Protein AF-0000000079776379 (afdb_homodimer)

pLDDT: mean 81.85, std 21.68, range [20.5, 98.94]

Foldseek 3Di:
DPCPPDPQPPVCQPQNVLVVCPVVVVDPPVNRPPVNVVCVVPPDPDRPGPPPPCPPPNPVPPPCDPVNVVVVVVCVVVVPPPPDDQPVPPPPSPVVPVVVVCVVVVLPAFWWKWWAFFAADAQDPFGAFGKMWTAGSVRAIEIEFFAACSLVSQVVFPSHDLLRYAEYEFFADRRSRHVRPLVSQLVNQVVAPQDDDLVCFVPDDADPDDAAWSHEYEEAQLNLQVNQLVCVVVSRDGSTAYEYAHEYFDPVQCVQADDDPDDSDDDCVNRPDTRRYDYYYYFYADPLGKGWQRDPLPRYHDDVQSVKTKIKHFAFFNHTGIKIKIFHAWDFFDFAVVQCVVQPHDPDDQSVCLSVQHWDWDDDPNDIGIDGNVRTTDATFGTAIEMETDFHLDDCRVQVVQLVVVQVVVVVVCVVVVHPPPPPQSSFWGAAHQEYEFEAAAFCPLCRSVNQVVNGHGHLQVQLVVNLVRNYQEYEYGHYHPQAGDPVCCVVVVDDPVRHHHVVSSVVRNVVNVSRDHHYHYDGNRDMGTGDDTDHPPPIGGGPPD/DPPPPDPQVPVQQPQNVLVVCPVVVVAPPVNRPPVNVVCVVPPDPDRPRPPPPCPPPNPVPPPCDPVNVVVVVCCVVVVPPPPDDPPVPPPPSPVVPVVVVCVVVVLPAFWWKWWAFFAADAQDPFGAFGKMWTAGSVRAIEIEFFAACSLVSQVVFPSHDLLRYAEYEFFADRRSRHVRPLVSQLVNQVVAPQDDDLVCFVPDDADPDDAAWSHEYEEAQLNLQVNQLVCVVVSRDGSTAYEYAHEYFDPVQCVQADDDPDDSDDDCVNRPDTRRYDYYYYFYADPLGKGWQRAPLPRYHDDVQSVKRKIKHFAFFNHTGIKIKIFHAWDQFDFAVVQCVVQPHDPDDQSVCLSVQHWDWDDDPNDIGIDGNVRGTDATFGTAIEMETDFHLGDCRVQVVQLVVVQVVVVVVCVVVVHPCPPPQSSFWGAAHQEYEFEAAAFCPLCRSVNQVVNGHGHLQVQLVVNLVRNYQEYEYGHYHPQAGDPCCCVVVVDDPVRHHHVVSSVVRNVVNVSRDHHYHYDGNRDMGTGDDTDHPPPIGGGPPD

Nearest PDB structures (foldseek):
  2cbn-assembly1_A-2  TM=8.607E-01  e=1.184E-27  Escherichia coli
  2fk6-assembly1_A-2  TM=8.549E-01  e=5.113E-26  Bacillus subtilis
  8z0p-assembly1_A  TM=7.064E-01  e=8.789E-13  Homo sapiens
  7bz3-assembly1_C  TM=6.917E-01  e=2.271E-13  uncultured bacterium
  7xgt-assembly1_A  TM=6.366E-01  e=6.834E-11  Oryza sativa

InterPro domains:
  IPR013471 Ribonuclease Z/BN [MF_01818] (111-531)
  IPR013471 Ribonuclease Z/BN [cd07717] (113-530)
  IPR023611 Small ribosomal subunit protein mS23, conserved domain, metazoa [PF10484] (5-106)
  IPR036866 Ribonuclease Z/Hydroxyacylglutathione hydrolase-like [G3DSA:3.60.15.10] (112-516)
  IPR036866 Ribonuclease Z/Hydroxyacylglutathione hydrolase-like [SSF56281] (112-487)
  IPR059242 Small ribosomal subunit protein mS23, conserved domain [cd23701] (12-77)

Structure (mmCIF, N/CA/C/O backbone):
data_AF-0000000079776379-model_v1
#
loop_
_entity.id
_entity.type
_entity.pdbx_description
1 polymer 'Lactamase_B domain-containing protein'
#
loop_
_atom_site.group_PDB
_atom_site.id
_atom_site.type_symbol
_atom_site.label_atom_id
_atom_site.label_alt_id
_atom_site.label_comp_id
_atom_site.label_asym_id
_atom_site.label_entity_id
_atom_site.label_seq_id
_atom_site.pdbx_PDB_ins_code
_atom_site.Cartn_x
_atom_site.Cartn_y
_atom_site.Cartn_z
_atom_site.occupancy
_atom_site.B_iso_or_equiv
_atom_site.auth_seq_id
_atom_site.auth_comp_id
_atom_site.auth_asym_id
_atom_site.auth_atom_id
_atom_site.pdbx_PDB_model_num
ATOM 1 N N . MET A 1 1 ? 42.594 -6.879 63.562 1 20.5 1 MET A N 1
ATOM 2 C CA . MET A 1 1 ? 43 -8.125 62.906 1 20.5 1 MET A CA 1
ATOM 3 C C . MET A 1 1 ? 41.969 -9.219 63.156 1 20.5 1 MET A C 1
ATOM 5 O O . MET A 1 1 ? 42.062 -10.305 62.594 1 20.5 1 MET A O 1
ATOM 9 N N . SER A 1 2 ? 41.312 -9.297 64.312 1 24.55 2 SER A N 1
ATOM 10 C CA . SER A 1 2 ? 40.188 -10.211 64.438 1 24.55 2 SER A CA 1
ATOM 11 C C . SER A 1 2 ? 39.156 -9.969 63.312 1 24.55 2 SER A C 1
ATOM 13 O O . SER A 1 2 ? 38.625 -8.867 63.188 1 24.55 2 SER A O 1
ATOM 15 N N . SER A 1 3 ? 39.406 -10.688 62.031 1 23.12 3 SER A N 1
ATOM 16 C CA . SER A 1 3 ? 38.875 -10.539 60.688 1 23.12 3 SER A CA 1
ATOM 17 C C . SER A 1 3 ? 37.375 -10.703 60.656 1 23.12 3 SER A C 1
ATOM 19 O O . SER A 1 3 ? 36.844 -11.797 60.906 1 23.12 3 SER A O 1
ATOM 21 N N . TYR A 1 4 ? 36.531 -9.781 61.312 1 25.8 4 TYR A N 1
ATOM 22 C CA . TYR A 1 4 ? 35.094 -9.586 61.281 1 25.8 4 TYR A CA 1
ATOM 23 C C . TYR A 1 4 ? 34.531 -9.82 59.875 1 25.8 4 TYR A C 1
ATOM 25 O O . TYR A 1 4 ? 34.75 -9.008 58.969 1 25.8 4 TYR A O 1
ATOM 33 N N . GLY A 1 5 ? 34.656 -11.156 59.406 1 28.06 5 GLY A N 1
ATOM 34 C CA . GLY A 1 5 ? 34.219 -11.648 58.094 1 28.06 5 GLY A CA 1
ATOM 35 C C . GLY A 1 5 ? 32.812 -11.156 57.719 1 28.06 5 GLY A C 1
ATOM 36 O O . GLY A 1 5 ? 31.891 -11.234 58.531 1 28.06 5 GLY A O 1
ATOM 37 N N . SER A 1 6 ? 32.656 -10.109 56.969 1 27.72 6 SER A N 1
ATOM 38 C CA . SER A 1 6 ? 31.516 -9.273 56.656 1 27.72 6 SER A CA 1
ATOM 39 C C . SER A 1 6 ? 30.312 -10.117 56.25 1 27.72 6 SER A C 1
ATOM 41 O O . SER A 1 6 ? 30.469 -11.234 55.75 1 27.72 6 SER A O 1
ATOM 43 N N . ARG A 1 7 ? 29.125 -9.953 56.906 1 28.52 7 ARG A N 1
ATOM 44 C CA . ARG A 1 7 ? 27.781 -10.523 56.75 1 28.52 7 ARG A CA 1
ATOM 45 C C . ARG A 1 7 ? 27.469 -10.789 55.281 1 28.52 7 ARG A C 1
ATOM 47 O O . ARG A 1 7 ? 26.375 -11.258 54.938 1 28.52 7 ARG A O 1
ATOM 54 N N . VAL A 1 8 ? 28.141 -10.141 54.344 1 30.44 8 VAL A N 1
ATOM 55 C CA . VAL A 1 8 ? 27.844 -10.32 52.938 1 30.44 8 VAL A CA 1
ATOM 56 C C . VAL A 1 8 ? 27.984 -11.797 52.562 1 30.44 8 VAL A C 1
ATOM 58 O O . VAL A 1 8 ? 27.328 -12.273 51.625 1 30.44 8 VAL A O 1
ATOM 61 N N . HIS A 1 9 ? 28.922 -12.57 53.125 1 31.73 9 HIS A N 1
ATOM 62 C CA . HIS A 1 9 ? 29.234 -13.953 52.781 1 31.73 9 HIS A CA 1
ATOM 63 C C . HIS A 1 9 ? 28.062 -14.875 53.125 1 31.73 9 HIS A C 1
ATOM 65 O O . HIS A 1 9 ? 28.062 -16.047 5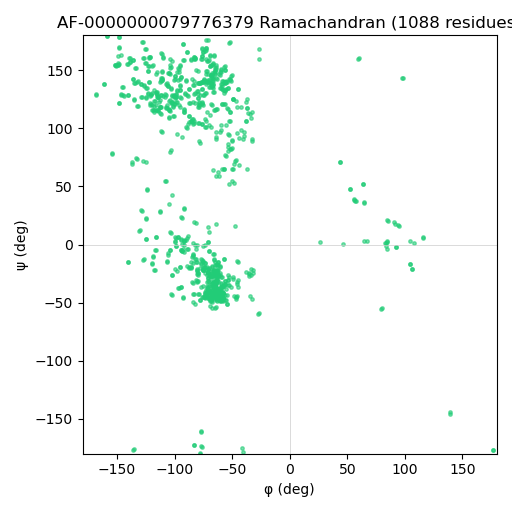2.719 1 31.73 9 HIS A O 1
ATOM 71 N N . LYS A 1 10 ? 27.344 -14.555 54.156 1 32.91 10 LYS A N 1
ATOM 72 C CA . LYS A 1 10 ? 26.422 -15.594 54.625 1 32.91 10 LYS A CA 1
ATOM 73 C C . LYS A 1 10 ? 25.266 -15.781 53.625 1 32.91 10 LYS A C 1
ATOM 75 O O . LYS A 1 10 ? 24.469 -16.719 53.781 1 32.91 10 LYS A O 1
ATOM 80 N N . VAL A 1 11 ? 24.781 -14.641 53.094 1 32.91 11 VAL A N 1
ATOM 81 C CA . VAL A 1 11 ? 23.594 -14.977 52.312 1 32.91 11 VAL A CA 1
ATOM 82 C C . VAL A 1 11 ? 23.969 -15.922 51.156 1 32.91 11 VAL A C 1
ATOM 84 O O . VAL A 1 11 ? 24.641 -15.523 50.219 1 32.91 11 VAL A O 1
ATOM 87 N N . ALA A 1 12 ? 24.469 -17.109 51.375 1 37.28 12 ALA A N 1
ATOM 88 C CA . ALA A 1 12 ? 24.703 -18.219 50.469 1 37.28 12 ALA A CA 1
ATOM 89 C C . ALA A 1 12 ? 23.625 -18.266 49.375 1 37.28 12 ALA A C 1
ATOM 91 O O . ALA A 1 12 ? 22.438 -18.062 49.688 1 37.28 12 ALA A O 1
ATOM 92 N N . SER A 1 13 ? 23.906 -17.969 48.25 1 49.25 13 SER A N 1
ATOM 93 C CA . SER A 1 13 ? 22.969 -17.922 47.125 1 49.25 13 SER A CA 1
ATOM 94 C C . SER A 1 13 ? 21.953 -19.062 47.219 1 49.25 13 SER A C 1
ATOM 96 O O . SER A 1 13 ? 22.25 -20.109 47.781 1 49.25 13 SER A O 1
ATOM 98 N N . ILE A 1 14 ? 20.75 -18.656 47.25 1 57.09 14 ILE A N 1
ATOM 99 C CA . ILE A 1 14 ? 19.609 -19.578 47.344 1 57.09 14 ILE A CA 1
ATOM 100 C C . ILE A 1 14 ? 19.906 -20.844 46.562 1 57.09 14 ILE A C 1
ATOM 102 O O . ILE A 1 14 ? 19.594 -21.953 47.031 1 57.09 14 ILE A O 1
ATOM 106 N N . TYR A 1 15 ? 20.75 -20.688 45.656 1 62.91 15 TYR A N 1
ATOM 107 C CA . TYR A 1 15 ? 21.094 -21.844 44.844 1 62.91 15 TYR A CA 1
ATOM 108 C C . TYR A 1 15 ? 22.016 -22.781 45.594 1 62.91 15 TYR A C 1
ATOM 110 O O . TYR A 1 15 ? 21.812 -24 45.594 1 62.91 15 TYR A O 1
ATOM 118 N N . ARG A 1 16 ? 23 -22.125 46.219 1 63.91 16 ARG A N 1
ATOM 119 C CA . ARG A 1 16 ? 23.969 -22.938 46.938 1 63.91 16 ARG A CA 1
ATOM 120 C C . ARG A 1 16 ? 23.312 -23.672 48.125 1 63.91 16 ARG A C 1
ATOM 122 O O . ARG A 1 16 ? 23.641 -24.812 48.406 1 63.91 16 ARG A O 1
ATOM 129 N N . ARG A 1 17 ? 22.328 -23.031 48.688 1 61.84 17 ARG A N 1
ATOM 130 C CA . ARG A 1 17 ? 21.609 -23.641 49.812 1 61.84 17 ARG A CA 1
ATOM 131 C C . ARG A 1 17 ? 20.734 -24.797 49.344 1 61.84 17 ARG A C 1
ATOM 133 O O . ARG A 1 17 ? 20.734 -25.859 49.938 1 61.84 17 ARG A O 1
ATOM 140 N N . VAL A 1 18 ? 20.141 -24.484 48.219 1 69.81 18 VAL A N 1
ATOM 141 C CA . VAL A 1 18 ? 19.25 -25.531 47.719 1 69.81 18 VAL A CA 1
ATOM 142 C C . VAL A 1 18 ? 20.078 -26.703 47.219 1 69.81 18 VAL A C 1
ATOM 144 O O . VAL A 1 18 ? 19.75 -27.875 47.469 1 69.81 18 VAL A O 1
ATOM 147 N N . ASN A 1 19 ? 21.172 -26.344 46.625 1 71.5 19 ASN A N 1
ATOM 148 C CA . ASN A 1 19 ? 22.094 -27.391 46.156 1 71.5 19 ASN A CA 1
ATOM 149 C C . ASN A 1 19 ? 22.656 -28.188 47.344 1 71.5 19 ASN A C 1
ATOM 151 O O . ASN A 1 19 ? 22.797 -29.406 47.25 1 71.5 19 ASN A O 1
ATOM 155 N N . GLY A 1 20 ? 22.984 -27.484 48.344 1 66.38 20 GLY A N 1
ATOM 156 C CA . GLY A 1 20 ? 23.438 -28.141 49.562 1 66.38 20 GLY A CA 1
ATOM 157 C C . GLY A 1 20 ? 22.406 -29.047 50.188 1 66.38 20 GLY A C 1
ATOM 158 O O . GLY A 1 20 ? 22.719 -30.172 50.625 1 66.38 20 GLY A O 1
ATOM 159 N N . LEU A 1 21 ? 21.203 -28.594 50.188 1 66.94 21 LEU A N 1
ATOM 160 C CA . LEU A 1 21 ? 20.109 -29.375 50.75 1 66.94 21 LEU A CA 1
ATOM 161 C C . LEU A 1 21 ? 19.875 -30.641 49.906 1 66.94 21 LEU A C 1
ATOM 163 O O . LEU A 1 21 ? 19.594 -31.703 50.469 1 66.94 21 LEU A O 1
ATOM 167 N N . LEU A 1 22 ? 20.047 -30.469 48.656 1 71.38 22 LEU A N 1
ATOM 168 C CA . LEU A 1 22 ? 19.875 -31.609 47.75 1 71.38 22 LEU A CA 1
ATOM 169 C C . LEU A 1 22 ? 20.984 -32.625 47.969 1 71.38 22 LEU A C 1
ATOM 171 O O . LEU A 1 22 ? 20.734 -33.844 48.031 1 71.38 22 LEU A O 1
ATOM 175 N N . LYS A 1 23 ? 22.172 -32.094 48.125 1 72.69 23 LYS A N 1
ATOM 176 C CA . LYS A 1 23 ? 23.359 -32.938 48.25 1 72.69 23 LYS A CA 1
ATOM 177 C C . LYS A 1 23 ? 23.359 -33.688 49.594 1 72.69 23 LYS A C 1
ATOM 179 O O . LYS A 1 23 ? 23.812 -34.812 49.688 1 72.69 23 LYS A O 1
ATOM 184 N N . ASN A 1 24 ? 22.844 -32.906 50.531 1 63 24 ASN A N 1
ATOM 185 C CA . ASN A 1 24 ? 22.891 -33.5 51.844 1 63 24 ASN A CA 1
ATOM 186 C C . ASN A 1 24 ? 21.625 -34.312 52.156 1 63 24 ASN A C 1
ATOM 188 O O . ASN A 1 24 ? 21.438 -34.781 53.281 1 63 24 ASN A O 1
ATOM 192 N N . GLY A 1 25 ? 20.672 -34.438 51.125 1 64.31 25 GLY A N 1
ATOM 193 C CA . GLY A 1 25 ? 19.516 -35.312 51.25 1 64.31 25 GLY A CA 1
ATOM 194 C C . GLY A 1 25 ? 18.344 -34.688 51.969 1 64.31 25 GLY A C 1
ATOM 195 O O . GLY A 1 25 ? 17.375 -35.375 52.312 1 64.31 25 GLY A O 1
ATOM 196 N N . ALA A 1 26 ? 18.469 -33.438 52.344 1 64.75 26 ALA A N 1
ATOM 197 C CA . ALA A 1 26 ? 17.422 -32.75 53.094 1 64.75 26 ALA A CA 1
ATOM 198 C C . ALA A 1 26 ? 16.312 -32.281 52.188 1 64.75 26 ALA A C 1
ATOM 200 O O . ALA A 1 26 ? 15.18 -32.031 52.625 1 64.75 26 ALA A O 1
ATOM 201 N N . LEU A 1 27 ? 16.625 -32.062 50.969 1 63.03 27 LEU A N 1
ATOM 202 C CA . LEU A 1 27 ? 15.633 -31.828 49.906 1 63.03 27 LEU A CA 1
ATOM 203 C C . LEU A 1 27 ? 15.688 -32.938 48.844 1 63.03 27 LEU A C 1
ATOM 205 O O . LEU A 1 27 ? 16.766 -33.25 48.344 1 63.03 27 LEU A O 1
ATOM 209 N N . SER A 1 28 ? 14.617 -33.594 48.688 1 66.56 28 SER A N 1
ATOM 210 C CA . SER A 1 28 ? 14.57 -34.625 47.688 1 66.56 28 SER A CA 1
ATOM 211 C C . SER A 1 28 ? 14.633 -34.062 46.281 1 66.56 28 SER A C 1
ATOM 213 O O . SER A 1 28 ? 14.172 -32.938 46.031 1 66.56 28 SER A O 1
ATOM 215 N N . SER A 1 29 ? 15.258 -34.656 45.312 1 66.81 29 SER A N 1
ATOM 216 C CA . SER A 1 29 ? 15.406 -34.281 43.938 1 66.81 29 SER A CA 1
ATOM 217 C C . SER A 1 29 ? 14.047 -34 43.281 1 66.81 29 SER A C 1
ATOM 219 O O . SER A 1 29 ? 13.938 -33.188 42.375 1 66.81 29 SER A O 1
ATOM 221 N N . LYS A 1 30 ? 13.039 -34.594 43.719 1 65 30 LYS A N 1
ATOM 222 C CA . LYS A 1 30 ? 11.688 -34.469 43.188 1 65 30 LYS A CA 1
ATOM 223 C C . LYS A 1 30 ? 11.016 -33.188 43.719 1 65 30 LYS A C 1
ATOM 225 O O . LYS A 1 30 ? 10.039 -32.719 43.125 1 65 30 LYS A O 1
ATOM 230 N N . GLU A 1 31 ? 11.5 -32.688 44.781 1 59.34 31 GLU A N 1
ATOM 231 C CA . GLU A 1 31 ? 10.977 -31.5 45.438 1 59.34 31 GLU A CA 1
ATOM 232 C C . GLU A 1 31 ? 11.812 -30.266 45.094 1 59.34 31 GLU A C 1
ATOM 234 O O . GLU A 1 31 ? 11.648 -29.203 45.719 1 59.34 31 GLU A O 1
ATOM 239 N N . LYS A 1 32 ? 12.695 -30.391 44.25 1 63.19 32 LYS A N 1
ATOM 240 C CA . LYS A 1 32 ? 13.594 -29.344 43.781 1 63.19 32 LYS A CA 1
ATOM 241 C C . LYS A 1 32 ? 12.82 -28.234 43.062 1 63.19 32 LYS A C 1
ATOM 243 O O . LYS A 1 32 ? 11.938 -28.5 42.25 1 63.19 32 LYS A O 1
ATOM 248 N N . PRO A 1 33 ? 12.914 -27.031 43.688 1 61.88 33 PRO A N 1
ATOM 249 C CA . PRO A 1 33 ? 12.164 -25.969 43 1 61.88 33 PRO A CA 1
ATOM 250 C C . PRO A 1 33 ? 12.492 -25.875 41.531 1 61.88 33 PRO A C 1
ATOM 252 O O . PRO A 1 33 ? 13.633 -26.141 41.125 1 61.88 33 PRO A O 1
ATOM 255 N N . LEU A 1 34 ? 11.523 -25.641 40.688 1 59.31 34 LEU A N 1
ATOM 256 C CA . LEU A 1 34 ? 11.68 -25.609 39.25 1 59.31 34 LEU A CA 1
ATOM 257 C C . LEU A 1 34 ? 12.789 -24.641 38.844 1 59.31 34 LEU A C 1
ATOM 259 O O . LEU A 1 34 ? 13.555 -24.906 37.906 1 59.31 34 LEU A O 1
ATOM 263 N N . TRP A 1 35 ? 12.953 -23.594 39.688 1 58.12 35 TRP A N 1
ATOM 264 C CA . TRP A 1 35 ? 13.969 -22.594 39.375 1 58.12 35 TRP A CA 1
ATOM 265 C C . TRP A 1 35 ? 15.375 -23.156 39.562 1 58.12 35 TRP A C 1
ATOM 267 O O . TRP A 1 35 ? 16.344 -22.641 39 1 58.12 35 TRP A O 1
ATOM 277 N N . PHE A 1 36 ? 15.461 -24.094 40.312 1 65.44 36 PHE A N 1
ATOM 278 C CA . PHE A 1 36 ? 16.766 -24.672 40.625 1 65.44 36 PHE A CA 1
ATOM 279 C C . PHE A 1 36 ? 17.406 -25.25 39.375 1 65.44 36 PHE A C 1
ATOM 281 O O . PHE A 1 36 ? 18.594 -25 39.094 1 65.44 36 PHE A O 1
ATOM 288 N N . ASP A 1 37 ? 16.609 -26.031 38.656 1 64.62 37 ASP A N 1
ATOM 289 C CA . ASP A 1 37 ? 17.109 -26.625 37.438 1 64.62 37 ASP A CA 1
ATOM 290 C C . ASP A 1 37 ? 17.391 -25.562 36.375 1 64.62 37 ASP A C 1
ATOM 292 O O . ASP A 1 37 ? 18.344 -25.672 35.625 1 64.62 37 ASP A O 1
ATOM 296 N N . VAL A 1 38 ? 16.672 -24.453 36.469 1 63.09 38 VAL A N 1
ATOM 297 C CA . VAL A 1 38 ? 16.906 -23.312 35.562 1 63.09 38 VAL A CA 1
ATOM 298 C C . VAL A 1 38 ? 18.188 -22.594 35.969 1 63.09 38 VAL A C 1
ATOM 300 O O . VAL A 1 38 ? 19.016 -22.266 35.125 1 63.09 38 VAL A O 1
ATOM 303 N N . TYR A 1 39 ? 18.328 -22.375 37.219 1 60.47 39 TYR A N 1
ATOM 304 C CA . TYR A 1 39 ? 19.516 -21.719 37.75 1 60.47 39 TYR A CA 1
ATOM 305 C C . TYR A 1 39 ? 20.75 -22.562 37.5 1 60.47 39 TYR A C 1
ATOM 307 O O . TYR A 1 39 ? 21.812 -22.031 37.125 1 60.47 39 TYR A O 1
ATOM 315 N N . ARG A 1 40 ? 20.578 -23.812 37.688 1 66 40 ARG A N 1
ATOM 316 C CA . ARG A 1 40 ? 21.688 -24.734 37.5 1 66 40 ARG A CA 1
ATOM 317 C C . ARG A 1 40 ? 22.078 -24.797 36.031 1 66 40 ARG A C 1
ATOM 319 O O . ARG A 1 40 ? 23.266 -24.859 35.688 1 66 40 ARG A O 1
ATOM 326 N N . ALA A 1 41 ? 21.047 -24.703 35.281 1 62.09 41 ALA A N 1
ATOM 327 C CA . ALA A 1 41 ? 21.281 -24.797 33.844 1 62.09 41 ALA A CA 1
ATOM 328 C C . ALA A 1 41 ? 21.75 -23.453 33.281 1 62.09 41 ALA A C 1
ATOM 330 O O . ALA A 1 41 ? 22.516 -23.391 32.344 1 62.09 41 ALA A O 1
ATOM 331 N N . PHE A 1 42 ? 21.266 -22.25 33.938 1 54 42 PHE A N 1
ATOM 332 C CA . PHE A 1 42 ? 21.609 -20.891 33.5 1 54 42 PHE A CA 1
ATOM 333 C C . PHE A 1 42 ? 22.016 -20.047 34.719 1 54 42 PHE A C 1
ATOM 335 O O . PHE A 1 42 ? 21.234 -19.203 35.188 1 54 42 PHE A O 1
ATOM 342 N N . PRO A 1 43 ? 23.109 -20.25 35.219 1 55.31 43 PRO A N 1
ATOM 343 C CA . PRO A 1 43 ? 23.547 -19.422 36.375 1 55.31 43 PRO A CA 1
ATOM 344 C C . PRO A 1 43 ? 23.797 -17.969 36 1 55.31 43 PRO A C 1
ATOM 346 O O . PRO A 1 43 ? 24.172 -17.672 34.844 1 55.31 43 PRO A O 1
ATOM 349 N N . PRO A 1 44 ? 23.297 -17.109 36.906 1 51.25 44 PRO A N 1
ATOM 350 C CA . PRO A 1 44 ? 23.641 -15.734 36.562 1 51.25 44 PRO A CA 1
ATOM 351 C C . PRO A 1 44 ? 25.141 -15.531 36.406 1 51.25 44 PRO A C 1
ATOM 353 O O . PRO A 1 44 ? 25.938 -16.219 37.062 1 51.25 44 PRO A O 1
ATOM 356 N N . LYS A 1 45 ? 25.594 -14.898 35.406 1 54.62 45 LYS A N 1
ATOM 357 C CA . LYS A 1 45 ? 27.016 -14.602 35.188 1 54.62 45 LYS A CA 1
ATOM 358 C C . LYS A 1 45 ? 27.672 -14.062 36.438 1 54.62 45 LYS A C 1
ATOM 360 O O . LYS A 1 45 ? 28.844 -14.375 36.719 1 54.62 45 LYS A O 1
ATOM 365 N N . VAL A 1 46 ? 27 -13.055 37.188 1 50.72 46 VAL A N 1
ATOM 366 C CA . VAL A 1 46 ? 27.469 -12.484 38.438 1 50.72 46 VAL A CA 1
ATOM 367 C C . VAL A 1 46 ? 26.531 -12.891 39.594 1 50.72 46 VAL A C 1
ATOM 369 O O . VAL A 1 46 ? 25.312 -12.891 39.438 1 50.72 46 VAL A O 1
ATOM 372 N N . GLU A 1 47 ? 27.031 -13.445 40.531 1 46.12 47 GLU A N 1
ATOM 373 C CA . GLU A 1 47 ? 26.281 -13.82 41.719 1 46.12 47 GLU A CA 1
ATOM 374 C C . GLU A 1 47 ? 25.5 -12.625 42.281 1 46.12 47 GLU A C 1
ATOM 376 O O . GLU A 1 47 ? 26.062 -11.539 42.469 1 46.12 47 GLU A O 1
ATOM 381 N N . PRO A 1 48 ? 24.156 -12.656 42.25 1 41.56 48 PRO A N 1
ATOM 382 C CA . PRO A 1 48 ? 23.422 -11.492 42.781 1 41.56 48 PRO A CA 1
ATOM 383 C C . PRO A 1 48 ? 23.891 -11.07 44.156 1 41.56 48 PRO A C 1
ATOM 385 O O . PRO A 1 48 ? 24.062 -11.922 45.031 1 41.56 48 PRO A O 1
ATOM 388 N N . THR A 1 49 ? 24.844 -10.195 44.344 1 44.81 49 THR A N 1
ATOM 389 C CA . THR A 1 49 ? 25.203 -9.617 45.625 1 44.81 49 THR A CA 1
ATOM 390 C C . THR A 1 49 ? 24.234 -8.484 46 1 44.81 49 THR A C 1
ATOM 392 O O . THR A 1 49 ? 23.672 -7.832 45.125 1 44.81 49 THR A O 1
ATOM 395 N N . PHE A 1 50 ? 23.688 -8.547 47.25 1 39.78 50 PHE A N 1
ATOM 396 C CA . PHE A 1 50 ? 22.797 -7.492 47.719 1 39.78 50 PHE A CA 1
ATOM 397 C C . PHE A 1 50 ? 23.391 -6.117 47.469 1 39.78 50 PHE A C 1
ATOM 399 O O . PHE A 1 50 ? 22.656 -5.145 47.25 1 39.78 50 PHE A O 1
ATOM 406 N N . GLY A 1 51 ? 24.688 -5.879 47.75 1 39.84 51 GLY A N 1
ATOM 407 C CA . GLY A 1 51 ? 25.359 -4.582 47.719 1 39.84 51 GLY A CA 1
ATOM 408 C C . GLY A 1 51 ? 25.547 -4.027 46.312 1 39.84 51 GLY A C 1
ATOM 409 O O . GLY A 1 51 ? 26.484 -3.27 46.062 1 39.84 51 GLY A O 1
ATOM 410 N N . ARG A 1 52 ? 24.938 -4.605 45.312 1 39.12 52 ARG A N 1
ATOM 411 C CA . ARG A 1 52 ? 25.25 -3.959 44.031 1 39.12 52 ARG A CA 1
ATOM 412 C C . ARG A 1 52 ? 24.828 -2.492 44.062 1 39.12 52 ARG A C 1
ATOM 414 O O . ARG A 1 52 ? 23.672 -2.172 44.312 1 39.12 52 ARG A O 1
ATOM 421 N N . PRO A 1 53 ? 25.75 -1.66 44.312 1 38.81 53 PRO A N 1
ATOM 422 C CA . PRO A 1 53 ? 25.344 -0.252 44.281 1 38.81 53 PRO A CA 1
ATOM 423 C C . PRO A 1 53 ? 24.484 0.103 43.062 1 38.81 53 PRO A C 1
ATOM 425 O O . PRO A 1 53 ? 24.609 -0.539 42.031 1 38.81 53 PRO A O 1
ATOM 428 N N . LEU A 1 54 ? 23.234 0.542 43.344 1 39.03 54 LEU A N 1
ATOM 429 C CA . LEU A 1 54 ? 22.484 1.119 42.25 1 39.03 54 LEU A CA 1
ATOM 430 C C . LEU A 1 54 ? 23.375 1.947 41.344 1 39.03 54 LEU A C 1
ATOM 432 O O . LEU A 1 54 ? 24.266 2.652 41.812 1 39.03 54 LEU A O 1
ATOM 436 N N . PRO A 1 55 ? 23.719 1.52 40.188 1 40.84 55 PRO A N 1
ATOM 437 C CA . PRO A 1 55 ? 24.531 2.523 39.5 1 40.84 55 PRO A CA 1
ATOM 438 C C . PRO A 1 55 ? 24.078 3.953 39.781 1 40.84 55 PRO A C 1
ATOM 440 O O . PRO A 1 55 ? 22.906 4.191 40.062 1 40.84 55 PRO A O 1
ATOM 443 N N . THR A 1 56 ? 24.891 4.734 40.469 1 41.88 56 THR A N 1
ATOM 444 C CA . THR A 1 56 ? 24.578 6.121 40.812 1 41.88 56 THR A CA 1
ATOM 445 C C . THR A 1 56 ? 23.766 6.766 39.688 1 41.88 56 THR A C 1
ATOM 447 O O . THR A 1 56 ? 23.031 7.73 39.906 1 41.88 56 THR A O 1
ATOM 450 N N . ASP A 1 57 ? 24.203 6.531 38.469 1 37.62 57 ASP A N 1
ATOM 451 C CA . ASP A 1 57 ? 23.516 7.082 37.312 1 37.62 57 ASP A CA 1
ATOM 452 C C . ASP A 1 57 ? 22.328 6.211 36.906 1 37.62 57 ASP A C 1
ATOM 454 O O . ASP A 1 57 ? 21.984 6.121 35.719 1 37.62 57 ASP A O 1
ATOM 458 N N . LEU A 1 58 ? 21.891 5.426 37.781 1 38.31 58 LEU A N 1
ATOM 459 C CA . LEU A 1 58 ? 20.734 4.605 37.469 1 38.31 58 LEU A CA 1
ATOM 460 C C . LEU A 1 58 ? 19.562 5.473 37.031 1 38.31 58 LEU A C 1
ATOM 462 O O . LEU A 1 58 ? 19.031 6.262 37.812 1 38.31 58 LEU A O 1
ATOM 466 N N . GLN A 1 59 ? 19.594 5.941 35.844 1 35.91 59 GLN A N 1
ATOM 467 C CA . GLN A 1 59 ? 18.375 6.551 35.312 1 35.91 59 GLN A CA 1
ATOM 468 C C . GLN A 1 59 ? 17.172 5.625 35.5 1 35.91 59 GLN A C 1
ATOM 470 O O . GLN A 1 59 ? 17.094 4.574 34.875 1 35.91 59 GLN A O 1
ATOM 475 N N . VAL A 1 60 ? 16.844 5.398 36.719 1 37.44 60 VAL A N 1
ATOM 476 C CA . VAL A 1 60 ? 15.617 4.641 37 1 37.44 60 VAL A CA 1
ATOM 477 C C . VAL A 1 60 ? 14.5 5.113 36.062 1 37.44 60 VAL A C 1
ATOM 479 O O . VAL A 1 60 ? 14.18 6.301 36.031 1 37.44 60 VAL A O 1
ATOM 482 N N . ARG A 1 61 ? 14.367 4.355 35.094 1 34.59 61 ARG A N 1
ATOM 483 C CA . ARG A 1 61 ? 13.242 4.719 34.219 1 34.59 61 ARG A CA 1
ATOM 484 C C . ARG A 1 61 ? 11.961 4.867 35.031 1 34.59 61 ARG A C 1
ATOM 486 O O . ARG A 1 61 ? 11.703 4.094 35.938 1 34.59 61 ARG A O 1
ATOM 493 N N . GLU A 1 62 ? 11.547 6.043 35.219 1 38.09 62 GLU A N 1
ATOM 494 C CA . GLU A 1 62 ? 10.234 6.289 35.781 1 38.09 62 GLU A CA 1
ATOM 495 C C . GLU A 1 62 ? 9.227 5.215 35.375 1 38.09 62 GLU A C 1
ATOM 497 O O . GLU A 1 62 ? 9.086 4.922 34.188 1 38.09 62 GLU A O 1
ATOM 502 N N . ILE A 1 63 ? 9.195 4.227 36.188 1 38.25 63 ILE A N 1
ATOM 503 C CA . ILE A 1 63 ? 8.266 3.137 35.938 1 38.25 63 ILE A CA 1
ATOM 504 C C . ILE A 1 63 ? 6.844 3.676 35.844 1 38.25 63 ILE A C 1
ATOM 506 O O . ILE A 1 63 ? 5.918 2.953 35.469 1 38.25 63 ILE A O 1
ATOM 510 N N . LEU A 1 64 ? 6.66 4.73 36.594 1 36.84 64 LEU A N 1
ATOM 511 C CA . LEU A 1 64 ? 5.332 5.312 36.469 1 36.84 64 LEU A CA 1
ATOM 512 C C . LEU A 1 64 ? 5.164 5.938 35.062 1 36.84 64 LEU A C 1
ATOM 514 O O . LEU A 1 64 ? 5.973 6.773 34.656 1 36.84 64 LEU A O 1
ATOM 518 N N . TYR A 1 65 ? 4.523 5.277 34.25 1 38.34 65 TYR A N 1
ATOM 519 C CA . TYR A 1 65 ? 4.207 5.879 32.969 1 38.34 65 TYR A CA 1
ATOM 520 C C . TYR A 1 65 ? 3.609 7.27 33.156 1 38.34 65 TYR A C 1
ATOM 522 O O . TYR A 1 65 ? 2.92 7.535 34.125 1 38.34 65 TYR A O 1
ATOM 530 N N . PRO A 1 66 ? 4.156 8.195 32.562 1 41.12 66 PRO A N 1
ATOM 531 C CA . PRO A 1 66 ? 3.572 9.531 32.656 1 41.12 66 PRO A CA 1
ATOM 532 C C . PRO A 1 66 ? 2.047 9.508 32.719 1 41.12 66 PRO A C 1
ATOM 534 O O . PRO A 1 66 ? 1.443 10.336 33.406 1 41.12 66 PRO A O 1
ATOM 537 N N . GLU A 1 67 ? 1.532 8.477 32.188 1 41.44 67 GLU A N 1
ATOM 538 C CA . GLU A 1 67 ? 0.081 8.328 32.25 1 41.44 67 GLU A CA 1
ATOM 539 C C . GLU A 1 67 ? -0.389 8.016 33.656 1 41.44 67 GLU A C 1
ATOM 541 O O . GLU A 1 67 ? -1.436 8.508 34.094 1 41.44 67 GLU A O 1
ATOM 546 N N . ASP A 1 68 ? 0.429 7.332 34.375 1 45.44 68 ASP A N 1
ATOM 547 C CA . ASP A 1 68 ? 0.053 6.977 35.75 1 45.44 68 ASP A CA 1
ATOM 548 C C . ASP A 1 68 ? 0.206 8.172 36.688 1 45.44 68 ASP A C 1
ATOM 550 O O . ASP A 1 68 ? -0.637 8.391 37.562 1 45.44 68 ASP A O 1
ATOM 554 N N . VAL A 1 69 ? 1.155 8.93 36.469 1 47.62 69 VAL A N 1
ATOM 555 C CA . VAL A 1 69 ? 1.367 10.141 37.25 1 47.62 69 VAL A CA 1
ATOM 556 C C . VAL A 1 69 ? 0.242 11.141 36.969 1 47.62 69 VAL A C 1
ATOM 558 O O . VAL A 1 69 ? -0.298 11.742 37.906 1 47.62 69 VAL A O 1
ATOM 561 N N . GLY A 1 70 ? -0.113 11.352 35.719 1 44.12 70 GLY A N 1
ATOM 562 C CA . GLY A 1 70 ? -1.265 12.164 35.375 1 44.12 70 GLY A CA 1
ATOM 563 C C . GLY A 1 70 ? -2.566 11.648 35.938 1 44.12 70 GLY A C 1
ATOM 564 O O . GLY A 1 70 ? -3.389 12.43 36.438 1 44.12 70 GLY A O 1
ATOM 565 N N . ARG A 1 71 ? -2.57 10.352 36.125 1 45.81 71 ARG A N 1
ATOM 566 C CA . ARG A 1 71 ? -3.748 9.742 36.75 1 45.81 71 ARG A CA 1
ATOM 567 C C . ARG A 1 71 ? -3.828 10.078 38.219 1 45.81 71 ARG A C 1
ATOM 569 O O . ARG A 1 71 ? -4.898 10.414 38.75 1 45.81 71 ARG A O 1
ATOM 576 N N . VAL A 1 72 ? -2.773 10.031 38.844 1 47.53 72 VAL A N 1
ATOM 577 C CA . VAL A 1 72 ? -2.742 10.305 40.281 1 47.53 72 VAL A CA 1
ATOM 578 C C . VAL A 1 72 ? -3.066 11.773 40.531 1 47.53 72 VAL A C 1
ATOM 580 O O . VAL A 1 72 ? -3.838 12.102 41.438 1 47.53 72 VAL A O 1
ATOM 583 N N . GLU A 1 73 ? -2.5 12.602 39.781 1 48.44 73 GLU A N 1
ATOM 584 C CA . GLU A 1 73 ? -2.748 14.031 39.969 1 48.44 73 GLU A CA 1
ATOM 585 C C . GLU A 1 73 ? -4.199 14.383 39.656 1 48.44 73 GLU A C 1
ATOM 587 O O . GLU A 1 73 ? -4.812 15.188 40.344 1 48.44 73 GLU A O 1
ATOM 592 N N . PHE A 1 74 ? -4.719 13.797 38.594 1 38.25 74 PHE A N 1
ATOM 593 C CA . PHE A 1 74 ? -6.133 13.938 38.25 1 38.25 74 PHE A CA 1
ATOM 594 C C . PHE A 1 74 ? -7.012 13.461 39.406 1 38.25 74 PHE A C 1
ATOM 596 O O . PHE A 1 74 ? -7.941 14.164 39.812 1 38.25 74 PHE A O 1
ATOM 603 N N . LEU A 1 75 ? -6.664 12.383 39.906 1 47.06 75 LEU A N 1
ATOM 604 C CA . LEU A 1 75 ? -7.426 11.891 41.031 1 47.06 75 LEU A CA 1
ATOM 605 C C . LEU A 1 75 ? -7.348 12.859 42.219 1 47.06 75 LEU A C 1
ATOM 607 O O . LEU A 1 75 ? -8.344 13.086 42.906 1 47.06 75 LEU A O 1
ATOM 611 N N . ARG A 1 76 ? -6.273 13.328 42.344 1 47.19 76 ARG A N 1
ATOM 612 C CA . ARG A 1 76 ? -6.117 14.289 43.438 1 47.19 76 ARG A CA 1
ATOM 613 C C . ARG A 1 76 ? -6.98 15.523 43.188 1 47.19 76 ARG A C 1
ATOM 615 O O . ARG A 1 76 ? -7.586 16.047 44.125 1 47.19 76 ARG A O 1
ATOM 622 N N . ARG A 1 77 ? -6.91 16.062 41.906 1 43.91 77 ARG A N 1
ATOM 623 C CA . ARG A 1 77 ? -7.641 17.281 41.625 1 43.91 77 ARG A CA 1
ATOM 624 C C . ARG A 1 77 ? -9.141 17.031 41.531 1 43.91 77 ARG A C 1
ATOM 626 O O . ARG A 1 77 ? -9.953 17.875 41.906 1 43.91 77 ARG A O 1
ATOM 633 N N . PHE A 1 78 ? -9.578 16.078 40.906 1 41.16 78 PHE A N 1
ATOM 634 C CA . PHE A 1 78 ? -11.008 15.797 40.75 1 41.16 78 PHE A CA 1
ATOM 635 C C . PHE A 1 78 ? -11.43 14.664 41.688 1 41.16 78 PHE A C 1
ATOM 637 O O . PHE A 1 78 ? -11.758 13.57 41.219 1 41.16 78 PHE A O 1
ATOM 644 N N . GLU A 1 79 ? -11.031 14.641 42.781 1 41 79 GLU A N 1
ATOM 645 C CA . GLU A 1 79 ? -11.266 13.703 43.875 1 41 79 GLU A CA 1
ATOM 646 C C . GLU A 1 79 ? -12.75 13.375 44.031 1 41 79 GLU A C 1
ATOM 648 O O . GLU A 1 79 ? -13.102 12.266 44.438 1 41 79 GLU A O 1
ATOM 653 N N . ASN A 1 80 ? -13.578 14.484 43.969 1 34.72 80 ASN A N 1
ATOM 654 C CA . ASN A 1 80 ? -14.906 14.195 44.469 1 34.72 80 ASN A CA 1
ATOM 655 C C . ASN A 1 80 ? -15.664 13.211 43.594 1 34.72 80 ASN A C 1
ATOM 657 O O . ASN A 1 80 ? -16.859 13 43.781 1 34.72 80 ASN A O 1
ATOM 661 N N . ALA A 1 81 ? -15.422 13.219 42.281 1 33.34 81 ALA A N 1
ATOM 662 C CA . ALA A 1 81 ? -16.375 12.367 41.562 1 33.34 81 ALA A CA 1
ATOM 663 C C . ALA A 1 81 ? -16.234 10.906 41.969 1 33.34 81 ALA A C 1
ATOM 665 O O . ALA A 1 81 ? -15.125 10.359 41.938 1 33.34 81 ALA A O 1
ATOM 666 N N . SER A 1 82 ? -16.969 10.422 42.938 1 32.84 82 SER A N 1
ATOM 667 C CA . SER A 1 82 ? -17.219 9.086 43.469 1 32.84 82 SER A CA 1
ATOM 668 C C . SER A 1 82 ? -17.141 8.031 42.375 1 32.84 82 SER A C 1
ATOM 670 O O . SER A 1 82 ? -17.5 6.871 42.594 1 32.84 82 SER A O 1
ATOM 672 N N . GLU A 1 83 ? -17.328 8.5 41.094 1 34.5 83 GLU A N 1
ATOM 673 C CA . GLU A 1 83 ? -17.469 7.453 40.094 1 34.5 83 GLU A CA 1
ATOM 674 C C . GLU A 1 83 ? -16.281 6.5 40.125 1 34.5 83 GLU A C 1
ATOM 676 O O . GLU A 1 83 ? -15.133 6.941 40.094 1 34.5 83 GLU A O 1
ATOM 681 N N . ASP A 1 84 ? -16.547 5.348 40.719 1 33.31 84 ASP A N 1
ATOM 682 C CA . ASP A 1 84 ? -15.773 4.152 41.062 1 33.31 84 ASP A CA 1
ATOM 683 C C . ASP A 1 84 ? -14.766 3.83 39.969 1 33.31 84 ASP A C 1
ATOM 685 O O . ASP A 1 84 ? -15.016 4.082 38.781 1 33.31 84 ASP A O 1
ATOM 689 N N . LEU A 1 85 ? -13.461 3.857 40.25 1 35.19 85 LEU A N 1
ATOM 690 C CA . LEU A 1 85 ? -12.328 3.213 39.594 1 35.19 85 LEU A CA 1
ATOM 691 C C . LEU A 1 85 ? -12.773 1.944 38.875 1 35.19 85 LEU A C 1
ATOM 693 O O . LEU A 1 85 ? -13.844 1.4 39.156 1 35.19 85 LEU A O 1
ATOM 697 N N . HIS A 1 86 ? -12.039 1.462 37.938 1 34.56 86 HIS A N 1
ATOM 698 C CA . HIS A 1 86 ? -12.258 0.171 37.281 1 34.56 86 HIS A CA 1
ATOM 699 C C . HIS A 1 86 ? -12.672 -0.89 38.312 1 34.56 86 HIS A C 1
ATOM 701 O O . HIS A 1 86 ? -12.039 -1.024 39.375 1 34.56 86 HIS A O 1
ATOM 707 N N . ASN A 1 87 ? -14.039 -1.031 38.531 1 33.25 87 ASN A N 1
ATOM 708 C CA . ASN A 1 87 ? -14.406 -2.273 39.188 1 33.25 87 ASN A CA 1
ATOM 709 C C . ASN A 1 87 ? -13.781 -3.486 38.5 1 33.25 87 ASN A C 1
ATOM 711 O O . ASN A 1 87 ? -14.242 -3.922 37.438 1 33.25 87 ASN A O 1
ATOM 715 N N . LEU A 1 88 ? -12.586 -3.773 38.812 1 33.06 88 LEU A N 1
ATOM 716 C CA . LEU A 1 88 ? -11.797 -4.891 38.312 1 33.06 88 LEU A CA 1
ATOM 717 C C . LEU A 1 88 ? -12.617 -6.176 38.312 1 33.06 88 LEU A C 1
ATOM 719 O O . LEU A 1 88 ? -12.203 -7.188 37.75 1 33.06 88 LEU A O 1
ATOM 723 N N . PHE A 1 89 ? -13.812 -6.18 39.062 1 32.31 89 PHE A N 1
ATOM 724 C CA . PHE A 1 89 ? -14.664 -7.355 39.188 1 32.31 89 PHE A CA 1
ATOM 725 C C . PHE A 1 89 ? -15.836 -7.277 38.188 1 32.31 89 PHE A C 1
ATOM 727 O O . PHE A 1 89 ? -16.656 -8.188 38.125 1 32.31 89 PHE A O 1
ATOM 734 N N . SER A 1 90 ? -16.219 -6.121 37.719 1 32.69 90 SER A N 1
ATOM 735 C CA . SER A 1 90 ? -17.234 -6.148 36.688 1 32.69 90 SER A CA 1
ATOM 736 C C . SER A 1 90 ? -16.641 -6.504 35.312 1 32.69 90 SER A C 1
ATOM 738 O O . SER A 1 90 ? -15.719 -5.84 34.844 1 32.69 90 SER A O 1
ATOM 740 N N . PRO A 1 91 ? -16.922 -7.848 34.906 1 34.72 91 PRO A N 1
ATOM 741 C CA . PRO A 1 91 ? -16.422 -8.297 33.594 1 34.72 91 PRO A CA 1
ATOM 742 C C . PRO A 1 91 ? -16.672 -7.277 32.469 1 34.72 91 PRO A C 1
ATOM 744 O O . PRO A 1 91 ? -16.047 -7.34 31.422 1 34.72 91 PRO A O 1
ATOM 747 N N . HIS A 1 92 ? -17.844 -6.609 32.656 1 33.56 92 HIS A N 1
ATOM 748 C CA . HIS A 1 92 ? -18.25 -5.711 31.562 1 33.56 92 HIS A CA 1
ATOM 749 C C . HIS A 1 92 ? -17.594 -4.344 31.719 1 33.56 92 HIS A C 1
ATOM 751 O O . HIS A 1 92 ? -17.969 -3.395 31.016 1 33.56 92 HIS A O 1
ATOM 757 N N . ASP A 1 93 ? -17 -4.078 32.781 1 32.88 93 ASP A N 1
ATOM 758 C CA . ASP A 1 93 ? -16.375 -2.762 32.906 1 32.88 93 ASP A CA 1
ATOM 759 C C . ASP A 1 93 ? -15.242 -2.613 31.875 1 32.88 93 ASP A C 1
ATOM 761 O O . ASP A 1 93 ? -14.172 -3.207 32.031 1 32.88 93 ASP A O 1
ATOM 765 N N . ASN A 1 94 ? -15.586 -2.734 30.609 1 30.16 94 ASN A N 1
ATOM 766 C CA . ASN A 1 94 ? -14.719 -2.529 29.453 1 30.16 94 ASN A CA 1
ATOM 767 C C . ASN A 1 94 ? -14.039 -1.162 29.5 1 30.16 94 ASN A C 1
ATOM 769 O O . ASN A 1 94 ? -14.672 -0.143 29.203 1 30.16 94 ASN A O 1
ATOM 773 N N . GLY A 1 95 ? -12.961 -1.155 30.312 1 35.81 95 GLY A N 1
ATOM 774 C CA . GLY A 1 95 ? -11.938 -0.124 30.312 1 35.81 95 GLY A CA 1
ATOM 775 C C . GLY A 1 95 ? -12.453 1.224 29.828 1 35.81 95 GLY A C 1
ATOM 776 O O . GLY A 1 95 ? -11.664 2.141 29.594 1 35.81 95 GLY A O 1
ATOM 777 N N . THR A 1 96 ? -13.75 1.283 29.531 1 36.81 96 THR A N 1
ATOM 778 C CA . THR A 1 96 ? -14.164 2.377 28.656 1 36.81 96 THR A CA 1
ATOM 779 C C . THR A 1 96 ? -14.133 3.705 29.406 1 36.81 96 THR A C 1
ATOM 781 O O . THR A 1 96 ? -13.938 4.762 28.797 1 36.81 96 THR A O 1
ATOM 784 N N . CYS A 1 97 ? -14.555 3.688 30.688 1 33.44 97 CYS A N 1
ATOM 785 C CA . CYS A 1 97 ? -14.773 5.031 31.203 1 33.44 97 CYS A CA 1
ATOM 786 C C . CYS A 1 97 ? -13.453 5.777 31.359 1 33.44 97 CYS A C 1
ATOM 788 O O . CYS A 1 97 ? -13.367 6.965 31.031 1 33.44 97 CYS A O 1
ATOM 790 N N . LEU A 1 98 ? -12.484 5.145 31.969 1 34.97 98 LEU A N 1
ATOM 791 C CA . LEU A 1 98 ? -11.195 5.82 32.062 1 34.97 98 LEU A CA 1
ATOM 792 C C . LEU A 1 98 ? -10.594 6.066 30.688 1 34.97 98 LEU A C 1
ATOM 794 O O . LEU A 1 98 ? -10.047 7.141 30.422 1 34.97 98 LEU A O 1
ATOM 798 N N . SER A 1 99 ? -10.688 5.066 29.828 1 36.47 99 SER A N 1
ATOM 799 C CA . SER A 1 99 ? -10.281 5.348 28.453 1 36.47 99 SER A CA 1
ATOM 800 C C . SER A 1 99 ? -11.117 6.461 27.844 1 36.47 99 SER A C 1
ATOM 802 O O . SER A 1 99 ? -10.594 7.328 27.141 1 36.47 99 SER A O 1
ATOM 804 N N . LYS A 1 100 ? -12.383 6.52 28.156 1 38.41 100 LYS A N 1
ATOM 805 C CA . LYS A 1 100 ? -13.242 7.617 27.719 1 38.41 100 LYS A CA 1
ATOM 806 C C . LYS A 1 100 ? -12.859 8.922 28.406 1 38.41 100 LYS A C 1
ATOM 808 O O . LYS A 1 100 ? -12.852 9.984 27.797 1 38.41 100 LYS A O 1
ATOM 813 N N . PHE A 1 101 ? -12.664 8.836 29.625 1 36.81 101 PHE A N 1
ATOM 814 C CA . PHE A 1 101 ? -12.305 10.039 30.375 1 36.81 101 PHE A CA 1
ATOM 815 C C . PHE A 1 101 ? -10.922 10.523 29.969 1 36.81 101 PHE A C 1
ATOM 817 O O . PHE A 1 101 ? -10.711 11.727 29.781 1 36.81 101 PHE A O 1
ATOM 824 N N . ILE A 1 102 ? -9.914 9.68 29.938 1 37.47 102 ILE A N 1
ATOM 825 C CA . ILE A 1 102 ? -8.633 10.07 29.359 1 37.47 102 ILE A CA 1
ATOM 826 C C . ILE A 1 102 ? -8.844 10.578 27.938 1 37.47 102 ILE A C 1
ATOM 828 O O . ILE A 1 102 ? -8.266 11.594 27.531 1 37.47 102 ILE A O 1
ATOM 832 N N . ALA A 1 103 ? -9.656 9.875 27.219 1 37.34 103 ALA A N 1
ATOM 833 C CA . ALA A 1 103 ? -10.031 10.422 25.906 1 37.34 103 ALA A CA 1
ATOM 834 C C . ALA A 1 103 ? -10.734 11.766 26.062 1 37.34 103 ALA A C 1
ATOM 836 O O . ALA A 1 103 ? -10.477 12.695 25.281 1 37.34 103 ALA A O 1
ATOM 837 N N . LYS A 1 104 ? -11.664 11.875 26.938 1 38.53 104 LYS A N 1
ATOM 838 C CA . LYS A 1 104 ? -12.32 13.156 27.172 1 38.53 104 LYS A CA 1
ATOM 839 C C . LYS A 1 104 ? -11.328 14.18 27.734 1 38.53 104 LYS A C 1
ATOM 841 O O . LYS A 1 104 ? -11.391 15.359 27.391 1 38.53 104 LYS A O 1
ATOM 846 N N . GLY A 1 105 ? -10.68 13.867 28.797 1 36.97 105 GLY A N 1
ATOM 847 C CA . GLY A 1 105 ? -9.68 14.797 29.297 1 36.97 105 GLY A CA 1
ATOM 848 C C . GLY A 1 105 ? -8.625 15.141 28.25 1 36.97 105 GLY A C 1
ATOM 849 O O . GLY A 1 105 ? -8.141 16.266 28.203 1 36.97 105 GLY A O 1
ATOM 850 N N . ARG A 1 106 ? -8.094 14.117 27.594 1 37.62 106 ARG A N 1
ATOM 851 C CA . ARG A 1 106 ? -7.301 14.359 26.391 1 37.62 106 ARG A CA 1
ATOM 852 C C . ARG A 1 106 ? -8.109 15.109 25.344 1 37.62 106 ARG A C 1
ATOM 854 O O . ARG A 1 106 ? -7.555 15.625 24.375 1 37.62 106 ARG A O 1
ATOM 861 N N . SER A 1 107 ? -9.32 14.695 25.219 1 37.59 107 SER A N 1
ATOM 862 C CA . SER A 1 107 ? -10.195 15.523 24.391 1 37.59 107 SER A CA 1
ATOM 863 C C . SER A 1 107 ? -10.109 17 24.797 1 37.59 107 SER A C 1
ATOM 865 O O . SER A 1 107 ? -10.836 17.828 24.266 1 37.59 107 SER A O 1
ATOM 867 N N . MET A 1 108 ? -9.836 17.156 26 1 38.88 108 MET A N 1
ATOM 868 C CA . MET A 1 108 ? -9.781 18.625 26.094 1 38.88 108 MET A CA 1
ATOM 869 C C . MET A 1 108 ? -9.086 19.219 24.875 1 38.88 108 MET A C 1
ATOM 871 O O . MET A 1 108 ? -8.438 18.5 24.109 1 38.88 108 MET A O 1
ATOM 875 N N . GLY A 1 109 ? -8.953 20.641 24.906 1 48.72 109 GLY A N 1
ATOM 876 C CA . GLY A 1 109 ? -8.984 21.75 23.953 1 48.72 109 GLY A CA 1
ATOM 877 C C . GLY A 1 109 ? -7.832 21.703 22.969 1 48.72 109 GLY A C 1
ATOM 878 O O . GLY A 1 109 ? -7.703 22.594 22.125 1 48.72 109 GLY A O 1
ATOM 879 N N . ALA A 1 110 ? -6.762 20.703 23.203 1 64.75 110 ALA A N 1
ATOM 880 C CA . ALA A 1 110 ? -5.664 21.125 22.328 1 64.75 110 ALA A CA 1
ATOM 881 C C . ALA A 1 110 ? -5.516 20.172 21.141 1 64.75 110 ALA A C 1
ATOM 883 O O . ALA A 1 110 ? -5.848 18.984 21.234 1 64.75 110 ALA A O 1
ATOM 884 N N . ASP A 1 111 ? -5.477 20.609 20.016 1 81.5 111 ASP A N 1
ATOM 885 C CA . ASP A 1 111 ? -5.109 19.875 18.812 1 81.5 111 ASP A CA 1
ATOM 886 C C . ASP A 1 111 ? -3.863 19.031 19.047 1 81.5 111 ASP A C 1
ATOM 888 O O . ASP A 1 111 ? -2.953 19.438 19.766 1 81.5 111 ASP A O 1
ATOM 892 N N . GLU A 1 112 ? -3.951 17.703 18.578 1 94 112 GLU A N 1
ATOM 893 C CA . GLU A 1 112 ? -2.865 16.75 18.75 1 94 112 GLU A CA 1
ATOM 894 C C . GLU A 1 112 ? -2.41 16.188 17.391 1 94 112 GLU A C 1
ATOM 896 O O . GLU A 1 112 ? -3.201 16.109 16.453 1 94 112 GLU A O 1
ATOM 901 N N . LEU A 1 113 ? -1.144 15.891 17.406 1 97.81 113 LEU A N 1
ATOM 902 C CA . LEU A 1 113 ? -0.576 15.18 16.266 1 97.81 113 LEU A CA 1
ATOM 903 C C . LEU A 1 113 ? -0.457 13.688 16.562 1 97.81 113 LEU A C 1
ATOM 905 O O . LEU A 1 113 ? 0.07 13.297 17.609 1 97.81 113 LEU A O 1
ATOM 909 N N . ILE A 1 114 ? -0.995 12.914 15.688 1 98.5 114 ILE A N 1
ATOM 910 C CA . ILE A 1 114 ? -0.889 11.461 15.766 1 98.5 114 ILE A CA 1
ATOM 911 C C . ILE A 1 114 ? -0.07 10.945 14.586 1 98.5 114 ILE A C 1
ATOM 913 O O . ILE A 1 114 ? -0.398 11.211 13.43 1 98.5 114 ILE A O 1
ATOM 917 N N . PHE A 1 115 ? 0.931 10.18 14.883 1 98.75 115 PHE A N 1
ATOM 918 C CA . PHE A 1 115 ? 1.792 9.68 13.812 1 98.75 115 PHE A CA 1
ATOM 919 C C . PHE A 1 115 ? 1.469 8.227 13.492 1 98.75 115 PHE A C 1
ATOM 921 O O . PHE A 1 115 ? 1.54 7.359 14.367 1 98.75 115 PHE A O 1
ATOM 928 N N . LEU A 1 116 ? 1.134 7.984 12.234 1 98.62 116 LEU A N 1
ATOM 929 C CA . LEU A 1 116 ? 0.772 6.645 11.781 1 98.62 116 LEU A CA 1
ATOM 930 C C . LEU A 1 116 ? 1.981 5.926 11.188 1 98.62 116 LEU A C 1
ATOM 932 O O . LEU A 1 116 ? 2.102 4.703 11.305 1 98.62 116 LEU A O 1
ATOM 936 N N . GLY A 1 117 ? 2.785 6.613 10.539 1 98.69 117 GLY A N 1
ATOM 937 C CA . GLY A 1 117 ? 4.039 6.148 9.961 1 98.69 117 GLY A CA 1
ATOM 938 C C . GLY A 1 117 ? 5.133 7.199 9.992 1 98.69 117 GLY A C 1
ATOM 939 O O . GLY A 1 117 ? 4.902 8.352 9.633 1 98.69 117 GLY A O 1
ATOM 940 N N . THR A 1 118 ? 6.328 6.797 10.383 1 98.5 118 THR A N 1
ATOM 941 C CA . THR A 1 118 ? 7.391 7.766 10.625 1 98.5 118 THR A CA 1
ATOM 942 C C . THR A 1 118 ? 8.672 7.359 9.906 1 98.5 118 THR A C 1
ATOM 944 O O . THR A 1 118 ? 9.75 7.875 10.211 1 98.5 118 THR A O 1
ATOM 947 N N . GLY A 1 119 ? 8.539 6.367 8.992 1 97.75 119 GLY A N 1
ATOM 948 C CA . GLY A 1 119 ? 9.695 5.879 8.266 1 97.75 119 GLY A CA 1
ATOM 949 C C . GLY A 1 119 ? 9.875 6.535 6.91 1 97.75 119 GLY A C 1
ATOM 950 O O . GLY A 1 119 ? 8.891 6.934 6.277 1 97.75 119 GLY A O 1
ATOM 951 N N . ALA A 1 120 ? 11.133 6.543 6.496 1 96.88 120 ALA A N 1
ATOM 952 C CA . ALA A 1 120 ? 11.469 7.098 5.188 1 96.88 120 ALA A CA 1
ATOM 953 C C . ALA A 1 120 ? 11.562 5.996 4.133 1 96.88 120 ALA A C 1
ATOM 955 O O . ALA A 1 120 ? 11.789 4.828 4.465 1 96.88 120 ALA A O 1
ATOM 956 N N . ALA A 1 121 ? 11.289 6.289 2.879 1 93.5 121 ALA A N 1
ATOM 957 C CA . ALA A 1 121 ? 11.586 5.527 1.667 1 93.5 121 ALA A CA 1
ATOM 958 C C . ALA A 1 121 ? 10.57 4.406 1.46 1 93.5 121 ALA A C 1
ATOM 960 O O . ALA A 1 121 ? 10 4.27 0.376 1 93.5 121 ALA A O 1
ATOM 961 N N . TYR A 1 122 ? 10.391 3.562 2.414 1 93.62 122 TYR A N 1
ATOM 962 C CA . TYR A 1 122 ? 9.5 2.416 2.311 1 93.62 122 TYR A CA 1
ATOM 963 C C . TYR A 1 122 ? 8.953 2.021 3.682 1 93.62 122 TYR A C 1
ATOM 965 O O . TYR A 1 122 ? 9.562 2.34 4.707 1 93.62 122 TYR A O 1
ATOM 973 N N . PRO A 1 123 ? 7.77 1.376 3.686 1 96.69 123 PRO A N 1
ATOM 974 C CA . PRO A 1 123 ? 7.293 0.832 4.957 1 96.69 123 PRO A CA 1
ATOM 975 C C . PRO A 1 123 ? 8.039 -0.432 5.375 1 96.69 123 PRO A C 1
ATOM 977 O O . PRO A 1 123 ? 8.398 -1.251 4.527 1 96.69 123 PRO A O 1
ATOM 980 N N . SER A 1 124 ? 8.305 -0.578 6.645 1 93.81 124 SER A N 1
ATOM 981 C CA . SER A 1 124 ? 8.953 -1.754 7.219 1 93.81 124 SER A CA 1
ATOM 982 C C . SER A 1 124 ? 8.109 -2.357 8.336 1 93.81 124 SER A C 1
ATOM 984 O O . SER A 1 124 ? 7.105 -1.775 8.75 1 93.81 124 SER A O 1
ATOM 986 N N . PRO A 1 125 ? 8.453 -3.531 8.773 1 90.81 125 PRO A N 1
ATOM 987 C CA . PRO A 1 125 ? 7.719 -4.129 9.891 1 90.81 125 PRO A CA 1
ATOM 988 C C . PRO A 1 125 ? 7.797 -3.291 11.164 1 90.81 125 PRO A C 1
ATOM 990 O O . PRO A 1 125 ? 6.938 -3.41 12.039 1 90.81 125 PRO A O 1
ATOM 993 N N . HIS A 1 126 ? 8.781 -2.385 11.242 1 89.94 126 HIS A N 1
ATOM 994 C CA . HIS A 1 126 ? 8.992 -1.646 12.477 1 89.94 126 HIS A CA 1
ATOM 995 C C . HIS A 1 126 ? 8.43 -0.233 12.383 1 89.94 126 HIS A C 1
ATOM 997 O O . HIS A 1 126 ? 8.117 0.388 13.406 1 89.94 126 HIS A O 1
ATOM 1003 N N . ARG A 1 127 ? 8.375 0.222 11.227 1 95.31 127 ARG A N 1
ATOM 1004 C CA . ARG A 1 127 ? 7.945 1.603 11.031 1 95.31 127 ARG A CA 1
ATOM 1005 C C . ARG A 1 127 ? 7.172 1.754 9.727 1 95.31 127 ARG A C 1
ATOM 1007 O O . ARG A 1 127 ? 7.633 1.317 8.672 1 95.31 127 ARG A O 1
ATOM 1014 N N . GLY A 1 128 ? 6.023 2.365 9.812 1 97.56 128 GLY A N 1
ATOM 1015 C CA . GLY A 1 128 ? 5.23 2.615 8.617 1 97.56 128 GLY A CA 1
ATOM 1016 C C . GLY A 1 128 ? 5.773 3.748 7.77 1 97.56 128 GLY A C 1
ATOM 1017 O O . GLY A 1 128 ? 6.648 4.496 8.211 1 97.56 128 GLY A O 1
ATOM 1018 N N . ALA A 1 129 ? 5.285 3.846 6.523 1 98.19 129 ALA A N 1
ATOM 1019 C CA . ALA A 1 129 ? 5.617 4.969 5.652 1 98.19 129 ALA A CA 1
ATOM 1020 C C . ALA A 1 129 ? 4.918 6.246 6.105 1 98.19 129 ALA A C 1
ATOM 1022 O O . ALA A 1 129 ? 3.986 6.195 6.914 1 98.19 129 ALA A O 1
ATOM 1023 N N . SER A 1 130 ? 5.309 7.316 5.555 1 98.62 130 SER A N 1
ATOM 1024 C CA . SER A 1 130 ? 4.949 8.648 6.039 1 98.62 130 SER A CA 1
ATOM 1025 C C . SER A 1 130 ? 3.436 8.836 6.055 1 98.62 130 SER A C 1
ATOM 1027 O O . SER A 1 130 ? 2.777 8.711 5.02 1 98.62 130 SER A O 1
ATOM 1029 N N . ALA A 1 131 ? 2.887 9.117 7.199 1 98.88 131 ALA A N 1
ATOM 1030 C CA . ALA A 1 131 ? 1.487 9.469 7.43 1 98.88 131 ALA A CA 1
ATOM 1031 C C . ALA A 1 131 ? 1.281 10.008 8.844 1 98.88 131 ALA A C 1
ATOM 1033 O O . ALA A 1 131 ? 1.724 9.398 9.812 1 98.88 131 ALA A O 1
ATOM 1034 N N . SER A 1 132 ? 0.654 11.148 8.977 1 98.75 132 SER A N 1
ATOM 1035 C CA . SER A 1 132 ? 0.336 11.734 10.281 1 98.75 132 SER A CA 1
ATOM 1036 C C . SER A 1 132 ? -1.046 12.375 10.273 1 98.75 132 SER A C 1
ATOM 1038 O O . SER A 1 132 ? -1.555 12.758 9.219 1 98.75 132 SER A O 1
ATOM 1040 N N . VAL A 1 133 ? -1.646 12.469 11.445 1 98.69 133 VAL A N 1
ATOM 1041 C CA . VAL A 1 133 ? -2.996 13 11.57 1 98.69 133 VAL A CA 1
ATOM 1042 C C . VAL A 1 133 ? -3 14.164 12.562 1 98.69 133 VAL A C 1
ATOM 1044 O O . VAL A 1 133 ? -2.422 14.062 13.648 1 98.69 133 VAL A O 1
ATOM 1047 N N . LEU A 1 134 ? -3.51 15.258 12.117 1 98.31 134 LEU A N 1
ATOM 1048 C CA . LEU A 1 134 ? -3.893 16.312 13.047 1 98.31 134 LEU A CA 1
ATOM 1049 C C . LEU A 1 134 ? -5.316 16.109 13.547 1 98.31 134 LEU A C 1
ATOM 1051 O O . LEU A 1 134 ? -6.27 16.188 12.773 1 98.31 134 LEU A O 1
ATOM 1055 N N . ARG A 1 135 ? -5.457 15.797 14.734 1 96.75 135 ARG A N 1
ATOM 1056 C CA . ARG A 1 135 ? -6.773 15.625 15.344 1 96.75 135 ARG A CA 1
ATOM 1057 C C . ARG A 1 135 ? -7.207 16.891 16.062 1 96.75 135 ARG A C 1
ATOM 1059 O O . ARG A 1 135 ? -6.539 17.344 17 1 96.75 135 ARG A O 1
ATOM 1066 N N . HIS A 1 136 ? -8.281 17.422 15.633 1 94.31 136 HIS A N 1
ATOM 1067 C CA . HIS A 1 136 ? -8.836 18.625 16.234 1 94.31 136 HIS A CA 1
ATOM 1068 C C . HIS A 1 136 ? -9.672 18.297 17.469 1 94.31 136 HIS A C 1
ATOM 1070 O O . HIS A 1 136 ? -10.156 17.172 17.609 1 94.31 136 HIS A O 1
ATOM 1076 N N . SER A 1 137 ? -9.859 19.266 18.281 1 86.25 137 SER A N 1
ATOM 1077 C CA . SER A 1 137 ? -10.641 19.094 19.5 1 86.25 137 SER A CA 1
ATOM 1078 C C . SER A 1 137 ? -12.086 18.719 19.172 1 86.25 137 SER A C 1
ATOM 1080 O O . SER A 1 137 ? -12.742 18.031 19.969 1 86.25 137 SER A O 1
ATOM 1082 N N . SER A 1 138 ? -12.562 19.094 18 1 85.5 138 SER A N 1
ATOM 1083 C CA . SER A 1 138 ? -13.93 18.797 17.578 1 85.5 138 SER A CA 1
ATOM 1084 C C . SER A 1 138 ? -14.078 17.344 17.172 1 85.5 138 SER A C 1
ATOM 1086 O O . SER A 1 138 ? -15.195 16.844 17.016 1 85.5 138 SER A O 1
ATOM 1088 N N . GLY A 1 139 ? -12.961 16.703 16.984 1 89.75 139 GLY A N 1
ATOM 1089 C CA . GLY A 1 139 ? -12.992 15.328 16.531 1 89.75 139 GLY A CA 1
ATOM 1090 C C . GLY A 1 139 ? -12.633 15.18 15.062 1 89.75 139 GLY A C 1
ATOM 1091 O O . GLY A 1 139 ? -12.289 14.086 14.609 1 89.75 139 GLY A O 1
ATOM 1092 N N . VAL A 1 140 ? -12.695 16.312 14.391 1 94.81 140 VAL A N 1
ATOM 1093 C CA . VAL A 1 140 ? -12.305 16.312 12.984 1 94.81 140 VAL A CA 1
ATOM 1094 C C . VAL A 1 140 ? -10.82 15.969 12.859 1 94.81 140 VAL A C 1
ATOM 1096 O O . VAL A 1 140 ? -10.016 16.359 13.703 1 94.81 140 VAL A O 1
ATOM 1099 N N . GLN A 1 141 ? -10.531 15.219 11.789 1 97.19 141 GLN A N 1
ATOM 1100 C CA . GLN A 1 141 ? -9.148 14.797 11.602 1 97.19 141 GLN A CA 1
ATOM 1101 C C . GLN A 1 141 ? -8.664 15.109 10.188 1 97.19 141 GLN A C 1
ATOM 1103 O O . GLN A 1 141 ? -9.422 14.977 9.227 1 97.19 141 GLN A O 1
ATOM 1108 N N . TRP A 1 142 ? -7.438 15.594 10.117 1 98.56 142 TRP A N 1
ATOM 1109 C CA . TRP A 1 142 ? -6.766 15.844 8.844 1 98.56 142 TRP A CA 1
ATOM 1110 C C . TRP A 1 142 ? -5.543 14.945 8.688 1 98.56 142 TRP A C 1
ATOM 1112 O O . TRP A 1 142 ? -4.73 14.828 9.609 1 98.56 142 TRP A O 1
ATOM 1122 N N . LEU A 1 143 ? -5.465 14.305 7.527 1 98.81 143 LEU A N 1
ATOM 1123 C CA . LEU A 1 143 ? -4.355 13.398 7.25 1 98.81 143 LEU A CA 1
ATOM 1124 C C . LEU A 1 143 ? -3.273 14.094 6.434 1 98.81 143 LEU A C 1
ATOM 1126 O O . LEU A 1 143 ? -3.578 14.812 5.477 1 98.81 143 LEU A O 1
ATOM 1130 N N . PHE A 1 144 ? -2.031 13.961 6.828 1 98.94 144 PHE A N 1
ATOM 1131 C CA . PHE A 1 144 ? -0.882 14.477 6.098 1 98.94 144 PHE A CA 1
ATOM 1132 C C . PHE A 1 144 ? -0.022 13.344 5.559 1 98.94 144 PHE A C 1
ATOM 1134 O O . PHE A 1 144 ? 0.54 12.562 6.332 1 98.94 144 PHE A O 1
ATOM 1141 N N . ASP A 1 145 ? 0.113 13.266 4.203 1 98.94 145 ASP A N 1
ATOM 1142 C CA . ASP A 1 145 ? 0.756 12.188 3.457 1 98.94 145 ASP A CA 1
ATOM 1143 C C . ASP A 1 145 ? 0.065 10.852 3.719 1 98.94 145 ASP A C 1
ATOM 1145 O O . ASP A 1 145 ? -0.702 10.719 4.676 1 98.94 145 ASP A O 1
ATOM 1149 N N . CYS A 1 146 ? 0.298 9.961 2.828 1 98.88 146 CYS A N 1
ATOM 1150 C CA . CYS A 1 146 ? -0.359 8.664 2.855 1 98.88 146 CYS A CA 1
ATOM 1151 C C . CYS A 1 146 ? 0.485 7.605 2.148 1 98.88 146 CYS A C 1
ATOM 1153 O O . CYS A 1 146 ? 0.169 7.203 1.028 1 98.88 146 CYS A O 1
ATOM 1155 N N . GLY A 1 147 ? 1.475 7.148 2.834 1 98.62 147 GLY A N 1
ATOM 1156 C CA . GLY A 1 147 ? 2.312 6.102 2.27 1 98.62 147 GLY A CA 1
ATOM 1157 C C . GLY A 1 147 ? 1.66 4.73 2.299 1 98.62 147 GLY A C 1
ATOM 1158 O O . GLY A 1 147 ? 0.591 4.559 2.889 1 98.62 147 GLY A O 1
ATOM 1159 N N . GLU A 1 148 ? 2.25 3.826 1.624 1 98.38 148 GLU A N 1
ATOM 1160 C CA . GLU A 1 148 ? 1.735 2.459 1.597 1 98.38 148 GLU A CA 1
ATOM 1161 C C . GLU A 1 148 ? 1.561 1.907 3.008 1 98.38 148 GLU A C 1
ATOM 1163 O O . GLU A 1 148 ? 2.438 2.074 3.859 1 98.38 148 GLU A O 1
ATOM 1168 N N . GLY A 1 149 ? 0.424 1.262 3.283 1 97.75 149 GLY A N 1
ATOM 1169 C CA . GLY A 1 149 ? 0.161 0.651 4.578 1 97.75 149 GLY A CA 1
ATOM 1170 C C . GLY A 1 149 ? -0.567 1.574 5.535 1 97.75 149 GLY A C 1
ATOM 1171 O O . GLY A 1 149 ? -0.934 1.168 6.641 1 97.75 149 GLY A O 1
ATOM 1172 N N . THR A 1 150 ? -0.833 2.805 5.137 1 98.5 150 THR A N 1
ATOM 1173 C CA . THR A 1 150 ? -1.475 3.777 6.012 1 98.5 150 THR A CA 1
ATOM 1174 C C . THR A 1 150 ? -2.836 3.271 6.477 1 98.5 150 THR A C 1
ATOM 1176 O O . THR A 1 150 ? -3.199 3.43 7.645 1 98.5 150 THR A O 1
ATOM 1179 N N . GLN A 1 151 ? -3.613 2.623 5.574 1 97.44 151 GLN A N 1
ATOM 1180 C CA . GLN A 1 151 ? -4.934 2.16 5.98 1 97.44 151 GLN A CA 1
ATOM 1181 C C . GLN A 1 151 ? -4.836 1.1 7.07 1 97.44 151 GLN A C 1
ATOM 1183 O O . GLN A 1 151 ? -5.719 0.996 7.926 1 97.44 151 GLN A O 1
ATOM 1188 N N . ILE A 1 152 ? -3.785 0.304 7.051 1 97.19 152 ILE A N 1
ATOM 1189 C CA . ILE A 1 152 ? -3.561 -0.686 8.102 1 97.19 152 ILE A CA 1
ATOM 1190 C C . ILE A 1 152 ? -3.258 0.021 9.422 1 97.19 152 ILE A C 1
ATOM 1192 O O . ILE A 1 152 ? -3.803 -0.341 10.461 1 97.19 152 ILE A O 1
ATOM 1196 N N . GLN A 1 153 ? -2.396 1.058 9.359 1 97.81 153 GLN A N 1
ATOM 1197 C CA . GLN A 1 153 ? -2.023 1.82 10.547 1 97.81 153 GLN A CA 1
ATOM 1198 C C . GLN A 1 153 ? -3.24 2.5 11.164 1 97.81 153 GLN A C 1
ATOM 1200 O O . GLN A 1 153 ? -3.367 2.561 12.391 1 97.81 153 GLN A O 1
ATOM 1205 N N . VAL A 1 154 ? -4.117 3 10.336 1 97.25 154 VAL A N 1
ATOM 1206 C CA . VAL A 1 154 ? -5.34 3.645 10.812 1 97.25 154 VAL A CA 1
ATOM 1207 C C . VAL A 1 154 ? -6.188 2.639 11.586 1 97.25 154 VAL A C 1
ATOM 1209 O O . VAL A 1 154 ? -6.758 2.969 12.625 1 97.25 154 VAL A O 1
ATOM 1212 N N . GLN A 1 155 ? -6.266 1.428 11.133 1 93.69 155 GLN A N 1
ATOM 1213 C CA . GLN A 1 155 ? -7.047 0.385 11.781 1 93.69 155 GLN A CA 1
ATOM 1214 C C . GLN A 1 155 ? -6.438 -0.001 13.133 1 93.69 155 GLN A C 1
ATOM 1216 O O . GLN A 1 155 ? -7.152 -0.396 14.055 1 93.69 155 GLN A O 1
ATOM 1221 N N . ARG A 1 156 ? -5.16 0.176 13.25 1 93.88 156 ARG A N 1
ATOM 1222 C CA . ARG A 1 156 ? -4.441 -0.214 14.461 1 93.88 156 ARG A CA 1
ATOM 1223 C C . ARG A 1 156 ? -4.488 0.895 15.508 1 93.88 156 ARG A C 1
ATOM 1225 O O . ARG A 1 156 ? -4.23 0.652 16.688 1 93.88 156 ARG A O 1
ATOM 1232 N N . CYS A 1 157 ? -4.77 2.08 15.047 1 95.5 157 CYS A N 1
ATOM 1233 C CA . CYS A 1 157 ? -4.656 3.242 15.914 1 95.5 157 CYS A CA 1
ATOM 1234 C C . CYS A 1 157 ? -6.027 3.674 16.438 1 95.5 157 CYS A C 1
ATOM 1236 O O . CYS A 1 157 ? -6.793 4.309 15.703 1 95.5 157 CYS A O 1
ATOM 1238 N N . ALA A 1 158 ? -6.277 3.504 17.672 1 90.69 158 ALA A N 1
ATOM 1239 C CA . ALA A 1 158 ? -7.578 3.811 18.266 1 90.69 158 ALA A CA 1
ATOM 1240 C C . ALA A 1 158 ? -7.859 5.309 18.219 1 90.69 158 ALA A C 1
ATOM 1242 O O . ALA A 1 158 ? -9.016 5.73 18.203 1 90.69 158 ALA A O 1
ATOM 1243 N N . ALA A 1 159 ? -6.828 6.062 18.141 1 93.81 159 ALA A N 1
ATOM 1244 C CA . ALA A 1 159 ? -6.98 7.516 18.203 1 93.81 159 ALA A CA 1
ATOM 1245 C C . ALA A 1 159 ? -7.383 8.086 16.844 1 93.81 159 ALA A C 1
ATOM 1247 O O . ALA A 1 159 ? -7.805 9.234 16.734 1 93.81 159 ALA A O 1
ATOM 1248 N N . VAL A 1 160 ? -7.285 7.293 15.82 1 96.5 160 VAL A N 1
ATOM 1249 C CA . VAL A 1 160 ? -7.605 7.762 14.477 1 96.5 160 VAL A CA 1
ATOM 1250 C C . VAL A 1 160 ? -8.812 7.004 13.938 1 96.5 160 VAL A C 1
ATOM 1252 O O . VAL A 1 160 ? -8.859 5.773 14 1 96.5 160 VAL A O 1
ATOM 1255 N N . ARG A 1 161 ? -9.766 7.73 13.453 1 93.62 161 ARG A N 1
ATOM 1256 C CA . ARG A 1 161 ? -10.953 7.164 12.82 1 93.62 161 ARG A CA 1
ATOM 1257 C C . ARG A 1 161 ? -11.055 7.59 11.359 1 93.62 161 ARG A C 1
ATOM 1259 O O . ARG A 1 161 ? -11.164 8.781 11.062 1 93.62 161 ARG A O 1
ATOM 1266 N N . ALA A 1 162 ? -11.125 6.645 10.516 1 93.38 162 ALA A N 1
ATOM 1267 C CA . ALA A 1 162 ? -11.125 6.906 9.078 1 93.38 162 ALA A CA 1
ATOM 1268 C C . ALA A 1 162 ? -12.297 7.812 8.688 1 93.38 162 ALA A C 1
ATOM 1270 O O . ALA A 1 162 ? -12.148 8.688 7.832 1 93.38 162 ALA A O 1
ATOM 1271 N N . GLN A 1 163 ? -13.43 7.684 9.297 1 90.19 163 GLN A N 1
ATOM 1272 C CA . GLN A 1 163 ? -14.641 8.406 8.938 1 90.19 163 GLN A CA 1
ATOM 1273 C C . GLN A 1 163 ? -14.562 9.867 9.359 1 90.19 163 GLN A C 1
ATOM 1275 O O . GLN A 1 163 ? -15.344 10.695 8.898 1 90.19 163 GLN A O 1
ATOM 1280 N N . LYS A 1 164 ? -13.625 10.164 10.234 1 94 164 LYS A N 1
ATOM 1281 C CA . LYS A 1 164 ? -13.484 11.531 10.734 1 94 164 LYS A CA 1
ATOM 1282 C C . LYS A 1 164 ? -12.469 12.32 9.922 1 94 164 LYS A C 1
ATOM 1284 O O . LYS A 1 164 ? -12.312 13.523 10.117 1 94 164 LYS A O 1
ATOM 1289 N N . ILE A 1 165 ? -11.812 11.648 9.008 1 96.56 165 ILE A N 1
ATOM 1290 C CA . ILE A 1 165 ? -10.867 12.344 8.141 1 96.56 165 ILE A CA 1
ATOM 1291 C C . ILE A 1 165 ? -11.633 13.125 7.07 1 96.56 165 ILE A C 1
ATOM 1293 O O . ILE A 1 165 ? -12.352 12.531 6.266 1 96.56 165 ILE A O 1
ATOM 1297 N N . THR A 1 166 ? -11.406 14.438 7.035 1 96.62 166 THR A N 1
ATOM 1298 C CA . THR A 1 166 ? -12.172 15.266 6.113 1 96.62 166 THR A CA 1
ATOM 1299 C C . THR A 1 166 ? -11.25 15.922 5.09 1 96.62 166 THR A C 1
ATOM 1301 O O . THR A 1 166 ? -11.703 16.391 4.039 1 96.62 166 THR A O 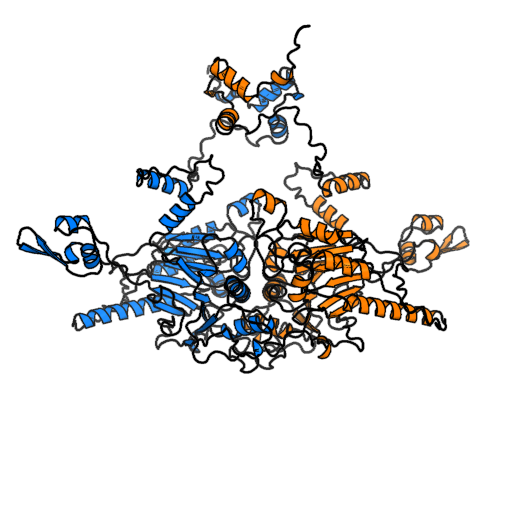1
ATOM 1304 N N . ARG A 1 167 ? -9.984 16.016 5.465 1 98.12 167 ARG A N 1
ATOM 1305 C CA . ARG A 1 167 ? -9 16.578 4.547 1 98.12 167 ARG A CA 1
ATOM 1306 C C . ARG A 1 167 ? -7.723 15.75 4.535 1 98.12 167 ARG A C 1
ATOM 1308 O O . ARG A 1 167 ? -7.309 15.227 5.57 1 98.12 167 ARG A O 1
ATOM 1315 N N . ILE A 1 168 ? -7.137 15.609 3.371 1 98.81 168 ILE A N 1
ATOM 1316 C CA . ILE A 1 168 ? -5.836 14.977 3.191 1 98.81 168 ILE A CA 1
ATOM 1317 C C . ILE A 1 168 ? -4.879 15.945 2.5 1 98.81 168 ILE A C 1
ATOM 1319 O O . ILE A 1 168 ? -5.238 16.578 1.502 1 98.81 168 ILE A O 1
ATOM 1323 N N . PHE A 1 169 ? -3.723 16.109 3.07 1 98.94 169 PHE A N 1
ATOM 1324 C CA . PHE A 1 169 ? -2.678 16.953 2.508 1 98.94 169 PHE A CA 1
ATOM 1325 C C . PHE A 1 169 ? -1.463 16.125 2.111 1 98.94 169 PHE A C 1
ATOM 1327 O O . PHE A 1 169 ? -0.799 15.539 2.969 1 98.94 169 PHE A O 1
ATOM 1334 N N . ILE A 1 170 ? -1.155 16.078 0.815 1 98.94 170 ILE A N 1
ATOM 1335 C CA . ILE A 1 170 ? -0.006 15.344 0.304 1 98.94 170 ILE A CA 1
ATOM 1336 C C . ILE A 1 170 ? 1.16 16.297 0.068 1 98.94 170 ILE A C 1
ATOM 1338 O O . ILE A 1 170 ? 1.006 17.328 -0.606 1 98.94 170 ILE A O 1
ATOM 1342 N N . SER A 1 171 ? 2.314 15.961 0.602 1 98.94 171 SER A N 1
ATOM 1343 C CA . SER A 1 171 ? 3.471 16.844 0.475 1 98.94 171 SER A CA 1
ATOM 1344 C C . SER A 1 171 ? 4.098 16.734 -0.911 1 98.94 171 SER A C 1
ATOM 1346 O O . SER A 1 171 ? 4.43 17.75 -1.531 1 98.94 171 SER A O 1
ATOM 1348 N N . HIS A 1 172 ? 4.316 15.508 -1.359 1 98.81 172 HIS A N 1
ATOM 1349 C CA . HIS A 1 172 ? 4.863 15.258 -2.688 1 98.81 172 HIS A CA 1
ATOM 1350 C C . HIS A 1 172 ? 4.535 13.844 -3.156 1 98.81 172 HIS A C 1
ATOM 1352 O O . HIS A 1 172 ? 3.91 13.07 -2.426 1 98.81 172 HIS A O 1
ATOM 1358 N N . LEU A 1 173 ? 4.961 13.477 -4.371 1 98.5 173 LEU A N 1
ATOM 1359 C CA . LEU A 1 173 ? 4.367 12.305 -5.004 1 98.5 173 LEU A CA 1
ATOM 1360 C C . LEU A 1 173 ? 5.309 11.109 -4.922 1 98.5 173 LEU A C 1
ATOM 1362 O O . LEU A 1 173 ? 5.047 10.062 -5.527 1 98.5 173 LEU A O 1
ATOM 1366 N N . HIS A 1 174 ? 6.418 11.203 -4.137 1 97.94 174 HIS A N 1
ATOM 1367 C CA . HIS A 1 174 ? 7.172 9.977 -3.898 1 97.94 174 HIS A CA 1
ATOM 1368 C C . HIS A 1 174 ? 6.285 8.891 -3.299 1 97.94 174 HIS A C 1
ATOM 1370 O O . HIS A 1 174 ? 5.352 9.188 -2.553 1 97.94 174 HIS A O 1
ATOM 1376 N N . GLY A 1 175 ? 6.629 7.723 -3.605 1 97.56 175 GLY A N 1
ATOM 1377 C CA . GLY A 1 175 ? 5.809 6.578 -3.246 1 97.56 175 GLY A CA 1
ATOM 1378 C C . GLY A 1 175 ? 5.566 6.457 -1.754 1 97.56 175 GLY A C 1
ATOM 1379 O O . GLY A 1 175 ? 4.461 6.129 -1.322 1 97.56 175 GLY A O 1
ATOM 1380 N N . ASP A 1 176 ? 6.578 6.688 -0.942 1 97.69 176 ASP A N 1
ATOM 1381 C CA . ASP A 1 176 ? 6.457 6.52 0.503 1 97.69 176 ASP A CA 1
ATOM 1382 C C . ASP A 1 176 ? 5.59 7.621 1.111 1 97.69 176 ASP A C 1
ATOM 1384 O O . ASP A 1 176 ? 5.336 7.621 2.316 1 97.69 176 ASP A O 1
ATOM 1388 N N . HIS A 1 177 ? 5.051 8.508 0.304 1 98.75 177 HIS A N 1
ATOM 1389 C CA . HIS A 1 177 ? 4.152 9.555 0.776 1 98.75 177 HIS A CA 1
ATOM 1390 C C . HIS A 1 177 ? 2.777 9.438 0.131 1 98.75 177 HIS A C 1
ATOM 1392 O O . HIS A 1 177 ? 1.825 10.094 0.561 1 98.75 177 HIS A O 1
ATOM 1398 N N . VAL A 1 178 ? 2.635 8.523 -0.953 1 98.69 178 VAL A N 1
ATOM 1399 C CA . VAL A 1 178 ? 1.374 8.656 -1.675 1 98.69 178 VAL A CA 1
ATOM 1400 C C . VAL A 1 178 ? 0.843 7.27 -2.041 1 98.69 178 VAL A C 1
ATOM 1402 O O . VAL A 1 178 ? -0.343 7.109 -2.34 1 98.69 178 VAL A O 1
ATOM 1405 N N . PHE A 1 179 ? 1.592 6.199 -1.988 1 98.56 179 PHE A N 1
ATOM 1406 C CA . PHE A 1 179 ? 1.208 4.898 -2.525 1 98.56 179 PHE A CA 1
ATOM 1407 C C . PHE A 1 179 ? 0.049 4.309 -1.732 1 98.56 179 PHE A C 1
ATOM 1409 O O . PHE A 1 179 ? -0.625 3.389 -2.201 1 98.56 179 PHE A O 1
ATOM 1416 N N . GLY A 1 180 ? -0.19 4.762 -0.564 1 98.56 180 GLY A N 1
ATOM 1417 C CA . GLY A 1 180 ? -1.283 4.23 0.234 1 98.56 180 GLY A CA 1
ATOM 1418 C C . GLY A 1 180 ? -2.598 4.949 -0.003 1 98.56 180 GLY A C 1
ATOM 1419 O O . GLY A 1 180 ? -3.641 4.527 0.501 1 98.56 180 GLY A O 1
ATOM 1420 N N . LEU A 1 181 ? -2.604 5.98 -0.801 1 98.62 181 LEU A N 1
ATOM 1421 C CA . LEU A 1 181 ? -3.74 6.887 -0.917 1 98.62 181 LEU A CA 1
ATOM 1422 C C . LEU A 1 181 ? -4.934 6.188 -1.562 1 98.62 181 LEU A C 1
ATOM 1424 O O . LEU A 1 181 ? -6.062 6.301 -1.077 1 98.62 181 LEU A O 1
ATOM 1428 N N . PRO A 1 182 ? -4.809 5.41 -2.705 1 97.5 182 PRO A N 1
ATOM 1429 C CA . PRO A 1 182 ? -5.969 4.723 -3.273 1 97.5 182 PRO A CA 1
ATOM 1430 C C . PRO A 1 182 ? -6.625 3.756 -2.289 1 97.5 182 PRO A C 1
ATOM 1432 O O . PRO A 1 182 ? -7.852 3.732 -2.164 1 97.5 182 PRO A O 1
ATOM 1435 N N . GLY A 1 183 ? -5.75 2.977 -1.565 1 96.75 183 GLY A N 1
ATOM 1436 C CA . GLY A 1 183 ? -6.281 2.066 -0.563 1 96.75 183 GLY A CA 1
ATOM 1437 C C . GLY A 1 183 ? -6.977 2.781 0.582 1 96.75 183 GLY A C 1
ATOM 1438 O O . GLY A 1 183 ? -8.016 2.324 1.069 1 96.75 183 GLY A O 1
ATOM 1439 N N . MET A 1 184 ? -6.41 3.873 0.991 1 96.75 184 MET A N 1
ATOM 1440 C CA . MET A 1 184 ? -6.988 4.664 2.072 1 96.75 184 MET A CA 1
ATOM 1441 C C . MET A 1 184 ? -8.359 5.207 1.675 1 96.75 184 MET A C 1
ATOM 1443 O O . MET A 1 184 ? -9.289 5.215 2.486 1 96.75 184 MET A O 1
ATOM 1447 N N . LEU A 1 185 ? -8.508 5.699 0.435 1 95.44 185 LEU A N 1
ATOM 1448 C CA . LEU A 1 185 ? -9.789 6.207 -0.058 1 95.44 185 LEU A CA 1
ATOM 1449 C C . LEU A 1 185 ? -10.852 5.113 -0.038 1 95.44 185 LEU A C 1
ATOM 1451 O O . LEU A 1 185 ? -12 5.371 0.311 1 95.44 185 LEU A O 1
ATOM 1455 N N . ALA A 1 186 ? -10.414 3.92 -0.44 1 90.94 186 ALA A N 1
ATOM 1456 C CA . ALA A 1 186 ? -11.336 2.791 -0.408 1 90.94 186 ALA A CA 1
ATOM 1457 C C . ALA A 1 186 ? -11.797 2.496 1.017 1 90.94 186 ALA A C 1
ATOM 1459 O O . ALA A 1 186 ? -12.969 2.182 1.246 1 90.94 186 ALA A O 1
ATOM 1460 N N . THR A 1 187 ? -10.898 2.609 1.941 1 89.19 187 THR A N 1
ATOM 1461 C CA . THR A 1 187 ? -11.211 2.354 3.344 1 89.19 187 THR A CA 1
ATOM 1462 C C . THR A 1 187 ? -12.156 3.422 3.893 1 89.19 187 THR A C 1
ATOM 1464 O O . THR A 1 187 ? -13.141 3.104 4.555 1 89.19 187 THR A O 1
ATOM 1467 N N . ILE A 1 188 ? -11.867 4.68 3.643 1 90.25 188 ILE A N 1
ATOM 1468 C CA . ILE A 1 188 ? -12.727 5.77 4.09 1 90.25 188 ILE A CA 1
ATOM 1469 C C . ILE A 1 188 ? -14.125 5.598 3.5 1 90.25 188 ILE A C 1
ATOM 1471 O O . ILE A 1 188 ? -15.125 5.82 4.184 1 90.25 188 ILE A O 1
ATOM 1475 N N . SER A 1 189 ? -14.227 5.105 2.258 1 84 189 SER A N 1
ATOM 1476 C CA . SER A 1 189 ? -15.477 4.918 1.524 1 84 189 SER A CA 1
ATOM 1477 C C . SER A 1 189 ? -16.297 3.781 2.115 1 84 189 SER A C 1
ATOM 1479 O O . SER A 1 189 ? -17.531 3.873 2.197 1 84 189 SER A O 1
ATOM 1481 N N . GLY A 1 190 ? -15.68 2.65 2.395 1 74.5 190 GLY A N 1
ATOM 1482 C CA . GLY A 1 190 ? -16.375 1.476 2.891 1 74.5 190 GLY A CA 1
ATOM 1483 C C . GLY A 1 190 ? -17.156 1.736 4.168 1 74.5 190 GLY A C 1
ATOM 1484 O O . GLY A 1 190 ? -18.078 0.994 4.504 1 74.5 190 GLY A O 1
ATOM 1485 N N . MET A 1 191 ? -16.906 2.723 4.668 1 63.25 191 MET A N 1
ATOM 1486 C CA . MET A 1 191 ? -17.531 3.027 5.949 1 63.25 191 MET A CA 1
ATOM 1487 C C . MET A 1 191 ? -18.734 3.959 5.762 1 63.25 191 MET A C 1
ATOM 1489 O O . MET A 1 191 ? -19.438 4.277 6.723 1 63.25 191 MET A O 1
ATOM 1493 N N . ARG A 1 192 ? -18.906 4.199 4.438 1 62.69 192 ARG A N 1
ATOM 1494 C CA . ARG A 1 192 ? -20 5.121 4.16 1 62.69 192 ARG A CA 1
ATOM 1495 C C . ARG A 1 192 ? -21.109 4.434 3.367 1 62.69 192 ARG A C 1
ATOM 1497 O O . ARG A 1 192 ? -20.875 3.391 2.746 1 62.69 192 ARG A O 1
ATOM 1504 N N . GLU A 1 193 ? -22.312 4.711 3.496 1 52.97 193 GLU A N 1
ATOM 1505 C CA . GLU A 1 193 ? -23.5 4.039 2.982 1 52.97 193 GLU A CA 1
ATOM 1506 C C . GLU A 1 193 ? -23.766 4.414 1.526 1 52.97 193 GLU A C 1
ATOM 1508 O O . GLU A 1 193 ? -24.578 3.773 0.849 1 52.97 193 GLU A O 1
ATOM 1513 N N . HIS A 1 194 ? -23.094 5.191 0.837 1 52.84 194 HIS A N 1
ATOM 1514 C CA . HIS A 1 194 ? -23.547 5.602 -0.484 1 52.84 194 HIS A CA 1
ATOM 1515 C C . HIS A 1 194 ? -23.5 4.438 -1.471 1 52.84 194 HIS A C 1
ATOM 1517 O O . HIS A 1 194 ? -22.484 3.736 -1.558 1 52.84 194 HIS A O 1
ATOM 1523 N N . VAL A 1 195 ? -24.703 3.92 -1.934 1 61.84 195 VAL A N 1
ATOM 1524 C CA . VAL A 1 195 ? -24.75 2.711 -2.75 1 61.84 195 VAL A CA 1
ATOM 1525 C C . VAL A 1 195 ? -24.75 3.086 -4.23 1 61.84 195 VAL A C 1
ATOM 1527 O O . VAL A 1 195 ? -25.641 3.811 -4.691 1 61.84 195 VAL A O 1
ATOM 1530 N N . THR A 1 196 ? -23.625 3.166 -4.902 1 66.25 196 THR A N 1
ATOM 1531 C CA . THR A 1 196 ? -23.578 3.275 -6.355 1 66.25 196 THR A CA 1
ATOM 1532 C C . THR A 1 196 ? -23.344 1.909 -6.992 1 66.25 196 THR A C 1
ATOM 1534 O O . THR A 1 196 ? -22.609 1.08 -6.445 1 66.25 196 THR A O 1
ATOM 1537 N N . ASP A 1 197 ? -24.062 1.786 -8.102 1 72.88 197 ASP A N 1
ATOM 1538 C CA . ASP A 1 197 ? -23.875 0.574 -8.891 1 72.88 197 ASP A CA 1
ATOM 1539 C C . ASP A 1 197 ? -22.609 0.646 -9.734 1 72.88 197 ASP A C 1
ATOM 1541 O O . ASP A 1 197 ? -22.484 1.519 -10.602 1 72.88 197 ASP A O 1
ATOM 1545 N N . PRO A 1 198 ? -21.672 -0.244 -9.555 1 74.19 198 PRO A N 1
ATOM 1546 C CA . PRO A 1 198 ? -20.422 -0.201 -10.312 1 74.19 198 PRO A CA 1
ATOM 1547 C C . PRO A 1 198 ? -20.625 -0.37 -11.812 1 74.19 198 PRO A C 1
ATOM 1549 O O . PRO A 1 198 ? -19.75 -0.02 -12.609 1 74.19 198 PRO A O 1
ATOM 1552 N N . ARG A 1 199 ? -21.75 -0.813 -12.266 1 76.56 199 ARG A N 1
ATOM 1553 C CA . ARG A 1 199 ? -22.031 -1.091 -13.672 1 76.56 199 ARG A CA 1
ATOM 1554 C C . ARG A 1 199 ? -22.281 0.199 -14.445 1 76.56 199 ARG A C 1
ATOM 1556 O O . ARG A 1 199 ? -22.172 0.225 -15.672 1 76.56 199 ARG A O 1
ATOM 1563 N N . VAL A 1 200 ? -22.516 1.178 -13.734 1 72.25 200 VAL A N 1
ATOM 1564 C CA . VAL A 1 200 ? -22.984 2.346 -14.469 1 72.25 200 VAL A CA 1
ATOM 1565 C C . VAL A 1 200 ? -22.094 3.545 -14.156 1 72.25 200 VAL A C 1
ATOM 1567 O O . VAL A 1 200 ? -22.312 4.641 -14.688 1 72.25 200 VAL A O 1
ATOM 1570 N N . VAL A 1 201 ? -21.078 3.354 -13.43 1 75.75 201 VAL A N 1
ATOM 1571 C CA . VAL A 1 201 ? -20.219 4.441 -12.992 1 75.75 201 VAL A CA 1
ATOM 1572 C C . VAL A 1 201 ? -19.625 5.152 -14.211 1 75.75 201 VAL A C 1
ATOM 1574 O O . VAL A 1 201 ? -19.484 6.375 -14.211 1 75.75 201 VAL A O 1
ATOM 1577 N N . HIS A 1 202 ? -19.375 4.402 -15.242 1 72.38 202 HIS A N 1
ATOM 1578 C CA . HIS A 1 202 ? -18.719 4.953 -16.422 1 72.38 202 HIS A CA 1
ATOM 1579 C C . HIS A 1 202 ? -19.688 5.789 -17.25 1 72.38 202 HIS A C 1
ATOM 1581 O O . HIS A 1 202 ? -19.25 6.547 -18.125 1 72.38 202 HIS A O 1
ATOM 1587 N N . THR A 1 203 ? -20.953 5.656 -16.953 1 74.75 203 THR A N 1
ATOM 1588 C CA . THR A 1 203 ? -21.953 6.34 -17.766 1 74.75 203 THR A CA 1
ATOM 1589 C C . THR A 1 203 ? -22.547 7.535 -17.031 1 74.75 203 THR A C 1
ATOM 1591 O O . THR A 1 203 ? -23.203 8.375 -17.641 1 74.75 203 THR A O 1
ATOM 1594 N N . ILE A 1 204 ? -22.281 7.512 -15.797 1 76.38 204 ILE A N 1
ATOM 1595 C CA . ILE A 1 204 ? -22.906 8.555 -14.992 1 76.38 204 ILE A CA 1
ATOM 1596 C C . ILE A 1 204 ? -22.125 9.867 -15.156 1 76.38 204 ILE A C 1
ATOM 1598 O O . ILE A 1 204 ? -20.906 9.891 -15 1 76.38 204 ILE A O 1
ATOM 1602 N N . GLU A 1 205 ? -22.859 10.812 -15.594 1 76 205 GLU A N 1
ATOM 1603 C CA . GLU A 1 205 ? -22.25 12.141 -15.688 1 76 205 GLU A CA 1
ATOM 1604 C C . GLU A 1 205 ? -22.172 12.805 -14.312 1 76 205 GLU A C 1
ATOM 1606 O O . GLU A 1 205 ? -23.094 12.688 -13.508 1 76 205 GLU A O 1
ATOM 1611 N N . PRO A 1 206 ? -21.047 13.445 -14.078 1 73.06 206 PRO A N 1
ATOM 1612 C CA . PRO A 1 206 ? -20.938 14.164 -12.805 1 73.06 206 PRO A CA 1
ATOM 1613 C C . PRO A 1 206 ? -22.031 15.219 -12.633 1 73.06 206 PRO A C 1
ATOM 1615 O O . PRO A 1 206 ? -22.438 15.859 -13.609 1 73.06 206 PRO A O 1
ATOM 1618 N N . ASP A 1 207 ? -22.531 15.32 -11.438 1 71.31 207 ASP A N 1
ATOM 1619 C CA . ASP A 1 207 ? -23.562 16.297 -11.094 1 71.31 207 ASP A CA 1
ATOM 1620 C C . ASP A 1 207 ? -23.109 17.719 -11.414 1 71.31 207 ASP A C 1
ATOM 1622 O O . ASP A 1 207 ? -21.969 18.078 -11.133 1 71.31 207 ASP A O 1
ATOM 1626 N N . LYS A 1 208 ? -24.031 18.438 -12.102 1 73 208 LYS A N 1
ATOM 1627 C CA . LYS A 1 208 ? -23.734 19.812 -12.484 1 73 208 LYS A CA 1
ATOM 1628 C C . LYS A 1 208 ? -23.656 20.719 -11.258 1 73 208 LYS A C 1
ATOM 1630 O O . LYS A 1 208 ? -22.938 21.719 -11.266 1 73 208 LYS A O 1
ATOM 1635 N N . ASN A 1 209 ? -24.438 20.453 -10.242 1 70.62 209 ASN A N 1
ATOM 1636 C CA . ASN A 1 209 ? -24.422 21.234 -9.008 1 70.62 209 ASN A CA 1
ATOM 1637 C C . ASN A 1 209 ? -24.25 20.344 -7.789 1 70.62 209 ASN A C 1
ATOM 1639 O O . ASN A 1 209 ? -25.188 20.141 -7.012 1 70.62 209 ASN A O 1
ATOM 1643 N N . PRO A 1 210 ? -23 19.906 -7.777 1 79.75 210 PRO A N 1
ATOM 1644 C CA . PRO A 1 210 ? -22.812 18.922 -6.695 1 79.75 210 PRO A CA 1
ATOM 1645 C C . PRO A 1 210 ? -22.609 19.594 -5.336 1 79.75 210 PRO A C 1
ATOM 1647 O O . PRO A 1 210 ? -22.141 20.734 -5.262 1 79.75 210 PRO A O 1
ATOM 1650 N N . GLY A 1 211 ? -23.219 19.25 -4.316 1 85.81 211 GLY A N 1
ATOM 1651 C CA . GLY A 1 211 ? -22.938 19.703 -2.969 1 85.81 211 GLY A CA 1
ATOM 1652 C C . GLY A 1 211 ? -21.484 19.531 -2.58 1 85.81 211 GLY A C 1
ATOM 1653 O O . GLY A 1 211 ? -20.656 19.141 -3.408 1 85.81 211 GLY A O 1
ATOM 1654 N N . PRO A 1 212 ? -21.109 20 -1.444 1 92.5 212 PRO A N 1
ATOM 1655 C CA . PRO A 1 212 ? -19.734 19.875 -0.963 1 92.5 212 PRO A CA 1
ATOM 1656 C C . PRO A 1 212 ? -19.266 18.422 -0.916 1 92.5 212 PRO A C 1
ATOM 1658 O O . PRO A 1 212 ? -20.047 17.516 -0.59 1 92.5 212 PRO A O 1
ATOM 1661 N N . PRO A 1 213 ? -18.031 18.234 -1.308 1 94.56 213 PRO A N 1
ATOM 1662 C CA . PRO A 1 213 ? -17.5 16.875 -1.198 1 94.56 213 PRO A CA 1
ATOM 1663 C C . PRO A 1 213 ? -17.375 16.406 0.249 1 94.56 213 PRO A C 1
ATOM 1665 O O . PRO A 1 213 ? -17.375 17.234 1.17 1 94.56 213 PRO A O 1
ATOM 1668 N N . ASP A 1 214 ? -17.266 15.102 0.394 1 93.38 214 ASP A N 1
ATOM 1669 C CA . ASP A 1 214 ? -17.047 14.508 1.709 1 93.38 214 ASP A CA 1
ATOM 1670 C C . ASP A 1 214 ? -15.586 14.617 2.127 1 93.38 214 ASP A C 1
ATOM 1672 O O . ASP A 1 214 ? -15.273 14.562 3.318 1 93.38 214 ASP A O 1
ATOM 1676 N N . LEU A 1 215 ? -14.734 14.719 1.149 1 96.06 215 LEU A N 1
ATOM 1677 C CA . LEU A 1 215 ? -13.297 14.688 1.393 1 96.06 215 LEU A CA 1
ATOM 1678 C C . LEU A 1 215 ? -12.562 15.625 0.434 1 96.06 215 LEU A C 1
ATOM 1680 O O . LEU A 1 215 ? -12.789 15.578 -0.778 1 96.06 215 LEU A O 1
ATOM 1684 N N . ASP A 1 216 ? -11.711 16.516 1.001 1 98 216 ASP A N 1
ATOM 1685 C CA . ASP A 1 216 ? -10.805 17.328 0.187 1 98 216 ASP A CA 1
ATOM 1686 C C . ASP A 1 216 ? -9.383 16.781 0.239 1 98 216 ASP A C 1
ATOM 1688 O O . ASP A 1 216 ? -8.883 16.438 1.312 1 98 216 ASP A O 1
ATOM 1692 N N . ILE A 1 217 ? -8.773 16.688 -0.9 1 98.69 217 ILE A N 1
ATOM 1693 C CA . ILE A 1 217 ? -7.387 16.25 -0.998 1 98.69 217 ILE A CA 1
ATOM 1694 C C . ILE A 1 217 ? -6.543 17.344 -1.649 1 98.69 217 ILE A C 1
ATOM 1696 O O . ILE A 1 217 ? -6.848 17.797 -2.754 1 98.69 217 ILE A O 1
ATOM 1700 N N . TYR A 1 218 ? -5.543 17.812 -0.961 1 98.88 218 TYR A N 1
ATOM 1701 C CA . TYR A 1 218 ? -4.637 18.844 -1.455 1 98.88 218 TYR A CA 1
ATOM 1702 C C . TYR A 1 218 ? -3.248 18.266 -1.719 1 98.88 218 TYR A C 1
ATOM 1704 O O . TYR A 1 218 ? -2.76 17.422 -0.955 1 98.88 218 TYR A O 1
ATOM 1712 N N . GLY A 1 219 ? -2.562 18.688 -2.729 1 98.75 219 GLY A N 1
ATOM 1713 C CA . GLY A 1 219 ? -1.201 18.25 -2.998 1 98.75 219 GLY A CA 1
ATOM 1714 C C . GLY A 1 219 ? -0.638 18.812 -4.289 1 98.75 219 GLY A C 1
ATOM 1715 O O . GLY A 1 219 ? -1.265 19.672 -4.922 1 98.75 219 GLY A O 1
ATOM 1716 N N . PRO A 1 220 ? 0.565 18.438 -4.672 1 98.44 220 PRO A N 1
ATOM 1717 C CA . PRO A 1 220 ? 1.2 18.969 -5.879 1 98.44 220 PRO A CA 1
ATOM 1718 C C . PRO A 1 220 ? 0.528 18.484 -7.164 1 98.44 220 PRO A C 1
ATOM 1720 O O . PRO A 1 220 ? -0.171 17.469 -7.156 1 98.44 220 PRO A O 1
ATOM 1723 N N . ALA A 1 221 ? 0.826 19.219 -8.219 1 97.69 221 ALA A N 1
ATOM 1724 C CA . ALA A 1 221 ? 0.339 18.828 -9.539 1 97.69 221 ALA A CA 1
ATOM 1725 C C . ALA A 1 221 ? 0.787 17.406 -9.891 1 97.69 221 ALA A C 1
ATOM 1727 O O . ALA A 1 221 ? 1.924 17.031 -9.609 1 97.69 221 ALA A O 1
ATOM 1728 N N . GLY A 1 222 ? -0.11 16.672 -10.484 1 97.31 222 GLY A N 1
ATOM 1729 C CA . GLY A 1 222 ? 0.112 15.258 -10.781 1 97.31 222 GLY A CA 1
ATOM 1730 C C . GLY A 1 222 ? -0.671 14.328 -9.875 1 97.31 222 GLY A C 1
ATOM 1731 O O . GLY A 1 222 ? -0.891 13.164 -10.219 1 97.31 222 GLY A O 1
ATOM 1732 N N . LEU A 1 223 ? -1.062 14.844 -8.734 1 98.44 223 LEU A N 1
ATOM 1733 C CA . LEU A 1 223 ? -1.803 14.055 -7.754 1 98.44 223 LEU A CA 1
ATOM 1734 C C . LEU A 1 223 ? -3.145 13.609 -8.32 1 98.44 223 LEU A C 1
ATOM 1736 O O . LEU A 1 223 ? -3.568 12.469 -8.102 1 98.44 223 LEU A O 1
ATOM 1740 N N . ARG A 1 224 ? -3.854 14.469 -8.992 1 97.69 224 ARG A N 1
ATOM 1741 C CA . ARG A 1 224 ? -5.16 14.156 -9.57 1 97.69 224 ARG A CA 1
ATOM 1742 C C . ARG A 1 224 ? -5.066 13 -10.547 1 97.69 224 ARG A C 1
ATOM 1744 O O . ARG A 1 224 ? -5.879 12.07 -10.508 1 97.69 224 ARG A O 1
ATOM 1751 N N . ARG A 1 225 ? -4.094 13.07 -11.445 1 96.62 225 ARG A N 1
ATOM 1752 C CA . ARG A 1 225 ? -3.9 12.016 -12.43 1 96.62 225 ARG A CA 1
ATOM 1753 C C . ARG A 1 225 ? -3.549 10.695 -11.75 1 96.62 225 ARG A C 1
ATOM 1755 O O . ARG A 1 225 ? -4.066 9.641 -12.125 1 96.62 225 ARG A O 1
ATOM 1762 N N . PHE A 1 226 ? -2.654 10.773 -10.797 1 97.06 226 PHE A N 1
ATOM 1763 C CA . PHE A 1 226 ? -2.268 9.578 -10.047 1 97.06 226 PHE A CA 1
ATOM 1764 C C . PHE A 1 226 ? -3.49 8.898 -9.445 1 97.06 226 PHE A C 1
ATOM 1766 O O . PHE A 1 226 ? -3.678 7.691 -9.609 1 97.06 226 PHE A O 1
ATOM 1773 N N . LEU A 1 227 ? -4.254 9.641 -8.789 1 96.94 227 LEU A N 1
ATOM 1774 C CA . LEU A 1 227 ? -5.402 9.086 -8.07 1 96.94 227 LEU A CA 1
ATOM 1775 C C . LEU A 1 227 ? -6.465 8.594 -9.047 1 96.94 227 LEU A C 1
ATOM 1777 O O . LEU A 1 227 ? -7 7.496 -8.891 1 96.94 227 LEU A O 1
ATOM 1781 N N . ARG A 1 228 ? -6.812 9.359 -10.078 1 95.06 228 ARG A N 1
ATOM 1782 C CA . ARG A 1 228 ? -7.82 8.984 -11.062 1 95.06 228 ARG A CA 1
ATOM 1783 C C . ARG A 1 228 ? -7.438 7.695 -11.773 1 95.06 228 ARG A C 1
ATOM 1785 O O . ARG A 1 228 ? -8.273 6.812 -11.969 1 95.06 228 ARG A O 1
ATOM 1792 N N . SER A 1 229 ? -6.191 7.641 -12.195 1 94.75 229 SER A N 1
ATOM 1793 C CA . SER A 1 229 ? -5.734 6.445 -12.906 1 94.75 229 SER A CA 1
ATOM 1794 C C . SER A 1 229 ? -5.812 5.215 -12.008 1 94.75 229 SER A C 1
ATOM 1796 O O . SER A 1 229 ? -6.266 4.152 -12.445 1 94.75 229 SER A O 1
ATOM 1798 N N . SER A 1 230 ? -5.391 5.359 -10.766 1 96.19 230 SER A N 1
ATOM 1799 C CA . SER A 1 230 ? -5.402 4.23 -9.836 1 96.19 230 SER A CA 1
ATOM 1800 C C . SER A 1 230 ? -6.824 3.746 -9.578 1 96.19 230 SER A C 1
ATOM 1802 O O . SER A 1 230 ? -7.098 2.545 -9.633 1 96.19 230 SER A O 1
ATOM 1804 N N . ILE A 1 231 ? -7.73 4.664 -9.359 1 94.94 231 ILE A N 1
ATOM 1805 C CA . ILE A 1 231 ? -9.102 4.34 -8.969 1 94.94 231 ILE A CA 1
ATOM 1806 C C . ILE A 1 231 ? -9.859 3.787 -10.18 1 94.94 231 ILE A C 1
ATOM 1808 O O . ILE A 1 231 ? -10.594 2.807 -10.062 1 94.94 231 ILE A O 1
ATOM 1812 N N . SER A 1 232 ? -9.68 4.34 -11.328 1 94.44 232 SER A N 1
ATOM 1813 C CA . SER A 1 232 ? -10.438 3.941 -12.516 1 94.44 232 SER A CA 1
ATOM 1814 C C . SER A 1 232 ? -9.961 2.59 -13.039 1 94.44 232 SER A C 1
ATOM 1816 O O . SER A 1 232 ? -10.781 1.735 -13.391 1 94.44 232 SER A O 1
ATOM 1818 N N . LEU A 1 233 ? -8.672 2.369 -13.086 1 95.62 233 LEU A N 1
ATOM 1819 C CA . LEU A 1 233 ? -8.133 1.131 -13.641 1 95.62 233 LEU A CA 1
ATOM 1820 C C . LEU A 1 233 ? -8.422 -0.049 -12.719 1 95.62 233 LEU A C 1
ATOM 1822 O O . LEU A 1 233 ? -8.523 -1.189 -13.18 1 95.62 233 LEU A O 1
ATOM 1826 N N . SER A 1 234 ? -8.617 0.226 -11.422 1 95.56 234 SER A N 1
ATOM 1827 C CA . SER A 1 234 ? -8.852 -0.836 -10.453 1 95.56 234 SER A CA 1
ATOM 1828 C C . SER A 1 234 ? -10.344 -0.991 -10.148 1 95.56 234 SER A C 1
ATOM 1830 O O . SER A 1 234 ? -10.734 -1.831 -9.336 1 95.56 234 SER A O 1
ATOM 1832 N N . TRP A 1 235 ? -11.203 -0.177 -10.75 1 93.38 235 TRP A N 1
ATOM 1833 C CA . TRP A 1 235 ? -12.641 -0.191 -10.492 1 93.38 235 TRP A CA 1
ATOM 1834 C C . TRP A 1 235 ? -12.938 0.001 -9.008 1 93.38 235 TRP A C 1
ATOM 1836 O O . TRP A 1 235 ? -13.781 -0.7 -8.445 1 93.38 235 TRP A O 1
ATOM 1846 N N . SER A 1 236 ? -12.156 0.88 -8.375 1 91.94 236 SER A N 1
ATOM 1847 C CA . SER A 1 236 ? -12.391 1.129 -6.957 1 91.94 236 SER A CA 1
ATOM 1848 C C . SER A 1 236 ? -13.617 2.01 -6.75 1 91.94 236 SER A C 1
ATOM 1850 O O . SER A 1 236 ? -13.562 3.219 -6.98 1 91.94 236 SER A O 1
ATOM 1852 N N . LEU A 1 237 ? -14.664 1.407 -6.359 1 86.75 237 LEU A N 1
ATOM 1853 C CA . LEU A 1 237 ? -15.906 2.131 -6.117 1 86.75 237 LEU A CA 1
ATOM 1854 C C . LEU A 1 237 ? -15.844 2.9 -4.805 1 86.75 237 LEU A C 1
ATOM 1856 O O . LEU A 1 237 ? -15.609 2.312 -3.744 1 86.75 237 LEU A O 1
ATOM 1860 N N . CYS A 1 238 ? -16.016 4.172 -4.91 1 86.56 238 CYS A N 1
ATOM 1861 C CA . CYS A 1 238 ? -16 5.016 -3.719 1 86.56 238 CYS A CA 1
ATOM 1862 C C . CYS A 1 238 ? -17.422 5.395 -3.32 1 86.56 238 CYS A C 1
ATOM 1864 O O . CYS A 1 238 ? -18.203 5.883 -4.148 1 86.56 238 CYS A O 1
ATOM 1866 N N . HIS A 1 239 ? -17.719 5.172 -2.1 1 86.5 239 HIS A N 1
ATOM 1867 C CA . HIS A 1 239 ? -19.031 5.539 -1.562 1 86.5 239 HIS A CA 1
ATOM 1868 C C . HIS A 1 239 ? -18.984 6.918 -0.912 1 86.5 239 HIS A C 1
ATOM 1870 O O . HIS A 1 239 ? -19.703 7.176 0.054 1 86.5 239 HIS A O 1
ATOM 1876 N N . LEU A 1 240 ? -18.078 7.695 -1.295 1 88.81 240 LEU A N 1
ATOM 1877 C CA . LEU A 1 240 ? -17.938 9.086 -0.892 1 88.81 240 LEU A CA 1
ATOM 1878 C C . LEU A 1 240 ? -17.547 9.961 -2.078 1 88.81 240 LEU A C 1
ATOM 1880 O O . LEU A 1 240 ? -17.078 9.453 -3.096 1 88.81 240 LEU A O 1
ATOM 1884 N N . THR A 1 241 ? -17.797 11.211 -1.896 1 91.56 241 THR A N 1
ATOM 1885 C CA . THR A 1 241 ? -17.328 12.164 -2.904 1 91.56 241 THR A CA 1
ATOM 1886 C C . THR A 1 241 ? -16.047 12.852 -2.453 1 91.56 241 THR A C 1
ATOM 1888 O O . THR A 1 241 ? -15.859 13.109 -1.263 1 91.56 241 THR A O 1
ATOM 1891 N N . TYR A 1 242 ? -15.18 13.055 -3.381 1 94.88 242 TYR A N 1
ATOM 1892 C CA . TYR A 1 242 ? -13.938 13.742 -3.033 1 94.88 242 TYR A CA 1
ATOM 1893 C C . TYR A 1 242 ? -13.555 14.75 -4.109 1 94.88 242 TYR A C 1
ATOM 1895 O O . TYR A 1 242 ? -14.047 14.68 -5.238 1 94.88 242 TYR A O 1
ATOM 1903 N N . ALA A 1 243 ? -12.773 15.734 -3.736 1 97 243 ALA A N 1
ATOM 1904 C CA . ALA A 1 243 ? -12.172 16.688 -4.66 1 97 243 ALA A CA 1
ATOM 1905 C C . ALA A 1 243 ? -10.664 16.766 -4.477 1 97 243 ALA A C 1
ATOM 1907 O O . ALA A 1 243 ? -10.164 16.734 -3.35 1 97 243 ALA A O 1
ATOM 1908 N N . VAL A 1 244 ? -9.938 16.781 -5.59 1 98.06 244 VAL A N 1
ATOM 1909 C CA . VAL A 1 244 ? -8.484 16.922 -5.543 1 98.06 244 VAL A CA 1
ATOM 1910 C C . VAL A 1 244 ? -8.086 18.344 -5.949 1 98.06 244 VAL A C 1
ATOM 1912 O O . VAL A 1 244 ? -8.344 18.75 -7.082 1 98.06 244 VAL A O 1
ATOM 1915 N N . HIS A 1 245 ? -7.512 19.078 -5.02 1 98.69 245 HIS A N 1
ATOM 1916 C CA . HIS A 1 245 ? -6.988 20.422 -5.25 1 98.69 245 HIS A CA 1
ATOM 1917 C C . HIS A 1 245 ? -5.477 20.406 -5.441 1 98.69 245 HIS A C 1
ATOM 1919 O O . HIS A 1 245 ? -4.738 20.016 -4.531 1 98.69 245 HIS A O 1
ATOM 1925 N N . GLU A 1 246 ? -4.992 20.875 -6.586 1 98.62 246 GLU A N 1
ATOM 1926 C CA . GLU A 1 246 ? -3.574 20.75 -6.906 1 98.62 246 GLU A CA 1
ATOM 1927 C C . GLU A 1 246 ? -2.859 22.094 -6.766 1 98.62 246 GLU A C 1
ATOM 1929 O O . GLU A 1 246 ? -3.41 23.125 -7.125 1 98.62 246 GLU A O 1
ATOM 1934 N N . LEU A 1 247 ? -1.716 22.062 -6.176 1 98.81 247 LEU A N 1
ATOM 1935 C CA . LEU A 1 247 ? -0.798 23.188 -6.133 1 98.81 247 LEU A CA 1
ATOM 1936 C C . LEU A 1 247 ? 0.103 23.203 -7.363 1 98.81 247 LEU A C 1
ATOM 1938 O O . LEU A 1 247 ? 0.842 22.25 -7.609 1 98.81 247 LEU A O 1
ATOM 1942 N N . HIS A 1 248 ? 0.066 24.281 -8.125 1 98.44 248 HIS A N 1
ATOM 1943 C CA . HIS A 1 248 ? 0.836 24.438 -9.352 1 98.44 248 HIS A CA 1
ATOM 1944 C C . HIS A 1 248 ? 1.917 25.5 -9.195 1 98.44 248 HIS A C 1
ATOM 1946 O O . HIS A 1 248 ? 1.656 26.688 -9.391 1 98.44 248 HIS A O 1
ATOM 1952 N N . PRO A 1 249 ? 3.127 25.062 -8.922 1 97.94 249 PRO A N 1
ATOM 1953 C CA . PRO A 1 249 ? 4.195 26.047 -8.766 1 97.94 249 PRO A CA 1
ATOM 1954 C C . PRO A 1 249 ? 4.562 26.719 -10.086 1 97.94 249 PRO A C 1
ATOM 1956 O O . PRO A 1 249 ? 4.32 26.172 -11.164 1 97.94 249 PRO A O 1
ATOM 1959 N N . ARG A 1 250 ? 5.074 27.922 -9.961 1 97.06 250 ARG A N 1
ATOM 1960 C CA . ARG A 1 250 ? 5.676 28.547 -11.133 1 97.06 250 ARG A CA 1
ATOM 1961 C C . ARG A 1 250 ? 6.93 27.812 -11.57 1 97.06 250 ARG A C 1
ATOM 1963 O O . ARG A 1 250 ? 7.598 27.172 -10.758 1 97.06 250 ARG A O 1
ATOM 1970 N N . PRO A 1 251 ? 7.238 27.953 -12.828 1 95.06 251 PRO A N 1
ATOM 1971 C CA . PRO A 1 251 ? 8.414 27.234 -13.328 1 95.06 251 PRO A CA 1
ATOM 1972 C C . PRO A 1 251 ? 9.688 27.578 -12.555 1 95.06 251 PRO A C 1
ATOM 1974 O O . PRO A 1 251 ? 10.523 26.703 -12.328 1 95.06 251 PRO A O 1
ATOM 1977 N N . ASP A 1 252 ? 9.867 28.75 -12.109 1 95.62 252 ASP A N 1
ATOM 1978 C CA . ASP A 1 252 ? 11.078 29.172 -11.406 1 95.62 252 ASP A CA 1
ATOM 1979 C C . ASP A 1 252 ? 11.156 28.547 -10.023 1 95.62 252 ASP A C 1
ATOM 1981 O O . ASP A 1 252 ? 12.242 28.422 -9.453 1 95.62 252 ASP A O 1
ATOM 1985 N N . MET A 1 253 ? 10.039 28.109 -9.461 1 96.12 253 MET A N 1
ATOM 1986 C CA . MET A 1 253 ? 9.961 27.562 -8.109 1 96.12 253 MET A CA 1
ATOM 1987 C C . MET A 1 253 ? 10.406 26.094 -8.102 1 96.12 253 MET A C 1
ATOM 1989 O O . MET A 1 253 ? 10.648 25.531 -7.035 1 96.12 253 MET A O 1
ATOM 1993 N N . ILE A 1 254 ? 10.469 25.484 -9.289 1 95.12 254 ILE A N 1
ATOM 1994 C CA . ILE A 1 254 ? 10.828 24.078 -9.344 1 95.12 254 ILE A CA 1
ATOM 1995 C C . ILE A 1 254 ? 12.031 23.891 -10.266 1 95.12 254 ILE A C 1
ATOM 1997 O O . ILE A 1 254 ? 12.203 22.828 -10.867 1 95.12 254 ILE A O 1
ATOM 2001 N N . ASP A 1 255 ? 12.781 24.891 -10.469 1 92.12 255 ASP A N 1
ATOM 2002 C CA . ASP A 1 255 ? 13.953 24.844 -11.344 1 92.12 255 ASP A CA 1
ATOM 2003 C C . ASP A 1 255 ? 14.992 23.859 -10.828 1 92.12 255 ASP A C 1
ATOM 2005 O O . ASP A 1 255 ? 15.75 23.281 -11.617 1 92.12 255 ASP A O 1
ATOM 2009 N N . ASN A 1 256 ? 15.008 23.641 -9.523 1 90.44 256 ASN A N 1
ATOM 2010 C CA . ASN A 1 256 ? 15.992 22.766 -8.914 1 90.44 256 ASN A CA 1
ATOM 2011 C C . ASN A 1 256 ? 15.469 21.328 -8.812 1 90.44 256 ASN A C 1
ATOM 2013 O O . ASN A 1 256 ? 16.172 20.438 -8.328 1 90.44 256 ASN A O 1
ATOM 2017 N N . CYS A 1 257 ? 14.312 21.062 -9.305 1 94.12 257 CYS A N 1
ATOM 2018 C CA . CYS A 1 257 ? 13.727 19.719 -9.258 1 94.12 257 CYS A CA 1
ATOM 2019 C C . CYS A 1 257 ? 14.062 18.938 -10.516 1 94.12 257 CYS A C 1
ATOM 2021 O O . CYS A 1 257 ? 14.438 19.516 -11.539 1 94.12 257 CYS A O 1
ATOM 2023 N N . TYR A 1 258 ? 13.969 17.641 -10.383 1 92.31 258 TYR A N 1
ATOM 2024 C CA . TYR A 1 258 ? 14.023 16.797 -11.562 1 92.31 258 TYR A CA 1
ATOM 2025 C C . TYR A 1 258 ? 12.898 17.141 -12.539 1 92.31 258 TYR A C 1
ATOM 2027 O O . TYR A 1 258 ? 11.82 17.578 -12.117 1 92.31 258 TYR A O 1
ATOM 2035 N N . ARG A 1 259 ? 13.219 16.953 -13.734 1 90.88 259 ARG A N 1
ATOM 2036 C CA . ARG A 1 259 ? 12.148 17.062 -14.719 1 90.88 259 ARG A CA 1
ATOM 2037 C C . ARG A 1 259 ? 11.109 15.969 -14.531 1 90.88 259 ARG A C 1
ATOM 2039 O O . ARG A 1 259 ? 11.438 14.859 -14.109 1 90.88 259 ARG A O 1
ATOM 2046 N N . TYR A 1 260 ? 9.922 16.375 -14.844 1 90.62 260 TYR A N 1
ATOM 2047 C CA . TYR A 1 260 ? 8.852 15.375 -14.812 1 90.62 260 TYR A CA 1
ATOM 2048 C C . TYR A 1 260 ? 9.148 14.227 -15.766 1 90.62 260 TYR A C 1
ATOM 2050 O O . TYR A 1 260 ? 9.555 14.453 -16.906 1 90.62 260 TYR A O 1
ATOM 2058 N N . TRP A 1 261 ? 8.977 13.008 -15.305 1 89.56 261 TRP A N 1
ATOM 2059 C CA . TRP A 1 261 ? 9.227 11.836 -16.141 1 89.56 261 TRP A CA 1
ATOM 2060 C C . TRP A 1 261 ? 8.109 11.641 -17.156 1 89.56 261 TRP A C 1
ATOM 2062 O O . TRP A 1 261 ? 8.281 10.938 -18.156 1 89.56 261 TRP A O 1
ATOM 2072 N N . THR A 1 262 ? 6.988 12.227 -16.797 1 89.94 262 THR A N 1
ATOM 2073 C CA . THR A 1 262 ? 5.824 12.164 -17.672 1 89.94 262 THR A CA 1
ATOM 2074 C C . THR A 1 262 ? 4.969 13.422 -17.531 1 89.94 262 THR A C 1
ATOM 2076 O O . THR A 1 262 ? 5.203 14.234 -16.641 1 89.94 262 THR A O 1
ATOM 2079 N N . GLU A 1 263 ? 4.031 13.484 -18.469 1 91.06 263 GLU A N 1
ATOM 2080 C CA . GLU A 1 263 ? 3.102 14.609 -18.375 1 91.06 263 GLU A CA 1
ATOM 2081 C C . GLU A 1 263 ? 2.154 14.438 -17.188 1 91.06 263 GLU A C 1
ATOM 2083 O O . GLU A 1 263 ? 1.691 13.328 -16.906 1 91.06 263 GLU A O 1
ATOM 2088 N N . ILE A 1 264 ? 1.914 15.555 -16.516 1 91.94 264 ILE A N 1
ATOM 2089 C CA . ILE A 1 264 ? 1.119 15.484 -15.297 1 91.94 264 ILE A CA 1
ATOM 2090 C C . ILE A 1 264 ? -0.294 15.992 -15.57 1 91.94 264 ILE A C 1
ATOM 2092 O O . ILE A 1 264 ? -1.18 15.867 -14.719 1 91.94 264 ILE A O 1
ATOM 2096 N N . ASP A 1 265 ? -0.551 16.469 -16.703 1 90.81 265 ASP A N 1
ATOM 2097 C CA . ASP A 1 265 ? -1.878 16.969 -17.062 1 90.81 265 ASP A CA 1
ATOM 2098 C C . ASP A 1 265 ? -2.836 15.812 -17.344 1 90.81 265 ASP A C 1
ATOM 2100 O O . ASP A 1 265 ? -2.402 14.68 -17.562 1 90.81 265 ASP A O 1
ATOM 2104 N N . LEU A 1 266 ? -4.094 16.047 -17.328 1 90.94 266 LEU A N 1
ATOM 2105 C CA . LEU A 1 266 ? -5.125 15.039 -17.5 1 90.94 266 LEU A CA 1
ATOM 2106 C C . LEU A 1 266 ? -5.453 14.836 -18.969 1 90.94 266 LEU A C 1
ATOM 2108 O O . LEU A 1 266 ? -5.551 15.812 -19.719 1 90.94 266 LEU A O 1
ATOM 2112 N N . ASP A 1 267 ? -5.531 13.602 -19.328 1 88.31 267 ASP A N 1
ATOM 2113 C CA . ASP A 1 267 ? -6.082 13.258 -20.625 1 88.31 267 ASP A CA 1
ATOM 2114 C C . ASP A 1 267 ? -7.609 13.219 -20.578 1 88.31 267 ASP A C 1
ATOM 2116 O O . ASP A 1 267 ? -8.195 12.523 -19.75 1 88.31 267 ASP A O 1
ATOM 2120 N N . PRO A 1 268 ? -8.281 13.898 -21.531 1 84.19 268 PRO A N 1
ATOM 2121 C CA . PRO A 1 268 ? -9.742 14.008 -21.453 1 84.19 268 PRO A CA 1
ATOM 2122 C C . PRO A 1 268 ? -10.438 12.656 -21.625 1 84.19 268 PRO A C 1
ATOM 2124 O O . PRO A 1 268 ? -11.586 12.5 -21.203 1 84.19 268 PRO A O 1
ATOM 2127 N N . VAL A 1 269 ? -9.781 11.766 -22.203 1 82 269 VAL A N 1
ATOM 2128 C CA . VAL A 1 269 ? -10.414 10.477 -22.484 1 82 269 VAL A CA 1
ATOM 2129 C C . VAL A 1 269 ? -9.938 9.445 -21.469 1 82 269 VAL A C 1
ATOM 2131 O O . VAL A 1 269 ? -10.75 8.75 -20.844 1 82 269 VAL A O 1
ATOM 2134 N N . ARG A 1 270 ? -8.688 9.422 -21.188 1 87.5 270 ARG A N 1
ATOM 2135 C CA . ARG A 1 270 ? -8.078 8.398 -20.344 1 87.5 270 ARG A CA 1
ATOM 2136 C C . ARG A 1 270 ? -8.141 8.789 -18.875 1 87.5 270 ARG A C 1
ATOM 2138 O O . ARG A 1 270 ? -8.016 7.938 -17.984 1 87.5 270 ARG A O 1
ATOM 2145 N N . ASP A 1 271 ? -8.336 10.047 -18.641 1 88.81 271 ASP A N 1
ATOM 2146 C CA . ASP A 1 271 ? -8.398 10.539 -17.281 1 88.81 271 ASP A CA 1
ATOM 2147 C C . ASP A 1 271 ? -9.703 11.281 -17.016 1 88.81 271 ASP A C 1
ATOM 2149 O O . ASP A 1 271 ? -9.695 12.383 -16.453 1 88.81 271 ASP A O 1
ATOM 2153 N N . ARG A 1 272 ? -10.703 10.664 -17.422 1 88.19 272 ARG A N 1
ATOM 2154 C CA . ARG A 1 272 ? -12.008 11.289 -17.219 1 88.19 272 ARG A CA 1
ATOM 2155 C C . ARG A 1 272 ? -12.375 11.344 -15.742 1 88.19 272 ARG A C 1
ATOM 2157 O O . ARG A 1 272 ? -12.07 10.422 -14.992 1 88.19 272 ARG A O 1
ATOM 2164 N N . ARG A 1 273 ? -13.055 12.383 -15.43 1 90.25 273 ARG A N 1
ATOM 2165 C CA . ARG A 1 273 ? -13.5 12.531 -14.047 1 90.25 273 ARG A CA 1
ATOM 2166 C C . ARG A 1 273 ? -14.531 11.477 -13.688 1 90.25 273 ARG A C 1
ATOM 2168 O O . ARG A 1 273 ? -15.469 11.219 -14.445 1 90.25 273 ARG A O 1
ATOM 2175 N N . LEU A 1 274 ? -14.391 10.914 -12.602 1 87 274 LEU A N 1
ATOM 2176 C CA . LEU A 1 274 ? -15.305 9.875 -12.125 1 87 274 LEU A CA 1
ATOM 2177 C C . LEU A 1 274 ? -16.531 10.5 -11.477 1 87 274 LEU A C 1
ATOM 2179 O O . LEU A 1 274 ? -16.484 11.641 -11.023 1 87 274 LEU A O 1
ATOM 2183 N N . PHE A 1 275 ? -17.547 9.742 -11.352 1 84.31 275 PHE A N 1
ATOM 2184 C CA . PHE A 1 275 ? -18.844 10.242 -10.883 1 84.31 275 PHE A CA 1
ATOM 2185 C C . PHE A 1 275 ? -18.734 10.719 -9.438 1 84.31 275 PHE A C 1
ATOM 2187 O O . PHE A 1 275 ? -19.438 11.656 -9.039 1 84.31 275 PHE A O 1
ATOM 2194 N N . PHE A 1 276 ? -17.906 10.109 -8.695 1 88.12 276 PHE A N 1
ATOM 2195 C CA . PHE A 1 276 ? -17.797 10.469 -7.289 1 88.12 276 PHE A CA 1
ATOM 2196 C C . PHE A 1 276 ? -16.688 11.484 -7.062 1 88.12 276 PHE A C 1
ATOM 2198 O O . PHE A 1 276 ? -16.406 11.859 -5.926 1 88.12 276 PHE A O 1
ATOM 2205 N N . GLU A 1 277 ? -16.062 11.969 -8.07 1 91.25 277 GLU A N 1
ATOM 2206 C CA . GLU A 1 277 ? -15.039 13.008 -7.992 1 91.25 277 GLU A CA 1
ATOM 2207 C C . GLU A 1 277 ? -15.625 14.383 -8.312 1 91.25 277 GLU A C 1
ATOM 2209 O O . GLU A 1 277 ? -16.203 14.578 -9.391 1 91.25 277 GLU A O 1
ATOM 2214 N N . ARG A 1 278 ? -15.477 15.273 -7.398 1 93.5 278 ARG A N 1
ATOM 2215 C CA . ARG A 1 278 ? -15.859 16.672 -7.641 1 93.5 278 ARG A CA 1
ATOM 2216 C C . ARG A 1 278 ? -14.727 17.438 -8.305 1 93.5 278 ARG A C 1
ATOM 2218 O O . ARG A 1 278 ? -13.57 17.016 -8.258 1 93.5 278 ARG A O 1
ATOM 2225 N N . GLU A 1 279 ? -15.172 18.5 -8.914 1 92.94 279 GLU A N 1
ATOM 2226 C CA . GLU A 1 279 ? -14.164 19.344 -9.555 1 92.94 279 GLU A CA 1
ATOM 2227 C C . GLU A 1 279 ? -13.273 20.016 -8.516 1 92.94 279 GLU A C 1
ATOM 2229 O O . GLU A 1 279 ? -13.766 20.672 -7.594 1 92.94 279 GLU A O 1
ATOM 2234 N N . GLY A 1 280 ? -11.992 19.734 -8.602 1 94.75 280 GLY A N 1
ATOM 2235 C CA . GLY A 1 280 ? -11.031 20.391 -7.727 1 94.75 280 GLY A CA 1
ATOM 2236 C C . GLY A 1 280 ? -10.43 21.641 -8.328 1 94.75 280 GLY A C 1
ATOM 2237 O O . GLY A 1 280 ? -10.625 21.938 -9.508 1 94.75 280 GLY A O 1
ATOM 2238 N N . ARG A 1 281 ? -9.672 22.375 -7.547 1 97.06 281 ARG A N 1
ATOM 2239 C CA . ARG A 1 281 ? -9.055 23.625 -7.977 1 97.06 281 ARG A CA 1
ATOM 2240 C C . ARG A 1 281 ? -7.594 23.406 -8.359 1 97.06 281 ARG A C 1
ATOM 2242 O O . ARG A 1 281 ? -6.934 22.516 -7.82 1 97.06 281 ARG A O 1
ATOM 2249 N N . ASP A 1 282 ? -7.184 24.172 -9.367 1 97.94 282 ASP A N 1
ATOM 2250 C CA . ASP A 1 282 ? -5.766 24.422 -9.578 1 97.94 282 ASP A CA 1
ATOM 2251 C C . ASP A 1 282 ? -5.316 25.688 -8.859 1 97.94 282 ASP A C 1
ATOM 2253 O O . ASP A 1 282 ? -5.746 26.797 -9.203 1 97.94 282 ASP A O 1
ATOM 2257 N N . ILE A 1 283 ? -4.492 25.531 -7.895 1 98.62 283 ILE A N 1
ATOM 2258 C CA . ILE A 1 283 ? -4.094 26.641 -7.039 1 98.62 283 ILE A CA 1
ATOM 2259 C C . ILE A 1 283 ? -2.725 27.156 -7.469 1 98.62 283 ILE A C 1
ATOM 2261 O O . ILE A 1 283 ? -1.77 26.391 -7.582 1 98.62 283 ILE A O 1
ATOM 2265 N N . TYR A 1 284 ? -2.611 28.438 -7.695 1 98.62 284 TYR A N 1
ATOM 2266 C CA . TYR A 1 284 ? -1.374 29.078 -8.133 1 98.62 284 TYR A CA 1
ATOM 2267 C C . TYR A 1 284 ? -0.8 29.969 -7.035 1 98.62 284 TYR A C 1
ATOM 2269 O O . TYR A 1 284 ? -1.542 30.484 -6.199 1 98.62 284 TYR A O 1
ATOM 2277 N N . PRO A 1 285 ? 0.509 30.094 -6.996 1 98.62 285 PRO A N 1
ATOM 2278 C CA . PRO A 1 285 ? 1.123 30.922 -5.953 1 98.62 285 PRO A CA 1
ATOM 2279 C C . PRO A 1 285 ? 0.887 32.406 -6.168 1 98.62 285 PRO A C 1
ATOM 2281 O O . PRO A 1 285 ? 0.571 32.844 -7.281 1 98.62 285 PRO A O 1
ATOM 2284 N N . ASP A 1 286 ? 0.987 33.188 -5.113 1 98.12 286 ASP A N 1
ATOM 2285 C CA . ASP A 1 286 ? 0.904 34.625 -5.219 1 98.12 286 ASP A CA 1
ATOM 2286 C C . ASP A 1 286 ? 2.207 35.219 -5.758 1 98.12 286 ASP A C 1
ATOM 2288 O O . ASP A 1 286 ? 3.076 34.5 -6.234 1 98.12 286 ASP A O 1
ATOM 2292 N N . GLU A 1 287 ? 2.303 36.531 -5.77 1 96.88 287 GLU A N 1
ATOM 2293 C CA . GLU A 1 287 ? 3.453 37.188 -6.355 1 96.88 287 GLU A CA 1
ATOM 2294 C C . GLU A 1 287 ? 4.738 36.844 -5.613 1 96.88 287 GLU A C 1
ATOM 2296 O O . GLU A 1 287 ? 5.828 36.906 -6.188 1 96.88 287 GLU A O 1
ATOM 2301 N N . HIS A 1 288 ? 4.629 36.406 -4.348 1 97.38 288 HIS A N 1
ATOM 2302 C CA . HIS A 1 288 ? 5.801 36.094 -3.535 1 97.38 288 HIS A CA 1
ATOM 2303 C C . HIS A 1 288 ? 6.145 34.594 -3.619 1 97.38 288 HIS A C 1
ATOM 2305 O O . HIS A 1 288 ? 7.137 34.156 -3.035 1 97.38 288 HIS A O 1
ATOM 2311 N N . GLY A 1 289 ? 5.332 33.781 -4.305 1 97.81 289 GLY A N 1
ATOM 2312 C CA . GLY A 1 289 ? 5.637 32.375 -4.516 1 97.81 289 GLY A CA 1
ATOM 2313 C C . GLY A 1 289 ? 5.004 31.469 -3.48 1 97.81 289 GLY A C 1
ATOM 2314 O O . GLY A 1 289 ? 5.449 30.344 -3.287 1 97.81 289 GLY A O 1
ATOM 2315 N N . PHE A 1 290 ? 4.043 31.969 -2.781 1 98.75 290 PHE A N 1
ATOM 2316 C CA . PHE A 1 290 ? 3.379 31.188 -1.753 1 98.75 290 PHE A CA 1
ATOM 2317 C C . PHE A 1 290 ? 1.945 30.859 -2.158 1 98.75 290 PHE A C 1
ATOM 2319 O O . PHE A 1 290 ? 1.292 31.656 -2.834 1 98.75 290 PHE A O 1
ATOM 2326 N N . PHE A 1 291 ? 1.452 29.625 -1.828 1 98.88 291 PHE A N 1
ATOM 2327 C CA . PHE A 1 291 ? 0.044 29.281 -1.981 1 98.88 291 PHE A CA 1
ATOM 2328 C C . PHE A 1 291 ? -0.756 29.719 -0.759 1 98.88 291 PHE A C 1
ATOM 2330 O O . PHE A 1 291 ? -0.643 29.125 0.311 1 98.88 291 PHE A O 1
ATOM 2337 N N . ARG A 1 292 ? -1.581 30.781 -0.937 1 98.44 292 ARG A N 1
ATOM 2338 C CA . ARG A 1 292 ? -2.203 31.453 0.199 1 98.44 292 ARG A CA 1
ATOM 2339 C C . ARG A 1 292 ? -3.605 30.906 0.457 1 98.44 292 ARG A C 1
ATOM 2341 O O . ARG A 1 292 ? -4.383 30.719 -0.479 1 98.44 292 ARG A O 1
ATOM 2348 N N . ASP A 1 293 ? -3.924 30.594 1.736 1 98 293 ASP A N 1
ATOM 2349 C CA . ASP A 1 293 ? -5.262 30.203 2.152 1 98 293 ASP A CA 1
ATOM 2350 C C . ASP A 1 293 ? -5.871 29.203 1.159 1 98 293 ASP A C 1
ATOM 2352 O O . ASP A 1 293 ? -6.926 29.484 0.575 1 98 293 ASP A O 1
ATOM 2356 N N . ILE A 1 294 ? -5.383 28.016 1.131 1 98.25 294 ILE A N 1
ATOM 2357 C CA . ILE A 1 294 ? -5.629 27.094 0.02 1 98.25 294 ILE A CA 1
ATOM 2358 C C . ILE A 1 294 ? -6.953 26.375 0.234 1 98.25 294 ILE A C 1
ATOM 2360 O O . ILE A 1 294 ? -7.492 25.766 -0.695 1 98.25 294 ILE A O 1
ATOM 2364 N N . VAL A 1 295 ? -7.496 26.391 1.354 1 96.19 295 VAL A N 1
ATOM 2365 C CA . VAL A 1 295 ? -8.711 25.641 1.651 1 96.19 295 VAL A CA 1
ATOM 2366 C C . VAL A 1 295 ? -9.875 26.203 0.845 1 96.19 295 VAL A C 1
ATOM 2368 O O . VAL A 1 295 ? -10.094 27.406 0.812 1 96.19 295 VAL A O 1
ATOM 2371 N N . ASP A 1 296 ? -10.609 25.375 0.192 1 92.94 296 ASP A N 1
ATOM 2372 C CA . ASP A 1 296 ? -11.797 25.781 -0.556 1 92.94 296 ASP A CA 1
ATOM 2373 C C . ASP A 1 296 ? -12.984 26 0.377 1 92.94 296 ASP A C 1
ATOM 2375 O O . ASP A 1 296 ? -13.859 25.141 0.495 1 92.94 296 ASP A O 1
ATOM 2379 N N . LYS A 1 297 ? -13.109 27.172 0.864 1 90.88 297 LYS A N 1
ATOM 2380 C CA . LYS A 1 297 ? -14.125 27.469 1.862 1 90.88 297 LYS A CA 1
ATOM 2381 C C . LYS A 1 297 ? -15.508 27.562 1.226 1 90.88 297 LYS A C 1
ATOM 2383 O O . LYS A 1 297 ? -16.516 27.328 1.894 1 90.88 297 LYS A O 1
ATOM 2388 N N . GLU A 1 298 ? -15.562 27.812 -0.025 1 89.62 298 GLU A N 1
ATOM 2389 C CA . GLU A 1 298 ? -16.828 28 -0.717 1 89.62 298 GLU A CA 1
ATOM 2390 C C . GLU A 1 298 ? -17.438 26.672 -1.128 1 89.62 298 GLU A C 1
ATOM 2392 O O . GLU A 1 298 ? -18.609 26.391 -0.842 1 89.62 298 GLU A O 1
ATOM 2397 N N . ASN A 1 299 ? -16.609 25.828 -1.78 1 90.94 299 ASN A N 1
ATOM 2398 C CA . ASN A 1 299 ? -17.156 24.609 -2.395 1 90.94 299 ASN A CA 1
ATOM 2399 C C . ASN A 1 299 ? -16.578 23.359 -1.752 1 90.94 299 ASN A C 1
ATOM 2401 O O . ASN A 1 299 ? -17 22.234 -2.061 1 90.94 299 ASN A O 1
ATOM 2405 N N . GLY A 1 300 ? -15.625 23.516 -0.827 1 93 300 GLY A N 1
ATOM 2406 C CA . GLY A 1 300 ? -14.969 22.375 -0.224 1 93 300 GLY A CA 1
ATOM 2407 C C . GLY A 1 300 ? -15.75 21.766 0.922 1 93 300 GLY A C 1
ATOM 2408 O O . GLY A 1 300 ? -16.938 22.031 1.074 1 93 300 GLY A O 1
ATOM 2409 N N . VAL A 1 301 ? -15.078 20.844 1.549 1 93.81 301 VAL A N 1
ATOM 2410 C CA . VAL A 1 301 ? -15.672 20.125 2.662 1 93.81 301 VAL A CA 1
ATOM 2411 C C . VAL A 1 301 ? -16.156 21.094 3.725 1 93.81 301 VAL A C 1
ATOM 2413 O O . VAL A 1 301 ? -15.5 22.109 3.992 1 93.81 301 VAL A O 1
ATOM 2416 N N . LYS A 1 302 ? -17.281 20.781 4.262 1 90.5 302 LYS A N 1
ATOM 2417 C CA . LYS A 1 302 ? -17.812 21.578 5.355 1 90.5 302 LYS A CA 1
ATOM 2418 C C . LYS A 1 302 ? -17.625 20.875 6.699 1 90.5 302 LYS A C 1
ATOM 2420 O O . LYS A 1 302 ? -18.547 20.266 7.23 1 90.5 302 LYS A O 1
ATOM 2425 N N . ASP A 1 303 ? -16.406 21.125 6.973 1 86.31 303 ASP A N 1
ATOM 2426 C CA . ASP A 1 303 ? -16.141 20.594 8.305 1 86.31 303 ASP A CA 1
ATOM 2427 C C . ASP A 1 303 ? -16.094 21.719 9.344 1 86.31 303 ASP A C 1
ATOM 2429 O O . ASP A 1 303 ? -16.344 22.875 9.016 1 86.31 303 ASP A O 1
ATOM 2433 N N . ASP A 1 304 ? -16.312 21.703 10.57 1 85.69 304 ASP A N 1
ATOM 2434 C CA . ASP A 1 304 ? -16.391 22.734 11.602 1 85.69 304 ASP A CA 1
ATOM 2435 C C . ASP A 1 304 ? -15.055 23.438 11.781 1 85.69 304 ASP A C 1
ATOM 2437 O O . ASP A 1 304 ? -14.859 24.172 12.75 1 85.69 304 ASP A O 1
ATOM 2441 N N . ARG A 1 305 ? -14.078 23.281 10.68 1 89.44 305 ARG A N 1
ATOM 2442 C CA . ARG A 1 305 ? -12.758 23.891 10.859 1 89.44 305 ARG A CA 1
ATOM 2443 C C . ARG A 1 305 ? -12.375 24.75 9.664 1 89.44 305 ARG A C 1
ATOM 2445 O O . ARG A 1 305 ? -11.195 24.922 9.375 1 89.44 305 ARG A O 1
ATOM 2452 N N . ASN A 1 306 ? -13.305 25.281 9.031 1 90.69 306 ASN A N 1
ATOM 2453 C CA . ASN A 1 306 ? -13.086 26.188 7.906 1 90.69 306 ASN A CA 1
ATOM 2454 C C . ASN A 1 306 ? -12.508 27.516 8.367 1 90.69 306 ASN A C 1
ATOM 2456 O O . ASN A 1 306 ? -12.094 28.328 7.543 1 90.69 306 ASN A O 1
ATOM 2460 N N . ASP A 1 307 ? -12.391 27.703 9.617 1 91.12 307 ASP A N 1
ATOM 2461 C CA . ASP A 1 307 ? -11.844 28.938 10.164 1 91.12 307 ASP A CA 1
ATOM 2462 C C . ASP A 1 307 ? -10.312 28.891 10.195 1 91.12 307 ASP A C 1
ATOM 2464 O O . ASP A 1 307 ? -9.664 29.922 10.383 1 91.12 307 ASP A O 1
ATOM 2468 N N . PHE A 1 308 ? -9.75 27.719 9.914 1 95.12 308 PHE A N 1
ATOM 2469 C CA . PHE A 1 308 ? -8.305 27.641 9.75 1 95.12 308 PHE A CA 1
ATOM 2470 C C . PHE A 1 308 ? -7.859 28.328 8.469 1 95.12 308 PHE A C 1
ATOM 2472 O O . PHE A 1 308 ? -8.57 28.281 7.457 1 95.12 308 PHE A O 1
ATOM 2479 N N . VAL A 1 309 ? -6.758 28.984 8.57 1 97.56 309 VAL A N 1
ATOM 2480 C CA . VAL A 1 309 ? -6.082 29.453 7.367 1 97.56 309 VAL A CA 1
ATOM 2481 C C . VAL A 1 309 ? -4.867 28.578 7.086 1 97.56 309 VAL A C 1
ATOM 2483 O O . VAL A 1 309 ? -4.008 28.391 7.949 1 97.56 309 VAL A O 1
ATOM 2486 N N . ILE A 1 310 ? -4.844 28.016 5.902 1 98.69 310 ILE A N 1
ATOM 2487 C CA . ILE A 1 310 ? -3.748 27.125 5.555 1 98.69 310 ILE A CA 1
ATOM 2488 C C . ILE A 1 310 ? -2.998 27.656 4.34 1 98.69 310 ILE A C 1
ATOM 2490 O O . ILE A 1 310 ? -3.598 27.906 3.289 1 98.69 310 ILE A O 1
ATOM 2494 N N . HIS A 1 311 ? -1.729 27.922 4.496 1 98.88 311 HIS A N 1
ATOM 2495 C CA . HIS A 1 311 ? -0.832 28.266 3.396 1 98.88 311 HIS A CA 1
ATOM 2496 C C . HIS A 1 311 ? 0.062 27.078 3.035 1 98.88 311 HIS A C 1
ATOM 2498 O O . HIS A 1 311 ? 0.277 26.188 3.857 1 98.88 311 HIS A O 1
ATOM 2504 N N . ALA A 1 312 ? 0.477 27.016 1.79 1 98.94 312 ALA A N 1
ATOM 2505 C CA . ALA A 1 312 ? 1.496 26.078 1.353 1 98.94 312 ALA A CA 1
ATOM 2506 C C . ALA A 1 312 ? 2.684 26.797 0.72 1 98.94 312 ALA A C 1
ATOM 2508 O O . ALA A 1 312 ? 2.555 27.922 0.262 1 98.94 312 ALA A O 1
ATOM 2509 N N . PHE A 1 313 ? 3.82 26.203 0.768 1 98.81 313 PHE A N 1
ATOM 2510 C CA . PHE A 1 313 ? 5.07 26.766 0.255 1 98.81 313 PHE A CA 1
ATOM 2511 C C . PHE A 1 313 ? 5.988 25.641 -0.24 1 98.81 313 PHE A C 1
ATOM 2513 O O . PHE A 1 313 ? 5.887 24.5 0.209 1 98.81 313 PHE A O 1
ATOM 2520 N N . MET A 1 314 ? 6.848 26 -1.15 1 98.5 314 MET A N 1
ATOM 2521 C CA . MET A 1 314 ? 7.758 25 -1.714 1 98.5 314 MET A CA 1
ATOM 2522 C C . MET A 1 314 ? 8.875 24.672 -0.732 1 98.5 314 MET A C 1
ATOM 2524 O O . MET A 1 314 ? 9.375 25.562 -0.03 1 98.5 314 MET A O 1
ATOM 2528 N N . LEU A 1 315 ? 9.195 23.422 -0.676 1 98.5 315 LEU A N 1
ATOM 2529 C CA . LEU A 1 315 ? 10.398 22.938 -0.01 1 98.5 315 LEU A CA 1
ATOM 2530 C C . LEU A 1 315 ? 11.477 22.594 -1.028 1 98.5 315 LEU A C 1
ATOM 2532 O O . LEU A 1 315 ? 11.188 22.422 -2.215 1 98.5 315 LEU A O 1
ATOM 2536 N N . ASN A 1 316 ? 12.719 22.594 -0.532 1 98.19 316 ASN A N 1
ATOM 2537 C CA . ASN A 1 316 ? 13.789 22.156 -1.418 1 98.19 316 ASN A CA 1
ATOM 2538 C C . ASN A 1 316 ? 13.984 20.641 -1.373 1 98.19 316 ASN A C 1
ATOM 2540 O O . ASN A 1 316 ? 14.57 20.109 -0.425 1 98.19 316 ASN A O 1
ATOM 2544 N N . HIS A 1 317 ? 13.594 19.969 -2.305 1 97.94 317 HIS A N 1
ATOM 2545 C CA . HIS A 1 317 ? 13.609 18.516 -2.516 1 97.94 317 HIS A CA 1
ATOM 2546 C C . HIS A 1 317 ? 13.742 18.188 -3.996 1 97.94 317 HIS A C 1
ATOM 2548 O O . HIS A 1 317 ? 13.516 19.031 -4.855 1 97.94 317 HIS A O 1
ATOM 2554 N N . PRO A 1 318 ? 14.227 17.062 -4.387 1 96.12 318 PRO A N 1
ATOM 2555 C CA . PRO A 1 318 ? 14.531 16.75 -5.785 1 96.12 318 PRO A CA 1
ATOM 2556 C C . PRO A 1 318 ? 13.289 16.75 -6.672 1 96.12 318 PRO A C 1
ATOM 2558 O O . PRO A 1 318 ? 13.398 16.828 -7.898 1 96.12 318 PRO A O 1
ATOM 2561 N N . VAL A 1 319 ? 12.156 16.562 -6.102 1 97 319 VAL A N 1
ATOM 2562 C CA . VAL A 1 319 ? 10.883 16.688 -6.809 1 97 319 VAL A CA 1
ATOM 2563 C C . VAL A 1 319 ? 10.016 17.75 -6.141 1 97 319 VAL A C 1
ATOM 2565 O O . VAL A 1 319 ? 10.281 18.156 -5.012 1 97 319 VAL A O 1
ATOM 2568 N N . PRO A 1 320 ? 8.984 18.281 -6.875 1 97.81 320 PRO A N 1
ATOM 2569 C CA . PRO A 1 320 ? 8.133 19.281 -6.234 1 97.81 320 PRO A CA 1
ATOM 2570 C C . PRO A 1 320 ? 7.543 18.812 -4.914 1 97.81 320 PRO A C 1
ATOM 2572 O O . PRO A 1 320 ? 6.844 17.797 -4.879 1 97.81 320 PRO A O 1
ATOM 2575 N N . CYS A 1 321 ? 7.887 19.453 -3.875 1 98.62 321 CYS A N 1
ATOM 2576 C CA . CYS A 1 321 ? 7.508 19.125 -2.506 1 98.62 321 CYS A CA 1
ATOM 2577 C C . CYS A 1 321 ? 7.062 20.375 -1.745 1 98.62 321 CYS A C 1
ATOM 2579 O O . CYS A 1 321 ? 7.648 21.438 -1.897 1 98.62 321 CYS A O 1
ATOM 2581 N N . VAL A 1 322 ? 6.027 20.203 -0.974 1 98.81 322 VAL A N 1
ATOM 2582 C CA . VAL A 1 322 ? 5.504 21.375 -0.282 1 98.81 322 VAL A CA 1
ATOM 2583 C C . VAL A 1 322 ? 5.43 21.094 1.219 1 98.81 322 VAL A C 1
ATOM 2585 O O . VAL A 1 322 ? 5.453 19.938 1.646 1 98.81 322 VAL A O 1
ATOM 2588 N N . GLY A 1 323 ? 5.449 22.188 1.985 1 98.88 323 GLY A N 1
ATOM 2589 C CA . GLY A 1 323 ? 5.02 22.219 3.373 1 98.88 323 GLY A CA 1
ATOM 2590 C C . GLY A 1 323 ? 3.729 22.984 3.582 1 98.88 323 GLY A C 1
ATOM 2591 O O . GLY A 1 323 ? 3.311 23.75 2.711 1 98.88 323 GLY A O 1
ATOM 2592 N N . TYR A 1 324 ? 3.105 22.734 4.684 1 98.94 324 TYR A N 1
ATOM 2593 C CA . TYR A 1 324 ? 1.849 23.391 5.02 1 98.94 324 TYR A CA 1
ATOM 2594 C C . TYR A 1 324 ? 1.973 24.172 6.324 1 98.94 324 TYR A C 1
ATOM 2596 O O . TYR A 1 324 ? 2.49 23.656 7.316 1 98.94 324 TYR A O 1
ATOM 2604 N N . LEU A 1 325 ? 1.568 25.391 6.285 1 98.88 325 LEU A N 1
ATOM 2605 C CA . LEU A 1 325 ? 1.454 26.219 7.473 1 98.88 325 LEU A CA 1
ATOM 2606 C C . LEU A 1 325 ? -0.005 26.391 7.883 1 98.88 325 LEU A C 1
ATOM 2608 O O . LEU A 1 325 ? -0.803 26.969 7.137 1 98.88 325 LEU A O 1
ATOM 2612 N N . LEU A 1 326 ? -0.323 25.891 9.016 1 98.5 326 LEU A N 1
ATOM 2613 C CA . LEU A 1 326 ? -1.679 25.938 9.555 1 98.5 326 LEU A CA 1
ATOM 2614 C C . LEU A 1 326 ? -1.807 27.047 10.602 1 98.5 326 LEU A C 1
ATOM 2616 O O . LEU A 1 326 ? -1.112 27.016 11.625 1 98.5 326 LEU A O 1
ATOM 2620 N N . LEU A 1 327 ? -2.66 27.969 10.32 1 97.31 327 LEU A N 1
ATOM 2621 C CA . LEU A 1 327 ? -2.932 29.047 11.273 1 97.31 327 LEU A CA 1
ATOM 2622 C C . LEU A 1 327 ? -4.277 28.828 11.953 1 97.31 327 LEU A C 1
ATOM 2624 O O . LEU A 1 327 ? -5.328 29 11.336 1 97.31 327 LEU A O 1
ATOM 2628 N N . GLU A 1 328 ? -4.199 28.5 13.18 1 95.25 328 GLU A N 1
ATOM 2629 C CA . GLU A 1 328 ? -5.395 28.328 14 1 95.25 328 GLU A CA 1
ATOM 2630 C C . GLU A 1 328 ? -6.035 29.688 14.32 1 95.25 328 GLU A C 1
ATOM 2632 O O . GLU A 1 328 ? -5.336 30.672 14.562 1 95.25 328 GLU A O 1
ATOM 2637 N N . PRO A 1 329 ? -7.352 29.75 14.305 1 92.31 329 PRO A N 1
ATOM 2638 C CA . PRO A 1 329 ? -7.977 30.984 14.758 1 92.31 329 PRO A CA 1
ATOM 2639 C C . PRO A 1 329 ? -7.734 31.266 16.234 1 92.31 329 PRO A C 1
ATOM 2641 O O . PRO A 1 329 ? -7.605 30.328 17.031 1 92.31 329 PRO A O 1
ATOM 2644 N N . PRO A 1 330 ? -7.699 32.562 16.578 1 90.38 330 PRO A N 1
ATOM 2645 C CA . PRO A 1 330 ? -7.543 32.875 18 1 90.38 330 PRO A CA 1
ATOM 2646 C C . PRO A 1 330 ? -8.68 32.281 18.859 1 90.38 330 PRO A C 1
ATOM 2648 O O . PRO A 1 330 ? -9.844 32.375 18.453 1 90.38 330 PRO A O 1
ATOM 2651 N N . PRO A 1 331 ? -8.266 31.734 19.953 1 87.19 331 PRO A N 1
ATOM 2652 C CA . PRO A 1 331 ? -9.32 31.281 20.859 1 87.19 331 PRO A CA 1
ATOM 2653 C C . PRO A 1 331 ? -10.039 32.438 21.562 1 87.19 331 PRO A C 1
ATOM 2655 O O . PRO A 1 331 ? -9.508 33.531 21.656 1 87.19 331 PRO A O 1
ATOM 2658 N N . LEU A 1 332 ? -11.234 32.094 22.031 1 83.88 332 LEU A N 1
ATOM 2659 C CA . LEU A 1 332 ? -11.93 33.094 22.844 1 83.88 332 LEU A CA 1
ATOM 2660 C C . LEU A 1 332 ? -11.195 33.312 24.172 1 83.88 332 LEU A C 1
ATOM 2662 O O . LEU A 1 332 ? -10.656 32.375 24.75 1 83.88 332 LEU A O 1
ATOM 2666 N N . PRO A 1 333 ? -11.211 34.5 24.547 1 86.12 333 PRO A N 1
ATOM 2667 C CA . PRO A 1 333 ? -10.578 34.75 25.844 1 86.12 333 PRO A CA 1
ATOM 2668 C C . PRO A 1 333 ? -11.25 33.969 26.984 1 86.12 333 PRO A C 1
ATOM 2670 O O . PRO A 1 333 ? -12.453 33.719 26.938 1 86.12 333 PRO A O 1
ATOM 2673 N N . THR A 1 334 ? -10.406 33.688 27.922 1 86 334 THR A N 1
ATOM 2674 C CA . THR A 1 334 ? -10.922 32.938 29.078 1 86 334 THR A CA 1
ATOM 2675 C C . THR A 1 334 ? -11.734 33.875 29.984 1 86 334 THR A C 1
ATOM 2677 O O . THR A 1 334 ? -11.297 34.969 30.312 1 86 334 THR A O 1
ATOM 2680 N N . LEU A 1 335 ? -12.906 33.375 30.391 1 89.12 335 LEU A N 1
ATOM 2681 C CA . LEU A 1 335 ? -13.75 34.094 31.328 1 89.12 335 LEU A CA 1
ATOM 2682 C C . LEU A 1 335 ? -13.398 33.75 32.781 1 89.12 335 LEU A C 1
ATOM 2684 O O . LEU A 1 335 ? -13.25 32.594 33.094 1 89.12 335 LEU A O 1
ATOM 2688 N N . HIS A 1 336 ? -13.172 34.719 33.531 1 90.31 336 HIS A N 1
ATOM 2689 C CA . HIS A 1 336 ? -13.031 34.531 34.969 1 90.31 336 HIS A CA 1
ATOM 2690 C C . HIS A 1 336 ? -14.375 34.656 35.656 1 90.31 336 HIS A C 1
ATOM 2692 O O . HIS A 1 336 ? -14.773 35.75 36.062 1 90.31 336 HIS A O 1
ATOM 2698 N N . PRO A 1 337 ? -14.883 33.594 35.938 1 88.88 337 PRO A N 1
ATOM 2699 C CA . PRO A 1 337 ? -16.234 33.625 36.5 1 88.88 337 PRO A CA 1
ATOM 2700 C C . PRO A 1 337 ? -16.281 34.312 37.875 1 88.88 337 PRO A C 1
ATOM 2702 O O . PRO A 1 337 ? -17.25 35 38.188 1 88.88 337 PRO A O 1
ATOM 2705 N N . ASP A 1 338 ? -15.242 34.156 38.656 1 90.81 338 ASP A N 1
ATOM 2706 C CA . ASP A 1 338 ? -15.195 34.781 39.969 1 90.81 338 ASP A CA 1
ATOM 2707 C C . ASP A 1 338 ? -15.273 36.281 39.906 1 90.81 338 ASP A C 1
ATOM 2709 O O . ASP A 1 338 ? -15.961 36.938 40.688 1 90.81 338 ASP A O 1
ATOM 2713 N N . LYS A 1 339 ? -14.57 36.75 38.906 1 92.5 339 LYS A N 1
ATOM 2714 C CA . LYS A 1 339 ? -14.602 38.219 38.688 1 92.5 339 LYS A CA 1
ATOM 2715 C C . LYS A 1 339 ? -15.984 38.688 38.25 1 92.5 339 LYS A C 1
ATOM 2717 O O . LYS A 1 339 ? -16.469 39.719 38.688 1 92.5 339 LYS A O 1
ATOM 2722 N N . ALA A 1 340 ? -16.609 37.938 37.531 1 93.12 340 ALA A N 1
ATOM 2723 C CA . ALA A 1 340 ? -17.938 38.281 37.031 1 93.12 340 ALA A CA 1
ATOM 2724 C C . ALA A 1 340 ? -18.969 38.25 38.156 1 93.12 340 ALA A C 1
ATOM 2726 O O . ALA A 1 340 ? -19.797 39.125 38.25 1 93.12 340 ALA A O 1
ATOM 2727 N N . ILE A 1 341 ? -18.812 37.219 38.906 1 91.31 341 ILE A N 1
ATOM 2728 C CA . ILE A 1 341 ? -19.719 37.062 40.031 1 91.31 341 ILE A CA 1
ATOM 2729 C C . ILE A 1 341 ? -19.516 38.219 41.031 1 91.31 341 ILE A C 1
ATOM 2731 O O . ILE A 1 341 ? -20.484 38.75 41.594 1 91.31 341 ILE A O 1
ATOM 2735 N N . ALA A 1 342 ? -18.312 38.5 41.219 1 92.31 342 ALA A N 1
ATOM 2736 C CA . ALA A 1 342 ? -17.984 39.594 42.156 1 92.31 342 ALA A CA 1
ATOM 2737 C C . ALA A 1 342 ? -18.578 40.906 41.688 1 92.31 342 ALA A C 1
ATOM 2739 O O . ALA A 1 342 ? -18.922 41.781 42.5 1 92.31 342 ALA A O 1
ATOM 2740 N N . LEU A 1 343 ? -18.797 40.969 40.375 1 92.94 343 LEU A N 1
ATOM 2741 C CA . LEU A 1 343 ? -19.344 42.188 39.812 1 92.94 343 LEU A CA 1
ATOM 2742 C C . LEU A 1 343 ? -20.859 42.125 39.75 1 92.94 343 LEU A C 1
ATOM 2744 O O . LEU A 1 343 ? -21.516 43.062 39.312 1 92.94 343 LEU A O 1
ATOM 2748 N N . GLY A 1 344 ? -21.344 40.906 40.094 1 89.69 344 GLY A N 1
ATOM 2749 C CA . GLY A 1 344 ? -22.797 40.781 40.219 1 89.69 344 GLY A CA 1
ATOM 2750 C C . GLY A 1 344 ? -23.422 40 39.094 1 89.69 344 GLY A C 1
ATOM 2751 O O . GLY A 1 344 ? -24.656 39.906 39 1 89.69 344 GLY A O 1
ATOM 2752 N N . VAL A 1 345 ? -22.594 39.562 38.25 1 92.69 345 VAL A N 1
ATOM 2753 C CA . VAL A 1 345 ? -23.125 38.812 37.125 1 92.69 345 VAL A CA 1
ATOM 2754 C C . VAL A 1 345 ? -23.547 37.406 37.594 1 92.69 345 VAL A C 1
ATOM 2756 O O . VAL A 1 345 ? -22.734 36.688 38.188 1 92.69 345 VAL A O 1
ATOM 2759 N N . LYS A 1 346 ? -24.75 36.938 37.312 1 87.38 346 LYS A N 1
ATOM 2760 C CA . LYS A 1 346 ? -25.219 35.594 37.656 1 87.38 346 LYS A CA 1
ATOM 2761 C C . LYS A 1 346 ? -24.797 34.594 36.594 1 87.38 346 LYS A C 1
ATOM 2763 O O . LYS A 1 346 ? -24.781 34.906 35.406 1 87.38 346 LYS A O 1
ATOM 2768 N N . PRO A 1 347 ? -24.469 33.438 37.156 1 87.5 347 PRO A N 1
ATOM 2769 C CA . PRO A 1 347 ? -24.172 32.375 36.188 1 87.5 347 PRO A CA 1
ATOM 2770 C C . PRO A 1 347 ? -25.312 32.125 35.219 1 87.5 347 PRO A C 1
ATOM 2772 O O . PRO A 1 347 ? -26.484 32.188 35.594 1 87.5 347 PRO A O 1
ATOM 2775 N N . GLY A 1 348 ? -25.078 31.906 33.906 1 85.5 348 GLY A N 1
ATOM 2776 C CA . GLY A 1 348 ? -26.094 31.703 32.875 1 85.5 348 GLY A CA 1
ATOM 2777 C C . GLY A 1 348 ? -25.781 32.406 31.578 1 85.5 348 GLY A C 1
ATOM 2778 O O . GLY A 1 348 ? -24.625 32.531 31.172 1 85.5 348 GLY A O 1
ATOM 2779 N N . PRO A 1 349 ? -26.781 32.875 30.953 1 89 349 PRO A N 1
ATOM 2780 C CA . PRO A 1 349 ? -26.656 33.469 29.609 1 89 349 PRO A CA 1
ATOM 2781 C C . PRO A 1 349 ? -25.828 34.75 29.609 1 89 349 PRO A C 1
ATOM 2783 O O . PRO A 1 349 ? -25.156 35.062 28.625 1 89 349 PRO A O 1
ATOM 2786 N N . LEU A 1 350 ? -25.906 35.469 30.688 1 89.62 350 LEU A N 1
ATOM 2787 C CA . LEU A 1 350 ? -25.172 36.75 30.766 1 89.62 350 LEU A CA 1
ATOM 2788 C C . LEU A 1 350 ? -23.672 36.469 30.734 1 89.62 350 LEU A C 1
ATOM 2790 O O . LEU A 1 350 ? -22.906 37.25 30.141 1 89.62 350 LEU A O 1
ATOM 2794 N N . MET A 1 351 ? -23.281 35.438 31.359 1 89.88 351 MET A N 1
ATOM 2795 C CA . MET A 1 351 ? -21.875 35.062 31.344 1 89.88 351 MET A CA 1
ATOM 2796 C C . MET A 1 351 ? -21.422 34.688 29.938 1 89.88 351 MET A C 1
ATOM 2798 O O . MET A 1 351 ? -20.297 35 29.547 1 89.88 351 MET A O 1
ATOM 2802 N N . GLY A 1 352 ? -22.25 34.062 29.203 1 89.31 352 GLY A N 1
ATOM 2803 C CA . GLY A 1 352 ? -21.953 33.688 27.812 1 89.31 352 GLY A CA 1
ATOM 2804 C C . GLY A 1 352 ? -21.75 34.906 26.938 1 89.31 352 GLY A C 1
ATOM 2805 O O . GLY A 1 352 ? -20.859 34.906 26.078 1 89.31 352 GLY A O 1
ATOM 2806 N N . LYS A 1 353 ? -22.547 35.844 27.219 1 91.06 353 LYS A N 1
ATOM 2807 C CA . LYS A 1 353 ? -22.422 37.094 26.469 1 91.06 353 LYS A CA 1
ATOM 2808 C C . LYS A 1 353 ? -21.078 37.781 26.766 1 91.06 353 LYS A C 1
ATOM 2810 O O . LYS A 1 353 ? -20.422 38.281 25.844 1 91.06 353 LYS A O 1
ATOM 2815 N N . LEU A 1 354 ? -20.75 37.781 27.984 1 90.75 354 LEU A N 1
ATOM 2816 C CA . LEU A 1 354 ? -19.453 38.375 28.359 1 90.75 354 LEU A CA 1
ATOM 2817 C C . LEU A 1 354 ? -18.312 37.594 27.703 1 90.75 354 LEU A C 1
ATOM 2819 O O . LEU A 1 354 ? -17.344 38.219 27.234 1 90.75 354 LEU A O 1
ATOM 2823 N N . LYS A 1 355 ? -18.406 36.375 27.625 1 87.69 355 LYS A N 1
ATOM 2824 C CA . LYS A 1 355 ? -17.391 35.531 27 1 87.69 355 LYS A CA 1
ATOM 2825 C C . LYS A 1 355 ? -17.266 35.844 25.516 1 87.69 355 LYS A C 1
ATOM 2827 O O . LYS A 1 355 ? -16.156 35.781 24.953 1 87.69 355 LYS A O 1
ATOM 2832 N N . ALA A 1 356 ? -18.359 36.219 24.969 1 87.81 356 ALA A N 1
ATOM 2833 C CA . ALA A 1 356 ? -18.391 36.531 23.531 1 87.81 356 ALA A CA 1
ATOM 2834 C C . ALA A 1 356 ? -17.938 37.938 23.266 1 87.81 356 ALA A C 1
ATOM 2836 O O . ALA A 1 356 ? -17.906 38.406 22.125 1 87.81 356 ALA A O 1
ATOM 2837 N N . GLY A 1 357 ? -17.594 38.594 24.297 1 87.12 357 GLY A N 1
ATOM 2838 C CA . GLY A 1 357 ? -17.047 39.938 24.141 1 87.12 357 GLY A CA 1
ATOM 2839 C C . GLY A 1 357 ? -18.094 41.031 24.188 1 87.12 357 GLY A C 1
ATOM 2840 O O . GLY A 1 357 ? -17.844 42.156 23.781 1 87.12 357 GLY A O 1
ATOM 2841 N N . GLN A 1 358 ? -19.266 40.625 24.766 1 91.75 358 GLN A N 1
ATOM 2842 C CA . GLN A 1 358 ? -20.344 41.594 24.844 1 91.75 358 GLN A CA 1
ATOM 2843 C C . GLN A 1 358 ? -20.562 42.094 26.266 1 91.75 358 GLN A C 1
ATOM 2845 O O . GLN A 1 358 ? -20.531 41.281 27.219 1 91.75 358 GLN A O 1
ATOM 2850 N N . SER A 1 359 ? -20.781 43.344 26.359 1 94.06 359 SER A N 1
ATOM 2851 C CA . SER A 1 359 ? -21.094 43.906 27.672 1 94.06 359 SER A CA 1
ATOM 2852 C C . SER A 1 359 ? -22.5 43.531 28.125 1 94.06 359 SER A C 1
ATOM 2854 O O . SER A 1 359 ? -23.391 43.312 27.297 1 94.06 359 SER A O 1
ATOM 2856 N N . VAL A 1 360 ? -22.609 43.438 29.391 1 94.19 360 VAL A N 1
ATOM 2857 C CA . VAL A 1 360 ? -23.906 43.062 29.938 1 94.19 360 VAL A CA 1
ATOM 2858 C C . VAL A 1 360 ? -24.359 44.125 30.953 1 94.19 360 VAL A C 1
ATOM 2860 O O . VAL A 1 360 ? -23.531 44.625 31.719 1 94.19 360 VAL A O 1
ATOM 2863 N N . THR A 1 361 ? -25.594 44.469 30.812 1 94 361 THR A N 1
ATOM 2864 C CA . THR A 1 361 ? -26.188 45.406 31.75 1 94 361 THR A CA 1
ATOM 2865 C C . THR A 1 361 ? -27.344 44.75 32.5 1 94 361 THR A C 1
ATOM 2867 O O . THR A 1 361 ? -28.203 44.094 31.891 1 94 361 THR A O 1
ATOM 2870 N N . PHE A 1 362 ? -27.344 44.938 33.812 1 91.75 362 PHE A N 1
ATOM 2871 C CA . PHE A 1 362 ? -28.406 44.375 34.656 1 91.75 362 PHE A CA 1
ATOM 2872 C C . PHE A 1 362 ? -28.641 45.281 35.875 1 91.75 362 PHE A C 1
ATOM 2874 O O . PHE A 1 362 ? -27.844 46.188 36.125 1 91.75 362 PHE A O 1
ATOM 2881 N N . GLU A 1 363 ? -29.797 45.094 36.5 1 89.88 363 GLU A N 1
ATOM 2882 C CA . GLU A 1 363 ? -30.156 45.875 37.656 1 89.88 363 GLU A CA 1
ATOM 2883 C C . GLU A 1 363 ? -29.781 45.156 38.969 1 89.88 363 GLU A C 1
ATOM 2885 O O . GLU A 1 363 ? -30.047 43.969 39.125 1 89.88 363 GLU A O 1
ATOM 2890 N N . ARG A 1 364 ? -29.062 45.812 39.781 1 84.94 364 ARG A N 1
ATOM 2891 C CA . ARG A 1 364 ? -28.703 45.344 41.094 1 84.94 364 ARG A CA 1
ATOM 2892 C C . ARG A 1 364 ? -28.938 46.438 42.156 1 84.94 364 ARG A C 1
ATOM 2894 O O . ARG A 1 364 ? -28.359 47.531 42.062 1 84.94 364 ARG A O 1
ATOM 2901 N N . ASP A 1 365 ? -29.812 46.156 43.125 1 85.5 365 ASP A N 1
ATOM 2902 C CA . ASP A 1 365 ? -30.141 47.062 44.219 1 85.5 365 ASP A CA 1
ATOM 2903 C C . ASP A 1 365 ? -30.656 48.406 43.688 1 85.5 365 ASP A C 1
ATOM 2905 O O . ASP A 1 365 ? -30.25 49.469 44.156 1 85.5 365 ASP A O 1
ATOM 2909 N N . GLY A 1 366 ? -31.391 48.375 42.656 1 85.94 366 GLY A N 1
ATOM 2910 C CA . GLY A 1 366 ? -32.031 49.562 42.094 1 85.94 366 GLY A CA 1
ATOM 2911 C C . GLY A 1 366 ? -31.141 50.344 41.156 1 85.94 366 GLY A C 1
ATOM 2912 O O . GLY A 1 366 ? -31.516 51.406 40.688 1 85.94 366 GLY A O 1
ATOM 2913 N N . LYS A 1 367 ? -29.922 49.906 41.031 1 89.31 367 LYS A N 1
ATOM 2914 C CA . LYS A 1 367 ? -28.984 50.594 40.156 1 89.31 367 LYS A CA 1
ATOM 2915 C C . LYS A 1 367 ? -28.625 49.75 38.938 1 89.31 367 LYS A C 1
ATOM 2917 O O . LYS A 1 367 ? -28.516 48.531 39.062 1 89.31 367 LYS A O 1
ATOM 2922 N N . GLN A 1 368 ? -28.516 50.406 37.781 1 92.56 368 GLN A N 1
ATOM 2923 C CA . GLN A 1 368 ? -28.078 49.719 36.594 1 92.56 368 GLN A CA 1
ATOM 2924 C C . GLN A 1 368 ? -26.562 49.562 36.562 1 92.56 368 GLN A C 1
ATOM 2926 O O . GLN A 1 368 ? -25.828 50.531 36.688 1 92.56 368 GLN A O 1
ATOM 2931 N N . ILE A 1 369 ? -26.141 48.281 36.562 1 92.62 369 ILE A N 1
ATOM 2932 C CA . ILE A 1 369 ? -24.719 47.969 36.531 1 92.62 369 ILE A CA 1
ATOM 2933 C C . ILE A 1 369 ? -24.344 47.406 35.188 1 92.62 369 ILE A C 1
ATOM 2935 O O . ILE A 1 369 ? -25.062 46.562 34.625 1 92.62 369 ILE A O 1
ATOM 2939 N N . THR A 1 370 ? -23.297 48 34.531 1 94.75 370 THR A N 1
ATOM 2940 C CA . THR A 1 370 ? -22.766 47.469 33.281 1 94.75 370 THR A CA 1
ATOM 2941 C C . THR A 1 370 ? -21.406 46.812 33.531 1 94.75 370 THR A C 1
ATOM 2943 O O . THR A 1 370 ? -20.5 47.438 34.062 1 94.75 370 THR A O 1
ATOM 2946 N N . VAL A 1 371 ? -21.359 45.562 33.219 1 94.69 371 VAL A N 1
ATOM 2947 C CA . VAL A 1 371 ? -20.109 44.844 33.312 1 94.69 371 VAL A CA 1
ATOM 2948 C C . VAL A 1 371 ? -19.516 44.688 31.922 1 94.69 371 VAL A C 1
ATOM 2950 O O . VAL A 1 371 ? -20.188 44.188 31.016 1 94.69 371 VAL A O 1
ATOM 2953 N N . HIS A 1 372 ? -18.25 45.094 31.766 1 94.31 372 HIS A N 1
ATOM 2954 C CA . HIS A 1 372 ? -17.562 45 30.484 1 94.31 372 HIS A CA 1
ATOM 2955 C C . HIS A 1 372 ? -16.688 43.75 30.422 1 94.31 372 HIS A C 1
ATOM 2957 O O . HIS A 1 372 ? -16.141 43.312 31.438 1 94.31 372 HIS A O 1
ATOM 2963 N N . PRO A 1 373 ? -16.531 43.156 29.156 1 93 373 PRO A N 1
ATOM 2964 C CA . PRO A 1 373 ? -15.695 41.938 29 1 93 373 PRO A CA 1
ATOM 2965 C C . PRO A 1 373 ? -14.266 42.156 29.516 1 93 373 PRO A C 1
ATOM 2967 O O . PRO A 1 373 ? -13.672 41.219 30.062 1 93 373 PRO A O 1
ATOM 2970 N N . SER A 1 374 ? -13.734 43.375 29.375 1 91.19 374 SER A N 1
ATOM 2971 C CA . SER A 1 374 ? -12.359 43.656 29.766 1 91.19 374 SER A CA 1
ATOM 2972 C C . SER A 1 374 ? -12.164 43.469 31.266 1 91.19 374 SER A C 1
ATOM 2974 O O . SER A 1 374 ? -11.047 43.281 31.734 1 91.19 374 SER A O 1
ATOM 2976 N N . GLN A 1 375 ? -13.211 43.469 31.906 1 92.44 375 GLN A N 1
ATOM 2977 C CA . GLN A 1 375 ? -13.148 43.375 33.375 1 92.44 375 GLN A CA 1
ATOM 2978 C C . GLN A 1 375 ? -13.109 41.906 33.812 1 92.44 375 GLN A C 1
ATOM 2980 O O . GLN A 1 375 ? -12.727 41.625 34.938 1 92.44 375 GLN A O 1
ATOM 2985 N N . VAL A 1 376 ? -13.539 41.125 32.938 1 92.94 376 VAL A N 1
ATOM 2986 C CA . VAL A 1 376 ? -13.758 39.75 33.406 1 92.94 376 VAL A CA 1
ATOM 2987 C C . VAL A 1 376 ? -13.047 38.75 32.531 1 92.94 376 VAL A C 1
ATOM 2989 O O . VAL A 1 376 ? -12.945 37.562 32.844 1 92.94 376 VAL A O 1
ATOM 2992 N N . LEU A 1 377 ? -12.594 39.188 31.406 1 91.12 377 LEU A N 1
ATOM 2993 C CA . LEU A 1 377 ? -11.922 38.281 30.5 1 91.12 377 LEU A CA 1
ATOM 2994 C C . LEU A 1 377 ? -10.406 38.312 30.688 1 91.12 377 LEU A C 1
ATOM 2996 O O . LEU A 1 377 ? -9.859 39.344 31.062 1 91.12 377 LEU A O 1
ATOM 3000 N N . GLY A 1 378 ? -9.852 37.156 30.531 1 86 378 GLY A N 1
ATOM 3001 C CA . GLY A 1 378 ? -8.398 37.094 30.531 1 86 378 GLY A CA 1
ATOM 3002 C C . GLY A 1 378 ? -7.777 37.656 29.281 1 86 378 GLY A C 1
ATOM 3003 O O . GLY A 1 378 ? -8.484 38.156 28.391 1 86 378 GLY A O 1
ATOM 3004 N N . PRO A 1 379 ? -6.43 37.688 29.281 1 85.19 379 PRO A N 1
ATOM 3005 C CA . PRO A 1 379 ? -5.746 38.25 28.109 1 85.19 379 PRO A CA 1
ATOM 3006 C C . PRO A 1 379 ? -6.047 37.469 26.828 1 85.19 379 PRO A C 1
ATOM 3008 O O . PRO A 1 379 ? -6.238 36.25 26.875 1 85.19 379 PRO A O 1
ATOM 3011 N N . GLN A 1 380 ? -6.078 38.219 25.75 1 85.06 380 GLN A N 1
ATOM 3012 C CA . GLN A 1 380 ? -6.289 37.594 24.453 1 85.06 380 GLN A CA 1
ATOM 3013 C C . GLN A 1 380 ? -5.047 36.844 24 1 85.06 380 GLN A C 1
ATOM 3015 O O . GLN A 1 380 ? -3.936 37.375 24.047 1 85.06 380 GLN A O 1
ATOM 3020 N N . LYS A 1 381 ? -5.297 35.562 23.594 1 88.62 381 LYS A N 1
ATOM 3021 C CA . LYS A 1 381 ? -4.227 34.75 23.031 1 88.62 381 LYS A CA 1
ATOM 3022 C C . LYS A 1 381 ? -4.352 34.625 21.516 1 88.62 381 LYS A C 1
ATOM 3024 O O . LYS A 1 381 ? -5.453 34.719 20.969 1 88.62 381 LYS A O 1
ATOM 3029 N N . ARG A 1 382 ? -3.232 34.531 20.859 1 90.81 382 ARG A N 1
ATOM 3030 C CA . ARG A 1 382 ? -3.281 34.281 19.422 1 90.81 382 ARG A CA 1
ATOM 3031 C C . ARG A 1 382 ? -3.465 32.812 19.109 1 90.81 382 ARG A C 1
ATOM 3033 O O . ARG A 1 382 ? -3.201 31.953 19.969 1 90.81 382 ARG A O 1
ATOM 3040 N N . GLY A 1 383 ? -3.924 32.5 17.859 1 93 383 GLY A N 1
ATOM 3041 C CA . GLY A 1 383 ? -4 31.125 17.422 1 93 383 GLY A CA 1
ATOM 3042 C C . GLY A 1 383 ? -2.643 30.469 17.25 1 93 383 GLY A C 1
ATOM 3043 O O . GLY A 1 383 ? -1.645 31.156 17.016 1 93 383 GLY A O 1
ATOM 3044 N N . ARG A 1 384 ? -2.627 29.234 17.359 1 94.81 384 ARG A N 1
ATOM 3045 C CA . ARG A 1 384 ? -1.372 28.516 17.172 1 94.81 384 ARG A CA 1
ATOM 3046 C C . ARG A 1 384 ? -0.967 28.5 15.703 1 94.81 384 ARG A C 1
ATOM 3048 O O . ARG A 1 384 ? -1.824 28.531 14.812 1 94.81 384 ARG A O 1
ATOM 3055 N N . ARG A 1 385 ? 0.304 28.531 15.516 1 96.94 385 ARG A N 1
ATOM 3056 C CA . ARG A 1 385 ? 0.933 28.406 14.211 1 96.94 385 ARG A CA 1
ATOM 3057 C C . ARG A 1 385 ? 1.695 27.094 14.086 1 96.94 385 ARG A C 1
ATOM 3059 O O . ARG A 1 385 ? 2.727 26.906 14.742 1 96.94 385 ARG A O 1
ATOM 3066 N N . VAL A 1 386 ? 1.189 26.172 13.203 1 98.19 386 VAL A N 1
ATOM 3067 C CA . VAL A 1 386 ? 1.742 24.828 13.07 1 98.19 386 VAL A CA 1
ATOM 3068 C C . VAL A 1 386 ? 2.217 24.594 11.641 1 98.19 386 VAL A C 1
ATOM 3070 O O . VAL A 1 386 ? 1.477 24.859 10.688 1 98.19 386 VAL A O 1
ATOM 3073 N N . ALA A 1 387 ? 3.434 24.156 11.484 1 98.88 387 ALA A N 1
ATOM 3074 C CA . ALA A 1 387 ? 3.941 23.812 10.156 1 98.88 387 ALA A CA 1
ATOM 3075 C C . ALA A 1 387 ? 4.242 22.328 10.055 1 98.88 387 ALA A C 1
ATOM 3077 O O . ALA A 1 387 ? 4.891 21.75 10.938 1 98.88 387 ALA A O 1
ATOM 3078 N N . ILE A 1 388 ? 3.699 21.703 9.078 1 98.88 388 ILE A N 1
ATOM 3079 C CA . ILE A 1 388 ? 3.973 20.297 8.758 1 98.88 388 ILE A CA 1
ATOM 3080 C C . ILE A 1 388 ? 4.68 20.219 7.406 1 98.88 388 ILE A C 1
ATOM 3082 O O . ILE A 1 388 ? 4.094 20.531 6.371 1 98.88 388 ILE A O 1
ATOM 3086 N N . LEU A 1 389 ? 5.898 19.766 7.41 1 98.88 389 LEU A N 1
ATOM 3087 C CA . LEU A 1 389 ? 6.727 19.828 6.211 1 98.88 389 LEU A CA 1
ATOM 3088 C C . LEU A 1 389 ? 6.855 18.453 5.574 1 98.88 389 LEU A C 1
ATOM 3090 O O . LEU A 1 389 ? 6.82 17.438 6.27 1 98.88 389 LEU A O 1
ATOM 3094 N N . GLY A 1 390 ? 6.969 18.422 4.207 1 98.5 390 GLY A N 1
ATOM 3095 C CA . GLY A 1 390 ? 7.434 17.234 3.508 1 98.5 390 GLY A CA 1
ATOM 3096 C C . GLY A 1 390 ? 8.938 17.047 3.588 1 98.5 390 GLY A C 1
ATOM 3097 O O . GLY A 1 390 ? 9.594 17.609 4.473 1 98.5 390 GLY A O 1
ATOM 3098 N N . ASP A 1 391 ? 9.453 16.281 2.715 1 98.62 391 ASP A N 1
ATOM 3099 C CA . ASP A 1 391 ? 10.898 16.062 2.637 1 98.62 391 ASP A CA 1
ATOM 3100 C C . ASP A 1 391 ? 11.625 17.328 2.191 1 98.62 391 ASP A C 1
ATOM 3102 O O . ASP A 1 391 ? 11.141 18.047 1.31 1 98.62 391 ASP A O 1
ATOM 3106 N N . SER A 1 392 ? 12.727 17.594 2.857 1 97.88 392 SER A N 1
ATOM 3107 C CA . SER A 1 392 ? 13.383 18.859 2.541 1 97.88 392 SER A CA 1
ATOM 3108 C C . SER A 1 392 ? 14.836 18.859 2.992 1 97.88 392 SER A C 1
ATOM 3110 O O . SER A 1 392 ? 15.156 18.359 4.074 1 97.88 392 SER A O 1
ATOM 3112 N N . ARG A 1 393 ? 15.703 19.406 2.133 1 97.81 393 ARG A N 1
ATOM 3113 C CA . ARG A 1 393 ? 17.078 19.672 2.553 1 97.81 393 ARG A CA 1
ATOM 3114 C C . ARG A 1 393 ? 17.219 21.125 3.02 1 97.81 393 ARG A C 1
ATOM 3116 O O . ARG A 1 393 ? 18.188 21.469 3.703 1 97.81 393 ARG A O 1
ATOM 3123 N N . ASP A 1 394 ? 16.312 21.922 2.627 1 96.75 394 ASP A N 1
ATOM 3124 C CA . ASP A 1 394 ? 16.266 23.344 2.971 1 96.75 394 ASP A CA 1
ATOM 3125 C C . ASP A 1 394 ? 14.828 23.844 3.059 1 96.75 394 ASP A C 1
ATOM 3127 O O . ASP A 1 394 ? 14.094 23.812 2.07 1 96.75 394 ASP A O 1
ATOM 3131 N N . SER A 1 395 ? 14.445 24.375 4.238 1 98.06 395 SER A N 1
ATOM 3132 C CA . SER A 1 395 ? 13.07 24.797 4.484 1 98.06 395 SER A CA 1
ATOM 3133 C C . SER A 1 395 ? 12.969 26.312 4.648 1 98.06 395 SER A C 1
ATOM 3135 O O . SER A 1 395 ? 12.062 26.812 5.312 1 98.06 395 SER A O 1
ATOM 3137 N N . SER A 1 396 ? 13.859 27.094 4.031 1 97.81 396 SER A N 1
ATOM 3138 C CA . SER A 1 396 ? 13.992 28.531 4.215 1 97.81 396 SER A CA 1
ATOM 3139 C C . SER A 1 396 ? 12.758 29.266 3.705 1 97.81 396 SER A C 1
ATOM 3141 O O . SER A 1 396 ? 12.461 30.375 4.156 1 97.81 396 SER A O 1
ATOM 3143 N N . GLU A 1 397 ? 12.023 28.672 2.779 1 98.12 397 GLU A N 1
ATOM 3144 C CA . GLU A 1 397 ? 10.812 29.312 2.27 1 98.12 397 GLU A CA 1
ATOM 3145 C C . GLU A 1 397 ? 9.773 29.484 3.373 1 98.12 397 GLU A C 1
ATOM 3147 O O . GLU A 1 397 ? 8.992 30.438 3.352 1 98.12 397 GLU A O 1
ATOM 3152 N N . LEU A 1 398 ? 9.781 28.562 4.336 1 98.69 398 LEU A N 1
ATOM 3153 C CA . LEU A 1 398 ? 8.906 28.766 5.484 1 98.69 398 LEU A CA 1
ATOM 3154 C C . LEU A 1 398 ? 9.289 30.016 6.254 1 98.69 398 LEU A C 1
ATOM 3156 O O . LEU A 1 398 ? 8.422 30.781 6.68 1 98.69 398 LEU A O 1
ATOM 3160 N N . ARG A 1 399 ? 10.57 30.219 6.465 1 97.75 399 ARG A N 1
ATOM 3161 C CA . ARG A 1 399 ? 11.031 31.422 7.137 1 97.75 399 ARG A CA 1
ATOM 3162 C C . ARG A 1 399 ? 10.586 32.688 6.391 1 97.75 399 ARG A C 1
ATOM 3164 O O . ARG A 1 399 ? 10.102 33.625 7 1 97.75 399 ARG A O 1
ATOM 3171 N N . ARG A 1 400 ? 10.742 32.656 5.105 1 97.69 400 ARG A N 1
ATOM 3172 C CA . ARG A 1 400 ? 10.328 33.781 4.285 1 97.69 400 ARG A CA 1
ATOM 3173 C C . ARG A 1 400 ? 8.828 34.031 4.41 1 97.69 400 ARG A C 1
ATOM 3175 O O . ARG A 1 400 ? 8.383 35.188 4.488 1 97.69 400 ARG A O 1
ATOM 3182 N N . LEU A 1 401 ? 8.07 33 4.426 1 98.31 401 LEU A N 1
ATOM 3183 C CA . LEU A 1 401 ? 6.621 33.125 4.562 1 98.31 401 LEU A CA 1
ATOM 3184 C C . LEU A 1 401 ? 6.25 33.719 5.91 1 98.31 401 LEU A C 1
ATOM 3186 O O . LEU A 1 401 ? 5.387 34.594 5.984 1 98.31 401 LEU A O 1
ATOM 3190 N N . LEU A 1 402 ? 6.895 33.281 6.949 1 97.56 402 LEU A N 1
ATOM 3191 C CA . LEU A 1 402 ? 6.617 33.781 8.289 1 97.56 402 LEU A CA 1
ATOM 3192 C C . LEU A 1 402 ? 6.98 35.281 8.391 1 97.56 402 LEU A C 1
ATOM 3194 O O . LEU A 1 402 ? 6.297 36.031 9.07 1 97.56 402 LEU A O 1
ATOM 3198 N N . GLN A 1 403 ? 8.055 35.656 7.754 1 95.94 403 GLN A N 1
ATOM 3199 C CA . GLN A 1 403 ? 8.453 37.062 7.707 1 95.94 403 GLN A CA 1
ATOM 3200 C C . GLN A 1 403 ? 7.406 37.875 6.977 1 95.94 403 GLN A C 1
ATOM 3202 O O . GLN A 1 403 ? 7.039 38.969 7.441 1 95.94 403 GLN A O 1
ATOM 3207 N N . LEU A 1 404 ? 6.992 37.375 5.891 1 96.12 404 LEU A N 1
ATOM 3208 C CA . LEU A 1 404 ? 6 38.094 5.09 1 96.12 404 LEU A CA 1
ATOM 3209 C C . LEU A 1 404 ? 4.699 38.25 5.859 1 96.12 404 LEU A C 1
ATOM 3211 O O . LEU A 1 404 ? 4.105 39.344 5.855 1 96.12 404 LEU A O 1
ATOM 3215 N N . LEU A 1 405 ? 4.273 37.219 6.48 1 95.81 405 LEU A N 1
ATOM 3216 C CA . LEU A 1 405 ? 3.023 37.25 7.23 1 95.81 405 LEU A CA 1
ATOM 3217 C C . LEU A 1 405 ? 3.131 38.219 8.406 1 95.81 405 LEU A C 1
ATOM 3219 O O . LEU A 1 405 ? 2.166 38.906 8.742 1 95.81 405 LEU A O 1
ATOM 3223 N N . CYS A 1 406 ? 4.254 38.188 9.031 1 93.06 406 CYS A N 1
ATOM 3224 C CA . CYS A 1 406 ? 4.492 39.156 10.109 1 93.06 406 CYS A CA 1
ATOM 3225 C C . CYS A 1 406 ? 4.375 40.594 9.617 1 93.06 406 CYS A C 1
ATOM 3227 O O . CYS A 1 406 ? 3.721 41.406 10.25 1 93.06 406 CYS A O 1
ATOM 3229 N N . PHE A 1 407 ? 4.973 40.844 8.539 1 91.94 407 PHE A N 1
ATOM 3230 C CA . PHE A 1 407 ? 4.941 42.188 7.938 1 91.94 407 PHE A CA 1
ATOM 3231 C C . PHE A 1 407 ? 3.512 42.594 7.602 1 91.94 407 PHE A C 1
ATOM 3233 O O . PHE A 1 407 ? 3.086 43.688 7.918 1 91.94 407 PHE A O 1
ATOM 3240 N N . GLU A 1 408 ? 2.816 41.656 6.977 1 92.06 408 GLU A N 1
ATOM 3241 C CA . GLU A 1 408 ? 1.439 41.906 6.57 1 92.06 408 GLU A CA 1
ATOM 3242 C C . GLU A 1 408 ? 0.549 42.188 7.781 1 92.06 408 GLU A C 1
ATOM 3244 O O . GLU A 1 408 ? -0.326 43.031 7.738 1 92.06 408 GLU A O 1
ATOM 3249 N N . SER A 1 409 ? 0.729 41.406 8.781 1 89.38 409 SER A N 1
ATOM 3250 C CA . SER A 1 409 ? -0.067 41.562 9.992 1 89.38 409 SER A CA 1
ATOM 3251 C C . SER A 1 409 ? 0.192 42.906 10.656 1 89.38 409 SER A C 1
ATOM 3253 O O . SER A 1 409 ? -0.741 43.562 11.117 1 89.38 409 SER A O 1
ATOM 3255 N N . ARG A 1 410 ? 1.38 43.375 10.711 1 85.69 410 ARG A N 1
ATOM 3256 C CA . ARG A 1 410 ? 1.743 44.656 11.32 1 85.69 410 ARG A CA 1
ATOM 3257 C C . ARG A 1 410 ? 1.193 45.844 10.508 1 85.69 410 ARG A C 1
ATOM 3259 O O . ARG A 1 410 ? 0.737 46.812 11.07 1 85.69 410 ARG A O 1
ATOM 3266 N N . ARG A 1 411 ? 1.294 45.688 9.297 1 86.31 411 ARG A N 1
ATOM 3267 C CA . ARG A 1 411 ? 0.767 46.719 8.422 1 86.31 411 ARG A CA 1
ATOM 3268 C C . ARG A 1 411 ? -0.741 46.875 8.602 1 86.31 411 ARG A C 1
ATOM 3270 O O . ARG A 1 411 ? -1.257 48 8.648 1 86.31 411 ARG A O 1
ATOM 3277 N N . SER A 1 412 ? -1.366 45.781 8.672 1 85.75 412 SER A N 1
ATOM 3278 C CA . SER A 1 412 ? -2.814 45.812 8.844 1 85.75 412 SER A CA 1
ATOM 3279 C C . SER A 1 412 ? -3.201 46.469 10.172 1 85.75 412 SER A C 1
ATOM 3281 O O . SER A 1 412 ? -4.199 47.188 10.25 1 85.75 412 SER A O 1
ATOM 3283 N N . ARG A 1 413 ? -2.488 46.25 11.18 1 81.31 413 ARG A N 1
ATOM 3284 C CA . ARG A 1 413 ? -2.752 46.812 12.492 1 81.31 413 ARG A CA 1
ATOM 3285 C C . ARG A 1 413 ? -2.48 48.312 12.492 1 81.31 413 ARG A C 1
ATOM 3287 O O . ARG A 1 413 ? -3.207 49.094 13.117 1 81.31 413 ARG A O 1
ATOM 3294 N N . ALA A 1 414 ? -1.453 48.625 11.828 1 79.75 414 ALA A N 1
ATOM 3295 C CA . ALA A 1 414 ? -1.111 50.062 11.727 1 79.75 414 ALA A CA 1
ATOM 3296 C C . ALA A 1 414 ? -2.193 50.812 10.984 1 79.75 414 ALA A C 1
ATOM 3298 O O . ALA A 1 414 ? -2.555 51.938 11.383 1 79.75 414 ALA A O 1
ATOM 3299 N N . ASP A 1 415 ? -2.604 50.281 9.977 1 80.94 415 ASP A N 1
ATOM 3300 C CA . ASP A 1 415 ? -3.652 50.938 9.188 1 80.94 415 ASP A CA 1
ATOM 3301 C C . ASP A 1 415 ? -4.93 51.094 10.008 1 80.94 415 ASP A C 1
ATOM 3303 O O . ASP A 1 415 ? -5.59 52.125 9.93 1 80.94 415 ASP A O 1
ATOM 3307 N N . LYS A 1 416 ? -5.227 50.219 10.727 1 79.06 416 LYS A N 1
ATOM 3308 C CA . LYS A 1 416 ? -6.434 50.312 11.555 1 79.06 416 LYS A CA 1
ATOM 3309 C C . LYS A 1 416 ? -6.289 51.344 12.648 1 79.06 416 LYS A C 1
ATOM 3311 O O . LYS A 1 416 ? -7.281 51.938 13.086 1 79.06 416 LYS A O 1
ATOM 3316 N N . LYS A 1 417 ? -5.117 51.562 13.109 1 71 417 LYS A N 1
ATOM 3317 C CA . LYS A 1 417 ? -4.875 52.531 14.156 1 71 417 LYS A CA 1
ATOM 3318 C C . LYS A 1 417 ? -4.621 53.938 13.562 1 71 417 LYS A C 1
ATOM 3320 O O . LYS A 1 417 ? -4.48 54.906 14.289 1 71 417 LYS A O 1
ATOM 3325 N N . GLY A 1 418 ? -4.801 54.031 12.32 1 66.06 418 GLY A N 1
ATOM 3326 C CA . GLY A 1 418 ? -4.562 55.312 11.664 1 66.06 418 GLY A CA 1
ATOM 3327 C C . GLY A 1 418 ? -3.115 55.75 11.727 1 66.06 418 GLY A C 1
ATOM 3328 O O . GLY A 1 418 ? -2.82 56.969 11.625 1 66.06 418 GLY A O 1
ATOM 3329 N N . GLU A 1 419 ? -2.258 54.938 12.289 1 57.75 419 GLU A N 1
ATOM 3330 C CA . GLU A 1 419 ? -0.849 55.281 12.438 1 57.75 419 GLU A CA 1
ATOM 3331 C C . GLU A 1 419 ? -0.123 55.219 11.094 1 57.75 419 GLU A C 1
ATOM 3333 O O . GLU A 1 419 ? -0.406 54.344 10.266 1 57.75 419 GLU A O 1
ATOM 3338 N N . LYS A 1 420 ? 0.211 56.375 10.516 1 52.59 420 LYS A N 1
ATOM 3339 C CA . LYS A 1 420 ? 1.126 56.438 9.383 1 52.59 420 LYS A CA 1
ATOM 3340 C C . LYS A 1 420 ? 2.381 55.594 9.641 1 52.59 420 LYS A C 1
ATOM 3342 O O . LYS A 1 420 ? 3.176 55.938 10.523 1 52.59 420 LYS A O 1
ATOM 3347 N N . SER A 1 421 ? 2.369 54.312 9.648 1 47.69 421 SER A N 1
ATOM 3348 C CA . SER A 1 421 ? 3.482 53.406 9.922 1 47.69 421 SER A CA 1
ATOM 3349 C C . SER A 1 421 ? 4.719 53.812 9.117 1 47.69 421 SER A C 1
ATOM 3351 O O . SER A 1 421 ? 4.797 53.531 7.914 1 47.69 421 SER A O 1
ATOM 3353 N N . GLU A 1 422 ? 5.148 54.969 9.172 1 42.19 422 GLU A N 1
ATOM 3354 C CA . GLU A 1 422 ? 6.445 55.375 8.625 1 42.19 422 GLU A CA 1
ATOM 3355 C C . GLU A 1 422 ? 7.535 54.375 9.039 1 42.19 422 GLU A C 1
ATOM 3357 O O . GLU A 1 422 ? 8.719 54.625 8.789 1 42.19 422 GLU A O 1
ATOM 3362 N N . SER A 1 423 ? 7.426 53.781 10.172 1 44.84 423 SER A N 1
ATOM 3363 C CA . SER A 1 423 ? 8.656 53.219 10.734 1 44.84 423 SER A CA 1
ATOM 3364 C C . SER A 1 423 ? 9.352 52.312 9.734 1 44.84 423 SER A C 1
ATOM 3366 O O . SER A 1 423 ? 8.781 51.312 9.281 1 44.84 423 SER A O 1
ATOM 3368 N N . LYS A 1 424 ? 10.203 52.781 9.047 1 46.66 424 LYS A N 1
ATOM 3369 C CA . LYS A 1 424 ? 11.273 52.25 8.234 1 46.66 424 LYS A CA 1
ATOM 3370 C C . LYS A 1 424 ? 11.719 50.875 8.766 1 46.66 424 LYS A C 1
ATOM 3372 O O . LYS A 1 424 ? 12.133 50 7.992 1 46.66 424 LYS A O 1
ATOM 3377 N N . ASN A 1 425 ? 12.156 50.812 9.984 1 42.31 425 ASN A N 1
ATOM 3378 C CA . ASN A 1 425 ? 12.891 49.75 10.633 1 42.31 425 ASN A CA 1
ATOM 3379 C C . ASN A 1 425 ? 11.953 48.625 11.078 1 42.31 425 ASN A C 1
ATOM 3381 O O . ASN A 1 425 ? 12.352 47.75 11.859 1 42.31 425 ASN A O 1
ATOM 3385 N N . GLY A 1 426 ? 10.734 48.812 11.25 1 46 426 GLY A N 1
ATOM 3386 C CA . GLY A 1 426 ? 9.688 48.031 11.883 1 46 426 GLY A CA 1
ATOM 3387 C C . GLY A 1 426 ? 9.453 46.688 11.211 1 46 426 GLY A C 1
ATOM 3388 O O . GLY A 1 426 ? 8.555 45.938 11.594 1 46 426 GLY A O 1
ATOM 3389 N N . ASN A 1 427 ? 9.914 46.594 10.039 1 52.53 427 ASN A N 1
ATOM 3390 C CA . ASN A 1 427 ? 9.688 45.562 9.016 1 52.53 427 ASN A CA 1
ATOM 3391 C C . ASN A 1 427 ? 10.422 44.281 9.344 1 52.53 427 ASN A C 1
ATOM 3393 O O . ASN A 1 427 ? 10.406 43.344 8.547 1 52.53 427 ASN A O 1
ATOM 3397 N N . SER A 1 428 ? 11.133 44.219 10.414 1 71.25 428 SER A N 1
ATOM 3398 C CA . SER A 1 428 ? 12.086 43.125 10.477 1 71.25 428 SER A CA 1
ATOM 3399 C C . SER A 1 428 ? 11.641 42.062 11.477 1 71.25 428 SER A C 1
ATOM 3401 O O . SER A 1 428 ? 12.031 42.094 12.641 1 71.25 428 SER A O 1
ATOM 3403 N N . GLY A 1 429 ? 10.453 41.531 11.359 1 86.56 429 GLY A N 1
ATOM 3404 C CA . GLY A 1 429 ? 10.078 40.5 12.305 1 86.56 429 GLY A CA 1
ATOM 3405 C C . GLY A 1 429 ? 9.695 39.188 11.641 1 86.56 429 GLY A C 1
ATOM 3406 O O . GLY A 1 429 ? 9.531 39.125 10.422 1 86.56 429 GLY A O 1
ATOM 3407 N N . ILE A 1 430 ? 9.742 38.219 12.492 1 92.06 430 ILE A N 1
ATOM 3408 C CA . ILE A 1 430 ? 9.328 36.906 12.062 1 92.06 430 ILE A CA 1
ATOM 3409 C C . ILE A 1 430 ? 8.305 36.344 13.055 1 92.06 430 ILE A C 1
ATOM 3411 O O . ILE A 1 430 ? 8.5 36.438 14.273 1 92.06 430 ILE A O 1
ATOM 3415 N N . TRP A 1 431 ? 7.203 35.938 12.5 1 93.12 431 TRP A N 1
ATOM 3416 C CA . TRP A 1 431 ? 6.262 35.219 13.352 1 93.12 431 TRP A CA 1
ATOM 3417 C C . TRP A 1 431 ? 6.918 34 13.977 1 93.12 431 TRP A C 1
ATOM 3419 O O . TRP A 1 431 ? 7.578 33.219 13.281 1 93.12 431 TRP A O 1
ATOM 3429 N N . ARG A 1 432 ? 6.742 33.844 15.211 1 92.81 432 ARG A N 1
ATOM 3430 C CA . ARG A 1 432 ? 7.203 32.656 15.883 1 92.81 432 ARG A CA 1
ATOM 3431 C C . ARG A 1 432 ? 6.293 31.469 15.578 1 92.81 432 ARG A C 1
ATOM 3433 O O . ARG A 1 432 ? 5.07 31.609 15.531 1 92.81 432 ARG A O 1
ATOM 3440 N N . LEU A 1 433 ? 6.91 30.344 15.391 1 95.75 433 LEU A N 1
ATOM 3441 C CA . LEU A 1 433 ? 6.164 29.125 15.156 1 95.75 433 LEU A CA 1
ATOM 3442 C C . LEU A 1 433 ? 5.965 28.344 16.453 1 95.75 433 LEU A C 1
ATOM 3444 O O . LEU A 1 433 ? 6.879 28.266 17.281 1 95.75 433 LEU A O 1
ATOM 3448 N N . ASP A 1 434 ? 4.75 27.828 16.641 1 96.19 434 ASP A N 1
ATOM 3449 C CA . ASP A 1 434 ? 4.488 27.078 17.859 1 96.19 434 ASP A CA 1
ATOM 3450 C C . ASP A 1 434 ? 4.941 25.625 17.703 1 96.19 434 ASP A C 1
ATOM 3452 O O . ASP A 1 434 ? 5.547 25.062 18.609 1 96.19 434 ASP A O 1
ATOM 3456 N N . CYS A 1 435 ? 4.66 25.016 16.562 1 98.12 435 CYS A N 1
ATOM 3457 C CA . CYS A 1 435 ? 5.023 23.625 16.344 1 98.12 435 CYS A CA 1
ATOM 3458 C C . CYS A 1 435 ? 5.52 23.406 14.922 1 98.12 435 CYS A C 1
ATOM 3460 O O . CYS A 1 435 ? 4.871 23.828 13.969 1 98.12 435 CYS A O 1
ATOM 3462 N N . LEU A 1 436 ? 6.656 22.797 14.836 1 98.75 436 LEU A N 1
ATOM 3463 C CA . LEU A 1 436 ? 7.25 22.438 13.555 1 98.75 436 LEU A CA 1
ATOM 3464 C C . LEU A 1 436 ? 7.43 20.922 13.445 1 98.75 436 LEU A C 1
ATOM 3466 O O . LEU A 1 436 ? 8.141 20.312 14.25 1 98.75 436 LEU A O 1
ATOM 3470 N N . VAL A 1 437 ? 6.727 20.297 12.508 1 98.94 437 VAL A N 1
ATOM 3471 C CA . VAL A 1 437 ? 7.016 18.906 12.133 1 98.94 437 VAL A CA 1
ATOM 3472 C C . VAL A 1 437 ? 8.008 18.891 10.977 1 98.94 437 VAL A C 1
ATOM 3474 O O . VAL A 1 437 ? 7.711 19.391 9.883 1 98.94 437 VAL A O 1
ATOM 3477 N N . HIS A 1 438 ? 9.156 18.375 11.148 1 98.88 438 HIS A N 1
ATOM 3478 C CA . HIS A 1 438 ? 10.25 18.391 10.18 1 98.88 438 HIS A CA 1
ATOM 3479 C C . HIS A 1 438 ? 10.867 17.016 10.023 1 98.88 438 HIS A C 1
ATOM 3481 O O . HIS A 1 438 ? 11.016 16.281 11 1 98.88 438 HIS A O 1
ATOM 3487 N N . GLU A 1 439 ? 11.203 16.656 8.805 1 98.62 439 GLU A N 1
ATOM 3488 C CA . GLU A 1 439 ? 11.883 15.383 8.609 1 98.62 439 GLU A CA 1
ATOM 3489 C C . GLU A 1 439 ? 13.266 15.391 9.25 1 98.62 439 GLU A C 1
ATOM 3491 O O . GLU A 1 439 ? 13.883 16.453 9.398 1 98.62 439 GLU A O 1
ATOM 3496 N N . ALA A 1 440 ? 13.703 14.281 9.711 1 98.44 440 ALA A N 1
ATOM 3497 C CA . ALA A 1 440 ? 15.055 13.969 10.156 1 98.44 440 ALA A CA 1
ATOM 3498 C C . ALA A 1 440 ? 15.5 12.594 9.656 1 98.44 440 ALA A C 1
ATOM 3500 O O . ALA A 1 440 ? 15.711 11.672 10.445 1 98.44 440 ALA A O 1
ATOM 3501 N N . THR A 1 441 ? 15.703 12.531 8.375 1 98.31 441 THR A N 1
ATOM 3502 C CA . THR A 1 441 ? 15.977 11.266 7.707 1 98.31 441 THR A CA 1
ATOM 3503 C C . THR A 1 441 ? 17.281 10.664 8.195 1 98.31 441 THR A C 1
ATOM 3505 O O . THR A 1 441 ? 17.422 9.445 8.281 1 98.31 441 THR A O 1
ATOM 3508 N N . GLY A 1 442 ? 18.219 11.609 8.531 1 98 442 GLY A N 1
ATOM 3509 C CA . GLY A 1 442 ? 19.531 11.094 8.93 1 98 442 GLY A CA 1
ATOM 3510 C C . GLY A 1 442 ? 20.094 11.781 10.156 1 98 442 GLY A C 1
ATOM 3511 O O . GLY A 1 442 ? 19.406 12.602 10.781 1 98 442 GLY A O 1
ATOM 3512 N N . HIS A 1 443 ? 21.297 11.352 10.461 1 98.06 443 HIS A N 1
ATOM 3513 C CA . HIS A 1 443 ? 22.094 11.844 11.578 1 98.06 443 HIS A CA 1
ATOM 3514 C C . HIS A 1 443 ? 23.297 12.633 11.094 1 98.06 443 HIS A C 1
ATOM 3516 O O . HIS A 1 443 ? 23.969 12.227 10.133 1 98.06 443 HIS A O 1
ATOM 3522 N N . SER A 1 444 ? 23.641 13.672 11.758 1 97.94 444 SER A N 1
ATOM 3523 C CA . SER A 1 444 ? 24.641 14.617 11.258 1 97.94 444 SER A CA 1
ATOM 3524 C C . SER A 1 444 ? 26.047 14.016 11.297 1 97.94 444 SER A C 1
ATOM 3526 O O . SER A 1 444 ? 26.906 14.414 10.516 1 97.94 444 SER A O 1
ATOM 3528 N N . VAL A 1 445 ? 26.297 13.094 12.234 1 96.25 445 VAL A N 1
ATOM 3529 C CA . VAL A 1 445 ? 27.609 12.469 12.352 1 96.25 445 VAL A CA 1
ATOM 3530 C C . VAL A 1 445 ? 27.641 11.18 11.539 1 96.25 445 VAL A C 1
ATOM 3532 O O . VAL A 1 445 ? 28.609 10.922 10.805 1 96.25 445 VAL A O 1
ATOM 3535 N N . GLU A 1 446 ? 26.625 10.336 11.633 1 94.5 446 GLU A N 1
ATOM 3536 C CA . GLU A 1 446 ? 26.609 9.031 10.984 1 94.5 446 GLU A CA 1
ATOM 3537 C C . GLU A 1 446 ? 26.547 9.164 9.469 1 94.5 446 GLU A C 1
ATOM 3539 O O . GLU A 1 446 ? 27.375 8.602 8.75 1 94.5 446 GLU A O 1
ATOM 3544 N N . GLN A 1 447 ? 25.578 9.883 8.93 1 93.38 447 GLN A N 1
ATOM 3545 C CA . GLN A 1 447 ? 25.422 10.07 7.492 1 93.38 447 GLN A CA 1
ATOM 3546 C C . GLN A 1 447 ? 26.062 11.383 7.039 1 93.38 447 GLN A C 1
ATOM 3548 O O . GLN A 1 447 ? 26.641 11.453 5.949 1 93.38 447 GLN A O 1
ATOM 3553 N N . GLY A 1 448 ? 25.938 12.414 7.859 1 95.94 448 GLY A N 1
ATOM 3554 C CA . GLY A 1 448 ? 26.469 13.719 7.508 1 95.94 448 GLY A CA 1
ATOM 3555 C C . GLY A 1 448 ? 25.438 14.656 6.922 1 95.94 448 GLY A C 1
ATOM 3556 O O . GLY A 1 448 ? 24.578 14.227 6.145 1 95.94 448 GLY A O 1
ATOM 3557 N N . ASP A 1 449 ? 25.578 15.945 7.27 1 95.56 449 ASP A N 1
ATOM 3558 C CA . ASP A 1 449 ? 24.641 16.969 6.801 1 95.56 449 ASP A CA 1
ATOM 3559 C C . ASP A 1 449 ? 24.703 17.109 5.281 1 95.56 449 ASP A C 1
ATOM 3561 O O . ASP A 1 449 ? 23.672 17.172 4.613 1 95.56 449 ASP A O 1
ATOM 3565 N N . GLN A 1 450 ? 25.891 17.125 4.777 1 96.19 450 GLN A N 1
ATOM 3566 C CA . GLN A 1 450 ? 26.062 17.344 3.346 1 96.19 450 GLN A CA 1
ATOM 3567 C C . GLN A 1 450 ? 25.531 16.156 2.541 1 96.19 450 GLN A C 1
ATOM 3569 O O . GLN A 1 450 ? 24.859 16.344 1.53 1 96.19 450 GLN A O 1
ATOM 3574 N N . SER A 1 451 ? 25.828 15.016 3.031 1 95.5 451 SER A N 1
ATOM 3575 C CA . SER A 1 451 ? 25.344 13.812 2.344 1 95.5 451 SER A CA 1
ATOM 3576 C C . SER A 1 451 ? 23.828 13.758 2.316 1 95.5 451 SER A C 1
ATOM 3578 O O . SER A 1 451 ? 23.234 13.398 1.298 1 95.5 451 SER A O 1
ATOM 3580 N N . MET A 1 452 ? 23.203 14.094 3.393 1 96.38 452 MET A N 1
ATOM 3581 C CA . MET A 1 452 ? 21.734 14.102 3.447 1 96.38 452 MET A CA 1
ATOM 3582 C C . MET A 1 452 ? 21.172 15.195 2.553 1 96.38 452 MET A C 1
ATOM 3584 O O . MET A 1 452 ? 20.172 14.984 1.869 1 96.38 452 MET A O 1
ATOM 3588 N N . ALA A 1 453 ? 21.828 16.344 2.541 1 96.62 453 ALA A N 1
ATOM 3589 C CA . ALA A 1 453 ? 21.406 17.438 1.68 1 96.62 453 ALA A CA 1
ATOM 3590 C C . ALA A 1 453 ? 21.484 17.047 0.207 1 96.62 453 ALA A C 1
ATOM 3592 O O . ALA A 1 453 ? 20.609 17.406 -0.588 1 96.62 453 ALA A O 1
ATOM 3593 N N . ASP A 1 454 ? 22.516 16.312 -0.168 1 94.75 454 ASP A N 1
ATOM 3594 C CA . ASP A 1 454 ? 22.688 15.852 -1.544 1 94.75 454 ASP A CA 1
ATOM 3595 C C . ASP A 1 454 ? 21.547 14.93 -1.968 1 94.75 454 ASP A C 1
ATOM 3597 O O . ASP A 1 454 ? 21.188 14.891 -3.143 1 94.75 454 ASP A O 1
ATOM 3601 N N . LYS A 1 455 ? 20.984 14.297 -0.99 1 93.75 455 LYS A N 1
ATOM 3602 C CA . LYS A 1 455 ? 19.875 13.383 -1.259 1 93.75 455 LYS A CA 1
ATOM 3603 C C . LYS A 1 455 ? 18.531 14.086 -1.112 1 93.75 455 LYS A C 1
ATOM 3605 O O . LYS A 1 455 ? 17.484 13.461 -1.211 1 93.75 455 LYS A O 1
ATOM 3610 N N . GLY A 1 456 ? 18.562 15.359 -0.782 1 96.94 456 GLY A N 1
ATOM 3611 C CA . GLY A 1 456 ? 17.344 16.141 -0.669 1 96.94 456 GLY A CA 1
ATOM 3612 C C . GLY A 1 456 ? 16.672 16.016 0.688 1 96.94 456 GLY A C 1
ATOM 3613 O O . GLY A 1 456 ? 15.469 16.234 0.814 1 96.94 456 GLY A O 1
ATOM 3614 N N . HIS A 1 457 ? 17.453 15.609 1.712 1 98.38 457 HIS A N 1
ATOM 3615 C CA . HIS A 1 457 ? 16.891 15.352 3.035 1 98.38 457 HIS A CA 1
ATOM 3616 C C . HIS A 1 457 ? 17.672 16.109 4.113 1 98.38 457 HIS A C 1
ATOM 3618 O O . HIS A 1 457 ? 18.656 16.781 3.818 1 98.38 457 HIS A O 1
ATOM 3624 N N . SER A 1 458 ? 17.188 16.047 5.336 1 98.69 458 SER A N 1
ATOM 3625 C CA . SER A 1 458 ? 17.797 16.75 6.473 1 98.69 458 SER A CA 1
ATOM 3626 C C . SER A 1 458 ? 18.234 15.758 7.547 1 98.69 458 SER A C 1
ATOM 3628 O O . SER A 1 458 ? 17.719 14.641 7.621 1 98.69 458 SER A O 1
ATOM 3630 N N . THR A 1 459 ? 19.25 16.203 8.32 1 98.62 459 THR A N 1
ATOM 3631 C CA . THR A 1 459 ? 19.594 15.531 9.562 1 98.62 459 THR A CA 1
ATOM 3632 C C . THR A 1 459 ? 18.797 16.109 10.727 1 98.62 459 THR A C 1
ATOM 3634 O O . THR A 1 459 ? 18.172 17.172 10.602 1 98.62 459 THR A O 1
ATOM 3637 N N . ALA A 1 460 ? 18.812 15.383 11.82 1 98.69 460 ALA A N 1
ATOM 3638 C CA . ALA A 1 460 ? 18.125 15.898 13.008 1 98.69 460 ALA A CA 1
ATOM 3639 C C . ALA A 1 460 ? 18.734 17.219 13.461 1 98.69 460 ALA A C 1
ATOM 3641 O O . ALA A 1 460 ? 18.016 18.141 13.836 1 98.69 460 ALA A O 1
ATOM 3642 N N . ARG A 1 461 ? 19.984 17.328 13.414 1 98.62 461 ARG A N 1
ATOM 3643 C CA . ARG A 1 461 ? 20.656 18.562 13.812 1 98.62 461 ARG A CA 1
ATOM 3644 C C . ARG A 1 461 ? 20.297 19.719 12.891 1 98.62 461 ARG A C 1
ATOM 3646 O O . ARG A 1 461 ? 20.047 20.828 13.352 1 98.62 461 ARG A O 1
ATOM 3653 N N . SER A 1 462 ? 20.312 19.438 11.594 1 98.38 462 SER A N 1
ATOM 3654 C CA . SER A 1 462 ? 19.984 20.5 10.641 1 98.38 462 SER A CA 1
ATOM 3655 C C . SER A 1 462 ? 18.531 20.953 10.797 1 98.38 462 SER A C 1
ATOM 3657 O O . SER A 1 462 ? 18.234 22.125 10.602 1 98.38 462 SER A O 1
ATOM 3659 N N . ALA A 1 463 ? 17.656 20.047 11.117 1 98.75 463 ALA A N 1
ATOM 3660 C CA . ALA A 1 463 ? 16.266 20.406 11.383 1 98.75 463 ALA A CA 1
ATOM 3661 C C . ALA A 1 463 ? 16.172 21.328 12.594 1 98.75 463 ALA A C 1
ATOM 3663 O O . ALA A 1 463 ? 15.43 22.312 12.57 1 98.75 463 ALA A O 1
ATOM 3664 N N . ALA A 1 464 ? 16.906 20.984 13.625 1 98.69 464 ALA A N 1
ATOM 3665 C CA . ALA A 1 464 ? 16.922 21.828 14.82 1 98.69 464 ALA A CA 1
ATOM 3666 C C . ALA A 1 464 ? 17.516 23.203 14.523 1 98.69 464 ALA A C 1
ATOM 3668 O O . ALA A 1 464 ? 17.047 24.219 15.031 1 98.69 464 ALA A O 1
ATOM 3669 N N . ALA A 1 465 ? 18.562 23.188 13.75 1 98.31 465 ALA A N 1
ATOM 3670 C CA . ALA A 1 465 ? 19.172 24.453 13.359 1 98.31 465 ALA A CA 1
ATOM 3671 C C . ALA A 1 465 ? 18.172 25.344 12.633 1 98.31 465 ALA A C 1
ATOM 3673 O O . ALA A 1 465 ? 18.094 26.547 12.914 1 98.31 465 ALA A O 1
ATOM 3674 N N . PHE A 1 466 ? 17.484 24.797 11.727 1 98.31 466 PHE A N 1
ATOM 3675 C CA . PHE A 1 466 ? 16.469 25.578 11.031 1 98.31 466 PHE A CA 1
ATOM 3676 C C . PHE A 1 466 ? 15.398 26.062 12 1 98.31 466 PHE A C 1
ATOM 3678 O O . PHE A 1 466 ? 14.992 27.219 11.953 1 98.31 466 PHE A O 1
ATOM 3685 N N . ALA A 1 467 ? 14.922 25.125 12.828 1 98.56 467 ALA A N 1
ATOM 3686 C CA . ALA A 1 467 ? 13.891 25.469 13.805 1 98.56 467 ALA A CA 1
ATOM 3687 C C . ALA A 1 467 ? 14.305 26.656 14.656 1 98.56 467 ALA A C 1
ATOM 3689 O O . ALA A 1 467 ? 13.469 27.5 15.016 1 98.56 467 ALA A O 1
ATOM 3690 N N . SER A 1 468 ? 15.547 26.781 14.953 1 97.25 468 SER A N 1
ATOM 3691 C CA . SER A 1 468 ? 16.062 27.891 15.758 1 97.25 468 SER A CA 1
ATOM 3692 C C . SER A 1 468 ? 15.922 29.219 15.023 1 97.25 468 SER A C 1
ATOM 3694 O O . SER A 1 468 ? 15.656 30.25 15.648 1 97.25 468 SER A O 1
ATOM 3696 N N . THR A 1 469 ? 16.031 29.203 13.734 1 95.94 469 THR A N 1
ATOM 3697 C CA . THR A 1 469 ? 16.016 30.438 12.945 1 95.94 469 THR A CA 1
ATOM 3698 C C . THR A 1 469 ? 14.617 31.031 12.922 1 95.94 469 THR A C 1
ATOM 3700 O O . THR A 1 469 ? 14.445 32.219 12.641 1 95.94 469 THR A O 1
ATOM 3703 N N . ILE A 1 470 ? 13.625 30.234 13.227 1 95.81 470 ILE A N 1
ATOM 3704 C CA . ILE A 1 470 ? 12.258 30.75 13.172 1 95.81 470 ILE A CA 1
ATOM 3705 C C . ILE A 1 470 ? 11.641 30.719 14.57 1 95.81 470 ILE A C 1
ATOM 3707 O O . ILE A 1 470 ? 10.438 30.922 14.727 1 95.81 470 ILE A O 1
ATOM 3711 N N . GLY A 1 471 ? 12.43 30.391 15.547 1 93.5 471 GLY A N 1
ATOM 3712 C CA . GLY A 1 471 ? 12 30.438 16.938 1 93.5 471 GLY A CA 1
ATOM 3713 C C . GLY A 1 471 ? 10.891 29.453 17.25 1 93.5 471 GLY A C 1
ATOM 3714 O O . GLY A 1 471 ? 9.938 29.781 17.953 1 93.5 471 GLY A O 1
ATOM 3715 N N . ALA A 1 472 ? 10.914 28.281 16.641 1 97.06 472 ALA A N 1
ATOM 3716 C CA . ALA A 1 472 ? 9.898 27.266 16.922 1 97.06 472 ALA A CA 1
ATOM 3717 C C . ALA A 1 472 ? 9.906 26.891 18.406 1 97.06 472 ALA A C 1
ATOM 3719 O O . ALA A 1 472 ? 10.969 26.734 19 1 97.06 472 ALA A O 1
ATOM 3720 N N . ARG A 1 473 ? 8.742 26.75 18.984 1 96.56 473 ARG A N 1
ATOM 3721 C CA . ARG A 1 473 ? 8.641 26.375 20.391 1 96.56 473 ARG A CA 1
ATOM 3722 C C . ARG A 1 473 ? 8.727 24.859 20.547 1 96.56 473 ARG A C 1
ATOM 3724 O O . ARG A 1 473 ? 9.188 24.375 21.578 1 96.56 473 ARG A O 1
ATOM 3731 N N . GLN A 1 474 ? 8.242 24.203 19.609 1 97.88 474 GLN A N 1
ATOM 3732 C CA . GLN A 1 474 ? 8.195 22.75 19.594 1 97.88 474 GLN A CA 1
ATOM 3733 C C . GLN A 1 474 ? 8.633 22.203 18.234 1 97.88 474 GLN A C 1
ATOM 3735 O O . GLN A 1 474 ? 8.125 22.625 17.203 1 97.88 474 GLN A O 1
ATOM 3740 N N . LEU A 1 475 ? 9.633 21.312 18.266 1 98.75 475 LEU A N 1
ATOM 3741 C CA . LEU A 1 475 ? 10.102 20.609 17.078 1 98.75 475 LEU A CA 1
ATOM 3742 C C . LEU A 1 475 ? 9.789 19.125 17.172 1 98.75 475 LEU A C 1
ATOM 3744 O O . LEU A 1 475 ? 10.227 18.453 18.094 1 98.75 475 LEU A O 1
ATOM 3748 N N . VAL A 1 476 ? 9 18.625 16.266 1 98.81 476 VAL A N 1
ATOM 3749 C CA . VAL A 1 476 ? 8.703 17.203 16.172 1 98.81 476 VAL A CA 1
ATOM 3750 C C . VAL A 1 476 ? 9.422 16.594 14.961 1 98.81 476 VAL A C 1
ATOM 3752 O O . VAL A 1 476 ? 9.148 16.969 13.82 1 98.81 476 VAL A O 1
ATOM 3755 N N . LEU A 1 477 ? 10.305 15.664 15.258 1 98.81 477 LEU A N 1
ATOM 3756 C CA . LEU A 1 477 ? 11.07 15.008 14.195 1 98.81 477 LEU A CA 1
ATOM 3757 C C . LEU A 1 477 ? 10.344 13.766 13.695 1 98.81 477 LEU A C 1
ATOM 3759 O O . LEU A 1 477 ? 9.75 13.023 14.484 1 98.81 477 LEU A O 1
ATOM 3763 N N . ASN A 1 478 ? 10.43 13.586 12.336 1 97.94 478 ASN A N 1
ATOM 3764 C CA . ASN A 1 478 ? 9.719 12.5 11.664 1 97.94 478 ASN A CA 1
ATOM 3765 C C . ASN A 1 478 ? 10.484 12 10.445 1 97.94 478 ASN A C 1
ATOM 3767 O O . ASN A 1 478 ? 11.609 12.438 10.188 1 97.94 478 ASN A O 1
ATOM 3771 N N . HIS A 1 479 ? 9.992 10.953 9.703 1 98.62 479 HIS A N 1
ATOM 3772 C CA . HIS A 1 479 ? 10.531 10.477 8.438 1 98.62 479 HIS A CA 1
ATOM 3773 C C . HIS A 1 479 ? 11.953 9.945 8.602 1 98.62 479 HIS A C 1
ATOM 3775 O O . HIS A 1 479 ? 12.867 10.383 7.906 1 98.62 479 HIS A O 1
ATOM 3781 N N . PHE A 1 480 ? 12.172 9.07 9.523 1 98.44 480 PHE A N 1
ATOM 3782 C CA . PHE A 1 480 ? 13.484 8.539 9.875 1 98.44 480 PHE A CA 1
ATOM 3783 C C . PHE A 1 480 ? 13.906 7.453 8.891 1 98.44 480 PHE A C 1
ATOM 3785 O O . PHE A 1 480 ? 13.086 6.637 8.469 1 98.44 480 PHE A O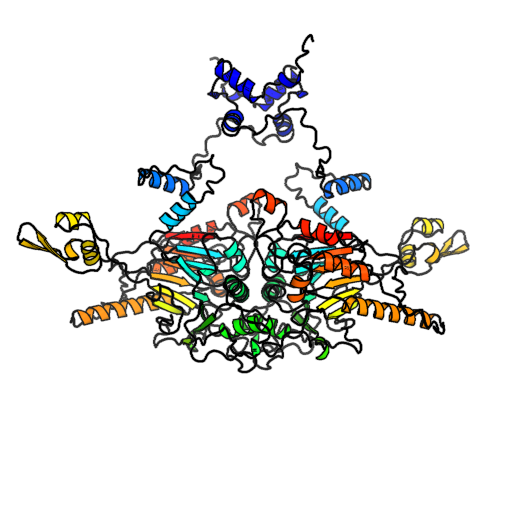 1
ATOM 3792 N N . SER A 1 481 ? 15.148 7.5 8.547 1 97.06 481 SER A N 1
ATOM 3793 C CA . SER A 1 481 ? 15.68 6.332 7.848 1 97.06 481 SER A CA 1
ATOM 3794 C C . SER A 1 481 ? 15.352 5.047 8.602 1 97.06 481 SER A C 1
ATOM 3796 O O . SER A 1 481 ? 15.383 5.016 9.828 1 97.06 481 SER A O 1
ATOM 3798 N N . GLN A 1 482 ? 15.117 3.979 7.801 1 93.88 482 GLN A N 1
ATOM 3799 C CA . GLN A 1 482 ? 14.734 2.699 8.391 1 93.88 482 GLN A CA 1
ATOM 3800 C C . GLN A 1 482 ? 15.867 2.119 9.234 1 93.88 482 GLN A C 1
ATOM 3802 O O . GLN A 1 482 ? 15.648 1.199 10.023 1 93.88 482 GLN A O 1
ATOM 3807 N N . ARG A 1 483 ? 17.062 2.633 9.148 1 94.12 483 ARG A N 1
ATOM 3808 C CA . ARG A 1 483 ? 18.188 2.164 9.938 1 94.12 483 ARG A CA 1
ATOM 3809 C C . ARG A 1 483 ? 18.031 2.514 11.406 1 94.12 483 ARG A C 1
ATOM 3811 O O . ARG A 1 483 ? 18.656 1.903 12.273 1 94.12 483 ARG A O 1
ATOM 3818 N N . PHE A 1 484 ? 17.281 3.539 11.664 1 95.81 484 PHE A N 1
ATOM 3819 C CA . PHE A 1 484 ? 17.062 3.949 13.047 1 95.81 484 PHE A CA 1
ATOM 3820 C C . PHE A 1 484 ? 15.898 3.178 13.664 1 95.81 484 PHE A C 1
ATOM 3822 O O . PHE A 1 484 ? 14.734 3.451 13.359 1 95.81 484 PHE A O 1
ATOM 3829 N N . ILE A 1 485 ? 16.203 2.271 14.5 1 93.62 485 ILE A N 1
ATOM 3830 C CA . ILE A 1 485 ? 15.18 1.387 15.047 1 93.62 485 ILE A CA 1
ATOM 3831 C C . ILE A 1 485 ? 14.977 1.684 16.531 1 93.62 485 ILE A C 1
ATOM 3833 O O . ILE A 1 485 ? 15.789 2.383 17.156 1 93.62 485 ILE A O 1
ATOM 3837 N N . ASP A 1 486 ? 13.906 1.184 16.969 1 90.81 486 ASP A N 1
ATOM 3838 C CA . ASP A 1 486 ? 13.578 1.349 18.391 1 90.81 486 ASP A CA 1
ATOM 3839 C C . ASP A 1 486 ? 14.734 0.903 19.281 1 90.81 486 ASP A C 1
ATOM 3841 O O . ASP A 1 486 ? 15.375 -0.113 19 1 90.81 486 ASP A O 1
ATOM 3845 N N . ASP A 1 487 ? 14.938 1.58 20.312 1 90.19 487 ASP A N 1
ATOM 3846 C CA . ASP A 1 487 ? 16.078 1.337 21.172 1 90.19 487 ASP A CA 1
ATOM 3847 C C . ASP A 1 487 ? 16.047 -0.074 21.766 1 90.19 487 ASP A C 1
ATOM 3849 O O . ASP A 1 487 ? 17.078 -0.752 21.828 1 90.19 487 ASP A O 1
ATOM 3853 N N . GLU A 1 488 ? 14.883 -0.5 22.188 1 86.56 488 GLU A N 1
ATOM 3854 C CA . GLU A 1 488 ? 14.758 -1.828 22.766 1 86.56 488 GLU A CA 1
ATOM 3855 C C . GLU A 1 488 ? 15.008 -2.92 21.734 1 86.56 488 GLU A C 1
ATOM 3857 O O . GLU A 1 488 ? 15.648 -3.928 22.031 1 86.56 488 GLU A O 1
ATOM 3862 N N . VAL A 1 489 ? 14.438 -2.66 20.578 1 85.56 489 VAL A N 1
ATOM 3863 C CA . VAL A 1 489 ? 14.633 -3.617 19.484 1 85.56 489 VAL A CA 1
ATOM 3864 C C . VAL A 1 489 ? 16.109 -3.688 19.109 1 85.56 489 VAL A C 1
ATOM 3866 O O . VAL A 1 489 ? 16.641 -4.773 18.891 1 85.56 489 VAL A O 1
ATOM 3869 N N . PHE A 1 490 ? 16.719 -2.557 19.047 1 88.06 490 PHE A N 1
ATOM 3870 C CA . PHE A 1 490 ? 18.141 -2.482 18.703 1 88.06 490 PHE A CA 1
ATOM 3871 C C . PHE A 1 490 ? 18.969 -3.293 19.688 1 88.06 490 PHE A C 1
ATOM 3873 O O . PHE A 1 490 ? 19.875 -4.031 19.281 1 88.06 490 PHE A O 1
ATOM 3880 N N . LEU A 1 491 ? 18.672 -3.23 20.953 1 84.25 491 LEU A N 1
ATOM 3881 C CA . LEU A 1 491 ? 19.453 -3.867 22.016 1 84.25 491 LEU A CA 1
ATOM 3882 C C . LEU A 1 491 ? 19.125 -5.355 22.094 1 84.25 491 LEU A C 1
ATOM 3884 O O . LEU A 1 491 ? 20.031 -6.188 22.188 1 84.25 491 LEU A O 1
ATOM 3888 N N . THR A 1 492 ? 17.844 -5.727 22 1 84.44 492 THR A N 1
ATOM 3889 C CA . THR A 1 492 ? 17.406 -7.09 22.281 1 84.44 492 THR A CA 1
ATOM 3890 C C . THR A 1 492 ? 17.672 -7.996 21.078 1 84.44 492 THR A C 1
ATOM 3892 O O . THR A 1 492 ? 17.953 -9.18 21.25 1 84.44 492 THR A O 1
ATOM 3895 N N . GLN A 1 493 ? 17.609 -7.441 19.922 1 79.25 493 GLN A N 1
ATOM 3896 C CA . GLN A 1 493 ? 17.75 -8.289 18.734 1 79.25 493 GLN A CA 1
ATOM 3897 C C . GLN A 1 493 ? 19.172 -8.266 18.203 1 79.25 493 GLN A C 1
ATOM 3899 O O . GLN A 1 493 ? 19.469 -8.906 17.203 1 79.25 493 GLN A O 1
ATOM 3904 N N . GLY A 1 494 ? 20.016 -7.68 18.875 1 78.75 494 GLY A N 1
ATOM 3905 C CA . GLY A 1 494 ? 21.422 -7.668 18.484 1 78.75 494 GLY A CA 1
ATOM 3906 C C . GLY A 1 494 ? 21.641 -7.223 17.047 1 78.75 494 GLY A C 1
ATOM 3907 O O . GLY A 1 494 ? 22.344 -7.891 16.281 1 78.75 494 GLY A O 1
ATOM 3908 N N . LYS A 1 495 ? 21.016 -6.133 16.688 1 80.56 495 LYS A N 1
ATOM 3909 C CA . LYS A 1 495 ? 21.125 -5.645 15.32 1 80.56 495 LYS A CA 1
ATOM 3910 C C . LYS A 1 495 ? 22.531 -5.152 15.023 1 80.56 495 LYS A C 1
ATOM 3912 O O . LYS A 1 495 ? 23.219 -4.617 15.906 1 80.56 495 LYS A O 1
ATOM 3917 N N . ASP A 1 496 ? 23 -5.32 13.82 1 85.06 496 ASP A N 1
ATOM 3918 C CA . ASP A 1 496 ? 24.328 -4.906 13.375 1 85.06 496 ASP A CA 1
ATOM 3919 C C . ASP A 1 496 ? 24.469 -3.387 13.398 1 85.06 496 ASP A C 1
ATOM 3921 O O . ASP A 1 496 ? 23.812 -2.682 12.641 1 85.06 496 ASP A O 1
ATOM 3925 N N . PRO A 1 497 ? 25.328 -2.91 14.219 1 85.19 497 PRO A N 1
ATOM 3926 C CA . PRO A 1 497 ? 25.5 -1.459 14.336 1 85.19 497 PRO A CA 1
ATOM 3927 C C . PRO A 1 497 ? 26 -0.818 13.047 1 85.19 497 PRO A C 1
ATOM 3929 O O . PRO A 1 497 ? 25.953 0.406 12.898 1 85.19 497 PRO A O 1
ATOM 3932 N N . ALA A 1 498 ? 26.5 -1.604 12.195 1 85.38 498 ALA A N 1
ATOM 3933 C CA . ALA A 1 498 ? 26.938 -1.082 10.898 1 85.38 498 ALA A CA 1
ATOM 3934 C C . ALA A 1 498 ? 25.734 -0.696 10.031 1 85.38 498 ALA A C 1
ATOM 3936 O O . ALA A 1 498 ? 25.828 0.188 9.18 1 85.38 498 ALA A O 1
ATOM 3937 N N . ASN A 1 499 ? 24.594 -1.277 10.367 1 87.88 499 ASN A N 1
ATOM 3938 C CA . ASN A 1 499 ? 23.438 -1.105 9.484 1 87.88 499 ASN A CA 1
ATOM 3939 C C . ASN A 1 499 ? 22.281 -0.432 10.211 1 87.88 499 ASN A C 1
ATOM 3941 O O . ASN A 1 499 ? 21.359 0.074 9.578 1 87.88 499 ASN A O 1
ATOM 3945 N N . TYR A 1 500 ? 22.422 -0.472 11.547 1 91.75 500 TYR A N 1
ATOM 3946 C CA . TYR A 1 500 ? 21.312 0.054 12.32 1 91.75 500 TYR A CA 1
ATOM 3947 C C . TYR A 1 500 ? 21.797 0.979 13.43 1 91.75 500 TYR A C 1
ATOM 3949 O O . TYR A 1 500 ? 22.953 0.878 13.867 1 91.75 500 TYR A O 1
ATOM 3957 N N . SER A 1 501 ? 21 1.898 13.797 1 94.44 501 SER A N 1
ATOM 3958 C CA . SER A 1 501 ? 21.234 2.809 14.914 1 94.44 501 SER A CA 1
ATOM 3959 C C . SER A 1 501 ? 19.984 2.98 15.758 1 94.44 501 SER A C 1
ATOM 3961 O O . SER A 1 501 ? 18.875 2.67 15.312 1 94.44 501 SER A O 1
ATOM 3963 N N . LYS A 1 502 ? 20.219 3.404 16.953 1 94.69 502 LYS A N 1
ATOM 3964 C CA . LYS A 1 502 ? 19.094 3.707 17.859 1 94.69 502 LYS A CA 1
ATOM 3965 C C . LYS A 1 502 ? 18.391 4.992 17.438 1 94.69 502 LYS A C 1
ATOM 3967 O O . LYS A 1 502 ? 19.047 5.973 17.062 1 94.69 502 LYS A O 1
ATOM 3972 N N . VAL A 1 503 ? 17.109 4.945 17.5 1 95.75 503 VAL A N 1
ATOM 3973 C CA . VAL A 1 503 ? 16.344 6.117 17.125 1 95.75 503 VAL A CA 1
ATOM 3974 C C . VAL A 1 503 ? 16.641 7.273 18.078 1 95.75 503 VAL A C 1
ATOM 3976 O O . VAL A 1 503 ? 16.625 8.438 17.672 1 95.75 503 VAL A O 1
ATOM 3979 N N . SER A 1 504 ? 17.031 7.031 19.312 1 95.38 504 SER A N 1
ATOM 3980 C CA . SER A 1 504 ? 17.328 8.055 20.312 1 95.38 504 SER A CA 1
ATOM 3981 C C . SER A 1 504 ? 18.547 8.875 19.906 1 95.38 504 SER A C 1
ATOM 3983 O O . SER A 1 504 ? 18.719 10.008 20.359 1 95.38 504 SER A O 1
ATOM 3985 N N . SER A 1 505 ? 19.344 8.281 19.078 1 97 505 SER A N 1
ATOM 3986 C CA . SER A 1 505 ? 20.516 9.016 18.609 1 97 505 SER A CA 1
ATOM 3987 C C . SER A 1 505 ? 20.109 10.25 17.812 1 97 505 SER A C 1
ATOM 3989 O O . SER A 1 505 ? 20.844 11.234 17.75 1 97 505 SER A O 1
ATOM 3991 N N . LEU A 1 506 ? 18.938 10.219 17.219 1 98.25 506 LEU A N 1
ATOM 3992 C CA . LEU A 1 506 ? 18.453 11.367 16.469 1 98.25 506 LEU A CA 1
ATOM 3993 C C . LEU A 1 506 ? 18.062 12.508 17.406 1 98.25 506 LEU A C 1
ATOM 3995 O O . LEU A 1 506 ? 18.234 13.68 17.062 1 98.25 506 LEU A O 1
ATOM 3999 N N . LEU A 1 507 ? 17.531 12.125 18.516 1 98.06 507 LEU A N 1
ATOM 4000 C CA . LEU A 1 507 ? 17.203 13.141 19.516 1 98.06 507 LEU A CA 1
ATOM 4001 C C . LEU A 1 507 ? 18.469 13.844 20 1 98.06 507 LEU A C 1
ATOM 4003 O O . LEU A 1 507 ? 18.5 15.07 20.141 1 98.06 507 LEU A O 1
ATOM 4007 N N . GLU A 1 508 ? 19.484 13.055 20.25 1 97.75 508 GLU A N 1
ATOM 4008 C CA . GLU A 1 508 ? 20.766 13.609 20.688 1 97.75 508 GLU A CA 1
ATOM 4009 C C . GLU A 1 508 ? 21.359 14.508 19.609 1 97.75 508 GLU A C 1
ATOM 4011 O O . GLU A 1 508 ? 21.938 15.555 19.906 1 97.75 508 GLU A O 1
ATOM 4016 N N . ASP A 1 509 ? 21.172 14.016 18.422 1 98.5 509 ASP A N 1
ATOM 4017 C CA . ASP A 1 509 ? 21.672 14.789 17.297 1 98.5 509 ASP A CA 1
ATOM 4018 C C . ASP A 1 509 ? 20.984 16.141 17.203 1 98.5 509 ASP A C 1
ATOM 4020 O O . ASP A 1 509 ? 21.641 17.172 17.016 1 98.5 509 ASP A O 1
ATOM 4024 N N . ALA A 1 510 ? 19.719 16.203 17.359 1 98.69 510 ALA A N 1
ATOM 4025 C CA . ALA A 1 510 ? 18.969 17.453 17.328 1 98.69 510 ALA A CA 1
ATOM 4026 C C . ALA A 1 510 ? 19.375 18.359 18.5 1 98.69 510 ALA A C 1
ATOM 4028 O O . ALA A 1 510 ? 19.531 19.562 18.328 1 98.69 510 ALA A O 1
ATOM 4029 N N . LYS A 1 511 ? 19.609 17.781 19.641 1 97.38 511 LYS A N 1
ATOM 4030 C CA . LYS A 1 511 ? 19.938 18.531 20.859 1 97.38 511 LYS A CA 1
ATOM 4031 C C . LYS A 1 511 ? 21.375 19.062 20.797 1 97.38 511 LYS A C 1
ATOM 4033 O O . LYS A 1 511 ? 21.734 19.969 21.562 1 97.38 511 LYS A O 1
ATOM 4038 N N . SER A 1 512 ? 22.109 18.5 19.984 1 97.44 512 SER A N 1
ATOM 4039 C CA . SER A 1 512 ? 23.469 19 19.828 1 97.44 512 SER A CA 1
ATOM 4040 C C . SER A 1 512 ? 23.469 20.406 19.234 1 97.44 512 SER A C 1
ATOM 4042 O O . SER A 1 512 ? 24.469 21.125 19.344 1 97.44 512 SER A O 1
ATOM 4044 N N . CYS A 1 513 ? 22.406 20.734 18.578 1 97.44 513 CYS A N 1
ATOM 4045 C CA . CYS A 1 513 ? 22.234 22.125 18.156 1 97.44 513 CYS A CA 1
ATOM 4046 C C . CYS A 1 513 ? 21.891 23.016 19.344 1 97.44 513 CYS A C 1
ATOM 4048 O O . CYS A 1 513 ? 20.719 23.219 19.656 1 97.44 513 CYS A O 1
ATOM 4050 N N . LYS A 1 514 ? 22.812 23.734 19.859 1 95.06 514 LYS A N 1
ATOM 4051 C CA . LYS A 1 514 ? 22.672 24.5 21.094 1 95.06 514 LYS A CA 1
ATOM 4052 C C . LYS A 1 514 ? 21.828 25.766 20.859 1 95.06 514 LYS A C 1
ATOM 4054 O O . LYS A 1 514 ? 21.234 26.297 21.797 1 95.06 514 LYS A O 1
ATOM 4059 N N . GLU A 1 515 ? 21.75 26.156 19.672 1 95.75 515 GLU A N 1
ATOM 4060 C CA . GLU A 1 515 ? 21 27.359 19.328 1 95.75 515 GLU A CA 1
ATOM 4061 C C . GLU A 1 515 ? 19.5 27.141 19.484 1 95.75 515 GLU A C 1
ATOM 4063 O O . GLU A 1 515 ? 18.75 28.094 19.672 1 95.75 515 GLU A O 1
ATOM 4068 N N . PHE A 1 516 ? 19.078 25.922 19.359 1 97 516 PHE A N 1
ATOM 4069 C CA . PHE A 1 516 ? 17.641 25.656 19.438 1 97 516 PHE A CA 1
ATOM 4070 C C . PHE A 1 516 ? 17.203 25.531 20.891 1 97 516 PHE A C 1
ATOM 4072 O O . PHE A 1 516 ? 17.672 24.641 21.609 1 97 516 PHE A O 1
ATOM 4079 N N . GLU A 1 517 ? 16.266 26.344 21.281 1 94.06 517 GLU A N 1
ATOM 4080 C CA . GLU A 1 517 ? 15.852 26.422 22.688 1 94.06 517 GLU A CA 1
ATOM 4081 C C . GLU A 1 517 ? 14.5 25.75 22.891 1 94.06 517 GLU A C 1
ATOM 4083 O O . GLU A 1 517 ? 14.047 25.609 24.031 1 94.06 517 GLU A O 1
ATOM 4088 N N . GLY A 1 518 ? 13.781 25.359 21.875 1 95.75 518 GLY A N 1
ATOM 4089 C CA . GLY A 1 518 ? 12.469 24.75 22 1 95.75 518 GLY A CA 1
ATOM 4090 C C . GLY A 1 518 ? 12.523 23.281 22.406 1 95.75 518 GLY A C 1
ATOM 4091 O O . GLY A 1 518 ? 13.609 22.734 22.625 1 95.75 518 GLY A O 1
ATOM 4092 N N . GLU A 1 519 ? 11.352 22.688 22.531 1 96.75 519 GLU A N 1
ATOM 4093 C CA . GLU A 1 519 ? 11.242 21.266 22.859 1 96.75 519 GLU A CA 1
ATOM 4094 C C . GLU A 1 519 ? 11.391 20.391 21.609 1 96.75 519 GLU A C 1
ATOM 4096 O O . GLU A 1 519 ? 10.844 20.719 20.562 1 96.75 519 GLU A O 1
ATOM 4101 N N . VAL A 1 520 ? 12.141 19.328 21.766 1 98.25 520 VAL A N 1
ATOM 4102 C CA . VAL A 1 520 ? 12.312 18.406 20.656 1 98.25 520 VAL A CA 1
ATOM 4103 C C . VAL A 1 520 ? 11.625 17.078 20.984 1 98.25 520 VAL A C 1
ATOM 4105 O O . VAL A 1 520 ? 11.828 16.516 22.047 1 98.25 520 VAL A O 1
ATOM 4108 N N . HIS A 1 521 ? 10.805 16.625 20.078 1 97.94 521 HIS A N 1
ATOM 4109 C CA . HIS A 1 521 ? 10.125 15.336 20.203 1 97.94 521 HIS A CA 1
ATOM 4110 C C . HIS A 1 521 ? 10.445 14.422 19.031 1 97.94 521 HIS A C 1
ATOM 4112 O O . HIS A 1 521 ? 10.539 14.883 17.891 1 97.94 521 HIS A O 1
ATOM 4118 N N . LEU A 1 522 ? 10.641 13.164 19.344 1 98 522 LEU A N 1
ATOM 4119 C CA . LEU A 1 522 ? 10.695 12.133 18.312 1 98 522 LEU A CA 1
ATOM 4120 C C . LEU A 1 522 ? 9.32 11.539 18.062 1 98 522 LEU A C 1
ATOM 4122 O O . LEU A 1 522 ? 8.625 11.156 19 1 98 522 LEU A O 1
ATOM 4126 N N . SER A 1 523 ? 8.977 11.508 16.812 1 97.88 523 SER A N 1
ATOM 4127 C CA . SER A 1 523 ? 7.754 10.781 16.484 1 97.88 523 SER A CA 1
ATOM 4128 C C . SER A 1 523 ? 7.98 9.273 16.516 1 97.88 523 SER A C 1
ATOM 4130 O O . SER A 1 523 ? 9.125 8.812 16.562 1 97.88 523 SER A O 1
ATOM 4132 N N . ASP A 1 524 ? 6.957 8.57 16.641 1 97.25 524 ASP A N 1
ATOM 4133 C CA . ASP A 1 524 ? 6.895 7.117 16.547 1 97.25 524 ASP A CA 1
ATOM 4134 C C . ASP A 1 524 ? 5.523 6.656 16.047 1 97.25 524 ASP A C 1
ATOM 4136 O O . ASP A 1 524 ? 4.543 7.398 16.156 1 97.25 524 ASP A O 1
ATOM 4140 N N . ASP A 1 525 ? 5.539 5.52 15.453 1 97.62 525 ASP A N 1
ATOM 4141 C CA . ASP A 1 525 ? 4.242 5.023 15 1 97.62 525 ASP A CA 1
ATOM 4142 C C . ASP A 1 525 ? 3.258 4.926 16.156 1 97.62 525 ASP A C 1
ATOM 4144 O O . ASP A 1 525 ? 3.549 4.293 17.188 1 97.62 525 ASP A O 1
ATOM 4148 N N . PHE A 1 526 ? 2.139 5.645 16.031 1 96.69 526 PHE A N 1
ATOM 4149 C CA . PHE A 1 526 ? 0.98 5.656 16.922 1 96.69 526 PHE A CA 1
ATOM 4150 C C . PHE A 1 526 ? 1.216 6.59 18.109 1 96.69 526 PHE A C 1
ATOM 4152 O O . PHE A 1 526 ? 0.379 6.68 19 1 96.69 526 PHE A O 1
ATOM 4159 N N . LYS A 1 527 ? 2.312 7.211 18.125 1 97 527 LYS A N 1
ATOM 4160 C CA . LYS A 1 527 ? 2.568 8.188 19.188 1 97 527 LYS A CA 1
ATOM 4161 C C . LYS A 1 527 ? 1.687 9.422 19.016 1 97 527 LYS A C 1
ATOM 4163 O O . LYS A 1 527 ? 1.505 9.914 17.891 1 97 527 LYS A O 1
ATOM 4168 N N . ILE A 1 528 ? 1.112 9.867 20.094 1 96.69 528 ILE A N 1
ATOM 4169 C CA . ILE A 1 528 ? 0.315 11.086 20.141 1 96.69 528 ILE A CA 1
ATOM 4170 C C . ILE A 1 528 ? 1.132 12.211 20.781 1 96.69 528 ILE A C 1
ATOM 4172 O O . ILE A 1 528 ? 1.611 12.078 21.906 1 96.69 528 ILE A O 1
ATOM 4176 N N . ILE A 1 529 ? 1.318 13.281 20.078 1 96.75 529 ILE A N 1
ATOM 4177 C CA . ILE A 1 529 ? 2.08 14.43 20.578 1 96.75 529 ILE A CA 1
ATOM 4178 C C . ILE A 1 529 ? 1.176 15.656 20.641 1 96.75 529 ILE A C 1
ATOM 4180 O O . ILE A 1 529 ? 0.754 16.188 19.609 1 96.75 529 ILE A O 1
ATOM 4184 N N . PRO A 1 530 ? 0.947 16.141 21.828 1 95.12 530 PRO A N 1
ATOM 4185 C CA . PRO A 1 530 ? 0.157 17.375 21.953 1 95.12 530 PRO A CA 1
ATOM 4186 C C . PRO A 1 530 ? 0.887 18.594 21.406 1 95.12 530 PRO A C 1
ATOM 4188 O O . PRO A 1 530 ? 2.102 18.719 21.578 1 95.12 530 PRO A O 1
ATOM 4191 N N . ILE A 1 531 ? 0.16 19.406 20.734 1 95.81 531 ILE A N 1
ATOM 4192 C CA . ILE A 1 531 ? 0.726 20.672 20.281 1 95.81 531 ILE A CA 1
ATOM 4193 C C . ILE A 1 531 ? 0.769 21.672 21.438 1 95.81 531 ILE A C 1
ATOM 4195 O O . ILE A 1 531 ? -0.176 21.75 22.234 1 95.81 531 ILE A O 1
ATOM 4199 N N . VAL A 1 532 ? 1.803 22.406 21.547 1 92.5 532 VAL A N 1
ATOM 4200 C CA . VAL A 1 532 ? 1.986 23.359 22.625 1 92.5 532 VAL A CA 1
ATOM 4201 C C . VAL A 1 532 ? 0.817 24.344 22.656 1 92.5 532 VAL A C 1
ATOM 4203 O O . VAL A 1 532 ? 0.214 24.641 21.625 1 92.5 532 VAL A O 1
ATOM 4206 N N . GLY A 1 533 ? 0.548 24.875 23.797 1 87.5 533 GLY A N 1
ATOM 4207 C CA . GLY A 1 533 ? -0.608 25.734 24 1 87.5 533 GLY A CA 1
ATOM 4208 C C . GLY A 1 533 ? -0.469 27.109 23.359 1 87.5 533 GLY A C 1
ATOM 4209 O O . GLY A 1 533 ? 0.622 27.484 22.938 1 87.5 533 GLY A O 1
ATOM 4210 N N . ASN A 1 534 ? -1.576 27.797 23.297 1 86.5 534 ASN A N 1
ATOM 4211 C CA . ASN A 1 534 ? -1.612 29.156 22.766 1 86.5 534 ASN A CA 1
ATOM 4212 C C . ASN A 1 534 ? -0.819 30.125 23.641 1 86.5 534 ASN A C 1
ATOM 4214 O O . ASN A 1 534 ? -0.661 29.891 24.844 1 86.5 534 ASN A O 1
ATOM 4218 N N . VAL A 1 535 ? -0.327 31.125 23.031 1 86.31 535 VAL A N 1
ATOM 4219 C CA . VAL A 1 535 ? 0.419 32.156 23.766 1 86.31 535 VAL A CA 1
ATOM 4220 C C . VAL A 1 535 ? -0.146 33.531 23.453 1 86.31 535 VAL A C 1
ATOM 4222 O O . VAL A 1 535 ? -0.913 33.688 22.5 1 86.31 535 VAL A O 1
ATOM 4225 N N . GLU A 1 536 ? 0.188 34.438 24.375 1 82.31 536 GLU A N 1
ATOM 4226 C CA . GLU A 1 536 ? -0.267 35.812 24.141 1 82.31 536 GLU A CA 1
ATOM 4227 C C . GLU A 1 536 ? 0.367 36.406 22.891 1 82.31 536 GLU A C 1
ATOM 4229 O O . GLU A 1 536 ? 1.467 36 22.5 1 82.31 536 GLU A O 1
ATOM 4234 N N . ASP A 1 537 ? -0.378 37.312 22.406 1 74.12 537 ASP A N 1
ATOM 4235 C CA . ASP A 1 537 ? 0.103 38 21.188 1 74.12 537 ASP A CA 1
ATOM 4236 C C . ASP A 1 537 ? 1.335 38.844 21.5 1 74.12 537 ASP A C 1
ATOM 4238 O O . ASP A 1 537 ? 1.471 39.375 22.594 1 74.12 537 ASP A O 1
ATOM 4242 N N . GLY A 1 538 ? 2.371 38.938 20.656 1 67.69 538 GLY A N 1
ATOM 4243 C CA . GLY A 1 538 ? 3.549 39.781 20.812 1 67.69 538 GLY A CA 1
ATOM 4244 C C . GLY A 1 538 ? 4.832 38.969 20.969 1 67.69 538 GLY A C 1
ATOM 4245 O O . GLY A 1 538 ? 5.902 39.562 21.188 1 67.69 538 GLY A O 1
ATOM 4246 N N . ASP A 1 539 ? 4.754 37.781 20.844 1 68.06 539 ASP A N 1
ATOM 4247 C CA . ASP A 1 539 ? 5.93 36.938 21.047 1 68.06 539 ASP A CA 1
ATOM 4248 C C . ASP A 1 539 ? 6.668 36.719 19.719 1 68.06 539 ASP A C 1
ATOM 4250 O O . ASP A 1 539 ? 7.355 35.719 19.562 1 68.06 539 ASP A O 1
ATOM 4254 N N . ASP A 1 540 ? 6.629 37.625 18.859 1 77.56 540 ASP A N 1
ATOM 4255 C CA . ASP A 1 540 ? 7.309 37.469 17.578 1 77.56 540 ASP A CA 1
ATOM 4256 C C . ASP A 1 540 ? 8.797 37.781 17.703 1 77.56 540 ASP A C 1
ATOM 4258 O O . ASP A 1 540 ? 9.219 38.438 18.656 1 77.56 540 ASP A O 1
ATOM 4262 N N . LEU A 1 541 ? 9.562 37.125 16.875 1 79.25 541 LEU A N 1
ATOM 4263 C CA . LEU A 1 541 ? 11.008 37.344 16.891 1 79.25 541 LEU A CA 1
ATOM 4264 C C . LEU A 1 541 ? 11.391 38.625 16.141 1 79.25 541 LEU A C 1
ATOM 4266 O O . LEU A 1 541 ? 10.891 38.875 15.047 1 79.25 541 LEU A O 1
ATOM 4270 N N . GLU A 1 542 ? 12.133 39.5 16.844 1 76.12 542 GLU A N 1
ATOM 4271 C CA . GLU A 1 542 ? 12.648 40.688 16.172 1 76.12 542 GLU A CA 1
ATOM 4272 C C . GLU A 1 542 ? 13.945 40.375 15.43 1 76.12 542 GLU A C 1
ATOM 4274 O O . GLU A 1 542 ? 14.789 39.625 15.914 1 76.12 542 GLU A O 1
ATOM 4279 N N . THR A 1 543 ? 13.977 40.281 14.109 1 65.12 543 THR A N 1
ATOM 4280 C CA . THR A 1 543 ? 15.195 40 13.352 1 65.12 543 THR A CA 1
ATOM 4281 C C . THR A 1 543 ? 15.977 41.281 13.109 1 65.12 543 THR A C 1
ATOM 4283 O O . THR A 1 543 ? 15.398 42.312 12.789 1 65.12 543 THR A O 1
ATOM 4286 N N . ASP A 1 544 ? 17.078 41.562 13.812 1 47.38 544 ASP A N 1
ATOM 4287 C CA . ASP A 1 544 ? 17.953 42.688 13.477 1 47.38 544 ASP A CA 1
ATOM 4288 C C . ASP A 1 544 ? 18.453 42.562 12.039 1 47.38 544 ASP A C 1
ATOM 4290 O O . ASP A 1 544 ? 19.156 41.625 11.688 1 47.38 544 ASP A O 1
ATOM 4294 N N . ILE A 1 545 ? 17.703 42.625 11.133 1 40.72 545 ILE A N 1
ATOM 4295 C CA . ILE A 1 545 ? 18.391 42.781 9.852 1 40.72 545 ILE A CA 1
ATOM 4296 C C . ILE A 1 545 ? 19.375 43.938 9.914 1 40.72 545 ILE A C 1
ATOM 4298 O O . ILE A 1 545 ? 18.953 45.094 10.062 1 40.72 545 ILE A O 1
ATOM 4302 N N . LYS A 1 546 ? 20.578 43.688 10.469 1 34.88 546 LYS A N 1
ATOM 4303 C CA . LYS A 1 546 ? 21.656 44.562 9.953 1 34.88 546 LYS A CA 1
ATOM 4304 C C . LYS A 1 546 ? 21.875 44.312 8.461 1 34.88 546 LYS A C 1
ATOM 4306 O O . LYS A 1 546 ? 21.875 43.156 8.008 1 34.88 546 LYS A O 1
ATOM 4311 N N . MET B 1 1 ? -20.391 -49.125 60.688 1 21.12 1 MET B N 1
ATOM 4312 C CA . MET B 1 1 ? -20.609 -48.625 59.344 1 21.12 1 MET B CA 1
ATOM 4313 C C . MET B 1 1 ? -20.031 -47.219 59.188 1 21.12 1 MET B C 1
ATOM 4315 O O . MET B 1 1 ? -20.734 -46.219 59.469 1 21.12 1 MET B O 1
ATOM 4319 N N . SER B 1 2 ? -18.781 -46.938 59.594 1 22.5 2 SER B N 1
ATOM 4320 C CA . SER B 1 2 ? -17.859 -45.812 59.875 1 22.5 2 SER B CA 1
ATOM 4321 C C . SER B 1 2 ? -17.562 -45.031 58.625 1 22.5 2 SER B C 1
ATOM 4323 O O . SER B 1 2 ? -17.188 -45.594 57.594 1 22.5 2 SER B O 1
ATOM 4325 N N . SER B 1 3 ? -18.469 -43.906 58.375 1 23.08 3 SER B N 1
ATOM 4326 C CA . SER B 1 3 ? -18.562 -42.969 57.219 1 23.08 3 SER B CA 1
ATOM 4327 C C . SER B 1 3 ? -17.188 -42.469 56.844 1 23.08 3 SER B C 1
ATOM 4329 O O . SER B 1 3 ? -16.531 -41.781 57.625 1 23.08 3 SER B O 1
ATOM 4331 N N . TYR B 1 4 ? -16.266 -43.281 56.219 1 25.19 4 TYR B N 1
ATOM 4332 C CA . TYR B 1 4 ? -14.953 -43.062 55.625 1 25.19 4 TYR B CA 1
ATOM 4333 C C . TYR B 1 4 ? -14.945 -41.812 54.781 1 25.19 4 TYR B C 1
ATOM 4335 O O . TYR B 1 4 ? -15.578 -41.75 53.719 1 25.19 4 TYR B O 1
ATOM 4343 N N . GLY B 1 5 ? -15.07 -40.562 55.469 1 27.77 5 GLY B N 1
ATOM 4344 C CA . GLY B 1 5 ? -14.969 -39.25 54.875 1 27.77 5 GLY B CA 1
ATOM 4345 C C . GLY B 1 5 ? -13.883 -39.125 53.812 1 27.77 5 GLY B C 1
ATOM 4346 O O . GLY B 1 5 ? -12.742 -39.562 54.031 1 27.77 5 GLY B O 1
ATOM 4347 N N . SER B 1 6 ? -14.203 -39.312 52.562 1 27.31 6 SER B N 1
ATOM 4348 C CA . SER B 1 6 ? -13.352 -39.469 51.375 1 27.31 6 SER B CA 1
ATOM 4349 C C . SER B 1 6 ? -12.258 -38.406 51.344 1 27.31 6 SER B C 1
ATOM 4351 O O . SER B 1 6 ? -12.445 -37.312 51.906 1 27.31 6 SER B O 1
ATOM 4353 N N . ARG B 1 7 ? -10.945 -38.781 51.281 1 28.03 7 ARG B N 1
ATOM 4354 C CA . ARG B 1 7 ? -9.656 -38.094 51.188 1 28.03 7 ARG B CA 1
ATOM 4355 C C . ARG B 1 7 ? -9.742 -36.875 50.281 1 28.03 7 ARG B C 1
ATOM 4357 O O . ARG B 1 7 ? -8.742 -36.188 50.062 1 28.03 7 ARG B O 1
ATOM 4364 N N . VAL B 1 8 ? -10.656 -36.844 49.406 1 30.14 8 VAL B N 1
ATOM 4365 C CA . VAL B 1 8 ? -10.719 -35.719 48.438 1 30.14 8 VAL B CA 1
ATOM 4366 C C . VAL B 1 8 ? -10.781 -34.406 49.188 1 30.14 8 VAL B C 1
ATOM 4368 O O . VAL B 1 8 ? -10.328 -33.375 48.688 1 30.14 8 VAL B O 1
ATOM 4371 N N . HIS B 1 9 ? -11.5 -34.281 50.344 1 31.02 9 HIS B N 1
ATOM 4372 C CA . HIS B 1 9 ? -11.719 -33.062 51.125 1 31.02 9 HIS B CA 1
ATOM 4373 C C . HIS B 1 9 ? -10.406 -32.531 51.688 1 31.02 9 HIS B C 1
ATOM 4375 O O . HIS B 1 9 ? -10.375 -31.438 52.25 1 31.02 9 HIS B O 1
ATOM 4381 N N . LYS B 1 10 ? -9.469 -33.438 51.969 1 32.53 10 LYS B N 1
ATOM 4382 C CA . LYS B 1 10 ? -8.352 -32.969 52.75 1 32.53 10 LYS B CA 1
ATOM 4383 C C . LYS B 1 10 ? -7.48 -32 51.938 1 32.53 10 LYS B C 1
ATOM 4385 O O . LYS B 1 10 ? -6.566 -31.375 52.5 1 32.53 10 LYS B O 1
ATOM 4390 N N . VAL B 1 11 ? -7.277 -32.344 50.656 1 32.25 11 VAL B N 1
ATOM 4391 C CA . VAL B 1 11 ? -6.281 -31.469 50.062 1 32.25 11 VAL B CA 1
ATOM 4392 C C . VAL B 1 11 ? -6.797 -30.031 50.094 1 32.25 11 VAL B C 1
ATOM 4394 O O . VAL B 1 11 ? -7.715 -29.672 49.344 1 32.25 11 VAL B O 1
ATOM 4397 N N . ALA B 1 12 ? -7.102 -29.438 51.188 1 37.22 12 ALA B N 1
ATOM 4398 C CA . ALA B 1 12 ? -7.402 -28.031 51.438 1 37.22 12 ALA B CA 1
ATOM 4399 C C . ALA B 1 12 ? -6.582 -27.125 50.5 1 37.22 12 ALA B C 1
ATOM 4401 O O . ALA B 1 12 ? -5.41 -27.391 50.25 1 37.22 12 ALA B O 1
ATOM 4402 N N . SER B 1 13 ? -7.168 -26.469 49.656 1 49.5 13 SER B N 1
ATOM 4403 C CA . SER B 1 13 ? -6.504 -25.594 48.688 1 49.5 13 SER B CA 1
ATOM 4404 C C . SER B 1 13 ? -5.312 -24.891 49.312 1 49.5 13 SER B C 1
ATOM 4406 O O . SER B 1 13 ? -5.266 -24.688 50.531 1 49.5 13 SER B O 1
ATOM 4408 N N . ILE B 1 14 ? -4.223 -25.062 48.688 1 56.91 14 ILE B N 1
ATOM 4409 C CA . ILE B 1 14 ? -2.975 -24.438 49.125 1 56.91 14 ILE B CA 1
ATOM 4410 C C . ILE B 1 14 ? -3.264 -23.062 49.75 1 56.91 14 ILE B C 1
ATOM 4412 O O . ILE B 1 14 ? -2.674 -22.703 50.75 1 56.91 14 ILE B O 1
ATOM 4416 N N . TYR B 1 15 ? -4.344 -22.547 49.281 1 62.88 15 TYR B N 1
ATOM 4417 C CA . TYR B 1 15 ? -4.699 -21.234 49.812 1 62.88 15 TYR B CA 1
ATOM 4418 C C . TYR B 1 15 ? -5.25 -21.359 51.219 1 62.88 15 TYR B C 1
ATOM 4420 O O . TYR B 1 15 ? -4.859 -20.594 52.125 1 62.88 15 TYR B O 1
ATOM 4428 N N . ARG B 1 16 ? -6.133 -22.328 51.375 1 64.12 16 ARG B N 1
ATOM 4429 C CA . ARG B 1 16 ? -6.738 -22.5 52.688 1 64.12 16 ARG B CA 1
ATOM 4430 C C . ARG B 1 16 ? -5.691 -22.891 53.719 1 64.12 16 ARG B C 1
ATOM 4432 O O . ARG B 1 16 ? -5.75 -22.438 54.875 1 64.12 16 ARG B O 1
ATOM 4439 N N . ARG B 1 17 ? -4.715 -23.656 53.281 1 62.12 17 ARG B N 1
ATOM 4440 C CA . ARG B 1 17 ? -3.648 -24.078 54.188 1 62.12 17 ARG B CA 1
ATOM 4441 C C . ARG B 1 17 ? -2.75 -22.906 54.562 1 62.12 17 ARG B C 1
ATOM 4443 O O . ARG B 1 17 ? -2.412 -22.719 55.719 1 62.12 17 ARG B O 1
ATOM 4450 N N . VAL B 1 18 ? -2.518 -22.141 53.5 1 69.75 18 VAL B N 1
ATOM 4451 C CA . VAL B 1 18 ? -1.634 -21.016 53.781 1 69.75 18 VAL B CA 1
ATOM 4452 C C . VAL B 1 18 ? -2.367 -19.969 54.625 1 69.75 18 VAL B C 1
ATOM 4454 O O . VAL B 1 18 ? -1.799 -19.406 55.562 1 69.75 18 VAL B O 1
ATOM 4457 N N . ASN B 1 19 ? -3.625 -19.844 54.281 1 71.44 19 ASN B N 1
ATOM 4458 C CA . ASN B 1 19 ? -4.449 -18.953 55.094 1 71.44 19 ASN B CA 1
ATOM 4459 C C . ASN B 1 19 ? -4.562 -19.422 56.531 1 71.44 19 ASN B C 1
ATOM 4461 O O . ASN B 1 19 ? -4.523 -18.609 57.469 1 71.44 19 ASN B O 1
ATOM 4465 N N . GLY B 1 20 ? -4.707 -20.688 56.688 1 66.44 20 GLY B N 1
ATOM 4466 C CA . GLY B 1 20 ? -4.73 -21.281 58 1 66.44 20 GLY B CA 1
ATOM 4467 C C . GLY B 1 20 ? -3.434 -21.094 58.781 1 66.44 20 GLY B C 1
ATOM 4468 O O . GLY B 1 20 ? -3.447 -20.75 59.969 1 66.44 20 GLY B O 1
ATOM 4469 N N . LEU B 1 21 ? -2.365 -21.25 58.062 1 66.81 21 LEU B N 1
ATOM 4470 C CA . LEU B 1 21 ? -1.056 -21.078 58.688 1 66.81 21 LEU B CA 1
ATOM 4471 C C . LEU B 1 21 ? -0.842 -19.625 59.125 1 66.81 21 LEU B C 1
ATOM 4473 O O . LEU B 1 21 ? -0.275 -19.359 60.188 1 66.81 21 LEU B O 1
ATOM 4477 N N . LEU B 1 22 ? -1.366 -18.766 58.312 1 71.06 22 LEU B N 1
ATOM 4478 C CA . LEU B 1 22 ? -1.25 -17.344 58.625 1 71.06 22 LEU B CA 1
ATOM 4479 C C . LEU B 1 22 ? -2.109 -16.984 59.812 1 71.06 22 LEU B C 1
ATOM 4481 O O . LEU B 1 22 ? -1.66 -16.266 60.719 1 71.06 22 LEU B O 1
ATOM 4485 N N . LYS B 1 23 ? -3.283 -17.562 59.844 1 72.56 23 LYS B N 1
ATOM 4486 C CA . LYS B 1 23 ? -4.234 -17.25 60.906 1 72.56 23 LYS B CA 1
ATOM 4487 C C . LYS B 1 23 ? -3.781 -17.859 62.25 1 72.56 23 LYS B C 1
ATOM 4489 O O . LYS B 1 23 ? -3.994 -17.25 63.281 1 72.56 23 LYS B O 1
ATOM 4494 N N . ASN B 1 24 ? -3.143 -18.984 62.031 1 63.38 24 ASN B N 1
ATOM 4495 C CA . ASN B 1 24 ? -2.748 -19.656 63.281 1 63.38 24 ASN B CA 1
ATOM 4496 C C . ASN B 1 24 ? -1.344 -19.25 63.719 1 63.38 24 ASN B C 1
ATOM 4498 O O . ASN B 1 24 ? -0.799 -19.812 64.688 1 63.38 24 ASN B O 1
ATOM 4502 N N . GLY B 1 25 ? -0.685 -18.281 62.969 1 64.06 25 GLY B N 1
ATOM 4503 C CA . GLY B 1 25 ? 0.582 -17.703 63.375 1 64.06 25 GLY B CA 1
ATOM 4504 C C . GLY B 1 25 ? 1.783 -18.531 62.969 1 64.06 25 GLY B C 1
ATOM 4505 O O . GLY B 1 25 ? 2.904 -18.281 63.406 1 64.06 25 GLY B O 1
ATOM 4506 N N . ALA B 1 26 ? 1.574 -19.609 62.281 1 64.94 26 ALA B N 1
ATOM 4507 C CA . ALA B 1 26 ? 2.652 -20.5 61.906 1 64.94 26 ALA B CA 1
ATOM 4508 C C . ALA B 1 26 ? 3.398 -19.969 60.688 1 64.94 26 ALA B C 1
ATOM 4510 O O . ALA B 1 26 ? 4.551 -20.328 60.438 1 64.94 26 ALA B O 1
ATOM 4511 N N . LEU B 1 27 ? 2.746 -19.188 59.906 1 62.47 27 LEU B N 1
ATOM 4512 C CA . LEU B 1 27 ? 3.375 -18.422 58.844 1 62.47 27 LEU B CA 1
ATOM 4513 C C . LEU B 1 27 ? 3.215 -16.922 59.062 1 62.47 27 LEU B C 1
ATOM 4515 O O . LEU B 1 27 ? 2.111 -16.438 59.344 1 62.47 27 LEU B O 1
ATOM 4519 N N . SER B 1 28 ? 4.297 -16.266 59.188 1 66.62 28 SER B N 1
ATOM 4520 C CA . SER B 1 28 ? 4.242 -14.82 59.375 1 66.62 28 SER B CA 1
ATOM 4521 C C . SER B 1 28 ? 3.721 -14.102 58.156 1 66.62 28 SER B C 1
ATOM 4523 O O . SER B 1 28 ? 3.912 -14.578 57.031 1 66.62 28 SER B O 1
ATOM 4525 N N . SER B 1 29 ? 2.967 -13.047 58.25 1 66.44 29 SER B N 1
ATOM 4526 C CA . SER B 1 29 ? 2.396 -12.234 57.188 1 66.44 29 SER B CA 1
ATOM 4527 C C . SER B 1 29 ? 3.477 -11.75 56.219 1 66.44 29 SER B C 1
ATOM 4529 O O . SER B 1 29 ? 3.211 -11.531 55.031 1 66.44 29 SER B O 1
ATOM 4531 N N . LYS B 1 30 ? 4.668 -11.617 56.625 1 64.94 30 LYS B N 1
ATOM 4532 C CA . LYS B 1 30 ? 5.797 -11.156 55.844 1 64.94 30 LYS B CA 1
ATOM 4533 C C . LYS B 1 30 ? 6.363 -12.281 54.969 1 64.94 30 LYS B C 1
ATOM 4535 O O . LYS B 1 30 ? 7.074 -12.031 54 1 64.94 30 LYS B O 1
ATOM 4540 N N . GLU B 1 31 ? 6.137 -13.453 55.312 1 58.75 31 GLU B N 1
ATOM 4541 C CA . GLU B 1 31 ? 6.609 -14.656 54.656 1 58.75 31 GLU B CA 1
ATOM 4542 C C . GLU B 1 31 ? 5.523 -15.25 53.75 1 58.75 31 GLU B C 1
ATOM 4544 O O . GLU B 1 31 ? 5.668 -16.359 53.25 1 58.75 31 GLU B O 1
ATOM 4549 N N . LYS B 1 32 ? 4.465 -14.609 53.594 1 63.31 32 LYS B N 1
ATOM 4550 C CA . LYS B 1 32 ? 3.314 -14.992 52.781 1 63.31 32 LYS B CA 1
ATOM 4551 C C . LYS B 1 32 ? 3.689 -15.07 51.312 1 63.31 32 LYS B C 1
ATOM 4553 O O . LYS B 1 32 ? 4.367 -14.188 50.781 1 63.31 32 LYS B O 1
ATOM 4558 N N . PRO B 1 33 ? 3.574 -16.281 50.781 1 61.53 33 PRO B N 1
ATOM 4559 C CA . PRO B 1 33 ? 3.947 -16.344 49.375 1 61.53 33 PRO B CA 1
ATOM 4560 C C . PRO B 1 33 ? 3.227 -15.289 48.531 1 61.53 33 PRO B C 1
ATOM 4562 O O . PRO B 1 33 ? 2.082 -14.93 48.812 1 61.53 33 PRO B O 1
ATOM 4565 N N . LEU B 1 34 ? 3.889 -14.711 47.594 1 59.91 34 LEU B N 1
ATOM 4566 C CA . LEU B 1 34 ? 3.354 -13.641 46.75 1 59.91 34 LEU B CA 1
ATOM 4567 C C . LEU B 1 34 ? 2.039 -14.062 46.094 1 59.91 34 LEU B C 1
ATOM 4569 O O . LEU B 1 34 ? 1.111 -13.258 46 1 59.91 34 LEU B O 1
ATOM 4573 N N . TRP B 1 35 ? 1.946 -15.367 45.844 1 58.56 35 TRP B N 1
ATOM 4574 C CA . TRP B 1 35 ? 0.742 -15.867 45.188 1 58.56 35 TRP B CA 1
ATOM 4575 C C . TRP B 1 35 ? -0.455 -15.812 46.125 1 58.56 35 TRP B C 1
ATOM 4577 O O . TRP B 1 35 ? -1.604 -15.789 45.688 1 58.56 35 TRP B O 1
ATOM 4587 N N . PHE B 1 36 ? -0.204 -15.805 47.312 1 65.69 36 PHE B N 1
ATOM 4588 C CA . PHE B 1 36 ? -1.278 -15.828 48.312 1 65.69 36 PHE B CA 1
ATOM 4589 C C . PHE B 1 36 ? -2.123 -14.562 48.219 1 65.69 36 PHE B C 1
ATOM 4591 O O . PHE B 1 36 ? -3.354 -14.633 48.188 1 65.69 36 PHE B O 1
ATOM 4598 N N . ASP B 1 37 ? -1.432 -13.438 48.156 1 64.94 37 ASP B N 1
ATOM 4599 C CA . ASP B 1 37 ? -2.133 -12.156 48.062 1 64.94 37 ASP B CA 1
ATOM 4600 C C . ASP B 1 37 ? -2.84 -12.039 46.688 1 64.94 37 ASP B C 1
ATOM 4602 O O . ASP B 1 37 ? -3.938 -11.477 46.625 1 64.94 37 ASP B O 1
ATOM 4606 N N . VAL B 1 38 ? -2.299 -12.727 45.688 1 63.06 38 VAL B N 1
ATOM 4607 C CA . VAL B 1 38 ? -2.93 -12.766 44.375 1 63.06 38 VAL B CA 1
ATOM 4608 C C . VAL B 1 38 ? -4.164 -13.664 44.438 1 63.06 38 VAL B C 1
ATOM 4610 O O . VAL B 1 38 ? -5.223 -13.297 43.906 1 63.06 38 VAL B O 1
ATOM 4613 N N . TYR B 1 39 ? -4.004 -14.773 45.031 1 60.78 39 TYR B N 1
ATOM 4614 C CA . TYR B 1 39 ? -5.109 -15.719 45.156 1 60.78 39 TYR B CA 1
ATOM 4615 C C . TYR B 1 39 ? -6.223 -15.125 46.031 1 60.78 39 TYR B C 1
ATOM 4617 O O . TYR B 1 39 ? -7.406 -15.289 45.719 1 60.78 39 TYR B O 1
ATOM 4625 N N . ARG B 1 40 ? -5.793 -14.469 47.031 1 66.19 40 ARG B N 1
ATOM 4626 C CA . ARG B 1 40 ? -6.746 -13.836 47.938 1 66.19 40 ARG B CA 1
ATOM 4627 C C . ARG B 1 40 ? -7.5 -12.711 47.25 1 66.19 40 ARG B C 1
ATOM 4629 O O . ARG B 1 40 ? -8.703 -12.547 47.469 1 66.19 40 ARG B O 1
ATOM 4636 N N . ALA B 1 41 ? -6.723 -12.078 46.469 1 62.41 41 ALA B N 1
ATOM 4637 C CA . ALA B 1 41 ? -7.305 -10.945 45.75 1 62.41 41 ALA B CA 1
ATOM 4638 C C . ALA B 1 41 ? -8.102 -11.406 44.531 1 62.41 41 ALA B C 1
ATOM 4640 O O . ALA B 1 41 ? -9.109 -10.789 44.188 1 62.41 41 ALA B O 1
ATOM 4641 N N . PHE B 1 42 ? -7.637 -12.586 43.875 1 54.62 42 PHE B N 1
ATOM 4642 C CA . PHE B 1 42 ? -8.289 -13.156 42.688 1 54.62 42 PHE B CA 1
ATOM 4643 C C . PHE B 1 42 ? -8.477 -14.656 42.844 1 54.62 42 PHE B C 1
ATOM 4645 O O . PHE B 1 42 ? -7.734 -15.445 42.25 1 54.62 42 PHE B O 1
ATOM 4652 N N . PRO B 1 43 ? -9.352 -15.078 43.625 1 55.38 43 PRO B N 1
ATOM 4653 C CA . PRO B 1 43 ? -9.57 -16.516 43.781 1 55.38 43 PRO B CA 1
ATOM 4654 C C . PRO B 1 43 ? -10.125 -17.172 42.531 1 55.38 43 PRO B C 1
ATOM 4656 O O . PRO B 1 43 ? -10.828 -16.531 41.75 1 55.38 43 PRO B O 1
ATOM 4659 N N . PRO B 1 44 ? -9.539 -18.359 42.25 1 51.56 44 PRO B N 1
ATOM 4660 C CA . PRO B 1 44 ? -10.156 -19 41.094 1 51.56 44 PRO B CA 1
ATOM 4661 C C . PRO B 1 44 ? -11.664 -19.203 41.25 1 51.56 44 PRO B C 1
ATOM 4663 O O . PRO B 1 44 ? -12.148 -19.359 42.375 1 51.56 44 PRO B O 1
ATOM 4666 N N . LYS B 1 45 ? -12.453 -18.891 40.312 1 54.34 45 LYS B N 1
ATOM 4667 C CA . LYS B 1 45 ? -13.898 -19.062 40.344 1 54.34 45 LYS B CA 1
ATOM 4668 C C . LYS B 1 45 ? -14.281 -20.453 40.875 1 54.34 45 LYS B C 1
ATOM 4670 O O . LYS B 1 45 ? -15.266 -20.594 41.594 1 54.34 45 LYS B O 1
ATOM 4675 N N . VAL B 1 46 ? -13.555 -21.594 40.375 1 50.53 46 VAL B N 1
ATOM 4676 C CA . VAL B 1 46 ? -13.75 -22.969 40.812 1 50.53 46 VAL B CA 1
ATOM 4677 C C . VAL B 1 46 ? -12.5 -23.453 41.531 1 50.53 46 VAL B C 1
ATOM 4679 O O . VAL B 1 46 ? -11.375 -23.203 41.094 1 50.53 46 VAL B O 1
ATOM 4682 N N . GLU B 1 47 ? -12.633 -23.844 42.656 1 46.06 47 GLU B N 1
ATOM 4683 C CA . GLU B 1 47 ? -11.539 -24.422 43.438 1 46.06 47 GLU B CA 1
ATOM 4684 C C . GLU B 1 47 ? -10.844 -25.547 42.656 1 46.06 47 GLU B C 1
ATOM 4686 O O . GLU B 1 47 ? -11.5 -26.438 42.125 1 46.06 47 GLU B O 1
ATOM 4691 N N . PRO B 1 48 ? -9.562 -25.328 42.281 1 41.44 48 PRO B N 1
ATOM 4692 C CA . PRO B 1 48 ? -8.914 -26.406 41.531 1 41.44 48 PRO B CA 1
ATOM 4693 C C . PRO B 1 48 ? -9.047 -27.766 42.188 1 41.44 48 PRO B C 1
ATOM 4695 O O . PRO B 1 48 ? -8.836 -27.891 43.406 1 41.44 48 PRO B O 1
ATOM 4698 N N . THR B 1 49 ? -10.055 -28.562 41.938 1 44 49 THR B N 1
ATOM 4699 C CA . THR B 1 49 ? -10.133 -29.953 42.406 1 44 49 THR B CA 1
ATOM 4700 C C . THR B 1 49 ? -9.273 -30.859 41.531 1 44 49 THR B C 1
ATOM 4702 O O . THR B 1 49 ? -9.031 -30.562 40.344 1 44 49 THR B O 1
ATOM 4705 N N . PHE B 1 50 ? -8.414 -31.656 42.188 1 39.09 50 PHE B N 1
ATOM 4706 C CA . PHE B 1 50 ? -7.57 -32.594 41.469 1 39.09 50 PHE B CA 1
ATOM 4707 C C . PHE B 1 50 ? -8.391 -33.375 40.438 1 39.09 50 PHE B C 1
ATOM 4709 O O . PHE B 1 50 ? -7.875 -33.75 39.375 1 39.09 50 PHE B O 1
ATOM 4716 N N . GLY B 1 51 ? -9.578 -33.906 40.812 1 38.94 51 GLY B N 1
ATOM 4717 C CA . GLY B 1 51 ? -10.359 -34.844 40.031 1 38.94 51 GLY B CA 1
ATOM 4718 C C . GLY B 1 51 ? -10.984 -34.219 38.812 1 38.94 51 GLY B C 1
ATOM 4719 O O . GLY B 1 51 ? -12.055 -34.656 38.375 1 38.94 51 GLY B O 1
ATOM 4720 N N . ARG B 1 52 ? -10.562 -33.031 38.375 1 38.34 52 ARG B N 1
ATOM 4721 C CA . ARG B 1 52 ? -11.312 -32.625 37.219 1 38.34 52 ARG B CA 1
ATOM 4722 C C . ARG B 1 52 ? -11.141 -33.625 36.062 1 38.34 52 ARG B C 1
ATOM 4724 O O . ARG B 1 52 ? -10.016 -33.938 35.656 1 38.34 52 ARG B O 1
ATOM 4731 N N . PRO B 1 53 ? -12.039 -34.5 35.938 1 38.06 53 PRO B N 1
ATOM 4732 C CA . PRO B 1 53 ? -11.875 -35.406 34.812 1 38.06 53 PRO B CA 1
ATOM 4733 C C . PRO B 1 53 ? -11.445 -34.719 33.531 1 38.06 53 PRO B C 1
ATOM 4735 O O . PRO B 1 53 ? -11.75 -33.531 33.312 1 38.06 53 PRO B O 1
ATOM 4738 N N . LEU B 1 54 ? -10.25 -35.094 33 1 38.25 54 LEU B N 1
ATOM 4739 C CA . LEU B 1 54 ? -9.906 -34.625 31.672 1 38.25 54 LEU B CA 1
ATOM 4740 C C . LEU B 1 54 ? -11.141 -34.625 30.781 1 38.25 54 LEU B C 1
ATOM 4742 O O . LEU B 1 54 ? -11.961 -35.531 30.812 1 38.25 54 LEU B O 1
ATOM 4746 N N . PRO B 1 55 ? -11.711 -33.531 30.469 1 39.97 55 PRO B N 1
ATOM 4747 C CA . PRO B 1 55 ? -12.828 -33.75 29.547 1 39.97 55 PRO B CA 1
ATOM 4748 C C . PRO B 1 55 ? -12.547 -34.906 28.578 1 39.97 55 PRO B C 1
ATOM 4750 O O . PRO B 1 55 ? -11.391 -35.125 28.219 1 39.97 55 PRO B O 1
ATOM 4753 N N . THR B 1 56 ? -13.234 -36 28.656 1 40.81 56 THR B N 1
ATOM 4754 C CA . THR B 1 56 ? -13.07 -37.125 27.75 1 40.81 56 THR B CA 1
ATOM 4755 C C . THR B 1 56 ? -12.695 -36.656 26.359 1 40.81 56 THR B C 1
ATOM 4757 O O . THR B 1 56 ? -12.086 -37.406 25.578 1 40.81 56 THR B O 1
ATOM 4760 N N . ASP B 1 57 ? -13.391 -35.688 25.875 1 36.75 57 ASP B N 1
ATOM 4761 C CA . ASP B 1 57 ? -13.133 -35.125 24.562 1 36.75 57 ASP B CA 1
ATOM 4762 C C . ASP B 1 57 ? -11.977 -34.125 24.594 1 36.75 57 ASP B C 1
ATOM 4764 O O . ASP B 1 57 ? -11.961 -33.156 23.828 1 36.75 57 ASP B O 1
ATOM 4768 N N . LEU B 1 58 ? -11.219 -34.188 25.562 1 38.03 58 LEU B N 1
ATOM 4769 C CA . LEU B 1 58 ? -10.062 -33.281 25.625 1 38.03 58 LEU B CA 1
ATOM 4770 C C . LEU B 1 58 ? -9.211 -33.438 24.375 1 38.03 58 LEU B C 1
ATOM 4772 O O . LEU B 1 58 ? -8.609 -34.469 24.125 1 38.03 58 LEU B O 1
ATOM 4776 N N . GLN B 1 59 ? -9.641 -32.906 23.297 1 35.53 59 GLN B N 1
ATOM 4777 C CA . GLN B 1 59 ? -8.703 -32.812 22.172 1 35.53 59 GLN B CA 1
ATOM 4778 C C . GLN B 1 59 ? -7.379 -32.219 22.609 1 35.53 59 GLN B C 1
ATOM 4780 O O . GLN B 1 59 ? -7.312 -31.031 22.938 1 35.53 59 GLN B O 1
ATOM 4785 N N . VAL B 1 60 ? -6.691 -32.906 23.438 1 36.84 60 VAL B N 1
ATOM 4786 C CA . VAL B 1 60 ? -5.34 -32.5 23.781 1 36.84 60 VAL B CA 1
ATOM 4787 C C . VAL B 1 60 ? -4.609 -32 22.531 1 36.84 60 VAL B C 1
ATOM 4789 O O . VAL B 1 60 ? -4.492 -32.719 21.547 1 36.84 60 VAL B O 1
ATOM 4792 N N . ARG B 1 61 ? -4.645 -30.75 22.438 1 34.59 61 ARG B N 1
ATOM 4793 C CA . ARG B 1 61 ? -3.887 -30.234 21.297 1 34.59 61 ARG B CA 1
ATOM 4794 C C . ARG B 1 61 ? -2.463 -30.781 21.297 1 34.59 61 ARG B C 1
ATOM 4796 O O . ARG B 1 61 ? -1.844 -30.922 22.359 1 34.59 61 ARG B O 1
ATOM 4803 N N . GLU B 1 62 ? -2.193 -31.656 20.438 1 37.59 62 GLU B N 1
ATOM 4804 C CA . GLU B 1 62 ? -0.821 -32.094 20.219 1 37.59 62 GLU B CA 1
ATOM 4805 C C . GLU B 1 62 ? 0.171 -30.969 20.438 1 37.59 62 GLU B C 1
ATOM 4807 O O . GLU B 1 62 ? 0.012 -29.875 19.875 1 37.59 62 GLU B O 1
ATOM 4812 N N . ILE B 1 63 ? 0.604 -30.891 21.656 1 38.41 63 ILE B N 1
ATOM 4813 C CA . ILE B 1 63 ? 1.561 -29.844 22 1 38.41 63 ILE B CA 1
ATOM 4814 C C . ILE B 1 63 ? 2.814 -29.984 21.141 1 38.41 63 ILE B C 1
ATOM 4816 O O . ILE B 1 63 ? 3.691 -29.109 21.172 1 38.41 63 ILE B O 1
ATOM 4820 N N . LEU B 1 64 ? 3.041 -31.203 20.766 1 36.91 64 LEU B N 1
ATOM 4821 C CA . LEU B 1 64 ? 4.176 -31.328 19.859 1 36.91 64 LEU B CA 1
ATOM 4822 C C . LEU B 1 64 ? 3.859 -30.719 18.5 1 36.91 64 LEU B C 1
ATOM 4824 O O . LEU B 1 64 ? 2.848 -31.062 17.891 1 36.91 64 LEU B O 1
ATOM 4828 N N . TYR B 1 65 ? 4.363 -29.609 18.297 1 38.25 65 TYR B N 1
ATOM 4829 C CA . TYR B 1 65 ? 4.207 -29.031 16.953 1 38.25 65 TYR B CA 1
ATOM 4830 C C . TYR B 1 65 ? 4.598 -30.031 15.883 1 38.25 65 TYR B C 1
ATOM 4832 O O . TYR B 1 65 ? 5.484 -30.859 16.094 1 38.25 65 TYR B O 1
ATOM 4840 N N . PRO B 1 66 ? 3.771 -30.266 15.023 1 40.59 66 PRO B N 1
ATOM 4841 C CA . PRO B 1 66 ? 4.129 -31.156 13.922 1 40.59 66 PRO B CA 1
ATOM 4842 C C . PRO B 1 66 ? 5.59 -31.016 13.492 1 40.59 66 PRO B C 1
ATOM 4844 O O . PRO B 1 66 ? 6.227 -32 13.133 1 40.59 66 PRO B O 1
ATOM 4847 N N . GLU B 1 67 ? 6.078 -29.875 13.727 1 41.34 67 GLU B N 1
ATOM 4848 C CA . GLU B 1 67 ? 7.484 -29.656 13.391 1 41.34 67 GLU B CA 1
ATOM 4849 C C . GLU B 1 67 ? 8.406 -30.438 14.336 1 41.34 67 GLU B C 1
ATOM 4851 O O . GLU B 1 67 ? 9.438 -30.969 13.906 1 41.34 67 GLU B O 1
ATOM 4856 N N . ASP B 1 68 ? 7.953 -30.578 15.539 1 45.47 68 ASP B N 1
ATOM 4857 C CA . ASP B 1 68 ? 8.773 -31.297 16.516 1 45.47 68 ASP B CA 1
ATOM 4858 C C . ASP B 1 68 ? 8.719 -32.812 16.266 1 45.47 68 ASP B C 1
ATOM 4860 O O . ASP B 1 68 ? 9.734 -33.5 16.375 1 45.47 68 ASP B O 1
ATOM 4864 N N . VAL B 1 69 ? 7.641 -33.25 15.883 1 47.78 69 VAL B N 1
ATOM 4865 C CA . VAL B 1 69 ? 7.477 -34.688 15.547 1 47.78 69 VAL B CA 1
ATOM 4866 C C . VAL B 1 69 ? 8.297 -35 14.305 1 47.78 69 VAL B C 1
ATOM 4868 O O . VAL B 1 69 ? 8.977 -36.031 14.258 1 47.78 69 VAL B O 1
ATOM 4871 N N . GLY B 1 70 ? 8.203 -34.219 13.281 1 44.06 70 GLY B N 1
ATOM 4872 C CA . GLY B 1 70 ? 9.039 -34.344 12.094 1 44.06 70 GLY B CA 1
ATOM 4873 C C . GLY B 1 70 ? 10.523 -34.281 12.406 1 44.06 70 GLY B C 1
ATOM 4874 O O . GLY B 1 70 ? 11.312 -35.062 11.875 1 44.06 70 GLY B O 1
ATOM 4875 N N . ARG B 1 71 ? 10.812 -33.531 13.43 1 45.66 71 ARG B N 1
ATOM 4876 C CA . ARG B 1 71 ? 12.203 -33.438 13.867 1 45.66 71 ARG B CA 1
ATOM 4877 C C . ARG B 1 71 ? 12.672 -34.719 14.5 1 45.66 71 ARG B C 1
ATOM 4879 O O . ARG B 1 71 ? 13.781 -35.188 14.227 1 45.66 71 ARG B O 1
ATOM 4886 N N . VAL B 1 72 ? 11.867 -35.25 15.242 1 47.91 72 VAL B N 1
ATOM 4887 C CA . VAL B 1 72 ? 12.227 -36.5 15.93 1 47.91 72 VAL B CA 1
ATOM 4888 C C . VAL B 1 72 ? 12.375 -37.625 14.914 1 47.91 72 VAL B C 1
ATOM 4890 O O . VAL B 1 72 ? 13.328 -38.406 14.984 1 47.91 72 VAL B O 1
ATOM 4893 N N . GLU B 1 73 ? 11.477 -37.688 14.055 1 48.25 73 GLU B N 1
ATOM 4894 C CA . GLU B 1 73 ? 11.539 -38.75 13.039 1 48.25 73 GLU B CA 1
ATOM 4895 C C . GLU B 1 73 ? 12.758 -38.562 12.133 1 48.25 73 GLU B C 1
ATOM 4897 O O . GLU B 1 73 ? 13.422 -39.531 11.789 1 48.25 73 GLU B O 1
ATOM 4902 N N . PHE B 1 74 ? 13.016 -37.344 11.75 1 39 74 PHE B N 1
ATOM 4903 C CA . PHE B 1 74 ? 14.219 -37 10.984 1 39 74 PHE B CA 1
ATOM 4904 C C . PHE B 1 74 ? 15.469 -37.406 11.758 1 39 74 PHE B C 1
ATOM 4906 O O . PHE B 1 74 ? 16.359 -38.062 11.203 1 39 74 PHE B O 1
ATOM 4913 N N . LEU B 1 75 ? 15.469 -37.094 12.945 1 47.12 75 LEU B N 1
ATOM 4914 C CA . LEU B 1 75 ? 16.609 -37.5 13.766 1 47.12 75 LEU B CA 1
ATOM 4915 C C . LEU B 1 75 ? 16.734 -39 13.797 1 47.12 75 LEU B C 1
ATOM 4917 O O . LEU B 1 75 ? 17.844 -39.531 13.75 1 47.12 75 LEU B O 1
ATOM 4921 N N . ARG B 1 76 ? 15.695 -39.531 13.898 1 47.31 76 ARG B N 1
ATOM 4922 C CA . ARG B 1 76 ? 15.727 -41 13.914 1 47.31 76 ARG B CA 1
ATOM 4923 C C . ARG B 1 76 ? 16.297 -41.531 12.609 1 47.31 76 ARG B C 1
ATOM 4925 O O . ARG B 1 76 ? 17.062 -42.5 12.617 1 47.31 76 ARG B O 1
ATOM 4932 N N . ARG B 1 77 ? 15.758 -40.969 11.461 1 44.69 77 ARG B N 1
ATOM 4933 C CA . ARG B 1 77 ? 16.156 -41.5 10.164 1 44.69 77 ARG B CA 1
ATOM 4934 C C . ARG B 1 77 ? 17.594 -41.062 9.828 1 44.69 77 ARG B C 1
ATOM 4936 O O . ARG B 1 77 ? 18.328 -41.812 9.188 1 44.69 77 ARG B O 1
ATOM 4943 N N . PHE B 1 78 ? 17.938 -39.906 10.016 1 41.38 78 PHE B N 1
ATOM 4944 C CA . PHE B 1 78 ? 19.266 -39.438 9.648 1 41.38 78 PHE B CA 1
ATOM 4945 C C . PHE B 1 78 ? 20.141 -39.281 10.891 1 41.38 78 PHE B C 1
ATOM 4947 O O . PHE B 1 78 ? 21.078 -38.469 10.898 1 41.38 78 PHE B O 1
ATOM 4954 N N . GLU B 1 79 ? 20.016 -40.031 11.805 1 40.81 79 GLU B N 1
ATOM 4955 C CA . GLU B 1 79 ? 20.656 -40.094 13.117 1 40.81 79 GLU B CA 1
ATOM 4956 C C . GLU B 1 79 ? 22.172 -40.031 13 1 40.81 79 GLU B C 1
ATOM 4958 O O . GLU B 1 79 ? 22.875 -39.781 13.992 1 40.81 79 GLU B O 1
ATOM 4963 N N . ASN B 1 80 ? 22.672 -40.688 11.922 1 35.38 80 ASN B N 1
ATOM 4964 C CA . ASN B 1 80 ? 24.109 -40.844 12.133 1 35.38 80 ASN B CA 1
ATOM 4965 C C . ASN B 1 80 ? 24.828 -39.5 12.188 1 35.38 80 ASN B C 1
ATOM 4967 O O . ASN B 1 80 ? 26.062 -39.469 12.164 1 35.38 80 ASN B O 1
ATOM 4971 N N . ALA B 1 81 ? 24.312 -38.5 11.469 1 33.69 81 ALA B N 1
ATOM 4972 C CA . ALA B 1 81 ? 25.234 -37.344 11.438 1 33.69 81 ALA B CA 1
ATOM 4973 C C . ALA B 1 81 ? 25.422 -36.781 12.828 1 33.69 81 ALA B C 1
ATOM 4975 O O . ALA B 1 81 ? 24.469 -36.5 13.547 1 33.69 81 ALA B O 1
ATOM 4976 N N . SER B 1 82 ? 26.438 -37.125 13.547 1 33.66 82 SER B N 1
ATOM 4977 C CA . SER B 1 82 ? 27.016 -36.688 14.812 1 33.66 82 SER B CA 1
ATOM 4978 C C . SER B 1 82 ? 26.797 -35.188 15.039 1 33.66 82 SER B C 1
ATOM 4980 O O . SER B 1 82 ? 27.328 -34.625 15.992 1 33.66 82 SER B O 1
ATOM 4982 N N . GLU B 1 83 ? 26.625 -34.469 13.875 1 35.03 83 GLU B N 1
ATOM 4983 C CA . GLU B 1 83 ? 26.688 -33.031 14.086 1 35.03 83 GLU B CA 1
ATOM 4984 C C . GLU B 1 83 ? 25.609 -32.562 15.07 1 35.03 83 GLU B C 1
ATOM 4986 O O . GLU B 1 83 ? 24.438 -32.906 14.914 1 35.03 83 GLU B O 1
ATOM 4991 N N . ASP B 1 84 ? 26.078 -32.312 16.266 1 33.28 84 ASP B N 1
ATOM 4992 C CA . ASP B 1 84 ? 25.453 -31.906 17.531 1 33.28 84 ASP B CA 1
ATOM 4993 C C . ASP B 1 84 ? 24.312 -30.922 17.281 1 33.28 84 ASP B C 1
ATOM 4995 O O . ASP B 1 84 ? 24.359 -30.125 16.344 1 33.28 84 ASP B O 1
ATOM 4999 N N . LEU B 1 85 ? 23.078 -31.266 17.625 1 35.41 85 LEU B N 1
ATOM 5000 C CA . LEU B 1 85 ? 21.906 -30.438 17.859 1 35.41 85 LEU B CA 1
ATOM 5001 C C . LEU B 1 85 ? 22.312 -29.031 18.312 1 35.41 85 LEU B C 1
ATOM 5003 O O . LEU B 1 85 ? 23.453 -28.828 18.75 1 35.41 85 LEU B O 1
ATOM 5007 N N . HIS B 1 86 ? 21.453 -28.094 18.359 1 34.28 86 HIS B N 1
ATOM 5008 C CA . HIS B 1 86 ? 21.656 -26.75 18.891 1 34.28 86 HIS B CA 1
ATOM 5009 C C . HIS B 1 86 ? 22.406 -26.781 20.219 1 34.28 86 HIS B C 1
ATOM 5011 O O . HIS B 1 86 ? 22.078 -27.578 21.109 1 34.28 86 HIS B O 1
ATOM 5017 N N . ASN B 1 87 ? 23.781 -26.688 20.125 1 33.22 87 ASN B N 1
ATOM 5018 C CA . ASN B 1 87 ? 24.453 -26.344 21.391 1 33.22 87 ASN B CA 1
ATOM 5019 C C . ASN B 1 87 ? 23.828 -25.109 22.031 1 33.22 87 ASN B C 1
ATOM 5021 O O . ASN B 1 87 ? 24.109 -23.984 21.609 1 33.22 87 ASN B O 1
ATOM 5025 N N . LEU B 1 88 ? 22.766 -25.281 22.719 1 33.12 88 LEU B N 1
ATOM 5026 C CA . LEU B 1 88 ? 22.016 -24.25 23.422 1 33.12 88 LEU B CA 1
ATOM 5027 C C . LEU B 1 88 ? 22.938 -23.328 24.203 1 33.12 88 LEU B C 1
ATOM 5029 O O . LEU B 1 88 ? 22.516 -22.281 24.703 1 33.12 88 LEU B O 1
ATOM 5033 N N . PHE B 1 89 ? 24.266 -23.766 24.391 1 32.28 89 PHE B N 1
ATOM 5034 C CA . PHE B 1 89 ? 25.25 -23.016 25.172 1 32.28 89 PHE B CA 1
ATOM 5035 C C . PHE B 1 89 ? 26.156 -22.219 24.25 1 32.28 89 PHE B C 1
ATOM 5037 O O . PHE B 1 89 ? 27.047 -21.484 24.719 1 32.28 89 PHE B O 1
ATOM 5044 N N . SER B 1 90 ? 26.297 -22.531 22.984 1 32.53 90 SER B N 1
ATOM 5045 C CA . SER B 1 90 ? 27.062 -21.625 22.125 1 32.53 90 SER B CA 1
ATOM 5046 C C . SER B 1 90 ? 26.219 -20.422 21.703 1 32.53 90 SER B C 1
ATOM 5048 O O . SER B 1 90 ? 25.141 -20.578 21.125 1 32.53 90 SER B O 1
ATOM 5050 N N . PRO B 1 91 ? 26.562 -19.219 22.406 1 34.94 91 PRO B N 1
ATOM 5051 C CA . PRO B 1 91 ? 25.859 -17.984 22.062 1 34.94 91 PRO B CA 1
ATOM 5052 C C . PRO B 1 91 ? 25.734 -17.766 20.562 1 34.94 91 PRO B C 1
ATOM 5054 O O . PRO B 1 91 ? 24.891 -16.984 20.109 1 34.94 91 PRO B O 1
ATOM 5057 N N . HIS B 1 92 ? 26.828 -18.188 19.891 1 33.81 92 HIS B N 1
ATOM 5058 C CA . HIS B 1 92 ? 26.891 -17.922 18.453 1 33.81 92 HIS B CA 1
ATOM 5059 C C . HIS B 1 92 ? 26.141 -18.984 17.656 1 33.81 92 HIS B C 1
ATOM 5061 O O . HIS B 1 92 ? 26.234 -19.047 16.438 1 33.81 92 HIS B O 1
ATOM 5067 N N . ASP B 1 93 ? 25.75 -20.016 18.281 1 33.06 93 ASP B N 1
ATOM 5068 C CA . ASP B 1 93 ? 25.016 -21.016 17.5 1 33.06 93 ASP B CA 1
ATOM 5069 C C . ASP B 1 93 ? 23.672 -20.453 17.047 1 33.06 93 ASP B C 1
ATOM 5071 O O . ASP B 1 93 ? 22.75 -20.297 17.844 1 33.06 93 ASP B O 1
ATOM 5075 N N . ASN B 1 94 ? 23.75 -19.422 16.219 1 33.16 94 ASN B N 1
ATOM 5076 C CA . ASN B 1 94 ? 22.656 -18.656 15.633 1 33.16 94 ASN B CA 1
ATOM 5077 C C . ASN B 1 94 ? 21.641 -19.547 14.938 1 33.16 94 ASN B C 1
ATOM 5079 O O . ASN B 1 94 ? 21.688 -19.703 13.711 1 33.16 94 ASN B O 1
ATOM 5083 N N . GLY B 1 95 ? 21.188 -20.547 15.711 1 35.88 95 GLY B N 1
ATOM 5084 C CA . GLY B 1 95 ? 20.031 -21.297 15.242 1 35.88 95 GLY B CA 1
ATOM 5085 C C . GLY B 1 95 ? 20.141 -21.688 13.781 1 35.88 95 GLY B C 1
ATOM 5086 O O . GLY B 1 95 ? 19.156 -22.172 13.195 1 35.88 95 GLY B O 1
ATOM 5087 N N . THR B 1 96 ? 21.266 -21.297 13.188 1 37.09 96 THR B N 1
ATOM 5088 C CA . THR B 1 96 ? 21.297 -21.297 11.734 1 37.09 96 THR B CA 1
ATOM 5089 C C . THR B 1 96 ? 21.312 -22.719 11.195 1 37.09 96 THR B C 1
ATOM 5091 O O . THR B 1 96 ? 20.797 -22.984 10.102 1 37.09 96 THR B O 1
ATOM 5094 N N . CYS B 1 97 ? 22.031 -23.594 11.883 1 33.34 97 CYS B N 1
ATOM 5095 C CA . CYS B 1 97 ? 22.203 -24.844 11.148 1 33.34 97 CYS B CA 1
ATOM 5096 C C . CYS B 1 97 ? 20.891 -25.609 11.039 1 33.34 97 CYS B C 1
ATOM 5098 O O . CYS B 1 97 ? 20.578 -26.172 9.992 1 33.34 97 CYS B O 1
ATOM 5100 N N . LEU B 1 98 ? 20.188 -25.734 12.156 1 35.41 98 LEU B N 1
ATOM 5101 C CA . LEU B 1 98 ? 18.906 -26.406 12.062 1 35.41 98 LEU B CA 1
ATOM 5102 C C . LEU B 1 98 ? 17.953 -25.625 11.156 1 35.41 98 LEU B C 1
ATOM 5104 O O . LEU B 1 98 ? 17.234 -26.219 10.344 1 35.41 98 LEU B O 1
ATOM 5108 N N . SER B 1 99 ? 17.938 -24.312 11.32 1 36.28 99 SER B N 1
ATOM 5109 C CA . SER B 1 99 ? 17.156 -23.531 10.359 1 36.28 99 SER B CA 1
ATOM 5110 C C . SER B 1 99 ? 17.672 -23.75 8.938 1 36.28 99 SER B C 1
ATOM 5112 O O . SER B 1 99 ? 16.875 -23.875 8 1 36.28 99 SER B O 1
ATOM 5114 N N . LYS B 1 100 ? 18.969 -23.891 8.75 1 37.94 100 LYS B N 1
ATOM 5115 C CA . LYS B 1 100 ? 19.531 -24.203 7.441 1 37.94 100 LYS B CA 1
ATOM 5116 C C . LYS B 1 100 ? 19.188 -25.641 7.031 1 37.94 100 LYS B C 1
ATOM 5118 O O . LYS B 1 100 ? 18.891 -25.906 5.863 1 37.94 100 LYS B O 1
ATOM 5123 N N . PHE B 1 101 ? 19.328 -26.484 7.941 1 36.62 101 PHE B N 1
ATOM 5124 C CA . PHE B 1 101 ? 19.031 -27.875 7.625 1 36.62 101 PHE B CA 1
ATOM 5125 C C . PHE B 1 101 ? 17.531 -28.062 7.387 1 36.62 101 PHE B C 1
ATOM 5127 O O . PHE B 1 101 ? 17.141 -28.75 6.441 1 36.62 101 PHE B O 1
ATOM 5134 N N . ILE B 1 102 ? 16.672 -27.562 8.25 1 37.59 102 ILE B N 1
ATOM 5135 C CA . ILE B 1 102 ? 15.242 -27.547 7.934 1 37.59 102 ILE B CA 1
ATOM 5136 C C . ILE B 1 102 ? 15.016 -26.812 6.605 1 37.59 102 ILE B C 1
ATOM 5138 O O . ILE B 1 102 ? 14.242 -27.281 5.766 1 37.59 102 ILE B O 1
ATOM 5142 N N . ALA B 1 103 ? 15.695 -25.719 6.449 1 37.25 103 ALA B N 1
ATOM 5143 C CA . ALA B 1 103 ? 15.656 -25.094 5.133 1 37.25 103 ALA B CA 1
ATOM 5144 C C . ALA B 1 103 ? 16.188 -26.031 4.059 1 37.25 103 ALA B C 1
ATOM 5146 O O . ALA B 1 103 ? 15.633 -26.125 2.965 1 37.25 103 ALA B O 1
ATOM 5147 N N . LYS B 1 104 ? 17.312 -26.625 4.285 1 38.22 104 LYS B N 1
ATOM 5148 C CA . LYS B 1 104 ? 17.844 -27.578 3.32 1 38.22 104 LYS B CA 1
ATOM 5149 C C . LYS B 1 104 ? 16.938 -28.797 3.189 1 38.22 104 LYS B C 1
ATOM 5151 O O . LYS B 1 104 ? 16.75 -29.328 2.094 1 38.22 104 LYS B O 1
ATOM 5156 N N . GLY B 1 105 ? 16.625 -29.453 4.27 1 36.88 105 GLY B N 1
ATOM 5157 C CA . GLY B 1 105 ? 15.688 -30.562 4.16 1 36.88 105 GLY B CA 1
ATOM 5158 C C . GLY B 1 105 ? 14.367 -30.156 3.535 1 36.88 105 GLY B C 1
ATOM 5159 O O . GLY B 1 105 ? 13.766 -30.938 2.791 1 36.88 105 GLY B O 1
ATOM 5160 N N . ARG B 1 106 ? 13.789 -29.047 4.02 1 37.62 106 ARG B N 1
ATOM 5161 C CA . ARG B 1 106 ? 12.664 -28.438 3.309 1 37.62 106 ARG B CA 1
ATOM 5162 C C . ARG B 1 106 ? 13.062 -28.062 1.887 1 37.62 106 ARG B C 1
ATOM 5164 O O . ARG B 1 106 ? 12.203 -27.766 1.054 1 37.62 106 ARG B O 1
ATOM 5171 N N . SER B 1 107 ? 14.242 -27.531 1.805 1 37.69 107 SER B N 1
ATOM 5172 C CA . SER B 1 107 ? 14.727 -27.359 0.442 1 37.69 107 SER B CA 1
ATOM 5173 C C . SER B 1 107 ? 14.57 -28.641 -0.376 1 37.69 107 SER B C 1
ATOM 5175 O O . SER B 1 107 ? 15.008 -28.703 -1.527 1 37.69 107 SER B O 1
ATOM 5177 N N . MET B 1 108 ? 14.602 -29.672 0.319 1 39 108 MET B N 1
ATOM 5178 C CA . MET B 1 108 ? 14.414 -30.688 -0.702 1 39 108 MET B CA 1
ATOM 5179 C C . MET B 1 108 ? 13.359 -30.266 -1.72 1 39 108 MET B C 1
ATOM 5181 O O . MET B 1 108 ? 12.633 -29.297 -1.491 1 39 108 MET B O 1
ATOM 5185 N N . GLY B 1 109 ? 13.039 -31.25 -2.699 1 49.16 109 GLY B N 1
ATOM 5186 C CA . GLY B 1 109 ? 12.672 -31.281 -4.105 1 49.16 109 GLY B CA 1
ATOM 5187 C C . GLY B 1 109 ? 11.32 -30.672 -4.383 1 49.16 109 GLY B C 1
ATOM 5188 O O . GLY B 1 109 ? 10.867 -30.641 -5.527 1 49.16 109 GLY B O 1
ATOM 5189 N N . ALA B 1 110 ? 10.469 -30.297 -3.213 1 64.94 110 ALA B N 1
ATOM 5190 C CA . ALA B 1 110 ? 9.141 -30.062 -3.766 1 64.94 110 ALA B CA 1
ATOM 5191 C C . ALA B 1 110 ? 8.805 -28.562 -3.746 1 64.94 110 ALA B C 1
ATOM 5193 O O . ALA B 1 110 ? 9.289 -27.828 -2.889 1 64.94 110 ALA B O 1
ATOM 5194 N N . ASP B 1 111 ? 8.406 -28.031 -4.758 1 81.69 111 ASP B N 1
ATOM 5195 C CA . ASP B 1 111 ? 7.824 -26.703 -4.852 1 81.69 111 ASP B CA 1
ATOM 5196 C C . ASP B 1 111 ? 6.805 -26.469 -3.74 1 81.69 111 ASP B C 1
ATOM 5198 O O . ASP B 1 111 ? 6.074 -27.391 -3.357 1 81.69 111 ASP B O 1
ATOM 5202 N N . GLU B 1 112 ? 6.922 -25.25 -3.072 1 93.94 112 GLU B N 1
ATOM 5203 C CA . GLU B 1 112 ? 6.047 -24.875 -1.964 1 93.94 112 GLU B CA 1
ATOM 5204 C C . GLU B 1 112 ? 5.32 -23.562 -2.256 1 93.94 112 GLU B C 1
ATOM 5206 O O . GLU B 1 112 ? 5.832 -22.703 -2.98 1 93.94 112 GLU B O 1
ATOM 5211 N N . LEU B 1 113 ? 4.145 -23.531 -1.684 1 97.81 113 LEU B N 1
ATOM 5212 C CA . LEU B 1 113 ? 3.383 -22.297 -1.704 1 97.81 113 LEU B CA 1
ATOM 5213 C C . LEU B 1 113 ? 3.531 -21.547 -0.383 1 97.81 113 LEU B C 1
ATOM 5215 O O . LEU B 1 113 ? 3.355 -22.125 0.689 1 97.81 113 LEU B O 1
ATOM 5219 N N . ILE B 1 114 ? 3.906 -20.312 -0.48 1 98.5 114 ILE B N 1
ATOM 5220 C CA . ILE B 1 114 ? 4.004 -19.438 0.677 1 98.5 114 ILE B CA 1
ATOM 5221 C C . ILE B 1 114 ? 2.971 -18.312 0.559 1 98.5 114 ILE B C 1
ATOM 5223 O O . ILE B 1 114 ? 2.943 -17.594 -0.437 1 98.5 114 ILE B O 1
ATOM 5227 N N . PHE B 1 115 ? 2.186 -18.156 1.579 1 98.69 115 PHE B N 1
ATOM 5228 C CA . PHE B 1 115 ? 1.139 -17.141 1.524 1 98.69 115 PHE B CA 1
ATOM 5229 C C . PHE B 1 115 ? 1.54 -15.906 2.322 1 98.69 115 PHE B C 1
ATOM 5231 O O . PHE B 1 115 ? 1.812 -16 3.521 1 98.69 115 PHE B O 1
ATOM 5238 N N . LEU B 1 116 ? 1.561 -14.766 1.646 1 98.62 116 LEU B N 1
ATOM 5239 C CA . LEU B 1 116 ? 1.948 -13.5 2.268 1 98.62 116 LEU B CA 1
ATOM 5240 C C . LEU B 1 116 ? 0.723 -12.742 2.762 1 98.62 116 LEU B C 1
ATOM 5242 O O . LEU B 1 116 ? 0.791 -12.039 3.771 1 98.62 116 LEU B O 1
ATOM 5246 N N . GLY B 1 117 ? -0.302 -12.82 2.068 1 98.69 117 GLY B N 1
ATOM 5247 C CA . GLY B 1 117 ? -1.597 -12.242 2.398 1 98.69 117 GLY B CA 1
ATOM 5248 C C . GLY B 1 117 ? -2.764 -13.094 1.927 1 98.69 117 GLY B C 1
ATOM 5249 O O . GLY B 1 117 ? -2.777 -13.555 0.784 1 98.69 117 GLY B O 1
ATOM 5250 N N . THR B 1 118 ? -3.752 -13.258 2.775 1 98.5 118 THR B N 1
ATOM 5251 C CA . THR B 1 118 ? -4.82 -14.211 2.492 1 98.5 118 THR B CA 1
ATOM 5252 C C . THR B 1 118 ? -6.188 -13.562 2.693 1 98.5 118 THR B C 1
ATOM 5254 O O . THR B 1 118 ? -7.203 -14.258 2.77 1 98.5 118 THR B O 1
ATOM 5257 N N . GLY B 1 119 ? -6.18 -12.227 2.842 1 97.69 119 GLY B N 1
ATOM 5258 C CA . GLY B 1 119 ? -7.426 -11.516 3.068 1 97.69 119 GLY B CA 1
ATOM 5259 C C . GLY B 1 119 ? -8.031 -10.953 1.795 1 97.69 119 GLY B C 1
ATOM 5260 O O . GLY B 1 119 ? -7.312 -10.633 0.846 1 97.69 119 GLY B O 1
ATOM 5261 N N . ALA B 1 120 ? -9.359 -10.797 1.873 1 96.81 120 ALA B N 1
ATOM 5262 C CA . ALA B 1 120 ? -10.094 -10.227 0.749 1 96.81 120 ALA B CA 1
ATOM 5263 C C . ALA B 1 120 ? -10.328 -8.734 0.95 1 96.81 120 ALA B C 1
ATOM 5265 O O . ALA B 1 120 ? -10.312 -8.242 2.08 1 96.81 120 ALA B O 1
ATOM 5266 N N . ALA B 1 121 ? -10.445 -7.957 -0.112 1 93.38 121 ALA B N 1
ATOM 5267 C CA . ALA B 1 121 ? -10.953 -6.594 -0.203 1 93.38 121 ALA B CA 1
ATOM 5268 C C . ALA B 1 121 ? -9.906 -5.578 0.234 1 93.38 121 ALA B C 1
ATOM 5270 O O . ALA B 1 121 ? -9.625 -4.617 -0.486 1 93.38 121 ALA B O 1
ATOM 5271 N N . TYR B 1 122 ? -9.375 -5.707 1.404 1 93.62 122 TYR B N 1
ATOM 5272 C CA . TYR B 1 122 ? -8.398 -4.773 1.956 1 93.62 122 TYR B CA 1
ATOM 5273 C C . TYR B 1 122 ? -7.473 -5.469 2.943 1 93.62 122 TYR B C 1
ATOM 5275 O O . TYR B 1 122 ? -7.816 -6.52 3.492 1 93.62 122 TYR B O 1
ATOM 5283 N N . PRO B 1 123 ? -6.254 -4.906 3.104 1 96.69 123 PRO B N 1
ATOM 5284 C CA . PRO B 1 123 ? -5.395 -5.438 4.164 1 96.69 123 PRO B CA 1
ATOM 5285 C C . PRO B 1 123 ? -5.844 -5.008 5.559 1 96.69 123 PRO B C 1
ATOM 5287 O O . PRO B 1 123 ? -6.316 -3.885 5.742 1 96.69 123 PRO B O 1
ATOM 5290 N N . SER B 1 124 ? -5.73 -5.875 6.52 1 93.81 124 SER B N 1
ATOM 5291 C CA . SER B 1 124 ? -6.051 -5.605 7.918 1 93.81 124 SER B CA 1
ATOM 5292 C C . SER B 1 124 ? -4.871 -5.938 8.828 1 93.81 124 SER B C 1
ATOM 5294 O O . SER B 1 124 ? -3.869 -6.496 8.375 1 93.81 124 SER B O 1
ATOM 5296 N N . PRO B 1 125 ? -4.93 -5.535 10.055 1 90.69 125 PRO B N 1
ATOM 5297 C CA . PRO B 1 125 ? -3.857 -5.879 10.984 1 90.69 125 PRO B CA 1
ATOM 5298 C C . PRO B 1 125 ? -3.688 -7.387 11.164 1 90.69 125 PRO B C 1
ATOM 5300 O O . PRO B 1 125 ? -2.613 -7.848 11.555 1 90.69 125 PRO B O 1
ATOM 5303 N N . HIS B 1 126 ? -4.719 -8.172 10.812 1 89.62 126 HIS B N 1
ATOM 5304 C CA . HIS B 1 126 ? -4.676 -9.602 11.078 1 89.62 126 HIS B CA 1
ATOM 5305 C C . HIS B 1 126 ? -4.344 -10.391 9.812 1 89.62 126 HIS B C 1
ATOM 5307 O O . HIS B 1 126 ? -3.855 -11.516 9.891 1 89.62 126 HIS B O 1
ATOM 5313 N N . ARG B 1 127 ? -4.668 -9.82 8.766 1 95.19 127 ARG B N 1
ATOM 5314 C CA . ARG B 1 127 ? -4.496 -10.539 7.508 1 95.19 127 ARG B CA 1
ATOM 5315 C C . ARG B 1 127 ? -4.129 -9.578 6.375 1 95.19 127 ARG B C 1
ATOM 5317 O O . ARG B 1 127 ? -4.805 -8.57 6.168 1 95.19 127 ARG B O 1
ATOM 5324 N N . GLY B 1 128 ? -3.078 -9.898 5.66 1 97.56 128 GLY B N 1
ATOM 5325 C CA . GLY B 1 128 ? -2.666 -9.078 4.531 1 97.56 128 GLY B CA 1
ATOM 5326 C C . GLY B 1 128 ? -3.553 -9.258 3.312 1 97.56 128 GLY B C 1
ATOM 5327 O O . GLY B 1 128 ? -4.363 -10.188 3.256 1 97.56 128 GLY B O 1
ATOM 5328 N N . ALA B 1 129 ? -3.428 -8.336 2.348 1 98.12 129 ALA B N 1
ATOM 5329 C CA . ALA B 1 129 ? -4.117 -8.461 1.067 1 98.12 129 ALA B CA 1
ATOM 5330 C C . ALA B 1 129 ? -3.482 -9.547 0.206 1 98.12 129 ALA B C 1
ATOM 5332 O O . ALA B 1 129 ? -2.371 -10 0.488 1 98.12 129 ALA B O 1
ATOM 5333 N N . SER B 1 130 ? -4.133 -9.891 -0.827 1 98.62 130 SER B N 1
ATOM 5334 C CA . SER B 1 130 ? -3.826 -11.07 -1.619 1 98.62 130 SER B CA 1
ATOM 5335 C C . SER B 1 130 ? -2.4 -11.023 -2.158 1 98.62 130 SER B C 1
ATOM 5337 O O . SER B 1 130 ? -2.031 -10.086 -2.867 1 98.62 130 SER B O 1
ATOM 5339 N N . ALA B 1 131 ? -1.607 -11.992 -1.814 1 98.88 131 ALA B N 1
ATOM 5340 C CA . ALA B 1 131 ? -0.254 -12.219 -2.312 1 98.88 131 ALA B CA 1
ATOM 5341 C C . ALA B 1 131 ? 0.256 -13.594 -1.902 1 98.88 131 ALA B C 1
ATOM 5343 O O . ALA B 1 131 ? 0.171 -13.977 -0.731 1 98.88 131 ALA B O 1
ATOM 5344 N N . SER B 1 132 ? 0.761 -14.367 -2.836 1 98.75 132 SER B N 1
ATOM 5345 C CA . SER B 1 132 ? 1.343 -15.68 -2.555 1 98.75 132 SER B CA 1
ATOM 5346 C C . SER B 1 132 ? 2.582 -15.922 -3.408 1 98.75 132 SER B C 1
ATOM 5348 O O . SER B 1 132 ? 2.74 -15.328 -4.473 1 98.75 132 SER B O 1
ATOM 5350 N N . VAL B 1 133 ? 3.453 -16.781 -2.918 1 98.69 133 VAL B N 1
ATOM 5351 C CA . VAL B 1 133 ? 4.711 -17.047 -3.6 1 98.69 133 VAL B CA 1
ATOM 5352 C C . VAL B 1 133 ? 4.84 -18.547 -3.855 1 98.69 133 VAL B C 1
ATOM 5354 O O . VAL B 1 133 ? 4.59 -19.359 -2.963 1 98.69 133 VAL B O 1
ATOM 5357 N N . LEU B 1 134 ? 5.078 -18.875 -5.086 1 98.38 134 LEU B N 1
ATOM 5358 C CA . LEU B 1 134 ? 5.559 -20.219 -5.406 1 98.38 134 LEU B CA 1
ATOM 5359 C C . LEU B 1 134 ? 7.082 -20.281 -5.324 1 98.38 134 LEU B C 1
ATOM 5361 O O . LEU B 1 134 ? 7.777 -19.625 -6.105 1 98.38 134 LEU B O 1
ATOM 5365 N N . ARG B 1 135 ? 7.562 -20.938 -4.391 1 96.81 135 ARG B N 1
ATOM 5366 C CA . ARG B 1 135 ? 9 -21.125 -4.242 1 96.81 135 ARG B CA 1
ATOM 5367 C C . ARG B 1 135 ? 9.461 -22.438 -4.855 1 96.81 135 ARG B C 1
ATOM 5369 O O . ARG B 1 135 ? 9.016 -23.516 -4.441 1 96.81 135 ARG B O 1
ATOM 5376 N N . HIS B 1 136 ? 10.305 -22.328 -5.816 1 94.31 136 HIS B N 1
ATOM 5377 C CA . HIS B 1 136 ? 10.852 -23.5 -6.492 1 94.31 136 HIS B CA 1
ATOM 5378 C C . HIS B 1 136 ? 12.016 -24.094 -5.715 1 94.31 136 HIS B C 1
ATOM 5380 O O . HIS B 1 136 ? 12.656 -23.406 -4.918 1 94.31 136 HIS B O 1
ATOM 5386 N N . SER B 1 137 ? 12.297 -25.312 -5.992 1 86.38 137 SER B N 1
ATOM 5387 C CA . SER B 1 137 ? 13.391 -26 -5.32 1 86.38 137 SER B CA 1
ATOM 5388 C C . SER B 1 137 ? 14.734 -25.344 -5.629 1 86.38 137 SER B C 1
ATOM 5390 O O . SER B 1 137 ? 15.656 -25.406 -4.816 1 86.38 137 SER B O 1
ATOM 5392 N N . SER B 1 138 ? 14.828 -24.656 -6.762 1 85.44 138 SER B N 1
ATOM 5393 C CA . SER B 1 138 ? 16.047 -23.984 -7.168 1 85.44 138 SER B CA 1
ATOM 5394 C C . SER B 1 138 ? 16.266 -22.703 -6.363 1 85.44 138 SER B C 1
ATOM 5396 O O . SER B 1 138 ? 17.359 -22.109 -6.398 1 85.44 138 SER B O 1
ATOM 5398 N N . GLY B 1 139 ? 15.219 -22.281 -5.699 1 89.81 139 GLY B N 1
ATOM 5399 C CA . GLY B 1 139 ? 15.297 -21.031 -4.961 1 89.81 139 GLY B CA 1
ATOM 5400 C C . GLY B 1 139 ? 14.586 -19.891 -5.652 1 89.81 139 GLY B C 1
ATOM 5401 O O . GLY B 1 139 ? 14.266 -18.875 -5.023 1 89.81 139 GLY B O 1
ATOM 5402 N N . VAL B 1 140 ? 14.328 -20.125 -6.922 1 94.94 140 VAL B N 1
ATOM 5403 C CA . VAL B 1 140 ? 13.578 -19.141 -7.684 1 94.94 140 VAL B CA 1
ATOM 5404 C C . VAL B 1 140 ? 12.172 -19 -7.109 1 94.94 140 VAL B C 1
ATOM 5406 O O . VAL B 1 140 ? 11.57 -19.984 -6.676 1 94.94 140 VAL B O 1
ATOM 5409 N N . GLN B 1 141 ? 11.703 -17.75 -7.129 1 97.25 141 GLN B N 1
ATOM 5410 C CA . GLN B 1 141 ? 10.383 -17.5 -6.559 1 97.25 141 GLN B CA 1
ATOM 5411 C C . GLN B 1 141 ? 9.5 -16.719 -7.523 1 97.25 141 GLN B C 1
ATOM 5413 O O . GLN B 1 141 ? 9.984 -15.82 -8.219 1 97.25 141 GLN B O 1
ATOM 5418 N N . TRP B 1 142 ? 8.258 -17.125 -7.605 1 98.62 142 TRP B N 1
ATOM 5419 C CA . TRP B 1 142 ? 7.242 -16.422 -8.391 1 98.62 142 TRP B CA 1
ATOM 5420 C C . TRP B 1 142 ? 6.145 -15.875 -7.488 1 98.62 142 TRP B C 1
ATOM 5422 O O . TRP B 1 142 ? 5.633 -16.578 -6.617 1 98.62 142 TRP B O 1
ATOM 5432 N N . LEU B 1 143 ? 5.836 -14.594 -7.703 1 98.88 143 LEU B N 1
ATOM 5433 C CA . LEU B 1 143 ? 4.812 -13.93 -6.902 1 98.88 143 LEU B CA 1
ATOM 5434 C C . LEU B 1 143 ? 3.477 -13.914 -7.633 1 98.88 143 LEU B C 1
ATOM 5436 O O . LEU B 1 143 ? 3.424 -13.633 -8.836 1 98.88 143 LEU B O 1
ATOM 5440 N N . PHE B 1 144 ? 2.408 -14.281 -6.957 1 98.94 144 PHE B N 1
ATOM 5441 C CA . PHE B 1 144 ? 1.051 -14.219 -7.488 1 98.94 144 PHE B CA 1
ATOM 5442 C C . PHE B 1 144 ? 0.225 -13.18 -6.742 1 98.94 144 PHE B C 1
ATOM 5444 O O . PHE B 1 144 ? -0.011 -13.312 -5.539 1 98.94 144 PHE B O 1
ATOM 5451 N N . ASP B 1 145 ? -0.261 -12.133 -7.48 1 98.94 145 ASP B N 1
ATOM 5452 C CA . ASP B 1 145 ? -0.941 -10.953 -6.961 1 98.94 145 ASP B CA 1
ATOM 5453 C C . ASP B 1 145 ? -0.048 -10.188 -5.988 1 98.94 145 ASP B C 1
ATOM 5455 O O . ASP B 1 145 ? 0.96 -10.719 -5.516 1 98.94 145 ASP B O 1
ATOM 5459 N N . CYS B 1 146 ? -0.4 -8.969 -5.812 1 98.88 146 CYS B N 1
ATOM 5460 C CA . CYS B 1 146 ? 0.397 -8.055 -5 1 98.88 146 CYS B CA 1
ATO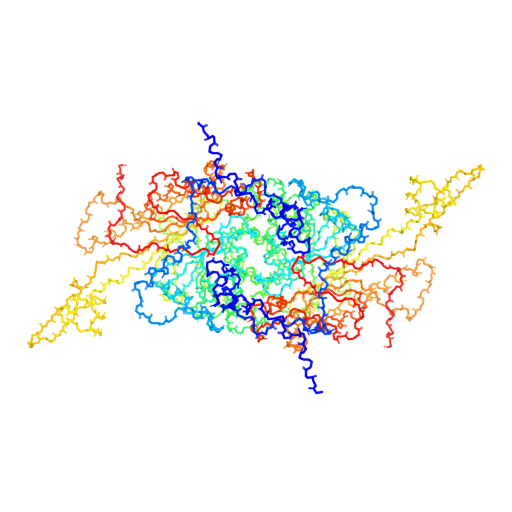M 5461 C C . CYS B 1 146 ? -0.468 -6.941 -4.422 1 98.88 146 CYS B C 1
ATOM 5463 O O . CYS B 1 146 ? -0.414 -5.805 -4.891 1 98.88 146 CYS B O 1
ATOM 5465 N N . GLY B 1 147 ? -1.175 -7.273 -3.389 1 98.56 147 GLY B N 1
ATOM 5466 C CA . GLY B 1 147 ? -1.998 -6.27 -2.73 1 98.56 147 GLY B CA 1
ATOM 5467 C C . GLY B 1 147 ? -1.197 -5.309 -1.871 1 98.56 147 GLY B C 1
ATOM 5468 O O . GLY B 1 147 ? 0.004 -5.5 -1.674 1 98.56 147 GLY B O 1
ATOM 5469 N N . GLU B 1 148 ? -1.829 -4.281 -1.456 1 98.38 148 GLU B N 1
ATOM 5470 C CA . GLU B 1 148 ? -1.176 -3.303 -0.593 1 98.38 148 GLU B CA 1
ATOM 5471 C C . GLU B 1 148 ? -0.565 -3.969 0.636 1 98.38 148 GLU B C 1
ATOM 5473 O O . GLU B 1 148 ? -1.197 -4.82 1.266 1 98.38 148 GLU B O 1
ATOM 5478 N N . GLY B 1 149 ? 0.679 -3.613 0.987 1 97.75 149 GLY B N 1
ATOM 5479 C CA . GLY B 1 149 ? 1.351 -4.145 2.162 1 97.75 149 GLY B CA 1
ATOM 5480 C C . GLY B 1 149 ? 2.188 -5.375 1.868 1 97.75 149 GLY B C 1
ATOM 5481 O O . GLY B 1 149 ? 2.881 -5.887 2.75 1 97.75 149 GLY B O 1
ATOM 5482 N N . THR B 1 150 ? 2.188 -5.848 0.629 1 98.56 150 THR B N 1
ATOM 5483 C CA . THR B 1 150 ? 2.914 -7.059 0.271 1 98.56 150 THR B CA 1
ATOM 5484 C C . THR B 1 150 ? 4.402 -6.906 0.571 1 98.56 150 THR B C 1
ATOM 5486 O O . THR B 1 150 ? 5.039 -7.836 1.071 1 98.56 150 THR B O 1
ATOM 5489 N N . GLN B 1 151 ? 4.98 -5.711 0.297 1 97.5 151 GLN B N 1
ATOM 5490 C CA . GLN B 1 151 ? 6.41 -5.547 0.537 1 97.5 151 GLN B CA 1
ATOM 5491 C C . GLN B 1 151 ? 6.734 -5.672 2.023 1 97.5 151 GLN B C 1
ATOM 5493 O O . GLN B 1 151 ? 7.82 -6.129 2.389 1 97.5 151 GLN B O 1
ATOM 5498 N N . ILE B 1 152 ? 5.824 -5.266 2.885 1 97.19 152 ILE B N 1
ATOM 5499 C CA . ILE B 1 152 ? 6.008 -5.426 4.324 1 97.19 152 ILE B CA 1
ATOM 5500 C C . ILE B 1 152 ? 5.98 -6.906 4.688 1 97.19 152 ILE B C 1
ATOM 5502 O O . ILE B 1 152 ? 6.824 -7.379 5.453 1 97.19 152 ILE B O 1
ATOM 5506 N N . GLN B 1 153 ? 5.02 -7.648 4.109 1 97.88 153 GLN B N 1
ATOM 5507 C CA . GLN B 1 153 ? 4.883 -9.078 4.371 1 97.88 153 GLN B CA 1
ATOM 5508 C C . GLN B 1 153 ? 6.129 -9.836 3.918 1 97.88 153 GLN B C 1
ATOM 5510 O O . GLN B 1 153 ? 6.57 -10.773 4.59 1 97.88 153 GLN B O 1
ATOM 5515 N N . VAL B 1 154 ? 6.68 -9.445 2.803 1 97.31 154 VAL B N 1
ATOM 5516 C CA . VAL B 1 154 ? 7.895 -10.07 2.287 1 97.31 154 VAL B CA 1
ATOM 5517 C C . VAL B 1 154 ? 9.031 -9.883 3.285 1 97.31 154 VAL B C 1
ATOM 5519 O O . VAL B 1 154 ? 9.812 -10.805 3.527 1 97.31 154 VAL B O 1
ATOM 5522 N N . GLN B 1 155 ? 9.141 -8.734 3.887 1 93.75 155 GLN B N 1
ATOM 5523 C CA . GLN B 1 155 ? 10.188 -8.438 4.855 1 93.75 155 GLN B CA 1
ATOM 5524 C C . GLN B 1 155 ? 10.008 -9.266 6.125 1 93.75 155 GLN B C 1
ATOM 5526 O O . GLN B 1 155 ? 10.992 -9.602 6.793 1 93.75 155 GLN B O 1
ATOM 5531 N N . ARG B 1 156 ? 8.805 -9.633 6.41 1 94 156 ARG B N 1
ATOM 5532 C CA . ARG B 1 156 ? 8.484 -10.367 7.629 1 94 156 ARG B CA 1
ATOM 5533 C C . ARG B 1 156 ? 8.672 -11.867 7.43 1 94 156 ARG B C 1
ATOM 5535 O O . ARG B 1 156 ? 8.766 -12.617 8.398 1 94 156 ARG B O 1
ATOM 5542 N N . CYS B 1 157 ? 8.68 -12.258 6.195 1 95.5 157 CYS B N 1
ATOM 5543 C CA . CYS B 1 157 ? 8.664 -13.688 5.891 1 95.5 157 CYS B CA 1
ATOM 5544 C C . CYS B 1 157 ? 10.055 -14.188 5.52 1 95.5 157 CYS B C 1
ATOM 5546 O O . CYS B 1 157 ? 10.516 -13.961 4.402 1 95.5 157 CYS B O 1
ATOM 5548 N N . ALA B 1 158 ? 10.641 -14.969 6.332 1 90.81 158 ALA B N 1
ATOM 5549 C CA . ALA B 1 158 ? 12.008 -15.453 6.117 1 90.81 158 ALA B CA 1
ATOM 5550 C C . ALA B 1 158 ? 12.078 -16.375 4.902 1 90.81 158 ALA B C 1
ATOM 5552 O O . ALA B 1 158 ? 13.125 -16.484 4.27 1 90.81 158 ALA B O 1
ATOM 5553 N N . ALA B 1 159 ? 10.984 -16.922 4.566 1 93.94 159 ALA B N 1
ATOM 5554 C CA . ALA B 1 159 ? 10.961 -17.906 3.482 1 93.94 159 ALA B CA 1
ATOM 5555 C C . ALA B 1 159 ? 10.914 -17.219 2.121 1 93.94 159 ALA B C 1
ATOM 5557 O O . ALA B 1 159 ? 11.141 -17.844 1.089 1 93.94 159 ALA B O 1
ATOM 5558 N N . VAL B 1 160 ? 10.648 -15.945 2.102 1 96.56 160 VAL B N 1
ATOM 5559 C CA . VAL B 1 160 ? 10.531 -15.211 0.848 1 96.56 160 VAL B CA 1
ATOM 5560 C C . VAL B 1 160 ? 11.641 -14.164 0.76 1 96.56 160 VAL B C 1
ATOM 5562 O O . VAL B 1 160 ? 11.852 -13.398 1.702 1 96.56 160 VAL B O 1
ATOM 5565 N N . ARG B 1 161 ? 12.336 -14.172 -0.319 1 93.69 161 ARG B N 1
ATOM 5566 C CA . ARG B 1 161 ? 13.375 -13.18 -0.601 1 93.69 161 ARG B CA 1
ATOM 5567 C C . ARG B 1 161 ? 13.031 -12.359 -1.839 1 93.69 161 ARG B C 1
ATOM 5569 O O . ARG B 1 161 ? 12.914 -12.906 -2.939 1 93.69 161 ARG B O 1
ATOM 5576 N N . ALA B 1 162 ? 12.984 -11.109 -1.678 1 93.5 162 ALA B N 1
ATOM 5577 C CA . ALA B 1 162 ? 12.57 -10.211 -2.752 1 93.5 162 ALA B CA 1
ATOM 5578 C C . ALA B 1 162 ? 13.469 -10.367 -3.977 1 93.5 162 ALA B C 1
ATOM 5580 O O . ALA B 1 162 ? 12.992 -10.312 -5.113 1 93.5 162 ALA B O 1
ATOM 5581 N N . GLN B 1 163 ? 14.727 -10.586 -3.807 1 90.31 163 GLN B N 1
ATOM 5582 C CA . GLN B 1 163 ? 15.695 -10.641 -4.891 1 90.31 163 GLN B CA 1
ATOM 5583 C C . GLN B 1 163 ? 15.555 -11.93 -5.695 1 90.31 163 GLN B C 1
ATOM 5585 O O . GLN B 1 163 ? 16.078 -12.031 -6.809 1 90.31 163 GLN B O 1
ATOM 5590 N N . LYS B 1 164 ? 14.859 -12.891 -5.133 1 94.12 164 LYS B N 1
ATOM 5591 C CA . LYS B 1 164 ? 14.695 -14.172 -5.801 1 94.12 164 LYS B CA 1
ATOM 5592 C C . LYS B 1 164 ? 13.406 -14.211 -6.617 1 94.12 164 LYS B C 1
ATOM 5594 O O . LYS B 1 164 ? 13.156 -15.172 -7.352 1 94.12 164 LYS B O 1
ATOM 5599 N N . ILE B 1 165 ? 12.617 -13.18 -6.504 1 96.69 165 ILE B N 1
ATOM 5600 C CA . ILE B 1 165 ? 11.398 -13.109 -7.305 1 96.69 165 ILE B CA 1
ATOM 5601 C C . ILE B 1 165 ? 11.75 -12.727 -8.742 1 96.69 165 ILE B C 1
ATOM 5603 O O . ILE B 1 165 ? 12.297 -11.648 -8.984 1 96.69 165 ILE B O 1
ATOM 5607 N N . THR B 1 166 ? 11.359 -13.57 -9.68 1 96.75 166 THR B N 1
ATOM 5608 C CA . THR B 1 166 ? 11.742 -13.336 -11.07 1 96.75 166 THR B CA 1
ATOM 5609 C C . THR B 1 166 ? 10.508 -13.125 -11.938 1 96.75 166 THR B C 1
ATOM 5611 O O . THR B 1 166 ? 10.602 -12.594 -13.047 1 96.75 166 THR B O 1
ATOM 5614 N N . ARG B 1 167 ? 9.391 -13.625 -11.438 1 98.19 167 ARG B N 1
ATOM 5615 C CA . ARG B 1 167 ? 8.141 -13.43 -12.164 1 98.19 167 ARG B CA 1
ATOM 5616 C C . ARG B 1 167 ? 7.012 -13.039 -11.211 1 98.19 167 ARG B C 1
ATOM 5618 O O . ARG B 1 167 ? 6.953 -13.523 -10.078 1 98.19 167 ARG B O 1
ATOM 5625 N N . ILE B 1 168 ? 6.156 -12.156 -11.672 1 98.81 168 ILE B N 1
ATOM 5626 C CA . ILE B 1 168 ? 4.945 -11.766 -10.961 1 98.81 168 ILE B CA 1
ATOM 5627 C C . ILE B 1 168 ? 3.727 -12.008 -11.852 1 98.81 168 ILE B C 1
ATOM 5629 O O . ILE B 1 168 ? 3.725 -11.633 -13.023 1 98.81 168 ILE B O 1
ATOM 5633 N N . PHE B 1 169 ? 2.754 -12.672 -11.305 1 98.94 169 PHE B N 1
ATOM 5634 C CA . PHE B 1 169 ? 1.501 -12.945 -12.008 1 98.94 169 PHE B CA 1
ATOM 5635 C C . PHE B 1 169 ? 0.334 -12.258 -11.305 1 98.94 169 PHE B C 1
ATOM 5637 O O . PHE B 1 169 ? -0.001 -12.594 -10.172 1 98.94 169 PHE B O 1
ATOM 5644 N N . ILE B 1 170 ? -0.304 -11.305 -11.984 1 98.94 170 ILE B N 1
ATOM 5645 C CA . ILE B 1 170 ? -1.448 -10.586 -11.438 1 98.94 170 ILE B CA 1
ATOM 5646 C C . ILE B 1 170 ? -2.744 -11.18 -11.984 1 98.94 170 ILE B C 1
ATOM 5648 O O . ILE B 1 170 ? -2.904 -11.328 -13.203 1 98.94 170 ILE B O 1
ATOM 5652 N N . SER B 1 171 ? -3.66 -11.492 -11.102 1 98.94 171 SER B N 1
ATOM 5653 C CA . SER B 1 171 ? -4.91 -12.117 -11.523 1 98.94 171 SER B CA 1
ATOM 5654 C C . SER B 1 171 ? -5.867 -11.086 -12.117 1 98.94 171 SER B C 1
ATOM 5656 O O . SER B 1 171 ? -6.477 -11.336 -13.164 1 98.94 171 SER B O 1
ATOM 5658 N N . HIS B 1 172 ? -6.039 -9.977 -11.43 1 98.81 172 HIS B N 1
ATOM 5659 C CA . HIS B 1 172 ? -6.887 -8.891 -11.906 1 98.81 172 HIS B CA 1
ATOM 5660 C C . HIS B 1 172 ? -6.523 -7.574 -11.227 1 98.81 172 HIS B C 1
ATOM 5662 O O . HIS B 1 172 ? -5.633 -7.531 -10.375 1 98.81 172 HIS B O 1
ATOM 5668 N N . LEU B 1 173 ? -7.215 -6.48 -11.586 1 98.5 173 LEU B N 1
ATOM 5669 C CA . LEU B 1 173 ? -6.668 -5.168 -11.258 1 98.5 173 LEU B CA 1
ATOM 5670 C C . LEU B 1 173 ? -7.402 -4.559 -10.07 1 98.5 173 LEU B C 1
ATOM 5672 O O . LEU B 1 173 ? -7.195 -3.387 -9.742 1 98.5 173 LEU B O 1
ATOM 5676 N N . HIS B 1 174 ? -8.258 -5.344 -9.359 1 97.88 174 HIS B N 1
ATOM 5677 C CA . HIS B 1 174 ? -8.766 -4.812 -8.102 1 97.88 174 HIS B CA 1
ATOM 5678 C C . HIS B 1 174 ? -7.625 -4.438 -7.16 1 97.88 174 HIS B C 1
ATOM 5680 O O . HIS B 1 174 ? -6.566 -5.074 -7.18 1 97.88 174 HIS B O 1
ATOM 5686 N N . GLY B 1 175 ? -7.887 -3.486 -6.383 1 97.5 175 GLY B N 1
ATOM 5687 C CA . GLY B 1 175 ? -6.863 -2.904 -5.531 1 97.5 175 GLY B CA 1
ATOM 5688 C C . GLY B 1 175 ? -6.223 -3.91 -4.594 1 97.5 175 GLY B C 1
ATOM 5689 O O . GLY B 1 175 ? -5.008 -3.881 -4.379 1 97.5 175 GLY B O 1
ATOM 5690 N N . ASP B 1 176 ? -7 -4.789 -3.994 1 97.69 176 ASP B N 1
ATOM 5691 C CA . ASP B 1 176 ? -6.477 -5.742 -3.021 1 97.69 176 ASP B CA 1
ATOM 5692 C C . ASP B 1 176 ? -5.625 -6.809 -3.703 1 97.69 176 ASP B C 1
ATOM 5694 O O . ASP B 1 176 ? -5.055 -7.68 -3.037 1 97.69 176 ASP B O 1
ATOM 5698 N N . HIS B 1 177 ? -5.438 -6.723 -5 1 98.75 177 HIS B N 1
ATOM 5699 C CA . HIS B 1 177 ? -4.586 -7.652 -5.734 1 98.75 177 HIS B CA 1
ATOM 5700 C C . HIS B 1 177 ? -3.426 -6.922 -6.406 1 98.75 177 HIS B C 1
ATOM 5702 O O . HIS B 1 177 ? -2.48 -7.555 -6.883 1 98.75 177 HIS B O 1
ATOM 5708 N N . VAL B 1 178 ? -3.465 -5.5 -6.43 1 98.69 178 VAL B N 1
ATOM 5709 C CA . VAL B 1 178 ? -2.469 -4.891 -7.305 1 98.69 178 VAL B CA 1
ATOM 5710 C C . VAL B 1 178 ? -1.886 -3.646 -6.641 1 98.69 178 VAL B C 1
ATOM 5712 O O . VAL B 1 178 ? -0.813 -3.174 -7.023 1 98.69 178 VAL B O 1
ATOM 5715 N N . PHE B 1 179 ? -2.455 -3.07 -5.609 1 98.56 179 PHE B N 1
ATOM 5716 C CA . PHE B 1 179 ? -2.07 -1.771 -5.074 1 98.56 179 PHE B CA 1
ATOM 5717 C C . PHE B 1 179 ? -0.68 -1.83 -4.453 1 98.56 179 PHE B C 1
ATOM 5719 O O . PHE B 1 179 ? -0.05 -0.795 -4.23 1 98.56 179 PHE B O 1
ATOM 5726 N N . GLY B 1 180 ? -0.192 -2.98 -4.137 1 98.56 180 GLY B N 1
ATOM 5727 C CA . GLY B 1 180 ? 1.132 -3.094 -3.547 1 98.56 180 GLY B CA 1
ATOM 5728 C C . GLY B 1 180 ? 2.236 -3.225 -4.578 1 98.56 180 GLY B C 1
ATOM 5729 O O . GLY B 1 180 ? 3.42 -3.195 -4.238 1 98.56 180 GLY B O 1
ATOM 5730 N N . LEU B 1 181 ? 1.902 -3.301 -5.84 1 98.62 181 LEU B N 1
ATOM 5731 C CA . LEU B 1 181 ? 2.844 -3.668 -6.891 1 98.62 181 LEU B CA 1
ATOM 5732 C C . LEU B 1 181 ? 3.896 -2.584 -7.082 1 98.62 181 LEU B C 1
ATOM 5734 O O . LEU B 1 181 ? 5.09 -2.881 -7.172 1 98.62 181 LEU B O 1
ATOM 5738 N N . PRO B 1 182 ? 3.57 -1.232 -7.16 1 97.5 182 PRO B N 1
ATOM 5739 C CA . PRO B 1 182 ? 4.617 -0.216 -7.309 1 97.5 182 PRO B CA 1
ATOM 5740 C C . PRO B 1 182 ? 5.621 -0.234 -6.16 1 97.5 182 PRO B C 1
ATOM 5742 O O . PRO B 1 182 ? 6.832 -0.162 -6.391 1 97.5 182 PRO B O 1
ATOM 5745 N N . GLY B 1 183 ? 5.078 -0.369 -4.902 1 96.75 183 GLY B N 1
ATOM 5746 C CA . GLY B 1 183 ? 5.965 -0.455 -3.754 1 96.75 183 GLY B CA 1
ATOM 5747 C C . GLY B 1 183 ? 6.844 -1.69 -3.771 1 96.75 183 GLY B C 1
ATOM 5748 O O . GLY B 1 183 ? 8.023 -1.626 -3.41 1 96.75 183 GLY B O 1
ATOM 5749 N N . MET B 1 184 ? 6.273 -2.781 -4.188 1 96.88 184 MET B N 1
ATOM 5750 C CA . MET B 1 184 ? 7.02 -4.031 -4.27 1 96.88 184 MET B CA 1
ATOM 5751 C C . MET B 1 184 ? 8.156 -3.922 -5.281 1 96.88 184 MET B C 1
ATOM 5753 O O . MET B 1 184 ? 9.258 -4.418 -5.039 1 96.88 184 MET B O 1
ATOM 5757 N N . LEU B 1 185 ? 7.902 -3.299 -6.445 1 95.5 185 LEU B N 1
ATOM 5758 C CA . LEU B 1 185 ? 8.93 -3.104 -7.465 1 95.5 185 LEU B CA 1
ATOM 5759 C C . LEU B 1 185 ? 10.086 -2.271 -6.918 1 95.5 185 LEU B C 1
ATOM 5761 O O . LEU B 1 185 ? 11.25 -2.555 -7.207 1 95.5 185 LEU B O 1
ATOM 5765 N N . ALA B 1 186 ? 9.703 -1.255 -6.16 1 91.12 186 ALA B N 1
ATOM 5766 C CA . ALA B 1 186 ? 10.734 -0.423 -5.543 1 91.12 186 ALA B CA 1
ATOM 5767 C C . ALA B 1 186 ? 11.594 -1.236 -4.578 1 91.12 186 ALA B C 1
ATOM 5769 O O . ALA B 1 186 ? 12.812 -1.058 -4.52 1 91.12 186 ALA B O 1
ATOM 5770 N N . THR B 1 187 ? 10.969 -2.105 -3.857 1 89.44 187 THR B N 1
ATOM 5771 C CA . THR B 1 187 ? 11.672 -2.943 -2.895 1 89.44 187 THR B CA 1
ATOM 5772 C C . THR B 1 187 ? 12.586 -3.936 -3.607 1 89.44 187 THR B C 1
ATOM 5774 O O . THR B 1 187 ? 13.75 -4.098 -3.23 1 89.44 187 THR B O 1
ATOM 5777 N N . ILE B 1 188 ? 12.102 -4.605 -4.621 1 90.44 188 ILE B N 1
ATOM 5778 C CA . ILE B 1 188 ? 12.906 -5.547 -5.387 1 90.44 188 ILE B CA 1
ATOM 5779 C C . ILE B 1 188 ? 14.102 -4.824 -5.996 1 90.44 188 ILE B C 1
ATOM 5781 O O . ILE B 1 188 ? 15.219 -5.355 -6.016 1 90.44 188 ILE B O 1
ATOM 5785 N N . SER B 1 189 ? 13.93 -3.562 -6.43 1 84.19 189 SER B N 1
ATOM 5786 C CA . SER B 1 189 ? 14.945 -2.742 -7.07 1 84.19 189 SER B CA 1
ATOM 5787 C C . SER B 1 189 ? 16.031 -2.334 -6.082 1 84.19 189 SER B C 1
ATOM 5789 O O . SER B 1 189 ? 17.219 -2.311 -6.426 1 84.19 189 SER B O 1
ATOM 5791 N N . GLY B 1 190 ? 15.656 -1.87 -4.902 1 74.88 190 GLY B N 1
ATOM 5792 C CA . GLY B 1 190 ? 16.609 -1.383 -3.912 1 74.88 190 GLY B CA 1
ATOM 5793 C C . GLY B 1 190 ? 17.656 -2.41 -3.529 1 74.88 190 GLY B C 1
ATOM 5794 O O . GLY B 1 190 ? 18.719 -2.059 -3.037 1 74.88 190 GLY B O 1
ATOM 5795 N N . MET B 1 191 ? 17.438 -3.469 -3.877 1 63.75 191 MET B N 1
ATOM 5796 C CA . MET B 1 191 ? 18.344 -4.543 -3.482 1 63.75 191 MET B CA 1
ATOM 5797 C C . MET B 1 191 ? 19.312 -4.879 -4.605 1 63.75 191 MET B C 1
ATOM 5799 O O . MET B 1 191 ? 20.203 -5.719 -4.438 1 63.75 191 MET B O 1
ATOM 5803 N N . ARG B 1 192 ? 19.094 -4.02 -5.641 1 63.34 192 ARG B N 1
ATOM 5804 C CA . ARG B 1 192 ? 19.953 -4.289 -6.785 1 63.34 192 ARG B CA 1
ATOM 5805 C C . ARG B 1 192 ? 20.906 -3.127 -7.039 1 63.34 192 ARG B C 1
ATOM 5807 O O . ARG B 1 192 ? 20.672 -2.012 -6.57 1 63.34 192 ARG B O 1
ATOM 5814 N N . GLU B 1 193 ? 22.047 -3.262 -7.504 1 53.5 193 GLU B N 1
ATOM 5815 C CA . GLU B 1 193 ? 23.156 -2.309 -7.617 1 53.5 193 GLU B CA 1
ATOM 5816 C C . GLU B 1 193 ? 22.984 -1.413 -8.844 1 53.5 193 GLU B C 1
ATOM 5818 O O . GLU B 1 193 ? 23.625 -0.369 -8.953 1 53.5 193 GLU B O 1
ATOM 5823 N N . HIS B 1 194 ? 22.094 -1.482 -9.703 1 53.62 194 HIS B N 1
ATOM 5824 C CA . HIS B 1 194 ? 22.156 -0.686 -10.922 1 53.62 194 HIS B CA 1
ATOM 5825 C C . HIS B 1 194 ? 21.891 0.788 -10.633 1 53.62 194 HIS B C 1
ATOM 5827 O O . HIS B 1 194 ? 20.953 1.125 -9.906 1 53.62 194 HIS B O 1
ATOM 5833 N N . VAL B 1 195 ? 22.969 1.685 -10.836 1 62.44 195 VAL B N 1
ATOM 5834 C CA . VAL B 1 195 ? 22.844 3.074 -10.414 1 62.44 195 VAL B CA 1
ATOM 5835 C C . VAL B 1 195 ? 22.453 3.943 -11.609 1 62.44 195 VAL B C 1
ATOM 5837 O O . VAL B 1 195 ? 23.141 3.932 -12.633 1 62.44 195 VAL B O 1
ATOM 5840 N N . THR B 1 196 ? 21.203 4.238 -11.836 1 66.81 196 THR B N 1
ATOM 5841 C CA . THR B 1 196 ? 20.781 5.25 -12.797 1 66.81 196 THR B CA 1
ATOM 5842 C C . THR B 1 196 ? 20.547 6.586 -12.102 1 66.81 196 THR B C 1
ATOM 5844 O O . THR B 1 196 ? 20.078 6.629 -10.961 1 66.81 196 THR B O 1
ATOM 5847 N N . ASP B 1 197 ? 20.953 7.57 -12.875 1 73.44 197 ASP B N 1
ATOM 5848 C CA . ASP B 1 197 ? 20.719 8.938 -12.406 1 73.44 197 ASP B CA 1
ATOM 5849 C C . ASP B 1 197 ? 19.266 9.352 -12.648 1 73.44 197 ASP B C 1
ATOM 5851 O O . ASP B 1 197 ? 18.812 9.398 -13.789 1 73.44 197 ASP B O 1
ATOM 5855 N N . PRO B 1 198 ? 18.531 9.688 -11.625 1 74.31 198 PRO B N 1
ATOM 5856 C CA . PRO B 1 198 ? 17.125 10.07 -11.789 1 74.31 198 PRO B CA 1
ATOM 5857 C C . PRO B 1 198 ? 16.953 11.328 -12.641 1 74.31 198 PRO B C 1
ATOM 5859 O O . PRO B 1 198 ? 15.859 11.578 -13.156 1 74.31 198 PRO B O 1
ATOM 5862 N N . ARG B 1 199 ? 17.953 12.094 -12.898 1 77.12 199 ARG B N 1
ATOM 5863 C CA . ARG B 1 199 ? 17.891 13.352 -13.633 1 77.12 199 ARG B CA 1
ATOM 5864 C C . ARG B 1 199 ? 17.766 13.109 -15.133 1 77.12 199 ARG B C 1
ATOM 5866 O O . ARG B 1 199 ? 17.328 13.984 -15.875 1 77.12 199 ARG B O 1
ATOM 5873 N N . VAL B 1 200 ? 18.062 11.945 -15.477 1 72.69 200 VAL B N 1
ATOM 5874 C CA . VAL B 1 200 ? 18.172 11.781 -16.922 1 72.69 200 VAL B CA 1
ATOM 5875 C C . VAL B 1 200 ? 17.25 10.656 -17.391 1 72.69 200 VAL B C 1
ATOM 5877 O O . VAL B 1 200 ? 17.188 10.359 -18.578 1 72.69 200 VAL B O 1
ATOM 5880 N N . VAL B 1 201 ? 16.5 10.125 -16.531 1 75.75 201 VAL B N 1
ATOM 5881 C CA . VAL B 1 201 ? 15.656 8.977 -16.844 1 75.75 201 VAL B CA 1
ATOM 5882 C C . VAL B 1 201 ? 14.688 9.344 -17.953 1 75.75 201 VAL B C 1
ATOM 5884 O O . VAL B 1 201 ? 14.406 8.523 -18.844 1 75.75 201 VAL B O 1
ATOM 5887 N N . HIS B 1 202 ? 14.266 10.578 -17.969 1 72.88 202 HIS B N 1
ATOM 5888 C CA . HIS B 1 202 ? 13.25 11.008 -18.922 1 72.88 202 HIS B CA 1
ATOM 5889 C C . HIS B 1 202 ? 13.852 11.195 -20.312 1 72.88 202 HIS B C 1
ATOM 5891 O O . HIS B 1 202 ? 13.125 11.297 -21.297 1 72.88 202 HIS B O 1
ATOM 5897 N N . THR B 1 203 ? 15.172 11.203 -20.359 1 75.25 203 THR B N 1
ATOM 5898 C CA . THR B 1 203 ? 15.82 11.492 -21.625 1 75.25 203 THR B CA 1
ATOM 5899 C C . THR B 1 203 ? 16.438 10.227 -22.234 1 75.25 203 THR B C 1
ATOM 5901 O O . THR B 1 203 ? 16.812 10.211 -23.406 1 75.25 203 THR B O 1
ATOM 5904 N N . ILE B 1 204 ? 16.516 9.297 -21.391 1 76.75 204 ILE B N 1
ATOM 5905 C CA . ILE B 1 204 ? 17.203 8.086 -21.844 1 76.75 204 ILE B CA 1
ATOM 5906 C C . ILE B 1 204 ? 16.25 7.258 -22.719 1 76.75 204 ILE B C 1
ATOM 5908 O O . ILE B 1 204 ? 15.117 6.977 -22.312 1 76.75 204 ILE B O 1
ATOM 5912 N N . GLU B 1 205 ? 16.734 7.043 -23.906 1 76.06 205 GLU B N 1
ATOM 5913 C CA . GLU B 1 205 ? 15.961 6.168 -24.781 1 76.06 205 GLU B CA 1
ATOM 5914 C C . GLU B 1 205 ? 16.172 4.703 -24.422 1 76.06 205 GLU B C 1
ATOM 5916 O O . GLU B 1 205 ? 17.281 4.293 -24.078 1 76.06 205 GLU B O 1
ATOM 5921 N N . PRO B 1 206 ? 15.07 3.977 -24.469 1 73.12 206 PRO B N 1
ATOM 5922 C CA . PRO B 1 206 ? 15.219 2.545 -24.188 1 73.12 206 PRO B CA 1
ATOM 5923 C C . PRO B 1 206 ? 16.188 1.858 -25.156 1 73.12 206 PRO B C 1
ATOM 5925 O O . PRO B 1 206 ? 16.25 2.223 -26.328 1 73.12 206 PRO B O 1
ATOM 5928 N N . ASP B 1 207 ? 16.953 0.965 -24.609 1 71.31 207 ASP B N 1
ATOM 5929 C CA . ASP B 1 207 ? 17.922 0.197 -25.391 1 71.31 207 ASP B CA 1
ATOM 5930 C C . ASP B 1 207 ? 17.25 -0.556 -26.531 1 71.31 207 ASP B C 1
ATOM 5932 O O . ASP B 1 207 ? 16.188 -1.156 -26.328 1 71.31 207 ASP B O 1
ATOM 5936 N N . LYS B 1 208 ? 17.812 -0.399 -27.703 1 72.56 208 LYS B N 1
ATOM 5937 C CA . LYS B 1 208 ? 17.281 -1.061 -28.891 1 72.56 208 LYS B CA 1
ATOM 5938 C C . LYS B 1 208 ? 17.422 -2.576 -28.797 1 72.56 208 LYS B C 1
ATOM 5940 O O . LYS B 1 208 ? 16.625 -3.322 -29.344 1 72.56 208 LYS B O 1
ATOM 5945 N N . ASN B 1 209 ? 18.484 -3.061 -28.219 1 70.88 209 ASN B N 1
ATOM 5946 C CA . ASN B 1 209 ? 18.703 -4.488 -28.047 1 70.88 209 ASN B CA 1
ATOM 5947 C C . ASN B 1 209 ? 18.953 -4.832 -26.578 1 70.88 209 ASN B C 1
ATOM 5949 O O . ASN B 1 209 ? 20.078 -5.18 -26.203 1 70.88 209 ASN B O 1
ATOM 5953 N N . PRO B 1 210 ? 17.828 -4.699 -25.922 1 79.69 210 PRO B N 1
ATOM 5954 C CA . PRO B 1 210 ? 18.047 -4.891 -24.484 1 79.69 210 PRO B CA 1
ATOM 5955 C C . PRO B 1 210 ? 18.141 -6.359 -24.094 1 79.69 210 PRO B C 1
ATOM 5957 O O . PRO B 1 210 ? 17.578 -7.223 -24.781 1 79.69 210 PRO B O 1
ATOM 5960 N N . GLY B 1 211 ? 19.031 -6.812 -23.375 1 85.88 211 GLY B N 1
ATOM 5961 C CA . GLY B 1 211 ? 19.062 -8.156 -22.812 1 85.88 211 GLY B CA 1
ATOM 5962 C C . GLY B 1 211 ? 17.797 -8.516 -22.047 1 85.88 211 GLY B C 1
ATOM 5963 O O . GLY B 1 211 ? 16.828 -7.746 -22.047 1 85.88 211 GLY B O 1
ATOM 5964 N N . PRO B 1 212 ? 17.688 -9.719 -21.625 1 92.62 212 PRO B N 1
ATOM 5965 C CA . PRO B 1 212 ? 16.516 -10.156 -20.859 1 92.62 212 PRO B CA 1
ATOM 5966 C C . PRO B 1 212 ? 16.25 -9.297 -19.625 1 92.62 212 PRO B C 1
ATOM 5968 O O . PRO B 1 212 ? 17.203 -8.859 -18.969 1 92.62 212 PRO B O 1
ATOM 5971 N N . PRO B 1 213 ? 14.992 -9.047 -19.406 1 94.69 213 PRO B N 1
ATOM 5972 C CA . PRO B 1 213 ? 14.688 -8.297 -18.188 1 94.69 213 PRO B CA 1
ATOM 5973 C C . PRO B 1 213 ? 15.016 -9.086 -16.906 1 94.69 213 PRO B C 1
ATOM 5975 O O . PRO B 1 213 ? 15.156 -10.312 -16.953 1 94.69 213 PRO B O 1
ATOM 5978 N N . ASP B 1 214 ? 15.102 -8.344 -15.805 1 93.44 214 ASP B N 1
ATOM 5979 C CA . ASP B 1 214 ? 15.32 -8.961 -14.5 1 93.44 214 ASP B CA 1
ATOM 5980 C C . ASP B 1 214 ? 14.023 -9.523 -13.938 1 93.44 214 ASP B C 1
ATOM 5982 O O . ASP B 1 214 ? 14.047 -10.422 -13.094 1 93.44 214 ASP B O 1
ATOM 5986 N N . LEU B 1 215 ? 12.93 -8.977 -14.383 1 96.12 215 LEU B N 1
ATOM 5987 C CA . LEU B 1 215 ? 11.625 -9.32 -13.828 1 96.12 215 LEU B CA 1
ATOM 5988 C C . LEU B 1 215 ? 10.555 -9.312 -14.914 1 96.12 215 LEU B C 1
ATOM 5990 O O . LEU B 1 215 ? 10.453 -8.352 -15.688 1 96.12 215 LEU B O 1
ATOM 5994 N N . ASP B 1 216 ? 9.781 -10.414 -15.008 1 98.06 216 ASP B N 1
ATOM 5995 C CA . ASP B 1 216 ? 8.602 -10.445 -15.867 1 98.06 216 ASP B CA 1
ATOM 5996 C C . ASP B 1 216 ? 7.32 -10.305 -15.047 1 98.06 216 ASP B C 1
ATOM 5998 O O . ASP B 1 216 ? 7.168 -10.945 -14 1 98.06 216 ASP B O 1
ATOM 6002 N N . ILE B 1 217 ? 6.449 -9.484 -15.523 1 98.69 217 ILE B N 1
ATOM 6003 C CA . ILE B 1 217 ? 5.152 -9.289 -14.891 1 98.69 217 ILE B CA 1
ATOM 6004 C C . ILE B 1 217 ? 4.039 -9.625 -15.875 1 98.69 217 ILE B C 1
ATOM 6006 O O . ILE B 1 217 ? 3.977 -9.062 -16.969 1 98.69 217 ILE B O 1
ATOM 6010 N N . TYR B 1 218 ? 3.207 -10.562 -15.523 1 98.88 218 TYR B N 1
ATOM 6011 C CA . TYR B 1 218 ? 2.084 -10.984 -16.359 1 98.88 218 TYR B CA 1
ATOM 6012 C C . TYR B 1 218 ? 0.758 -10.586 -15.719 1 98.88 218 TYR B C 1
ATOM 6014 O O . TYR B 1 218 ? 0.597 -10.664 -14.5 1 98.88 218 TYR B O 1
ATOM 6022 N N . GLY B 1 219 ? -0.213 -10.203 -16.469 1 98.75 219 GLY B N 1
ATOM 6023 C CA . GLY B 1 219 ? -1.532 -9.883 -15.945 1 98.75 219 GLY B CA 1
ATOM 6024 C C . GLY B 1 219 ? -2.486 -9.367 -17 1 98.75 219 GLY B C 1
ATOM 6025 O O . GLY B 1 219 ? -2.164 -9.375 -18.188 1 98.75 219 GLY B O 1
ATOM 6026 N N . PRO B 1 220 ? -3.701 -8.977 -16.641 1 98.44 220 PRO B N 1
ATOM 6027 C CA . PRO B 1 220 ? -4.695 -8.5 -17.609 1 98.44 220 PRO B CA 1
ATOM 6028 C C . PRO B 1 220 ? -4.332 -7.152 -18.219 1 98.44 220 PRO B C 1
ATOM 6030 O O . PRO B 1 220 ? -3.537 -6.406 -17.641 1 98.44 220 PRO B O 1
ATOM 6033 N N . ALA B 1 221 ? -4.988 -6.883 -19.312 1 97.75 221 ALA B N 1
ATOM 6034 C CA . ALA B 1 221 ? -4.824 -5.582 -19.969 1 97.75 221 ALA B CA 1
ATOM 6035 C C . ALA B 1 221 ? -5.172 -4.449 -19 1 97.75 221 ALA B C 1
ATOM 6037 O O . ALA B 1 221 ? -6.141 -4.543 -18.25 1 97.75 221 ALA B O 1
ATOM 6038 N N . GLY B 1 222 ? -4.387 -3.4 -19.047 1 97.38 222 GLY B N 1
ATOM 6039 C CA . GLY B 1 222 ? -4.504 -2.283 -18.125 1 97.38 222 GLY B CA 1
ATOM 6040 C C . GLY B 1 222 ? -3.402 -2.248 -17.094 1 97.38 222 GLY B C 1
ATOM 6041 O O . GLY B 1 222 ? -3.141 -1.204 -16.484 1 97.38 222 GLY B O 1
ATOM 6042 N N . LEU B 1 223 ? -2.781 -3.393 -16.891 1 98.44 223 LEU B N 1
ATOM 6043 C CA . LEU B 1 223 ? -1.715 -3.514 -15.898 1 98.44 223 LEU B CA 1
ATOM 6044 C C . LEU B 1 223 ? -0.527 -2.633 -16.266 1 98.44 223 LEU B C 1
ATOM 6046 O O . LEU B 1 223 ? 0.077 -2 -15.398 1 98.44 223 LEU B O 1
ATOM 6050 N N . ARG B 1 224 ? -0.131 -2.604 -17.5 1 97.69 224 ARG B N 1
ATOM 6051 C CA . ARG B 1 224 ? 1.002 -1.813 -17.984 1 97.69 224 ARG B CA 1
ATOM 6052 C C . ARG B 1 224 ? 0.794 -0.331 -17.688 1 97.69 224 ARG B C 1
ATOM 6054 O O . ARG B 1 224 ? 1.698 0.343 -17.188 1 97.69 224 ARG B O 1
ATOM 6061 N N . ARG B 1 225 ? -0.385 0.168 -18.031 1 96.69 225 ARG B N 1
ATOM 6062 C CA . ARG B 1 225 ? -0.705 1.571 -17.797 1 96.69 225 ARG B CA 1
ATOM 6063 C C . ARG B 1 225 ? -0.699 1.89 -16.312 1 96.69 225 ARG B C 1
ATOM 6065 O O . ARG B 1 225 ? -0.177 2.926 -15.891 1 96.69 225 ARG B O 1
ATOM 6072 N N . PHE B 1 226 ? -1.308 1.009 -15.539 1 97.06 226 PHE B N 1
ATOM 6073 C CA . PHE B 1 226 ? -1.332 1.183 -14.086 1 97.06 226 PHE B CA 1
ATOM 6074 C C . PHE B 1 226 ? 0.081 1.337 -13.539 1 97.06 226 PHE B C 1
ATOM 6076 O O . PHE B 1 226 ? 0.363 2.275 -12.789 1 97.06 226 PHE B O 1
ATOM 6083 N N . LEU B 1 227 ? 0.898 0.458 -13.891 1 97 227 LEU B N 1
ATOM 6084 C CA . LEU B 1 227 ? 2.252 0.43 -13.344 1 97 227 LEU B CA 1
ATOM 6085 C C . LEU B 1 227 ? 3.068 1.609 -13.867 1 97 227 LEU B C 1
ATOM 6087 O O . LEU B 1 227 ? 3.7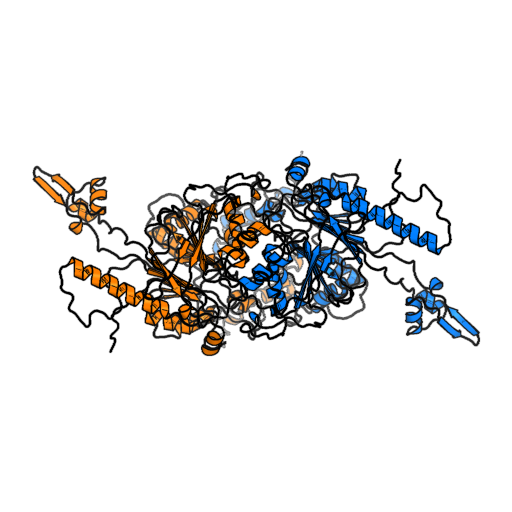6 2.277 -13.094 1 97 227 LEU B O 1
ATOM 6091 N N . ARG B 1 228 ? 3.035 1.908 -15.148 1 95.06 228 ARG B N 1
ATOM 6092 C CA . ARG B 1 228 ? 3.781 3.012 -15.75 1 95.06 228 ARG B CA 1
ATOM 6093 C C . ARG B 1 228 ? 3.385 4.344 -15.117 1 95.06 228 ARG B C 1
ATOM 6095 O O . ARG B 1 228 ? 4.246 5.172 -14.812 1 95.06 228 ARG B O 1
ATOM 6102 N N . SER B 1 229 ? 2.092 4.547 -15 1 94.75 229 SER B N 1
ATOM 6103 C CA . SER B 1 229 ? 1.613 5.797 -14.422 1 94.75 229 SER B CA 1
ATOM 6104 C C . SER B 1 229 ? 2.078 5.949 -12.977 1 94.75 229 SER B C 1
ATOM 6106 O O . SER B 1 229 ? 2.527 7.023 -12.578 1 94.75 229 SER B O 1
ATOM 6108 N N . SER B 1 230 ? 1.981 4.871 -12.219 1 96.19 230 SER B N 1
ATOM 6109 C CA . SER B 1 230 ? 2.379 4.918 -10.812 1 96.19 230 SER B CA 1
ATOM 6110 C C . SER B 1 230 ? 3.867 5.219 -10.672 1 96.19 230 SER B C 1
ATOM 6112 O O . SER B 1 230 ? 4.258 6.082 -9.883 1 96.19 230 SER B O 1
ATOM 6114 N N . ILE B 1 231 ? 4.68 4.574 -11.453 1 94.94 231 ILE B N 1
ATOM 6115 C CA . ILE B 1 231 ? 6.129 4.672 -11.344 1 94.94 231 ILE B CA 1
ATOM 6116 C C . ILE B 1 231 ? 6.598 6.023 -11.867 1 94.94 231 ILE B C 1
ATOM 6118 O O . ILE B 1 231 ? 7.457 6.672 -11.266 1 94.94 231 ILE B O 1
ATOM 6122 N N . SER B 1 232 ? 6.059 6.5 -12.938 1 94.5 232 SER B N 1
ATOM 6123 C CA . SER B 1 232 ? 6.512 7.734 -13.57 1 94.5 232 SER B CA 1
ATOM 6124 C C . SER B 1 232 ? 6.09 8.953 -12.758 1 94.5 232 SER B C 1
ATOM 6126 O O . SER B 1 232 ? 6.883 9.875 -12.555 1 94.5 232 SER B O 1
ATOM 6128 N N . LEU B 1 233 ? 4.867 8.969 -12.273 1 95.69 233 LEU B N 1
ATOM 6129 C CA . LEU B 1 233 ? 4.355 10.125 -11.547 1 95.69 233 LEU B CA 1
ATOM 6130 C C . LEU B 1 233 ? 5.023 10.25 -10.18 1 95.69 233 LEU B C 1
ATOM 6132 O O . LEU B 1 233 ? 5.133 11.352 -9.641 1 95.69 233 LEU B O 1
ATOM 6136 N N . SER B 1 234 ? 5.523 9.125 -9.648 1 95.69 234 SER B N 1
ATOM 6137 C CA . SER B 1 234 ? 6.141 9.125 -8.328 1 95.69 234 SER B CA 1
ATOM 6138 C C . SER B 1 234 ? 7.66 9.188 -8.422 1 95.69 234 SER B C 1
ATOM 6140 O O . SER B 1 234 ? 8.352 9.188 -7.402 1 95.69 234 SER B O 1
ATOM 6142 N N . TRP B 1 235 ? 8.227 9.211 -9.617 1 93.5 235 TRP B N 1
ATOM 6143 C CA . TRP B 1 235 ? 9.672 9.211 -9.836 1 93.5 235 TRP B CA 1
ATOM 6144 C C . TRP B 1 235 ? 10.328 8.016 -9.148 1 93.5 235 TRP B C 1
ATOM 6146 O O . TRP B 1 235 ? 11.367 8.156 -8.508 1 93.5 235 TRP B O 1
ATOM 6156 N N . SER B 1 236 ? 9.625 6.867 -9.203 1 92.06 236 SER B N 1
ATOM 6157 C CA . SER B 1 236 ? 10.203 5.68 -8.578 1 92.06 236 SER B CA 1
ATOM 6158 C C . SER B 1 236 ? 11.32 5.098 -9.438 1 92.06 236 SER B C 1
ATOM 6160 O O . SER B 1 236 ? 11.062 4.469 -10.461 1 92.06 236 SER B O 1
ATOM 6162 N N . LEU B 1 237 ? 12.5 5.344 -9.031 1 86.94 237 LEU B N 1
ATOM 6163 C CA . LEU B 1 237 ? 13.664 4.848 -9.758 1 86.94 237 LEU B CA 1
ATOM 6164 C C . LEU B 1 237 ? 13.859 3.354 -9.508 1 86.94 237 LEU B C 1
ATOM 6166 O O . LEU B 1 237 ? 14.023 2.926 -8.359 1 86.94 237 LEU B O 1
ATOM 6170 N N . CYS B 1 238 ? 13.82 2.615 -10.57 1 86.69 238 CYS B N 1
ATOM 6171 C CA . CYS B 1 238 ? 14.031 1.175 -10.477 1 86.69 238 CYS B CA 1
ATOM 6172 C C . CYS B 1 238 ? 15.453 0.804 -10.891 1 86.69 238 CYS B C 1
ATOM 6174 O O . CYS B 1 238 ? 15.914 1.209 -11.961 1 86.69 238 CYS B O 1
ATOM 6176 N N . HIS B 1 239 ? 16.094 0.081 -10.055 1 86.62 239 HIS B N 1
ATOM 6177 C CA . HIS B 1 239 ? 17.438 -0.397 -10.344 1 86.62 239 HIS B CA 1
ATOM 6178 C C . HIS B 1 239 ? 17.406 -1.788 -10.969 1 86.62 239 HIS B C 1
ATOM 6180 O O . HIS B 1 239 ? 18.328 -2.582 -10.773 1 86.62 239 HIS B O 1
ATOM 6186 N N . LEU B 1 240 ? 16.344 -2.127 -11.539 1 88.88 240 LEU B N 1
ATOM 6187 C CA . LEU B 1 240 ? 16.156 -3.359 -12.289 1 88.88 240 LEU B CA 1
ATOM 6188 C C . LEU B 1 240 ? 15.344 -3.1 -13.555 1 88.88 240 LEU B C 1
ATOM 6190 O O . LEU B 1 240 ? 14.68 -2.068 -13.672 1 88.88 240 LEU B O 1
ATOM 6194 N N . THR B 1 241 ? 15.477 -4.023 -14.453 1 91.62 241 THR B N 1
ATOM 6195 C CA . THR B 1 241 ? 14.648 -3.953 -15.656 1 91.62 241 THR B CA 1
ATOM 6196 C C . THR B 1 241 ? 13.461 -4.898 -15.547 1 91.62 241 THR B C 1
ATOM 6198 O O . THR B 1 241 ? 13.57 -5.98 -14.969 1 91.62 241 THR B O 1
ATOM 6201 N N . TYR B 1 242 ? 12.359 -4.453 -16.047 1 94.94 242 TYR B N 1
ATOM 6202 C CA . TYR B 1 242 ? 11.18 -5.32 -16.016 1 94.94 242 TYR B CA 1
ATOM 6203 C C . TYR B 1 242 ? 10.398 -5.223 -17.328 1 94.94 242 TYR B C 1
ATOM 6205 O O . TYR B 1 242 ? 10.578 -4.277 -18.094 1 94.94 242 TYR B O 1
ATOM 6213 N N . ALA B 1 243 ? 9.633 -6.246 -17.609 1 97 243 ALA B N 1
ATOM 6214 C CA . ALA B 1 243 ? 8.703 -6.262 -18.734 1 97 243 ALA B CA 1
ATOM 6215 C C . ALA B 1 243 ? 7.293 -6.633 -18.266 1 97 243 ALA B C 1
ATOM 6217 O O . ALA B 1 243 ? 7.125 -7.516 -17.422 1 97 243 ALA B O 1
ATOM 6218 N N . VAL B 1 244 ? 6.301 -5.914 -18.781 1 98.06 244 VAL B N 1
ATOM 6219 C CA . VAL B 1 244 ? 4.91 -6.219 -18.469 1 98.06 244 VAL B CA 1
ATOM 6220 C C . VAL B 1 244 ? 4.246 -6.895 -19.656 1 98.06 244 VAL B C 1
ATOM 6222 O O . VAL B 1 244 ? 4.137 -6.297 -20.734 1 98.06 244 VAL B O 1
ATOM 6225 N N . HIS B 1 245 ? 3.846 -8.141 -19.484 1 98.69 245 HIS B N 1
ATOM 6226 C CA . HIS B 1 245 ? 3.119 -8.914 -20.484 1 98.69 245 HIS B CA 1
ATOM 6227 C C . HIS B 1 245 ? 1.625 -8.945 -20.188 1 98.69 245 HIS B C 1
ATOM 6229 O O . HIS B 1 245 ? 1.211 -9.453 -19.141 1 98.69 245 HIS B O 1
ATOM 6235 N N . GLU B 1 246 ? 0.807 -8.461 -21.109 1 98.62 246 GLU B N 1
ATOM 6236 C CA . GLU B 1 246 ? -0.619 -8.312 -20.828 1 98.62 246 GLU B CA 1
ATOM 6237 C C . GLU B 1 246 ? -1.433 -9.383 -21.547 1 98.62 246 GLU B C 1
ATOM 6239 O O . GLU B 1 246 ? -1.136 -9.734 -22.703 1 98.62 246 GLU B O 1
ATOM 6244 N N . LEU B 1 247 ? -2.367 -9.938 -20.859 1 98.81 247 LEU B N 1
ATOM 6245 C CA . LEU B 1 247 ? -3.371 -10.828 -21.438 1 98.81 247 LEU B CA 1
ATOM 6246 C C . LEU B 1 247 ? -4.562 -10.039 -21.953 1 98.81 247 LEU B C 1
ATOM 6248 O O . LEU B 1 247 ? -5.219 -9.312 -21.203 1 98.81 247 LEU B O 1
ATOM 6252 N N . HIS B 1 248 ? -4.855 -10.172 -23.234 1 98.5 248 HIS B N 1
ATOM 6253 C CA . HIS B 1 248 ? -5.938 -9.461 -23.906 1 98.5 248 HIS B CA 1
ATOM 6254 C C . HIS B 1 248 ? -7.059 -10.406 -24.312 1 98.5 248 HIS B C 1
ATOM 6256 O O . HIS B 1 248 ? -7.008 -11.008 -25.391 1 98.5 248 HIS B O 1
ATOM 6262 N N . PRO B 1 249 ? -8.086 -10.469 -23.484 1 98 249 PRO B N 1
ATOM 6263 C CA . PRO B 1 249 ? -9.188 -11.359 -23.844 1 98 249 PRO B CA 1
ATOM 6264 C C . PRO B 1 249 ? -9.977 -10.875 -25.062 1 98 249 PRO B C 1
ATOM 6266 O O . PRO B 1 249 ? -9.961 -9.68 -25.359 1 98 249 PRO B O 1
ATOM 6269 N N . ARG B 1 250 ? -10.578 -11.82 -25.75 1 97.06 250 ARG B N 1
ATOM 6270 C CA . ARG B 1 250 ? -11.539 -11.43 -26.766 1 97.06 250 ARG B CA 1
ATOM 6271 C C . ARG B 1 250 ? -12.766 -10.773 -26.141 1 97.06 250 ARG B C 1
ATOM 6273 O O . ARG B 1 250 ? -13.102 -11.047 -25 1 97.06 250 ARG B O 1
ATOM 6280 N N . PRO B 1 251 ? -13.422 -9.977 -26.938 1 95.12 251 PRO B N 1
ATOM 6281 C CA . PRO B 1 251 ? -14.594 -9.281 -26.391 1 95.12 251 PRO B CA 1
ATOM 6282 C C . PRO B 1 251 ? -15.641 -10.234 -25.828 1 95.12 251 PRO B C 1
ATOM 6284 O O . PRO B 1 251 ? -16.266 -9.938 -24.812 1 95.12 251 PRO B O 1
ATOM 6287 N N . ASP B 1 252 ? -15.852 -11.359 -26.391 1 95.56 252 ASP B N 1
ATOM 6288 C CA . ASP B 1 252 ? -16.859 -12.305 -25.953 1 95.56 252 ASP B CA 1
ATOM 6289 C C . ASP B 1 252 ? -16.484 -12.93 -24.609 1 95.56 252 ASP B C 1
ATOM 6291 O O . ASP B 1 252 ? -17.359 -13.414 -23.875 1 95.56 252 ASP B O 1
ATOM 6295 N N . MET B 1 253 ? -15.219 -12.93 -24.25 1 96.12 253 MET B N 1
ATOM 6296 C CA . MET B 1 253 ? -14.719 -13.555 -23.031 1 96.12 253 MET B CA 1
ATOM 6297 C C . MET B 1 253 ? -14.953 -12.656 -21.812 1 96.12 253 MET B C 1
ATOM 6299 O O . MET B 1 253 ? -14.812 -13.102 -20.672 1 96.12 253 MET B O 1
ATOM 6303 N N . ILE B 1 254 ? -15.266 -11.383 -22.078 1 95.19 254 ILE B N 1
ATOM 6304 C CA . ILE B 1 254 ? -15.445 -10.461 -20.969 1 95.19 254 ILE B CA 1
ATOM 6305 C C . ILE B 1 254 ? -16.812 -9.797 -21.062 1 95.19 254 ILE B C 1
ATOM 6307 O O . ILE B 1 254 ? -17.016 -8.68 -20.594 1 95.19 254 ILE B O 1
ATOM 6311 N N . ASP B 1 255 ? -17.719 -10.391 -21.734 1 92.19 255 ASP B N 1
ATOM 6312 C CA . ASP B 1 255 ? -19.062 -9.859 -21.938 1 92.19 255 ASP B CA 1
ATOM 6313 C C . ASP B 1 255 ? -19.797 -9.727 -20.609 1 92.19 255 ASP B C 1
ATOM 6315 O O . ASP B 1 255 ? -20.656 -8.867 -20.453 1 92.19 255 ASP B O 1
ATOM 6319 N N . ASN B 1 256 ? -19.438 -10.562 -19.641 1 90.31 256 ASN B N 1
ATOM 6320 C CA . ASN B 1 256 ? -20.109 -10.562 -18.344 1 90.31 256 ASN B CA 1
ATOM 6321 C C . ASN B 1 256 ? -19.391 -9.633 -17.344 1 90.31 256 ASN B C 1
ATOM 6323 O O . ASN B 1 256 ? -19.828 -9.508 -16.203 1 90.31 256 ASN B O 1
ATOM 6327 N N . CYS B 1 257 ? -18.391 -8.953 -17.75 1 94.19 257 CYS B N 1
ATOM 6328 C CA . CYS B 1 257 ? -17.656 -8.039 -16.891 1 94.19 257 CYS B CA 1
ATOM 6329 C C . CYS B 1 257 ? -18.219 -6.625 -16.984 1 94.19 257 CYS B C 1
ATOM 6331 O O . CYS B 1 257 ? -18.922 -6.293 -17.938 1 94.19 257 CYS B O 1
ATOM 6333 N N . TYR B 1 258 ? -17.922 -5.855 -15.961 1 92.19 258 TYR B N 1
ATOM 6334 C CA . TYR B 1 258 ? -18.188 -4.422 -16.047 1 92.19 258 TYR B CA 1
ATOM 6335 C C . TYR B 1 258 ? -17.422 -3.789 -17.188 1 92.19 258 TYR B C 1
ATOM 6337 O O . TYR B 1 258 ? -16.328 -4.25 -17.547 1 92.19 258 TYR B O 1
ATOM 6345 N N . ARG B 1 259 ? -18.016 -2.822 -17.703 1 90.88 259 ARG B N 1
ATOM 6346 C CA . ARG B 1 259 ? -17.266 -2.031 -18.672 1 90.88 259 ARG B CA 1
ATOM 6347 C C . ARG B 1 259 ? -16.094 -1.324 -18.016 1 90.88 259 ARG B C 1
ATOM 6349 O O . ARG B 1 259 ? -16.156 -0.953 -16.844 1 90.88 259 ARG B O 1
ATOM 6356 N N . TYR B 1 260 ? -15.086 -1.199 -18.828 1 90.69 260 TYR B N 1
ATOM 6357 C CA . TYR B 1 260 ? -13.938 -0.444 -18.328 1 90.69 260 TYR B CA 1
ATOM 6358 C C . TYR B 1 260 ? -14.328 0.986 -17.984 1 90.69 260 TYR B C 1
ATOM 6360 O O . TYR B 1 260 ? -15.055 1.64 -18.75 1 90.69 260 TYR B O 1
ATOM 6368 N N . TRP B 1 261 ? -13.898 1.477 -16.844 1 89.69 261 TRP B N 1
ATOM 6369 C CA . TRP B 1 261 ? -14.219 2.834 -16.406 1 89.69 261 TRP B CA 1
ATOM 6370 C C . TRP B 1 261 ? -13.391 3.859 -17.188 1 89.69 261 TRP B C 1
ATOM 6372 O O . TRP B 1 261 ? -13.734 5.043 -17.219 1 89.69 261 TRP B O 1
ATOM 6382 N N . THR B 1 262 ? -12.297 3.352 -17.703 1 90.06 262 THR B N 1
ATOM 6383 C CA . THR B 1 262 ? -11.406 4.188 -18.5 1 90.06 262 THR B CA 1
ATOM 6384 C C . THR B 1 262 ? -10.719 3.359 -19.578 1 90.06 262 THR B C 1
ATOM 6386 O O . THR B 1 262 ? -10.805 2.131 -19.578 1 90.06 262 THR B O 1
ATOM 6389 N N . GLU B 1 263 ? -10.078 4.125 -20.469 1 91.12 263 GLU B N 1
ATOM 6390 C CA . GLU B 1 263 ? -9.305 3.432 -21.484 1 91.12 263 GLU B CA 1
ATOM 6391 C C . GLU B 1 263 ? -8.062 2.773 -20.891 1 91.12 263 GLU B C 1
ATOM 6393 O O . GLU B 1 263 ? -7.406 3.35 -20.031 1 91.12 263 GLU B O 1
ATOM 6398 N N . ILE B 1 264 ? -7.785 1.562 -21.375 1 92.06 264 ILE B N 1
ATOM 6399 C CA . ILE B 1 264 ? -6.691 0.8 -20.781 1 92.06 264 ILE B CA 1
ATOM 6400 C C . ILE B 1 264 ? -5.477 0.841 -21.719 1 92.06 264 ILE B C 1
ATOM 6402 O O . ILE B 1 264 ? -4.391 0.396 -21.344 1 92.06 264 ILE B O 1
ATOM 6406 N N . ASP B 1 265 ? -5.598 1.407 -22.844 1 90.88 265 ASP B N 1
ATOM 6407 C CA . ASP B 1 265 ? -4.484 1.518 -23.781 1 90.88 265 ASP B CA 1
ATOM 6408 C C . ASP B 1 265 ? -3.504 2.602 -23.344 1 90.88 265 ASP B C 1
ATOM 6410 O O . ASP B 1 265 ? -3.84 3.453 -22.516 1 90.88 265 ASP B O 1
ATOM 6414 N N . LEU B 1 266 ? -2.322 2.586 -23.844 1 90.94 266 LEU B N 1
ATOM 6415 C CA . LEU B 1 266 ? -1.258 3.51 -23.469 1 90.94 266 LEU B CA 1
ATOM 6416 C C . LEU B 1 266 ? -1.317 4.781 -24.312 1 90.94 266 LEU B C 1
ATOM 6418 O O . LEU B 1 266 ? -1.545 4.727 -25.516 1 90.94 266 LEU B O 1
ATOM 6422 N N . ASP B 1 267 ? -1.192 5.875 -23.609 1 88.31 267 ASP B N 1
ATOM 6423 C CA . ASP B 1 267 ? -0.976 7.145 -24.297 1 88.31 267 ASP B CA 1
ATOM 6424 C C . ASP B 1 267 ? 0.498 7.332 -24.641 1 88.31 267 ASP B C 1
ATOM 6426 O O . ASP B 1 267 ? 1.367 7.238 -23.781 1 88.31 267 ASP B O 1
ATOM 6430 N N . PRO B 1 268 ? 0.801 7.66 -25.906 1 84.19 268 PRO B N 1
ATOM 6431 C CA . PRO B 1 268 ? 2.197 7.727 -26.344 1 84.19 268 PRO B CA 1
ATOM 6432 C C . PRO B 1 268 ? 2.986 8.828 -25.641 1 84.19 268 PRO B C 1
ATOM 6434 O O . PRO B 1 268 ? 4.215 8.758 -25.562 1 84.19 268 PRO B O 1
ATOM 6437 N N . VAL B 1 269 ? 2.314 9.758 -25.141 1 81.94 269 VAL B N 1
ATOM 6438 C CA . VAL B 1 269 ? 3.004 10.883 -24.516 1 81.94 269 VAL B CA 1
ATOM 6439 C C . VAL B 1 269 ? 2.947 10.75 -23 1 81.94 269 VAL B C 1
ATOM 6441 O O . VAL B 1 269 ? 3.973 10.852 -22.328 1 81.94 269 VAL B O 1
ATOM 6444 N N . ARG B 1 270 ? 1.837 10.383 -22.484 1 87.62 270 ARG B N 1
ATOM 6445 C CA . ARG B 1 270 ? 1.604 10.352 -21.047 1 87.62 270 ARG B CA 1
ATOM 6446 C C . ARG B 1 270 ? 2 9.008 -20.453 1 87.62 270 ARG B C 1
ATOM 6448 O O . ARG B 1 270 ? 2.207 8.891 -19.234 1 87.62 270 ARG B O 1
ATOM 6455 N N . ASP B 1 271 ? 2.096 8.039 -21.297 1 88.81 271 ASP B N 1
ATOM 6456 C CA . ASP B 1 271 ? 2.457 6.699 -20.844 1 88.81 271 ASP B CA 1
ATOM 6457 C C . ASP B 1 271 ? 3.686 6.18 -21.594 1 88.81 271 ASP B C 1
ATOM 6459 O O . ASP B 1 271 ? 3.697 5.039 -22.062 1 88.81 271 ASP B O 1
ATOM 6463 N N . ARG B 1 272 ? 4.613 7.012 -21.641 1 88.06 272 ARG B N 1
ATOM 6464 C CA . ARG B 1 272 ? 5.832 6.617 -22.328 1 88.06 272 ARG B CA 1
ATOM 6465 C C . ARG B 1 272 ? 6.57 5.523 -21.578 1 88.06 272 ARG B C 1
ATOM 6467 O O . ARG B 1 272 ? 6.605 5.535 -20.344 1 88.06 272 ARG B O 1
ATOM 6474 N N . ARG B 1 273 ? 7.176 4.691 -22.344 1 90.19 273 ARG B N 1
ATOM 6475 C CA . ARG B 1 273 ? 7.953 3.617 -21.734 1 90.19 273 ARG B CA 1
ATOM 6476 C C . ARG B 1 273 ? 9.164 4.168 -20.984 1 90.19 273 ARG B C 1
ATOM 6478 O O . ARG B 1 273 ? 9.883 5.027 -21.516 1 90.19 273 ARG B O 1
ATOM 6485 N N . LEU B 1 274 ? 9.383 3.715 -19.875 1 87.06 274 LEU B N 1
ATOM 6486 C CA . LEU B 1 274 ? 10.516 4.152 -19.062 1 87.06 274 LEU B CA 1
ATOM 6487 C C . LEU B 1 274 ? 11.789 3.418 -19.453 1 87.06 274 LEU B C 1
ATOM 6489 O O . LEU B 1 274 ? 11.727 2.324 -20.031 1 87.06 274 LEU B O 1
ATOM 6493 N N . PHE B 1 275 ? 12.883 3.938 -19.094 1 84.25 275 PHE B N 1
ATOM 6494 C CA . PHE B 1 275 ? 14.18 3.42 -19.516 1 84.25 275 PHE B CA 1
ATOM 6495 C C . PHE B 1 275 ? 14.414 2.02 -18.969 1 84.25 275 PHE B C 1
ATOM 6497 O O . PHE B 1 275 ? 15.078 1.198 -19.594 1 84.25 275 PHE B O 1
ATOM 6504 N N . PHE B 1 276 ? 13.891 1.771 -17.828 1 88.12 276 PHE B N 1
ATOM 6505 C CA . PHE B 1 276 ? 14.125 0.475 -17.203 1 88.12 276 PHE B CA 1
ATOM 6506 C C . PHE B 1 276 ? 13 -0.499 -17.531 1 88.12 276 PHE B C 1
ATOM 6508 O O . PHE B 1 276 ? 12.984 -1.625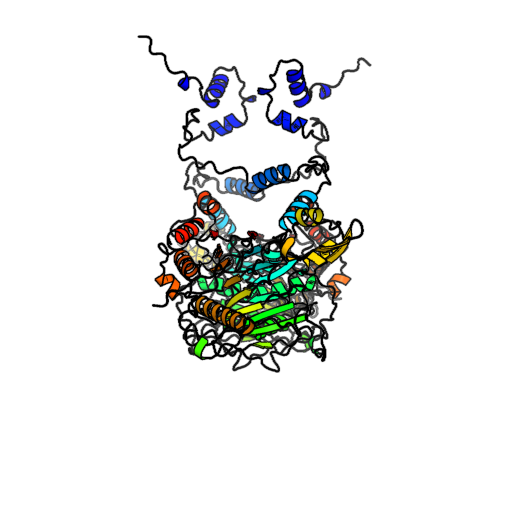 -17.031 1 88.12 276 PHE B O 1
ATOM 6515 N N . GLU B 1 277 ? 12.078 -0.141 -18.328 1 91.19 277 GLU B N 1
ATOM 6516 C CA . GLU B 1 277 ? 10.992 -1.009 -18.781 1 91.19 277 GLU B CA 1
ATOM 6517 C C . GLU B 1 277 ? 11.297 -1.598 -20.156 1 91.19 277 GLU B C 1
ATOM 6519 O O . GLU B 1 277 ? 11.523 -0.859 -21.125 1 91.19 277 GLU B O 1
ATOM 6524 N N . ARG B 1 278 ? 11.297 -2.879 -20.234 1 93.56 278 ARG B N 1
ATOM 6525 C CA . ARG B 1 278 ? 11.43 -3.564 -21.516 1 93.56 278 ARG B CA 1
ATOM 6526 C C . ARG B 1 278 ? 10.078 -3.721 -22.188 1 93.56 278 ARG B C 1
ATOM 6528 O O . ARG B 1 278 ? 9.031 -3.615 -21.531 1 93.56 278 ARG B O 1
ATOM 6535 N N . GLU B 1 279 ? 10.211 -3.916 -23.469 1 92.88 279 GLU B N 1
ATOM 6536 C CA . GLU B 1 279 ? 8.969 -4.117 -24.219 1 92.88 279 GLU B CA 1
ATOM 6537 C C . GLU B 1 279 ? 8.312 -5.441 -23.844 1 92.88 279 GLU B C 1
ATOM 6539 O O . GLU B 1 279 ? 8.945 -6.496 -23.906 1 92.88 279 GLU B O 1
ATOM 6544 N N . GLY B 1 280 ? 7.102 -5.355 -23.359 1 94.75 280 GLY B N 1
ATOM 6545 C CA . GLY B 1 280 ? 6.336 -6.551 -23.062 1 94.75 280 GLY B CA 1
ATOM 6546 C C . GLY B 1 280 ? 5.445 -6.996 -24.203 1 94.75 280 GLY B C 1
ATOM 6547 O O . GLY B 1 280 ? 5.293 -6.281 -25.188 1 94.75 280 GLY B O 1
ATOM 6548 N N . ARG B 1 281 ? 4.836 -8.141 -24.062 1 97.12 281 ARG B N 1
ATOM 6549 C CA . ARG B 1 281 ? 3.977 -8.719 -25.078 1 97.12 281 ARG B CA 1
ATOM 6550 C C . ARG B 1 281 ? 2.506 -8.477 -24.766 1 97.12 281 ARG B C 1
ATOM 6552 O O . ARG B 1 281 ? 2.127 -8.367 -23.594 1 97.12 281 ARG B O 1
ATOM 6559 N N . ASP B 1 282 ? 1.747 -8.281 -25.844 1 97.94 282 ASP B N 1
ATOM 6560 C CA . ASP B 1 282 ? 0.3 -8.461 -25.781 1 97.94 282 ASP B CA 1
ATOM 6561 C C . ASP B 1 282 ? -0.09 -9.891 -26.172 1 97.94 282 ASP B C 1
ATOM 6563 O O . ASP B 1 282 ? 0.096 -10.297 -27.312 1 97.94 282 ASP B O 1
ATOM 6567 N N . ILE B 1 283 ? -0.599 -10.594 -25.234 1 98.69 283 ILE B N 1
ATOM 6568 C CA . ILE B 1 283 ? -0.885 -12.008 -25.438 1 98.69 283 ILE B CA 1
ATOM 6569 C C . ILE B 1 283 ? -2.373 -12.203 -25.719 1 98.69 283 ILE B C 1
ATOM 6571 O O . ILE B 1 283 ? -3.223 -11.727 -24.953 1 98.69 283 ILE B O 1
ATOM 6575 N N . TYR B 1 284 ? -2.695 -12.891 -26.781 1 98.62 284 TYR B N 1
ATOM 6576 C CA . TYR B 1 284 ? -4.074 -13.141 -27.203 1 98.62 284 TYR B CA 1
ATOM 6577 C C . TYR B 1 284 ? -4.434 -14.609 -27.031 1 98.62 284 TYR B C 1
ATOM 6579 O O . TYR B 1 284 ? -3.562 -15.484 -27.109 1 98.62 284 TYR B O 1
ATOM 6587 N N . PRO B 1 285 ? -5.695 -14.883 -26.75 1 98.62 285 PRO B N 1
ATOM 6588 C CA . PRO B 1 285 ? -6.102 -16.281 -26.562 1 98.62 285 PRO B CA 1
ATOM 6589 C C . PRO B 1 285 ? -6.121 -17.062 -27.859 1 98.62 285 PRO B C 1
ATOM 6591 O O . PRO B 1 285 ? -6.176 -16.469 -28.953 1 98.62 285 PRO B O 1
ATOM 6594 N N . ASP B 1 286 ? -6.031 -18.375 -27.766 1 98.06 286 ASP B N 1
ATOM 6595 C CA . ASP B 1 286 ? -6.16 -19.25 -28.938 1 98.06 286 ASP B CA 1
ATOM 6596 C C . ASP B 1 286 ? -7.625 -19.391 -29.359 1 98.06 286 ASP B C 1
ATOM 6598 O O . ASP B 1 286 ? -8.492 -18.672 -28.859 1 98.06 286 ASP B O 1
ATOM 6602 N N . GLU B 1 287 ? -7.883 -20.234 -30.312 1 96.88 287 GLU B N 1
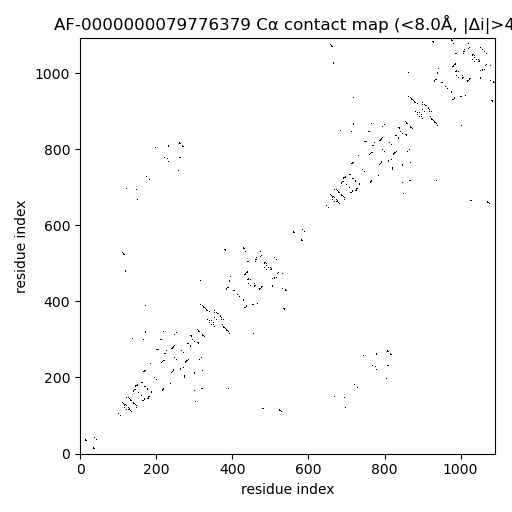ATOM 6603 C CA . GLU B 1 287 ? -9.227 -20.391 -30.859 1 96.88 287 GLU B CA 1
ATOM 6604 C C . GLU B 1 287 ? -10.211 -20.875 -29.797 1 96.88 287 GLU B C 1
ATOM 6606 O O . GLU B 1 287 ? -11.406 -20.625 -29.906 1 96.88 287 GLU B O 1
ATOM 6611 N N . HIS B 1 288 ? -9.695 -21.5 -28.734 1 97.38 288 HIS B N 1
ATOM 6612 C CA . HIS B 1 288 ? -10.555 -22.047 -27.688 1 97.38 288 HIS B CA 1
ATOM 6613 C C . HIS B 1 288 ? -10.727 -21.047 -26.531 1 97.38 288 HIS B C 1
ATOM 6615 O O . HIS B 1 288 ? -11.461 -21.328 -25.578 1 97.38 288 HIS B O 1
ATOM 6621 N N . GLY B 1 289 ? -10.031 -19.906 -26.562 1 97.81 289 GLY B N 1
ATOM 6622 C CA . GLY B 1 289 ? -10.211 -18.859 -25.562 1 97.81 289 GLY B CA 1
ATOM 6623 C C . GLY B 1 289 ? -9.211 -18.953 -24.438 1 97.81 289 GLY B C 1
ATOM 6624 O O . GLY B 1 289 ? -9.445 -18.406 -23.344 1 97.81 289 GLY B O 1
ATOM 6625 N N . PHE B 1 290 ? -8.172 -19.688 -24.625 1 98.75 290 PHE B N 1
ATOM 6626 C CA . PHE B 1 290 ? -7.16 -19.859 -23.594 1 98.75 290 PHE B CA 1
ATOM 6627 C C . PHE B 1 290 ? -5.859 -19.172 -23.984 1 98.75 290 PHE B C 1
ATOM 6629 O O . PHE B 1 290 ? -5.516 -19.109 -25.172 1 98.75 290 PHE B O 1
ATOM 6636 N N . PHE B 1 291 ? -5.156 -18.531 -23 1 98.88 291 PHE B N 1
ATOM 6637 C CA . PHE B 1 291 ? -3.811 -18.031 -23.219 1 98.88 291 PHE B CA 1
ATOM 6638 C C . PHE B 1 291 ? -2.771 -19.125 -23.016 1 98.88 291 PHE B C 1
ATOM 6640 O O . PHE B 1 291 ? -2.514 -19.531 -21.875 1 98.88 291 PHE B O 1
ATOM 6647 N N . ARG B 1 292 ? -2.164 -19.594 -24.109 1 98.44 292 ARG B N 1
ATOM 6648 C CA . ARG B 1 292 ? -1.349 -20.797 -24.078 1 98.44 292 ARG B CA 1
ATOM 6649 C C . ARG B 1 292 ? 0.127 -20.469 -23.906 1 98.44 292 ARG B C 1
ATOM 6651 O O . ARG B 1 292 ? 0.646 -19.547 -24.547 1 98.44 292 ARG B O 1
ATOM 6658 N N . ASP B 1 293 ? 0.811 -21.172 -22.984 1 98 293 ASP B N 1
ATOM 6659 C CA . ASP B 1 293 ? 2.252 -21.062 -22.781 1 98 293 ASP B CA 1
ATOM 6660 C C . ASP B 1 293 ? 2.689 -19.594 -22.812 1 98 293 ASP B C 1
ATOM 6662 O O . ASP B 1 293 ? 3.502 -19.203 -23.656 1 98 293 ASP B O 1
ATOM 6666 N N . ILE B 1 294 ? 2.371 -18.828 -21.828 1 98.25 294 ILE B N 1
ATOM 6667 C CA . ILE B 1 294 ? 2.42 -17.375 -21.891 1 98.25 294 ILE B CA 1
ATOM 6668 C C . ILE B 1 294 ? 3.832 -16.891 -21.562 1 98.25 294 ILE B C 1
ATOM 6670 O O . ILE B 1 294 ? 4.172 -15.734 -21.812 1 98.25 294 ILE B O 1
ATOM 6674 N N . VAL B 1 295 ? 4.645 -17.688 -21.031 1 96.19 295 VAL B N 1
ATOM 6675 C CA . VAL B 1 295 ? 5.977 -17.25 -20.609 1 96.19 295 VAL B CA 1
ATOM 6676 C C . VAL B 1 295 ? 6.809 -16.875 -21.828 1 96.19 295 VAL B C 1
ATOM 6678 O O . VAL B 1 295 ? 6.855 -17.609 -22.812 1 96.19 295 VAL B O 1
ATOM 6681 N N . ASP B 1 296 ? 7.434 -15.758 -21.828 1 92.88 296 ASP B N 1
ATOM 6682 C CA . ASP B 1 296 ? 8.32 -15.32 -22.891 1 92.88 296 ASP B CA 1
ATOM 6683 C C . ASP B 1 296 ? 9.68 -16 -22.812 1 92.88 296 ASP B C 1
ATOM 6685 O O . ASP B 1 296 ? 10.648 -15.414 -22.328 1 92.88 296 ASP B O 1
ATOM 6689 N N . LYS B 1 297 ? 9.781 -17.109 -23.391 1 91.06 297 LYS B N 1
ATOM 6690 C CA . LYS B 1 297 ? 10.984 -17.938 -23.281 1 91.06 297 LYS B CA 1
ATOM 6691 C C . LYS B 1 297 ? 12.125 -17.344 -24.109 1 91.06 297 LYS B C 1
ATOM 6693 O O . LYS B 1 297 ? 13.305 -17.578 -23.797 1 91.06 297 LYS B O 1
ATOM 6698 N N . GLU B 1 298 ? 11.805 -16.594 -25.078 1 89.94 298 GLU B N 1
ATOM 6699 C CA . GLU B 1 298 ? 12.82 -16.031 -25.984 1 89.94 298 GLU B CA 1
ATOM 6700 C C . GLU B 1 298 ? 13.445 -14.781 -25.391 1 89.94 298 GLU B C 1
ATOM 6702 O O . GLU B 1 298 ? 14.672 -14.664 -25.328 1 89.94 298 GLU B O 1
ATOM 6707 N N . ASN B 1 299 ? 12.586 -13.836 -24.953 1 91.31 299 ASN B N 1
ATOM 6708 C CA . ASN B 1 299 ? 13.078 -12.516 -24.578 1 91.31 299 ASN B CA 1
ATOM 6709 C C . ASN B 1 299 ? 12.852 -12.242 -23.094 1 91.31 299 ASN B C 1
ATOM 6711 O O . ASN B 1 299 ? 13.32 -11.234 -22.562 1 91.31 299 ASN B O 1
ATOM 6715 N N . GLY B 1 300 ? 12.18 -13.156 -22.391 1 93.38 300 GLY B N 1
ATOM 6716 C CA . GLY B 1 300 ? 11.844 -12.938 -21 1 93.38 300 GLY B CA 1
ATOM 6717 C C . GLY B 1 300 ? 12.977 -13.289 -20.047 1 93.38 300 GLY B C 1
ATOM 6718 O O . GLY B 1 300 ? 14.125 -13.438 -20.484 1 93.38 300 GLY B O 1
ATOM 6719 N N . VAL B 1 301 ? 12.609 -13.234 -18.812 1 94.44 301 VAL B N 1
ATOM 6720 C CA . VAL B 1 301 ? 13.562 -13.508 -17.734 1 94.44 301 VAL B CA 1
ATOM 6721 C C . VAL B 1 301 ? 14.188 -14.883 -17.938 1 94.44 301 VAL B C 1
ATOM 6723 O O . VAL B 1 301 ? 13.508 -15.828 -18.344 1 94.44 301 VAL B O 1
ATOM 6726 N N . LYS B 1 302 ? 15.43 -14.938 -17.656 1 91.06 302 LYS B N 1
ATOM 6727 C CA . LYS B 1 302 ? 16.141 -16.219 -17.703 1 91.06 302 LYS B CA 1
ATOM 6728 C C . LYS B 1 302 ? 16.375 -16.766 -16.297 1 91.06 302 LYS B C 1
ATOM 6730 O O . LYS B 1 302 ? 17.469 -16.594 -15.742 1 91.06 302 LYS B O 1
ATOM 6735 N N . ASP B 1 303 ? 15.242 -17.328 -16 1 85.44 303 ASP B N 1
ATOM 6736 C CA . ASP B 1 303 ? 15.383 -18 -14.711 1 85.44 303 ASP B CA 1
ATOM 6737 C C . ASP B 1 303 ? 15.453 -19.516 -14.883 1 85.44 303 ASP B C 1
ATOM 6739 O O . ASP B 1 303 ? 15.414 -20.031 -16 1 85.44 303 ASP B O 1
ATOM 6743 N N . ASP B 1 304 ? 16.172 -20.359 -14.344 1 86.19 304 ASP B N 1
ATOM 6744 C CA . ASP B 1 304 ? 16.406 -21.797 -14.484 1 86.19 304 ASP B CA 1
ATOM 6745 C C . ASP B 1 304 ? 15.078 -22.547 -14.531 1 86.19 304 ASP B C 1
ATOM 6747 O O . ASP B 1 304 ? 15.062 -23.781 -14.422 1 86.19 304 ASP B O 1
ATOM 6751 N N . ARG B 1 305 ? 13.82 -21.766 -14.805 1 89.62 305 ARG B N 1
ATOM 6752 C CA . ARG B 1 305 ? 12.539 -22.469 -14.773 1 89.62 305 ARG B CA 1
ATOM 6753 C C . ARG B 1 305 ? 11.742 -22.188 -16.047 1 89.62 305 ARG B C 1
ATOM 6755 O O . ARG B 1 305 ? 10.508 -22.234 -16.047 1 89.62 305 ARG B O 1
ATOM 6762 N N . ASN B 1 306 ? 12.375 -21.938 -17.078 1 90.94 306 ASN B N 1
ATOM 6763 C CA . ASN B 1 306 ? 11.75 -21.719 -18.375 1 90.94 306 ASN B CA 1
ATOM 6764 C C . ASN B 1 306 ? 11.156 -23 -18.938 1 90.94 306 ASN B C 1
ATOM 6766 O O . ASN B 1 306 ? 10.445 -22.984 -19.938 1 90.94 306 ASN B O 1
ATOM 6770 N N . ASP B 1 307 ? 11.375 -24.078 -18.266 1 91.31 307 ASP B N 1
ATOM 6771 C CA . ASP B 1 307 ? 10.844 -25.359 -18.703 1 91.31 307 ASP B CA 1
ATOM 6772 C C . ASP B 1 307 ? 9.398 -25.547 -18.234 1 91.31 307 ASP B C 1
ATOM 6774 O O . ASP B 1 307 ? 8.695 -26.438 -18.703 1 91.31 307 ASP B O 1
ATOM 6778 N N . PHE B 1 308 ? 8.922 -24.641 -17.391 1 95.19 308 PHE B N 1
ATOM 6779 C CA . PHE B 1 308 ? 7.508 -24.656 -17.047 1 95.19 308 PHE B CA 1
ATOM 6780 C C . PHE B 1 308 ? 6.66 -24.203 -18.219 1 95.19 308 PHE B C 1
ATOM 6782 O O . PHE B 1 308 ? 7.07 -23.328 -19 1 95.19 308 PHE B O 1
ATOM 6789 N N . VAL B 1 309 ? 5.547 -24.844 -18.359 1 97.56 309 VAL B N 1
ATOM 6790 C CA . VAL B 1 309 ? 4.52 -24.328 -19.25 1 97.56 309 VAL B CA 1
ATOM 6791 C C . VAL B 1 309 ? 3.393 -23.688 -18.453 1 97.56 309 VAL B C 1
ATOM 6793 O O . VAL B 1 309 ? 2.818 -24.328 -17.562 1 97.56 309 VAL B O 1
ATOM 6796 N N . ILE B 1 310 ? 3.119 -22.453 -18.766 1 98.69 310 ILE B N 1
ATOM 6797 C CA . ILE B 1 310 ? 2.094 -21.75 -18.016 1 98.69 310 ILE B CA 1
ATOM 6798 C C . ILE B 1 310 ? 0.986 -21.281 -18.953 1 98.69 310 ILE B C 1
ATOM 6800 O O . ILE B 1 310 ? 1.249 -20.578 -19.938 1 98.69 310 ILE B O 1
ATOM 6804 N N . HIS B 1 311 ? -0.218 -21.734 -18.719 1 98.88 311 HIS B N 1
ATOM 6805 C CA . HIS B 1 311 ? -1.411 -21.234 -19.391 1 98.88 311 HIS B CA 1
ATOM 6806 C C . HIS B 1 311 ? -2.219 -20.312 -18.5 1 98.88 311 HIS B C 1
ATOM 6808 O O . HIS B 1 311 ? -2.104 -20.375 -17.266 1 98.88 311 HIS B O 1
ATOM 6814 N N . ALA B 1 312 ? -2.938 -19.406 -19.109 1 98.94 312 ALA B N 1
ATOM 6815 C CA . ALA B 1 312 ? -3.912 -18.578 -18.391 1 98.94 312 ALA B CA 1
ATOM 6816 C C . ALA B 1 312 ? -5.305 -18.734 -19 1 98.94 312 ALA B C 1
ATOM 6818 O O . ALA B 1 312 ? -5.441 -19.109 -20.172 1 98.94 312 ALA B O 1
ATOM 6819 N N . PHE B 1 313 ? -6.305 -18.516 -18.234 1 98.81 313 PHE B N 1
ATOM 6820 C CA . PHE B 1 313 ? -7.703 -18.656 -18.625 1 98.81 313 PHE B CA 1
ATOM 6821 C C . PHE B 1 313 ? -8.578 -17.672 -17.844 1 98.81 313 PHE B C 1
ATOM 6823 O O . PHE B 1 313 ? -8.219 -17.234 -16.75 1 98.81 313 PHE B O 1
ATOM 6830 N N . MET B 1 314 ? -9.68 -17.344 -18.453 1 98.5 314 MET B N 1
ATOM 6831 C CA . MET B 1 314 ? -10.578 -16.375 -17.812 1 98.5 314 MET B CA 1
ATOM 6832 C C . MET B 1 314 ? -11.344 -17.031 -16.656 1 98.5 314 MET B C 1
ATOM 6834 O O . MET B 1 314 ? -11.734 -18.203 -16.75 1 98.5 314 MET B O 1
ATOM 6838 N N . LEU B 1 315 ? -11.492 -16.281 -15.602 1 98.5 315 LEU B N 1
ATOM 6839 C CA . LEU B 1 315 ? -12.406 -16.625 -14.516 1 98.5 315 LEU B CA 1
ATOM 6840 C C . LEU B 1 315 ? -13.672 -15.766 -14.586 1 98.5 315 LEU B C 1
ATOM 6842 O O . LEU B 1 315 ? -13.688 -14.734 -15.273 1 98.5 315 LEU B O 1
ATOM 6846 N N . ASN B 1 316 ? -14.711 -16.266 -13.945 1 98.19 316 ASN B N 1
ATOM 6847 C CA . ASN B 1 316 ? -15.93 -15.469 -13.883 1 98.19 316 ASN B CA 1
ATOM 6848 C C . ASN B 1 316 ? -15.922 -14.531 -12.68 1 98.19 316 ASN B C 1
ATOM 6850 O O . ASN B 1 316 ? -16.172 -14.961 -11.547 1 98.19 316 ASN B O 1
ATOM 6854 N N . HIS B 1 317 ? -15.703 -13.352 -12.844 1 97.88 317 HIS B N 1
ATOM 6855 C CA . HIS B 1 317 ? -15.602 -12.25 -11.891 1 97.88 317 HIS B CA 1
ATOM 6856 C C . HIS B 1 317 ? -16.078 -10.945 -12.508 1 97.88 317 HIS B C 1
ATOM 6858 O O . HIS B 1 317 ? -16.203 -10.836 -13.734 1 97.88 317 HIS B O 1
ATOM 6864 N N . PRO B 1 318 ? -16.516 -9.969 -11.789 1 96.19 318 PRO B N 1
ATOM 6865 C CA . PRO B 1 318 ? -17.141 -8.766 -12.336 1 96.19 318 PRO B CA 1
ATOM 6866 C C . PRO B 1 318 ? -16.188 -7.953 -13.211 1 96.19 318 PRO B C 1
ATOM 6868 O O . PRO B 1 318 ? -16.625 -7.105 -13.984 1 96.19 318 PRO B O 1
ATOM 6871 N N . VAL B 1 319 ? -14.922 -8.117 -13.031 1 97 319 VAL B N 1
ATOM 6872 C CA . VAL B 1 319 ? -13.914 -7.504 -13.883 1 97 319 VAL B CA 1
ATOM 6873 C C . VAL B 1 319 ? -13.031 -8.594 -14.5 1 97 319 VAL B C 1
ATOM 6875 O O . VAL B 1 319 ? -13.031 -9.734 -14.039 1 97 319 VAL B O 1
ATOM 6878 N N . PRO B 1 320 ? -12.312 -8.266 -15.617 1 97.81 320 PRO B N 1
ATOM 6879 C CA . PRO B 1 320 ? -11.453 -9.297 -16.203 1 97.81 320 PRO B CA 1
ATOM 6880 C C . PRO B 1 320 ? -10.469 -9.898 -15.195 1 97.81 320 PRO B C 1
ATOM 6882 O O . PRO B 1 320 ? -9.672 -9.164 -14.602 1 97.81 320 PRO B O 1
ATOM 6885 N N . CYS B 1 321 ? -10.602 -11.141 -14.953 1 98.62 321 CYS B N 1
ATOM 6886 C CA . CYS B 1 321 ? -9.836 -11.898 -13.969 1 98.62 321 CYS B CA 1
ATOM 6887 C C . CYS B 1 321 ? -9.359 -13.227 -14.547 1 98.62 321 CYS B C 1
ATOM 6889 O O . CYS B 1 321 ? -10.094 -13.883 -15.281 1 98.62 321 CYS B O 1
ATOM 6891 N N . VAL B 1 322 ? -8.141 -13.555 -14.227 1 98.81 322 VAL B N 1
ATOM 6892 C CA . VAL B 1 322 ? -7.598 -14.773 -14.812 1 98.81 322 VAL B CA 1
ATOM 6893 C C . VAL B 1 322 ? -7.094 -15.703 -13.711 1 98.81 322 VAL B C 1
ATOM 6895 O O . VAL B 1 322 ? -6.859 -15.266 -12.586 1 98.81 322 VAL B O 1
ATOM 6898 N N . GLY B 1 323 ? -7.043 -17 -14.055 1 98.88 323 GLY B N 1
ATOM 6899 C CA . GLY B 1 323 ? -6.266 -18 -13.344 1 98.88 323 GLY B CA 1
ATOM 6900 C C . GLY B 1 323 ? -5.074 -18.5 -14.133 1 98.88 323 GLY B C 1
ATOM 6901 O O . GLY B 1 323 ? -5.004 -18.312 -15.352 1 98.88 323 GLY B O 1
ATOM 6902 N N . TYR B 1 324 ? -4.148 -19.062 -13.438 1 98.94 324 TYR B N 1
ATOM 6903 C CA . TYR B 1 324 ? -2.941 -19.594 -14.062 1 98.94 324 TYR B CA 1
ATOM 6904 C C . TYR B 1 324 ? -2.805 -21.094 -13.812 1 98.94 324 TYR B C 1
ATOM 6906 O O . TYR B 1 324 ? -2.971 -21.547 -12.68 1 98.94 324 TYR B O 1
ATOM 6914 N N . LEU B 1 325 ? -2.578 -21.812 -14.852 1 98.88 325 LEU B N 1
ATOM 6915 C CA . LEU B 1 325 ? -2.254 -23.219 -14.773 1 98.88 325 LEU B CA 1
ATOM 6916 C C . LEU B 1 325 ? -0.769 -23.453 -15.039 1 98.88 325 LEU B C 1
ATOM 6918 O O . LEU B 1 325 ? -0.277 -23.172 -16.141 1 98.88 325 LEU B O 1
ATOM 6922 N N . LEU B 1 326 ? -0.102 -23.938 -14.055 1 98.5 326 LEU B N 1
ATOM 6923 C CA . LEU B 1 326 ? 1.331 -24.203 -14.133 1 98.5 326 LEU B CA 1
ATOM 6924 C C . LEU B 1 326 ? 1.6 -25.688 -14.344 1 98.5 326 LEU B C 1
ATOM 6926 O O . LEU B 1 326 ? 1.21 -26.516 -13.516 1 98.5 326 LEU B O 1
ATOM 6930 N N . LEU B 1 327 ? 2.232 -25.984 -15.422 1 97.38 327 LEU B N 1
ATOM 6931 C CA . LEU B 1 327 ? 2.615 -27.359 -15.719 1 97.38 327 LEU B CA 1
ATOM 6932 C C . LEU B 1 327 ? 4.109 -27.562 -15.5 1 97.38 327 LEU B C 1
ATOM 6934 O O . LEU B 1 327 ? 4.926 -27.078 -16.297 1 97.38 327 LEU B O 1
ATOM 6938 N N . GLU B 1 328 ? 4.406 -28.266 -14.477 1 95.19 328 GLU B N 1
ATOM 6939 C CA . GLU B 1 328 ? 5.789 -28.625 -14.172 1 95.19 328 GLU B CA 1
ATOM 6940 C C . GLU B 1 328 ? 6.316 -29.672 -15.148 1 95.19 328 GLU B C 1
ATOM 6942 O O . GLU B 1 328 ? 5.59 -30.594 -15.539 1 95.19 328 GLU B O 1
ATOM 6947 N N . PRO B 1 329 ? 7.562 -29.531 -15.57 1 92.19 329 PRO B N 1
ATOM 6948 C CA . PRO B 1 329 ? 8.125 -30.609 -16.391 1 92.19 329 PRO B CA 1
ATOM 6949 C C . PRO B 1 329 ? 8.266 -31.922 -15.617 1 92.19 329 PRO B C 1
ATOM 6951 O O . PRO B 1 329 ? 8.477 -31.906 -14.406 1 92.19 329 PRO B O 1
ATOM 6954 N N . PRO B 1 330 ? 8.148 -33.031 -16.359 1 90.31 330 PRO B N 1
ATOM 6955 C CA . PRO B 1 330 ? 8.344 -34.312 -15.672 1 90.31 330 PRO B CA 1
ATOM 6956 C C . PRO B 1 330 ? 9.727 -34.438 -15.031 1 90.31 330 PRO B C 1
ATOM 6958 O O . PRO B 1 330 ? 10.727 -34.031 -15.641 1 90.31 330 PRO B O 1
ATOM 6961 N N . PRO B 1 331 ? 9.703 -34.906 -13.828 1 87.19 331 PRO B N 1
ATOM 6962 C CA . PRO B 1 331 ? 11.016 -35.156 -13.219 1 87.19 331 PRO B CA 1
ATOM 6963 C C . PRO B 1 331 ? 11.75 -36.344 -13.844 1 87.19 331 PRO B C 1
ATOM 6965 O O . PRO B 1 331 ? 11.117 -37.219 -14.469 1 87.19 331 PRO B O 1
ATOM 6968 N N . LEU B 1 332 ? 13.055 -36.312 -13.633 1 84 332 LEU B N 1
ATOM 6969 C CA . LEU B 1 332 ? 13.82 -37.5 -14.055 1 84 332 LEU B CA 1
ATOM 6970 C C . LEU B 1 332 ? 13.453 -38.719 -13.219 1 84 332 LEU B C 1
ATOM 6972 O O . LEU B 1 332 ? 13.211 -38.594 -12.016 1 84 332 LEU B O 1
ATOM 6976 N N . PRO B 1 333 ? 13.414 -39.781 -13.867 1 86.19 333 PRO B N 1
ATOM 6977 C CA . PRO B 1 333 ? 13.133 -40.969 -13.078 1 86.19 333 PRO B CA 1
ATOM 6978 C C . PRO B 1 333 ? 14.172 -41.219 -11.992 1 86.19 333 PRO B C 1
ATOM 6980 O O . PRO B 1 333 ? 15.344 -40.875 -12.164 1 86.19 333 PRO B O 1
ATOM 6983 N N . THR B 1 334 ? 13.656 -41.844 -10.969 1 85.94 334 THR B N 1
ATOM 6984 C CA . THR B 1 334 ? 14.555 -42.156 -9.859 1 85.94 334 THR B CA 1
ATOM 6985 C C . THR B 1 334 ? 15.461 -43.344 -10.211 1 85.94 334 THR B C 1
ATOM 6987 O O . THR B 1 334 ? 15 -44.344 -10.727 1 85.94 334 THR B O 1
ATOM 6990 N N . LEU B 1 335 ? 16.75 -43.156 -9.898 1 89.25 335 LEU B N 1
ATOM 6991 C CA . LEU B 1 335 ? 17.719 -44.25 -10.109 1 89.25 335 LEU B CA 1
ATOM 6992 C C . LEU B 1 335 ? 17.812 -45.125 -8.875 1 89.25 335 LEU B C 1
ATOM 6994 O O . LEU B 1 335 ? 17.906 -44.625 -7.754 1 89.25 335 LEU B O 1
ATOM 6998 N N . HIS B 1 336 ? 17.672 -46.344 -9.062 1 90.44 336 HIS B N 1
ATOM 6999 C CA . HIS B 1 336 ? 17.938 -47.312 -8.016 1 90.44 336 HIS B CA 1
ATOM 7000 C C . HIS B 1 336 ? 19.406 -47.75 -8.031 1 90.44 336 HIS B C 1
ATOM 7002 O O . HIS B 1 336 ? 19.75 -48.719 -8.727 1 90.44 336 HIS B O 1
ATOM 7008 N N . PRO B 1 337 ? 20.094 -47.188 -7.188 1 89.12 337 PRO B N 1
ATOM 7009 C CA . PRO B 1 337 ? 21.516 -47.469 -7.23 1 89.12 337 PRO B CA 1
ATOM 7010 C C . PRO B 1 337 ? 21.844 -48.906 -6.918 1 89.12 337 PRO B C 1
ATOM 7012 O O . PRO B 1 337 ? 22.781 -49.469 -7.484 1 89.12 337 PRO B O 1
ATOM 7015 N N . ASP B 1 338 ? 21.094 -49.531 -6.047 1 90.88 338 ASP B N 1
ATOM 7016 C CA . ASP B 1 338 ? 21.328 -50.906 -5.664 1 90.88 338 ASP B CA 1
ATOM 7017 C C . ASP B 1 338 ? 21.203 -51.844 -6.871 1 90.88 338 ASP B C 1
ATOM 7019 O O . ASP B 1 338 ? 22 -52.75 -7.039 1 90.88 338 ASP B O 1
ATOM 7023 N N . LYS B 1 339 ? 20.203 -51.5 -7.652 1 92.69 339 LYS B N 1
ATOM 7024 C CA . LYS B 1 339 ? 20 -52.312 -8.859 1 92.69 339 LYS B CA 1
ATOM 7025 C C . LYS B 1 339 ? 21.141 -52.094 -9.852 1 92.69 339 LYS B C 1
ATOM 7027 O O . LYS B 1 339 ? 21.594 -53.062 -10.484 1 92.69 339 LYS B O 1
ATOM 7032 N N . ALA B 1 340 ? 21.625 -51 -9.906 1 93.25 340 ALA B N 1
ATOM 7033 C CA . ALA B 1 340 ? 22.719 -50.688 -10.82 1 93.25 340 ALA B CA 1
ATOM 7034 C C . ALA B 1 340 ? 24.016 -51.344 -10.383 1 93.25 340 ALA B C 1
ATOM 7036 O O . ALA B 1 340 ? 24.734 -51.938 -11.203 1 93.25 340 ALA B O 1
ATOM 7037 N N . ILE B 1 341 ? 24.188 -51.281 -9.125 1 91.44 341 ILE B N 1
ATOM 7038 C CA . ILE B 1 341 ? 25.391 -51.875 -8.562 1 91.44 341 ILE B CA 1
ATOM 7039 C C . ILE B 1 341 ? 25.328 -53.406 -8.742 1 91.44 341 ILE B C 1
ATOM 7041 O O . ILE B 1 341 ? 26.328 -54.031 -9.062 1 91.44 341 ILE B O 1
ATOM 7045 N N . ALA B 1 342 ? 24.188 -53.906 -8.523 1 92.38 342 ALA B N 1
ATOM 7046 C CA . ALA B 1 342 ? 23.984 -55.344 -8.672 1 92.38 342 ALA B CA 1
ATOM 7047 C C . ALA B 1 342 ? 24.281 -55.781 -10.102 1 92.38 342 ALA B C 1
ATOM 7049 O O . ALA B 1 342 ? 24.719 -56.906 -10.328 1 92.38 342 ALA B O 1
ATOM 7050 N N . LEU B 1 343 ? 24.125 -54.844 -11 1 93 343 LEU B N 1
ATOM 7051 C CA . LEU B 1 343 ? 24.359 -55.156 -12.406 1 93 343 LEU B CA 1
ATOM 7052 C C . LEU B 1 343 ? 25.797 -54.844 -12.805 1 93 343 LEU B C 1
ATOM 7054 O O . LEU B 1 343 ? 26.188 -55.062 -13.953 1 93 343 LEU B O 1
ATOM 7058 N N . GLY B 1 344 ? 26.5 -54.281 -11.812 1 89.75 344 GLY B N 1
ATOM 7059 C CA . GLY B 1 344 ? 27.938 -54.094 -12.016 1 89.75 344 GLY B CA 1
ATOM 7060 C C . GLY B 1 344 ? 28.328 -52.656 -12.305 1 89.75 344 GLY B C 1
ATOM 7061 O O . GLY B 1 344 ? 29.484 -52.375 -12.609 1 89.75 344 GLY B O 1
ATOM 7062 N N . VAL B 1 345 ? 27.359 -51.844 -12.266 1 92.69 345 VAL B N 1
ATOM 7063 C CA . VAL B 1 345 ? 27.656 -50.438 -12.539 1 92.69 345 VAL B CA 1
ATOM 7064 C C . VAL B 1 345 ? 28.344 -49.812 -11.328 1 92.69 345 VAL B C 1
ATOM 7066 O O . VAL B 1 345 ? 27.828 -49.906 -10.211 1 92.69 345 VAL B O 1
ATOM 7069 N N . LYS B 1 346 ? 29.469 -49.156 -11.469 1 87.44 346 LYS B N 1
ATOM 7070 C CA . LYS B 1 346 ? 30.188 -48.469 -10.398 1 87.44 346 LYS B CA 1
ATOM 7071 C C . LYS B 1 346 ? 29.609 -47.062 -10.172 1 87.44 346 LYS B C 1
ATOM 7073 O O . LYS B 1 346 ? 29.25 -46.375 -11.133 1 87.44 346 LYS B O 1
ATOM 7078 N N . PRO B 1 347 ? 29.578 -46.781 -8.891 1 87.56 347 PRO B N 1
ATOM 7079 C CA . PRO B 1 347 ? 29.141 -45.406 -8.617 1 87.56 347 PRO B CA 1
ATOM 7080 C C . PRO B 1 347 ? 30.016 -44.375 -9.336 1 87.56 347 PRO B C 1
ATOM 7082 O O . PRO B 1 347 ? 31.234 -44.531 -9.445 1 87.56 347 PRO B O 1
ATOM 7085 N N . GLY B 1 348 ? 29.453 -43.281 -9.914 1 85.81 348 GLY B N 1
ATOM 7086 C CA . GLY B 1 348 ? 30.172 -42.25 -10.648 1 85.81 348 GLY B CA 1
ATOM 7087 C C . GLY B 1 348 ? 29.438 -41.781 -11.898 1 85.81 348 GLY B C 1
ATOM 7088 O O . GLY B 1 348 ? 28.219 -41.719 -11.914 1 85.81 348 GLY B O 1
ATOM 7089 N N . PRO B 1 349 ? 30.188 -41.469 -12.883 1 89.19 349 PRO B N 1
ATOM 7090 C CA . PRO B 1 349 ? 29.625 -40.906 -14.102 1 89.19 349 PRO B CA 1
ATOM 7091 C C . PRO B 1 349 ? 28.688 -41.844 -14.844 1 89.19 349 PRO B C 1
ATOM 7093 O O . PRO B 1 349 ? 27.75 -41.406 -15.5 1 89.19 349 PRO B O 1
ATOM 7096 N N . LEU B 1 350 ? 28.969 -43.125 -14.758 1 89.75 350 LEU B N 1
ATOM 7097 C CA . LEU B 1 350 ? 28.125 -44.094 -15.445 1 89.75 350 LEU B CA 1
ATOM 7098 C C . LEU B 1 350 ? 26.719 -44.094 -14.867 1 89.75 350 LEU B C 1
ATOM 7100 O O . LEU B 1 350 ? 25.75 -44.25 -15.609 1 89.75 350 LEU B O 1
ATOM 7104 N N . MET B 1 351 ? 26.656 -43.938 -13.602 1 89.94 351 MET B N 1
ATOM 7105 C CA . MET B 1 351 ? 25.359 -43.844 -12.953 1 89.94 351 MET B CA 1
ATOM 7106 C C . MET B 1 351 ? 24.594 -42.625 -13.43 1 89.94 351 MET B C 1
ATOM 7108 O O . MET B 1 351 ? 23.375 -42.656 -13.602 1 89.94 351 MET B O 1
ATOM 7112 N N . GLY B 1 352 ? 25.266 -41.531 -13.633 1 89.44 352 GLY B N 1
ATOM 7113 C CA . GLY B 1 352 ? 24.641 -40.312 -14.148 1 89.44 352 GLY B CA 1
ATOM 7114 C C . GLY B 1 352 ? 24.062 -40.5 -15.539 1 89.44 352 GLY B C 1
ATOM 7115 O O . GLY B 1 352 ? 22.969 -39.969 -15.82 1 89.44 352 GLY B O 1
ATOM 7116 N N . LYS B 1 353 ? 24.781 -41.219 -16.266 1 91.06 353 LYS B N 1
ATOM 7117 C CA . LYS B 1 353 ? 24.312 -41.5 -17.609 1 91.06 353 LYS B CA 1
ATOM 7118 C C . LYS B 1 353 ? 23.031 -42.344 -17.594 1 91.06 353 LYS B C 1
ATOM 7120 O O . LYS B 1 353 ? 22.094 -42.062 -18.359 1 91.06 353 LYS B O 1
ATOM 7125 N N . LEU B 1 354 ? 23.031 -43.281 -16.75 1 90.69 354 LEU B N 1
ATOM 7126 C CA . LEU B 1 354 ? 21.828 -44.125 -16.609 1 90.69 354 LEU B CA 1
ATOM 7127 C C . LEU B 1 354 ? 20.641 -43.281 -16.141 1 90.69 354 LEU B C 1
ATOM 7129 O O . LEU B 1 354 ? 19.531 -43.438 -16.641 1 90.69 354 LEU B O 1
ATOM 7133 N N . LYS B 1 355 ? 20.875 -42.406 -15.297 1 87.75 355 LYS B N 1
ATOM 7134 C CA . LYS B 1 355 ? 19.828 -41.5 -14.789 1 87.75 355 LYS B CA 1
ATOM 7135 C C . LYS B 1 355 ? 19.281 -40.625 -15.891 1 87.75 355 LYS B C 1
ATOM 7137 O O . LYS B 1 355 ? 18.078 -40.312 -15.914 1 87.75 355 LYS B O 1
ATOM 7142 N N . ALA B 1 356 ? 20.125 -40.312 -16.797 1 87.94 356 ALA B N 1
ATOM 7143 C CA . ALA B 1 356 ? 19.75 -39.469 -17.922 1 87.94 356 ALA B CA 1
ATOM 7144 C C . ALA B 1 356 ? 19.062 -40.25 -19.016 1 87.94 356 ALA B C 1
ATOM 7146 O O . ALA B 1 356 ? 18.688 -39.688 -20.062 1 87.94 356 ALA B O 1
ATOM 7147 N N . GLY B 1 357 ? 18.938 -41.5 -18.781 1 87.12 357 GLY B N 1
ATOM 7148 C CA . GLY B 1 357 ? 18.219 -42.312 -19.734 1 87.12 357 GLY B CA 1
ATOM 7149 C C . GLY B 1 357 ? 19.109 -42.938 -20.797 1 87.12 357 GLY B C 1
ATOM 7150 O O . GLY B 1 357 ? 18.625 -43.406 -21.828 1 87.12 357 GLY B O 1
ATOM 7151 N N . GLN B 1 358 ? 20.438 -42.938 -20.453 1 91.81 358 GLN B N 1
ATOM 7152 C CA . GLN B 1 358 ? 21.359 -43.5 -21.422 1 91.81 358 GLN B CA 1
ATOM 7153 C C . GLN B 1 358 ? 21.891 -44.875 -20.969 1 91.81 358 GLN B C 1
ATOM 7155 O O . GLN B 1 358 ? 22.219 -45.062 -19.797 1 91.81 358 GLN B O 1
ATOM 7160 N N . SER B 1 359 ? 21.969 -45.75 -21.906 1 94.06 359 SER B N 1
ATOM 7161 C CA . SER B 1 359 ? 22.562 -47.062 -21.594 1 94.06 359 SER B CA 1
ATOM 7162 C C . SER B 1 359 ? 24.062 -46.938 -21.406 1 94.06 359 SER B C 1
ATOM 7164 O O . SER B 1 359 ? 24.719 -46.094 -22 1 94.06 359 SER B O 1
ATOM 7166 N N . VAL B 1 360 ? 24.516 -47.812 -20.562 1 94.19 360 VAL B N 1
ATOM 7167 C CA . VAL B 1 360 ? 25.953 -47.812 -20.312 1 94.19 360 VAL B CA 1
ATOM 7168 C C . VAL B 1 360 ? 26.531 -49.219 -20.594 1 94.19 360 VAL B C 1
ATOM 7170 O O . VAL B 1 360 ? 25.891 -50.219 -20.281 1 94.19 360 VAL B O 1
ATOM 7173 N N . THR B 1 361 ? 27.625 -49.188 -21.281 1 94.06 361 THR B N 1
ATOM 7174 C CA . THR B 1 361 ? 28.344 -50.406 -21.562 1 94.06 361 THR B CA 1
ATOM 7175 C C . THR B 1 361 ? 29.734 -50.406 -20.922 1 94.06 361 THR B C 1
ATOM 7177 O O . THR B 1 361 ? 30.453 -49.406 -21.016 1 94.06 361 THR B O 1
ATOM 7180 N N . PHE B 1 362 ? 30.047 -51.469 -20.234 1 91.81 362 PHE B N 1
ATOM 7181 C CA . PHE B 1 362 ? 31.344 -51.625 -19.609 1 91.81 362 PHE B CA 1
ATOM 7182 C C . PHE B 1 362 ? 31.797 -53.062 -19.594 1 91.81 362 PHE B C 1
ATOM 7184 O O . PHE B 1 362 ? 31 -53.969 -19.875 1 91.81 362 PHE B O 1
ATOM 7191 N N . GLU B 1 363 ? 33.094 -53.25 -19.359 1 90.06 363 GLU B N 1
ATOM 7192 C CA . GLU B 1 363 ? 33.656 -54.625 -19.344 1 90.06 363 GLU B CA 1
ATOM 7193 C C . GLU B 1 363 ? 33.719 -55.156 -17.906 1 90.06 363 GLU B C 1
ATOM 7195 O O . GLU B 1 363 ? 34.156 -54.469 -17 1 90.06 363 GLU B O 1
ATOM 7200 N N . ARG B 1 364 ? 33.156 -56.281 -17.719 1 85.19 364 ARG B N 1
ATOM 7201 C CA . ARG B 1 364 ? 33.219 -57 -16.453 1 85.19 364 ARG B CA 1
ATOM 7202 C C . ARG B 1 364 ? 33.594 -58.469 -16.688 1 85.19 364 ARG B C 1
ATOM 7204 O O . ARG B 1 364 ? 32.906 -59.188 -17.391 1 85.19 364 ARG B O 1
ATOM 7211 N N . ASP B 1 365 ? 34.75 -58.906 -16.094 1 85.62 365 ASP B N 1
ATOM 7212 C CA . ASP B 1 365 ? 35.25 -60.281 -16.188 1 85.62 365 ASP B CA 1
ATOM 7213 C C . ASP B 1 365 ? 35.438 -60.688 -17.641 1 85.62 365 ASP B C 1
ATOM 7215 O O . ASP B 1 365 ? 35.031 -61.781 -18.031 1 85.62 365 ASP B O 1
ATOM 7219 N N . GLY B 1 366 ? 35.875 -59.812 -18.484 1 86.12 366 GLY B N 1
ATOM 7220 C CA . GLY B 1 366 ? 36.188 -60.094 -19.875 1 86.12 366 GLY B CA 1
ATOM 7221 C C . GLY B 1 366 ? 35 -60.062 -20.781 1 86.12 366 GLY B C 1
ATOM 7222 O O . GLY B 1 366 ? 35.094 -60.344 -21.984 1 86.12 366 GLY B O 1
ATOM 7223 N N . LYS B 1 367 ? 33.844 -59.812 -20.219 1 89.38 367 LYS B N 1
ATOM 7224 C CA . LYS B 1 367 ? 32.625 -59.719 -21.016 1 89.38 367 LYS B CA 1
ATOM 7225 C C . LYS B 1 367 ? 32.062 -58.312 -21.031 1 89.38 367 LYS B C 1
ATOM 7227 O O . LYS B 1 367 ? 32.156 -57.594 -20.031 1 89.38 367 LYS B O 1
ATOM 7232 N N . GLN B 1 368 ? 31.578 -57.906 -22.219 1 92.56 368 GLN B N 1
ATOM 7233 C CA . GLN B 1 368 ? 30.922 -56.594 -22.328 1 92.56 368 GLN B CA 1
ATOM 7234 C C . GLN B 1 368 ? 29.484 -56.656 -21.797 1 92.56 368 GLN B C 1
ATOM 7236 O O . GLN B 1 368 ? 28.688 -57.5 -22.266 1 92.56 368 GLN B O 1
ATOM 7241 N N . ILE B 1 369 ? 29.219 -55.875 -20.75 1 92.75 369 ILE B N 1
ATOM 7242 C CA . ILE B 1 369 ? 27.891 -55.844 -20.156 1 92.75 369 ILE B CA 1
ATOM 7243 C C . ILE B 1 369 ? 27.234 -54.5 -20.453 1 92.75 369 ILE B C 1
ATOM 7245 O O . ILE B 1 369 ? 27.891 -53.438 -20.328 1 92.75 369 ILE B O 1
ATOM 7249 N N . THR B 1 370 ? 26.016 -54.531 -21 1 94.75 370 THR B N 1
ATOM 7250 C CA . THR B 1 370 ? 25.234 -53.344 -21.219 1 94.75 370 THR B CA 1
ATOM 7251 C C . THR B 1 370 ? 24.062 -53.25 -20.25 1 94.75 370 THR B C 1
ATOM 7253 O O . THR B 1 370 ? 23.266 -54.188 -20.125 1 94.75 370 THR B O 1
ATOM 7256 N N . VAL B 1 371 ? 24.109 -52.25 -19.5 1 94.69 371 VAL B N 1
ATOM 7257 C CA . VAL B 1 371 ? 23 -51.969 -18.562 1 94.69 371 VAL B CA 1
ATOM 7258 C C . VAL B 1 371 ? 22.078 -50.906 -19.141 1 94.69 371 VAL B C 1
ATOM 7260 O O . VAL B 1 371 ? 22.531 -49.844 -19.516 1 94.69 371 VAL B O 1
ATOM 7263 N N . HIS B 1 372 ? 20.797 -51.219 -19.219 1 94.38 372 HIS B N 1
ATOM 7264 C CA . HIS B 1 372 ? 19.797 -50.281 -19.734 1 94.38 372 HIS B CA 1
ATOM 7265 C C . HIS B 1 372 ? 19.109 -49.531 -18.609 1 94.38 372 HIS B C 1
ATOM 7267 O O . HIS B 1 372 ? 18.891 -50.094 -17.531 1 94.38 372 HIS B O 1
ATOM 7273 N N . PRO B 1 373 ? 18.688 -48.219 -18.906 1 93 373 PRO B N 1
ATOM 7274 C CA . PRO B 1 373 ? 17.984 -47.438 -17.891 1 93 373 PRO B CA 1
ATOM 7275 C C . PRO B 1 373 ? 16.734 -48.125 -17.359 1 93 373 PRO B C 1
ATOM 7277 O O . PRO B 1 373 ? 16.422 -48 -16.172 1 93 373 PRO B O 1
ATOM 7280 N N . SER B 1 374 ? 16.047 -48.875 -18.203 1 91.12 374 SER B N 1
ATOM 7281 C CA . SER B 1 374 ? 14.805 -49.5 -17.812 1 91.12 374 SER B CA 1
ATOM 7282 C C . SER B 1 374 ? 15.047 -50.531 -16.703 1 91.12 374 SER B C 1
ATOM 7284 O O . SER B 1 374 ? 14.117 -50.906 -15.969 1 91.12 374 SER B O 1
ATOM 7286 N N . GLN B 1 375 ? 16.219 -50.906 -16.578 1 92.38 375 GLN B N 1
ATOM 7287 C CA . GLN B 1 375 ? 16.562 -51.906 -15.602 1 92.38 375 GLN B CA 1
ATOM 7288 C C . GLN B 1 375 ? 16.812 -51.312 -14.227 1 92.38 375 GLN B C 1
ATOM 7290 O O . GLN B 1 375 ? 16.797 -52 -13.211 1 92.38 375 GLN B O 1
ATOM 7295 N N . VAL B 1 376 ? 17.078 -50.062 -14.289 1 93 376 VAL B N 1
ATOM 7296 C CA . VAL B 1 376 ? 17.594 -49.5 -13.039 1 93 376 VAL B CA 1
ATOM 7297 C C . VAL B 1 376 ? 16.781 -48.281 -12.648 1 93 376 VAL B C 1
ATOM 7299 O O . VAL B 1 376 ? 16.938 -47.75 -11.547 1 93 376 VAL B O 1
ATOM 7302 N N . LEU B 1 377 ? 15.992 -47.781 -13.531 1 91.19 377 LEU B N 1
ATOM 7303 C CA . LEU B 1 377 ? 15.219 -46.594 -13.227 1 91.19 377 LEU B CA 1
ATOM 7304 C C . LEU B 1 377 ? 13.828 -46.969 -12.727 1 91.19 377 LEU B C 1
ATOM 7306 O O . LEU B 1 377 ? 13.266 -47.969 -13.125 1 91.19 377 LEU B O 1
ATOM 7310 N N . GLY B 1 378 ? 13.398 -46.156 -11.805 1 86 378 GLY B N 1
ATOM 7311 C CA . GLY B 1 378 ? 12.023 -46.281 -11.359 1 86 378 GLY B CA 1
ATOM 7312 C C . GLY B 1 378 ? 11.016 -45.812 -12.398 1 86 378 GLY B C 1
ATOM 7313 O O . GLY B 1 378 ? 11.398 -45.375 -13.484 1 86 378 GLY B O 1
ATOM 7314 N N . PRO B 1 379 ? 9.727 -46 -12.055 1 85.06 379 PRO B N 1
ATOM 7315 C CA . PRO B 1 379 ? 8.688 -45.562 -12.992 1 85.06 379 PRO B CA 1
ATOM 7316 C C . PRO B 1 379 ? 8.727 -44.062 -13.273 1 85.06 379 PRO B C 1
ATOM 7318 O O . PRO B 1 379 ? 9.078 -43.281 -12.391 1 85.06 379 PRO B O 1
ATOM 7321 N N . GLN B 1 380 ? 8.375 -43.781 -14.508 1 84.94 380 GLN B N 1
ATOM 7322 C CA . GLN B 1 380 ? 8.305 -42.375 -14.898 1 84.94 380 GLN B CA 1
ATOM 7323 C C . GLN B 1 380 ? 7.094 -41.688 -14.273 1 84.94 380 GLN B C 1
ATOM 7325 O O . GLN B 1 380 ? 5.973 -42.188 -14.359 1 84.94 380 GLN B O 1
ATOM 7330 N N . LYS B 1 381 ? 7.379 -40.531 -13.656 1 88.5 381 LYS B N 1
ATOM 7331 C CA . LYS B 1 381 ? 6.309 -39.688 -13.094 1 88.5 381 LYS B CA 1
ATOM 7332 C C . LYS B 1 381 ? 6.039 -38.469 -13.969 1 88.5 381 LYS B C 1
ATOM 7334 O O . LYS B 1 381 ? 6.934 -38 -14.672 1 88.5 381 LYS B O 1
ATOM 7339 N N . ARG B 1 382 ? 4.793 -38.062 -14 1 90.69 382 ARG B N 1
ATOM 7340 C CA . ARG B 1 382 ? 4.488 -36.812 -14.719 1 90.69 382 ARG B CA 1
ATOM 7341 C C . ARG B 1 382 ? 4.762 -35.594 -13.844 1 90.69 382 ARG B C 1
ATOM 7343 O O . ARG B 1 382 ? 4.848 -35.719 -12.625 1 90.69 382 ARG B O 1
ATOM 7350 N N . GLY B 1 383 ? 4.906 -34.438 -14.516 1 93 383 GLY B N 1
ATOM 7351 C CA . GLY B 1 383 ? 5.035 -33.188 -13.773 1 93 383 GLY B CA 1
ATOM 7352 C C . GLY B 1 383 ? 3.768 -32.781 -13.039 1 93 383 GLY B C 1
ATOM 7353 O O . GLY B 1 383 ? 2.67 -33.219 -13.414 1 93 383 GLY B O 1
ATOM 7354 N N . ARG B 1 384 ? 3.934 -32.062 -12.047 1 94.75 384 ARG B N 1
ATOM 7355 C CA . ARG B 1 384 ? 2.771 -31.594 -11.297 1 94.75 384 ARG B CA 1
ATOM 7356 C C . ARG B 1 384 ? 1.991 -30.547 -12.078 1 94.75 384 ARG B C 1
ATOM 7358 O O . ARG B 1 384 ? 2.57 -29.797 -12.867 1 94.75 384 ARG B O 1
ATOM 7365 N N . ARG B 1 385 ? 0.724 -30.578 -11.867 1 96.94 385 ARG B N 1
ATOM 7366 C CA . ARG B 1 385 ? -0.213 -29.594 -12.406 1 96.94 385 ARG B CA 1
ATOM 7367 C C . ARG B 1 385 ? -0.814 -28.75 -11.297 1 96.94 385 ARG B C 1
ATOM 7369 O O . ARG B 1 385 ? -1.598 -29.234 -10.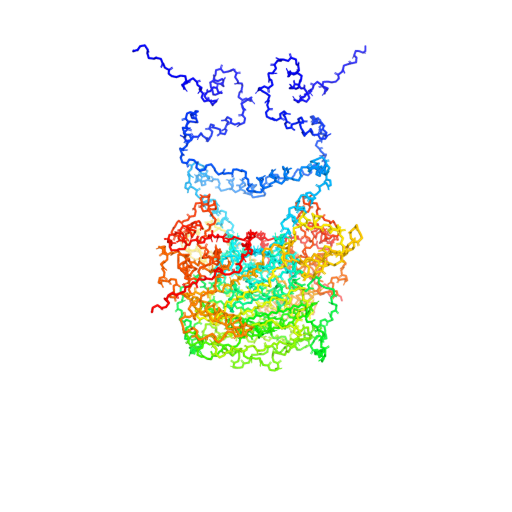484 1 96.94 385 ARG B O 1
ATOM 7376 N N . VAL B 1 386 ? -0.455 -27.422 -11.297 1 98.19 386 VAL B N 1
ATOM 7377 C CA . VAL B 1 386 ? -0.854 -26.516 -10.227 1 98.19 386 VAL B CA 1
ATOM 7378 C C . VAL B 1 386 ? -1.663 -25.344 -10.805 1 98.19 386 VAL B C 1
ATOM 7380 O O . VAL B 1 386 ? -1.244 -24.719 -11.781 1 98.19 386 VAL B O 1
ATOM 7383 N N . ALA B 1 387 ? -2.816 -25.109 -10.25 1 98.88 387 ALA B N 1
ATOM 7384 C CA . ALA B 1 387 ? -3.615 -23.969 -10.672 1 98.88 387 ALA B CA 1
ATOM 7385 C C . ALA B 1 387 ? -3.75 -22.953 -9.539 1 98.88 387 ALA B C 1
ATOM 7387 O O . ALA B 1 387 ? -4.066 -23.312 -8.406 1 98.88 387 ALA B O 1
ATOM 7388 N N . ILE B 1 388 ? -3.42 -21.734 -9.812 1 98.88 388 ILE B N 1
ATOM 7389 C CA . ILE B 1 388 ? -3.6 -20.625 -8.898 1 98.88 388 ILE B CA 1
ATOM 7390 C C . ILE B 1 388 ? -4.625 -19.641 -9.477 1 98.88 388 ILE B C 1
ATOM 7392 O O . ILE B 1 388 ? -4.383 -19.016 -10.508 1 98.88 388 ILE B O 1
ATOM 7396 N N . LEU B 1 389 ? -5.727 -19.5 -8.82 1 98.88 389 LEU B N 1
ATOM 7397 C CA . LEU B 1 389 ? -6.848 -18.75 -9.375 1 98.88 389 LEU B CA 1
ATOM 7398 C C . LEU B 1 389 ? -6.973 -17.391 -8.695 1 98.88 389 LEU B C 1
ATOM 7400 O O . LEU B 1 389 ? -6.637 -17.234 -7.52 1 98.88 389 LEU B O 1
ATOM 7404 N N . GLY B 1 390 ? -7.441 -16.375 -9.484 1 98.5 390 GLY B N 1
ATOM 7405 C CA . GLY B 1 390 ? -7.926 -15.133 -8.898 1 98.5 390 GLY B CA 1
ATOM 7406 C C . GLY B 1 390 ? -9.32 -15.258 -8.312 1 98.5 390 GLY B C 1
ATOM 7407 O O . GLY B 1 390 ? -9.781 -16.359 -8.023 1 98.5 390 GLY B O 1
ATOM 7408 N N . ASP B 1 391 ? -9.953 -14.156 -8.125 1 98.62 391 ASP B N 1
ATOM 7409 C CA . ASP B 1 391 ? -11.328 -14.133 -7.629 1 98.62 391 ASP B CA 1
ATOM 7410 C C . ASP B 1 391 ? -12.289 -14.727 -8.656 1 98.62 391 ASP B C 1
ATOM 7412 O O . ASP B 1 391 ? -12.156 -14.477 -9.852 1 98.62 391 ASP B O 1
ATOM 7416 N N . SER B 1 392 ? -13.211 -15.523 -8.148 1 97.88 392 SER B N 1
ATOM 7417 C CA . SER B 1 392 ? -14.078 -16.203 -9.109 1 97.88 392 SER B CA 1
ATOM 7418 C C . SER B 1 392 ? -15.352 -16.719 -8.445 1 97.88 392 SER B C 1
ATOM 7420 O O . SER B 1 392 ? -15.305 -17.234 -7.332 1 97.88 392 SER B O 1
ATOM 7422 N N . ARG B 1 393 ? -16.453 -16.547 -9.148 1 97.81 393 ARG B N 1
ATOM 7423 C CA . ARG B 1 393 ? -17.688 -17.219 -8.727 1 97.81 393 ARG B CA 1
ATOM 7424 C C . ARG B 1 393 ? -17.875 -18.531 -9.477 1 97.81 393 ARG B C 1
ATOM 7426 O O . ARG B 1 393 ? -18.672 -19.375 -9.062 1 97.81 393 ARG B O 1
ATOM 7433 N N . ASP B 1 394 ? -17.219 -18.656 -10.555 1 96.69 394 ASP B N 1
ATOM 7434 C CA . ASP B 1 394 ? -17.266 -19.844 -11.414 1 96.69 394 ASP B CA 1
ATOM 7435 C C . ASP B 1 394 ? -15.93 -20.062 -12.125 1 96.69 394 ASP B C 1
ATOM 7437 O O . ASP B 1 394 ? -15.492 -19.203 -12.906 1 96.69 394 ASP B O 1
ATOM 7441 N N . SER B 1 395 ? -15.312 -21.234 -11.906 1 98.06 395 SER B N 1
ATOM 7442 C CA . SER B 1 395 ? -13.977 -21.516 -12.43 1 98.06 395 SER B CA 1
ATOM 7443 C C . SER B 1 395 ? -14.031 -22.609 -13.484 1 98.06 395 SER B C 1
ATOM 7445 O O . SER B 1 395 ? -13.039 -23.328 -13.695 1 98.06 395 SER B O 1
ATOM 7447 N N . SER B 1 396 ? -15.125 -22.766 -14.219 1 97.75 396 SER B N 1
ATOM 7448 C CA . SER B 1 396 ? -15.383 -23.875 -15.141 1 97.75 396 SER B CA 1
ATOM 7449 C C . SER B 1 396 ? -14.43 -23.828 -16.328 1 97.75 396 SER B C 1
ATOM 7451 O O . SER B 1 396 ? -14.156 -24.844 -16.953 1 97.75 396 SER B O 1
ATOM 7453 N N . GLU B 1 397 ? -13.906 -22.641 -16.656 1 98.12 397 GLU B N 1
ATOM 7454 C CA . GLU B 1 397 ? -12.969 -22.531 -17.766 1 98.12 397 GLU B CA 1
ATOM 7455 C C . GLU B 1 397 ? -11.703 -23.344 -17.484 1 98.12 397 GLU B C 1
ATOM 7457 O O . GLU B 1 397 ? -11.07 -23.859 -18.422 1 98.12 397 GLU B O 1
ATOM 7462 N N . LEU B 1 398 ? -11.336 -23.453 -16.203 1 98.69 398 LEU B N 1
ATOM 7463 C CA . LEU B 1 398 ? -10.211 -24.328 -15.891 1 98.69 398 LEU B CA 1
ATOM 7464 C C . LEU B 1 398 ? -10.531 -25.781 -16.25 1 98.69 398 LEU B C 1
ATOM 7466 O O . LEU B 1 398 ? -9.688 -26.484 -16.797 1 98.69 398 LEU B O 1
ATOM 7470 N N . ARG B 1 399 ? -11.727 -26.219 -15.93 1 97.75 399 ARG B N 1
ATOM 7471 C CA . ARG B 1 399 ? -12.133 -27.578 -16.297 1 97.75 399 ARG B CA 1
ATOM 7472 C C . ARG B 1 399 ? -12.062 -27.781 -17.797 1 97.75 399 ARG B C 1
ATOM 7474 O O . ARG B 1 399 ? -11.547 -28.797 -18.266 1 97.75 399 ARG B O 1
ATOM 7481 N N . ARG B 1 400 ? -12.555 -26.844 -18.531 1 97.69 400 ARG B N 1
ATOM 7482 C CA . ARG B 1 400 ? -12.516 -26.922 -19.984 1 97.69 400 ARG B CA 1
ATOM 7483 C C . ARG B 1 400 ? -11.078 -26.984 -20.484 1 97.69 400 ARG B C 1
ATOM 7485 O O . ARG B 1 400 ? -10.773 -27.75 -21.406 1 97.69 400 ARG B O 1
ATOM 7492 N N . LEU B 1 401 ? -10.219 -26.219 -19.906 1 98.31 401 LEU B N 1
ATOM 7493 C CA . LEU B 1 401 ? -8.812 -26.219 -20.312 1 98.31 401 LEU B CA 1
ATOM 7494 C C . LEU B 1 401 ? -8.18 -27.578 -20.031 1 98.31 401 LEU B C 1
ATOM 7496 O O . LEU B 1 401 ? -7.441 -28.109 -20.875 1 98.31 401 LEU B O 1
ATOM 7500 N N . LEU B 1 402 ? -8.453 -28.141 -18.891 1 97.56 402 LEU B N 1
ATOM 7501 C CA . LEU B 1 402 ? -7.895 -29.438 -18.516 1 97.56 402 LEU B CA 1
ATOM 7502 C C . LEU B 1 402 ? -8.398 -30.531 -19.469 1 97.56 402 LEU B C 1
ATOM 7504 O O . LEU B 1 402 ? -7.652 -31.453 -19.797 1 97.56 402 LEU B O 1
ATOM 7508 N N . GLN B 1 403 ? -9.641 -30.438 -19.859 1 96 403 GLN B N 1
ATOM 7509 C CA . GLN B 1 403 ? -10.203 -31.375 -20.828 1 96 403 GLN B CA 1
ATOM 7510 C C . GLN B 1 403 ? -9.5 -31.25 -22.172 1 96 403 GLN B C 1
ATOM 7512 O O . GLN B 1 403 ? -9.156 -32.25 -22.797 1 96 403 GLN B O 1
ATOM 7517 N N . LEU B 1 404 ? -9.336 -30.047 -22.562 1 96.06 404 LEU B N 1
ATOM 7518 C CA . LEU B 1 404 ? -8.695 -29.797 -23.859 1 96.06 404 LEU B CA 1
ATOM 7519 C C . LEU B 1 404 ? -7.262 -30.328 -23.859 1 96.06 404 LEU B C 1
ATOM 7521 O O . LEU B 1 404 ? -6.828 -30.953 -24.812 1 96.06 404 LEU B O 1
ATOM 7525 N N . LEU B 1 405 ? -6.555 -30.031 -22.812 1 95.81 405 LEU B N 1
ATOM 7526 C CA . LEU B 1 405 ? -5.164 -30.469 -22.719 1 95.81 405 LEU B CA 1
ATOM 7527 C C . LEU B 1 405 ? -5.066 -31.984 -22.672 1 95.81 405 LEU B C 1
ATOM 7529 O O . LEU B 1 405 ? -4.141 -32.562 -23.25 1 95.81 405 LEU B O 1
ATOM 7533 N N . CYS B 1 406 ? -5.973 -32.594 -21.984 1 93.06 406 CYS B N 1
ATOM 7534 C CA . CYS B 1 406 ? -6.023 -34.031 -21.953 1 93.06 406 CYS B CA 1
ATOM 7535 C C . CYS B 1 406 ? -6.223 -34.594 -23.359 1 93.06 406 CYS B C 1
ATOM 7537 O O . CYS B 1 406 ? -5.527 -35.531 -23.766 1 93.06 406 CYS B O 1
ATOM 7539 N N . PHE B 1 407 ? -7.121 -34.062 -24.062 1 91.88 407 PHE B N 1
ATOM 7540 C CA . PHE B 1 407 ? -7.418 -34.469 -25.438 1 91.88 407 PHE B CA 1
ATOM 7541 C C . PHE B 1 407 ? -6.195 -34.312 -26.328 1 91.88 407 PHE B C 1
ATOM 7543 O O . PHE B 1 407 ? -5.84 -35.219 -27.062 1 91.88 407 PHE B O 1
ATOM 7550 N N . GLU B 1 408 ? -5.586 -33.156 -26.203 1 92.12 408 GLU B N 1
ATOM 7551 C CA . GLU B 1 408 ? -4.414 -32.844 -27.016 1 92.12 408 GLU B CA 1
ATOM 7552 C C . GLU B 1 408 ? -3.268 -33.812 -26.719 1 92.12 408 GLU B C 1
ATOM 7554 O O . GLU B 1 408 ? -2.549 -34.25 -27.609 1 92.12 408 GLU B O 1
ATOM 7559 N N . SER B 1 409 ? -3.068 -34.062 -25.484 1 89.44 409 SER B N 1
ATOM 7560 C CA . SER B 1 409 ? -2 -34.969 -25.062 1 89.44 409 SER B CA 1
ATOM 7561 C C . SER B 1 409 ? -2.236 -36.406 -25.594 1 89.44 409 SER B C 1
ATOM 7563 O O . SER B 1 409 ? -1.303 -37.062 -26.047 1 89.44 409 SER B O 1
ATOM 7565 N N . ARG B 1 410 ? -3.42 -36.875 -25.578 1 85.69 410 ARG B N 1
ATOM 7566 C CA . ARG B 1 410 ? -3.762 -38.219 -26.062 1 85.69 410 ARG B CA 1
ATOM 7567 C C . ARG B 1 410 ? -3.596 -38.312 -27.578 1 85.69 410 ARG B C 1
ATOM 7569 O O . ARG B 1 410 ? -3.123 -39.344 -28.094 1 85.69 410 ARG B O 1
ATOM 7576 N N . ARG B 1 411 ? -3.998 -37.344 -28.188 1 86.25 411 ARG B N 1
ATOM 7577 C CA . ARG B 1 411 ? -3.855 -37.312 -29.641 1 86.25 411 ARG B CA 1
ATOM 7578 C C . ARG B 1 411 ? -2.385 -37.344 -30.047 1 86.25 411 ARG B C 1
ATOM 7580 O O . ARG B 1 411 ? -2.016 -38.062 -30.984 1 86.25 411 ARG B O 1
ATOM 7587 N N . SER B 1 412 ? -1.633 -36.625 -29.359 1 85.75 412 SER B N 1
ATOM 7588 C CA . SER B 1 412 ? -0.204 -36.594 -29.656 1 85.75 412 SER B CA 1
ATOM 7589 C C . SER B 1 412 ? 0.443 -37.938 -29.422 1 85.75 412 SER B C 1
ATOM 7591 O O . SER B 1 412 ? 1.328 -38.375 -30.172 1 85.75 412 SER B O 1
ATOM 7593 N N . ARG B 1 413 ? 0.06 -38.656 -28.453 1 81.31 413 ARG B N 1
ATOM 7594 C CA . ARG B 1 413 ? 0.591 -39.969 -28.141 1 81.31 413 ARG B CA 1
ATOM 7595 C C . ARG B 1 413 ? 0.146 -41 -29.188 1 81.31 413 ARG B C 1
ATOM 7597 O O . ARG B 1 413 ? 0.917 -41.875 -29.578 1 81.31 413 ARG B O 1
ATOM 7604 N N . ALA B 1 414 ? -1.047 -40.844 -29.547 1 79.06 414 ALA B N 1
ATOM 7605 C CA . ALA B 1 414 ? -1.573 -41.75 -30.578 1 79.06 414 ALA B CA 1
ATOM 7606 C C . ALA B 1 414 ? -0.838 -41.562 -31.891 1 79.06 414 ALA B C 1
ATOM 7608 O O . ALA B 1 414 ? -0.52 -42.562 -32.562 1 79.06 414 ALA B O 1
ATOM 7609 N N . ASP B 1 415 ? -0.655 -40.406 -32.219 1 81.19 415 ASP B N 1
ATOM 7610 C CA . ASP B 1 415 ? 0.055 -40.125 -33.469 1 81.19 415 ASP B CA 1
ATOM 7611 C C . ASP B 1 415 ? 1.475 -40.688 -33.406 1 81.19 415 ASP B C 1
ATOM 7613 O O . ASP B 1 415 ? 1.958 -41.219 -34.406 1 81.19 415 ASP B O 1
ATOM 7617 N N . LYS B 1 416 ? 2.084 -40.594 -32.438 1 78.62 416 LYS B N 1
ATOM 7618 C CA . LYS B 1 416 ? 3.445 -41.125 -32.281 1 78.62 416 LYS B CA 1
ATOM 7619 C C . LYS B 1 416 ? 3.471 -42.625 -32.344 1 78.62 416 LYS B C 1
ATOM 7621 O O . LYS B 1 416 ? 4.465 -43.219 -32.781 1 78.62 416 LYS B O 1
ATOM 7626 N N . LYS B 1 417 ? 2.453 -43.312 -31.938 1 72.56 417 LYS B N 1
ATOM 7627 C CA . LYS B 1 417 ? 2.387 -44.781 -31.953 1 72.56 417 LYS B CA 1
ATOM 7628 C C . LYS B 1 417 ? 1.826 -45.281 -33.281 1 72.56 417 LYS B C 1
ATOM 7630 O O . LYS B 1 417 ? 1.768 -46.5 -33.5 1 72.56 417 LYS B O 1
ATOM 7635 N N . GLY B 1 418 ? 1.646 -44.375 -34.125 1 66.06 418 GLY B N 1
ATOM 7636 C CA . GLY B 1 418 ? 1.094 -44.781 -35.406 1 66.06 418 GLY B CA 1
ATOM 7637 C C . GLY B 1 418 ? -0.33 -45.281 -35.312 1 66.06 418 GLY B C 1
ATOM 7638 O O . GLY B 1 418 ? -0.782 -46.031 -36.188 1 66.06 418 GLY B O 1
ATOM 7639 N N . GLU B 1 419 ? -0.934 -45.25 -34.125 1 57.28 419 GLU B N 1
ATOM 7640 C CA . GLU B 1 419 ? -2.285 -45.75 -33.938 1 57.28 419 GLU B CA 1
ATOM 7641 C C . GLU B 1 419 ? -3.328 -44.812 -34.531 1 57.28 419 GLU B C 1
ATOM 7643 O O . GLU B 1 419 ? -3.174 -43.594 -34.438 1 57.28 419 GLU B O 1
ATOM 7648 N N . LYS B 1 420 ? -3.932 -45.156 -35.594 1 53.03 420 LYS B N 1
ATOM 7649 C CA . LYS B 1 420 ? -5.121 -44.5 -36.125 1 53.03 420 LYS B CA 1
ATOM 7650 C C . LYS B 1 420 ? -6.164 -44.312 -35.031 1 53.03 420 LYS B C 1
ATOM 7652 O O . LYS B 1 420 ? -6.746 -45.281 -34.531 1 53.03 420 LYS B O 1
ATOM 7657 N N . SER B 1 421 ? -5.973 -43.469 -34.062 1 47.72 421 SER B N 1
ATOM 7658 C CA . SER B 1 421 ? -6.871 -43.25 -32.938 1 47.72 421 SER B CA 1
ATOM 7659 C C . SER B 1 421 ? -8.305 -43.031 -33.406 1 47.72 421 SER B C 1
ATOM 7661 O O . SER B 1 421 ? -8.641 -41.969 -33.906 1 47.72 421 SER B O 1
ATOM 7663 N N . GLU B 1 422 ? -8.844 -43.906 -34.156 1 41.84 422 GLU B N 1
ATOM 7664 C CA . GLU B 1 422 ? -10.281 -43.906 -34.438 1 41.84 422 GLU B CA 1
ATOM 7665 C C . GLU B 1 422 ? -11.094 -43.688 -33.156 1 41.84 422 GLU B C 1
ATOM 7667 O O . GLU B 1 422 ? -12.32 -43.812 -33.156 1 41.84 422 GLU B O 1
ATOM 7672 N N . SER B 1 423 ? -10.586 -44.125 -32.031 1 44.12 423 SER B N 1
ATOM 7673 C CA . SER B 1 423 ? -11.547 -44.312 -30.953 1 44.12 423 SER B CA 1
ATOM 7674 C C . SER B 1 423 ? -12.367 -43.031 -30.719 1 44.12 423 SER B C 1
ATOM 7676 O O . SER B 1 423 ? -11.805 -42 -30.375 1 44.12 423 SER B O 1
ATOM 7678 N N . LYS B 1 424 ? -13.422 -42.938 -31.266 1 45.91 424 LYS B N 1
ATOM 7679 C CA . LYS B 1 424 ? -14.586 -42.062 -31.047 1 45.91 424 LYS B CA 1
ATOM 7680 C C . LYS B 1 424 ? -14.68 -41.625 -29.594 1 45.91 424 LYS B C 1
ATOM 7682 O O . LYS B 1 424 ? -15.164 -40.531 -29.297 1 45.91 424 LYS B O 1
ATOM 7687 N N . ASN B 1 425 ? -14.812 -42.562 -28.656 1 42.5 425 ASN B N 1
ATOM 7688 C CA . ASN B 1 425 ? -15.195 -42.438 -27.25 1 42.5 425 ASN B CA 1
ATOM 7689 C C . ASN B 1 425 ? -14.039 -41.938 -26.391 1 42.5 425 ASN B C 1
ATOM 7691 O O . ASN B 1 425 ? -14.102 -41.969 -25.172 1 42.5 425 ASN B O 1
ATOM 7695 N N . GLY B 1 426 ? -12.867 -42.031 -26.781 1 46.31 426 GLY B N 1
ATOM 7696 C CA . GLY B 1 426 ? -11.594 -41.875 -26.094 1 46.31 426 GLY B CA 1
ATOM 7697 C C . GLY B 1 426 ? -11.367 -40.469 -25.594 1 46.31 426 GLY B C 1
ATOM 7698 O O . GLY B 1 426 ? -10.312 -40.156 -25.047 1 46.31 426 GLY B O 1
ATOM 7699 N N . ASN B 1 427 ? -12.102 -39.562 -26.109 1 52.88 427 ASN B N 1
ATOM 7700 C CA . ASN B 1 427 ? -12.023 -38.094 -26.047 1 52.88 427 ASN B CA 1
ATOM 7701 C C . ASN B 1 427 ? -12.484 -37.562 -24.703 1 52.88 427 ASN B C 1
ATOM 7703 O O . ASN B 1 427 ? -12.547 -36.375 -24.5 1 52.88 427 ASN B O 1
ATOM 7707 N N . SER B 1 428 ? -12.898 -38.406 -23.812 1 71.5 428 SER B N 1
ATOM 7708 C CA . SER B 1 428 ? -13.664 -37.844 -22.703 1 71.5 428 SER B CA 1
ATOM 7709 C C . SER B 1 428 ? -12.844 -37.844 -21.422 1 71.5 428 SER B C 1
ATOM 7711 O O . SER B 1 428 ? -12.922 -38.781 -20.625 1 71.5 428 SER B O 1
ATOM 7713 N N . GLY B 1 429 ? -11.68 -37.281 -21.391 1 86.5 429 GLY B N 1
ATOM 7714 C CA . GLY B 1 429 ? -10.945 -37.25 -20.141 1 86.5 429 GLY B CA 1
ATOM 7715 C C . GLY B 1 429 ? -10.602 -35.844 -19.672 1 86.5 429 GLY B C 1
ATOM 7716 O O . GLY B 1 429 ? -10.766 -34.875 -20.422 1 86.5 429 GLY B O 1
ATOM 7717 N N . ILE B 1 430 ? -10.305 -35.844 -18.422 1 92.06 430 ILE B N 1
ATOM 7718 C CA . ILE B 1 430 ? -9.852 -34.625 -17.812 1 92.06 430 ILE B CA 1
ATOM 7719 C C . ILE B 1 430 ? -8.547 -34.844 -17.062 1 92.06 430 ILE B C 1
ATOM 7721 O O . ILE B 1 430 ? -8.414 -35.844 -16.328 1 92.06 430 ILE B O 1
ATOM 7725 N N . TRP B 1 431 ? -7.586 -34.031 -17.375 1 93.06 431 TRP B N 1
ATOM 7726 C CA . TRP B 1 431 ? -6.367 -34.094 -16.578 1 93.06 431 TRP B CA 1
ATOM 7727 C C . TRP B 1 431 ? -6.672 -33.844 -15.109 1 93.06 431 TRP B C 1
ATOM 7729 O O . TRP B 1 431 ? -7.391 -32.875 -14.773 1 93.06 431 TRP B O 1
ATOM 7739 N N . ARG B 1 432 ? -6.164 -34.625 -14.297 1 92.62 432 ARG B N 1
ATOM 7740 C CA . ARG B 1 432 ? -6.277 -34.406 -12.859 1 92.62 432 ARG B CA 1
ATOM 7741 C C . ARG B 1 432 ? -5.348 -33.281 -12.414 1 92.62 432 ARG B C 1
ATOM 7743 O O . ARG B 1 432 ? -4.207 -33.188 -12.875 1 92.62 432 ARG B O 1
ATOM 7750 N N . LEU B 1 433 ? -5.852 -32.5 -11.531 1 95.69 433 LEU B N 1
ATOM 7751 C CA . LEU B 1 433 ? -5.047 -31.422 -10.961 1 95.69 433 LEU B CA 1
ATOM 7752 C C . LEU B 1 433 ? -4.414 -31.859 -9.641 1 95.69 433 LEU B C 1
ATOM 7754 O O . LEU B 1 433 ? -5.059 -32.531 -8.828 1 95.69 433 LEU B O 1
ATOM 7758 N N . ASP B 1 434 ? -3.143 -31.516 -9.477 1 96.12 434 ASP B N 1
ATOM 7759 C CA . ASP B 1 434 ? -2.471 -31.891 -8.242 1 96.12 434 ASP B CA 1
ATOM 7760 C C . ASP B 1 434 ? -2.764 -30.875 -7.129 1 96.12 434 ASP B C 1
ATOM 7762 O O . ASP B 1 434 ? -3.023 -31.266 -5.988 1 96.12 434 ASP B O 1
ATOM 7766 N N . CYS B 1 435 ? -2.73 -29.609 -7.449 1 98.06 435 CYS B N 1
ATOM 7767 C CA . CYS B 1 435 ? -2.967 -28.578 -6.449 1 98.06 435 CYS B CA 1
ATOM 7768 C C . CYS B 1 435 ? -3.797 -27.438 -7.031 1 98.06 435 CYS B C 1
ATOM 7770 O O . CYS B 1 435 ? -3.488 -26.922 -8.109 1 98.06 435 CYS B O 1
ATOM 7772 N N . LEU B 1 436 ? -4.832 -27.109 -6.328 1 98.75 436 LEU B N 1
ATOM 7773 C CA . LEU B 1 436 ? -5.699 -25.984 -6.688 1 98.75 436 LEU B CA 1
ATOM 7774 C C . LEU B 1 436 ? -5.715 -24.938 -5.582 1 98.75 436 LEU B C 1
ATOM 7776 O O . LEU B 1 436 ? -6.105 -25.234 -4.449 1 98.75 436 LEU B O 1
ATOM 7780 N N . VAL B 1 437 ? -5.219 -23.734 -5.871 1 98.88 437 VAL B N 1
ATOM 7781 C CA . VAL B 1 437 ? -5.426 -22.594 -4.988 1 98.88 437 VAL B CA 1
ATOM 7782 C C . VAL B 1 437 ? -6.68 -21.828 -5.414 1 98.88 437 VAL B C 1
ATOM 7784 O O . VAL B 1 437 ? -6.75 -21.312 -6.531 1 98.88 437 VAL B O 1
ATOM 7787 N N . HIS B 1 438 ? -7.668 -21.781 -4.625 1 98.88 438 HIS B N 1
ATOM 7788 C CA . HIS B 1 438 ? -8.969 -21.203 -4.941 1 98.88 438 HIS B CA 1
ATOM 7789 C C . HIS B 1 438 ? -9.438 -20.266 -3.842 1 98.88 438 HIS B C 1
ATOM 7791 O O . HIS B 1 438 ? -9.234 -20.531 -2.656 1 98.88 438 HIS B O 1
ATOM 7797 N N . GLU B 1 439 ? -10.047 -19.172 -4.234 1 98.62 439 GLU B N 1
ATOM 7798 C CA . GLU B 1 439 ? -10.578 -18.266 -3.219 1 98.62 439 GLU B CA 1
ATOM 7799 C C . GLU B 1 439 ? -11.742 -18.906 -2.467 1 98.62 439 GLU B C 1
ATOM 7801 O O . GLU B 1 439 ? -12.43 -19.781 -3.004 1 98.62 439 GLU B O 1
ATOM 7806 N N . ALA B 1 440 ? -11.891 -18.578 -1.237 1 98.44 440 ALA B N 1
ATOM 7807 C CA . ALA B 1 440 ? -13.031 -18.875 -0.37 1 98.44 440 ALA B CA 1
ATOM 7808 C C . ALA B 1 440 ? -13.414 -17.656 0.462 1 98.44 440 ALA B C 1
ATOM 7810 O O . ALA B 1 440 ? -13.289 -17.672 1.689 1 98.44 440 ALA B O 1
ATOM 7811 N N . THR B 1 441 ? -13.953 -16.703 -0.221 1 98.31 441 THR B N 1
ATOM 7812 C CA . THR B 1 441 ? -14.234 -15.406 0.39 1 98.31 441 THR B CA 1
ATOM 7813 C C . THR B 1 441 ? -15.281 -15.539 1.489 1 98.31 441 THR B C 1
ATOM 7815 O O . THR B 1 441 ? -15.234 -14.828 2.492 1 98.31 441 THR B O 1
ATOM 7818 N N . GLY B 1 442 ? -16.203 -16.516 1.244 1 98 442 GLY B N 1
ATOM 7819 C CA . GLY B 1 442 ? -17.281 -16.641 2.215 1 98 442 GLY B CA 1
ATOM 7820 C C . GLY B 1 442 ? -17.562 -18.078 2.607 1 98 442 GLY B C 1
ATOM 7821 O O . GLY B 1 442 ? -16.844 -18.984 2.205 1 98 442 GLY B O 1
ATOM 7822 N N . HIS B 1 443 ? -18.594 -18.172 3.426 1 98.06 443 HIS B N 1
ATOM 7823 C CA . HIS B 1 443 ? -19.125 -19.422 3.961 1 98.06 443 HIS B CA 1
ATOM 7824 C C . HIS B 1 443 ? -20.5 -19.734 3.396 1 98.06 443 HIS B C 1
ATOM 7826 O O . HIS B 1 443 ? -21.344 -18.844 3.293 1 98.06 443 HIS B O 1
ATOM 7832 N N . SER B 1 444 ? -20.781 -20.953 3.113 1 97.94 444 SER B N 1
ATOM 7833 C CA . SER B 1 444 ? -21.984 -21.328 2.371 1 97.94 444 SER B CA 1
ATOM 7834 C C . SER B 1 444 ? -23.234 -21.141 3.217 1 97.94 444 SER B C 1
ATOM 7836 O O . SER B 1 444 ? -24.328 -20.922 2.684 1 97.94 444 SER B O 1
ATOM 7838 N N . VAL B 1 445 ? -23.109 -21.266 4.555 1 96.25 445 VAL B N 1
ATOM 7839 C CA . VAL B 1 445 ? -24.25 -21.109 5.441 1 96.25 445 VAL B CA 1
ATOM 7840 C C . VAL B 1 445 ? -24.344 -19.672 5.918 1 96.25 445 VAL B C 1
ATOM 7842 O O . VAL B 1 445 ? -25.438 -19.078 5.922 1 96.25 445 VAL B O 1
ATOM 7845 N N . GLU B 1 446 ? -23.25 -19.047 6.328 1 94.44 446 GLU B N 1
ATOM 7846 C CA . GLU B 1 446 ? -23.25 -17.719 6.91 1 94.44 446 GLU B CA 1
ATOM 7847 C C . GLU B 1 446 ? -23.609 -16.656 5.863 1 94.44 446 GLU B C 1
ATOM 7849 O O . GLU B 1 446 ? -24.516 -15.859 6.066 1 94.44 446 GLU B O 1
ATOM 7854 N N . GLN B 1 447 ? -22.922 -16.625 4.73 1 93.38 447 GLN B N 1
ATOM 7855 C CA . GLN B 1 447 ? -23.188 -15.648 3.668 1 93.38 447 GLN B CA 1
ATOM 7856 C C . GLN B 1 447 ? -24.078 -16.25 2.584 1 93.38 447 GLN B C 1
ATOM 7858 O O . GLN B 1 447 ? -24.922 -15.57 2.027 1 93.38 447 GLN B O 1
ATOM 7863 N N . GLY B 1 448 ? -23.859 -17.516 2.285 1 95.88 448 GLY B N 1
ATOM 7864 C CA . GLY B 1 448 ? -24.625 -18.172 1.238 1 95.88 448 GLY B CA 1
ATOM 7865 C C . GLY B 1 448 ? -23.891 -18.219 -0.092 1 95.88 448 GLY B C 1
ATOM 7866 O O . GLY B 1 448 ? -23.234 -17.266 -0.478 1 95.88 448 GLY B O 1
ATOM 7867 N N . ASP B 1 449 ? -24.094 -19.359 -0.803 1 95.62 449 ASP B N 1
ATOM 7868 C CA . ASP B 1 449 ? -23.453 -19.547 -2.098 1 95.62 449 ASP B CA 1
ATOM 7869 C C . ASP B 1 449 ? -23.938 -18.531 -3.119 1 95.62 449 ASP B C 1
ATOM 7871 O O . ASP B 1 449 ? -23.141 -17.938 -3.846 1 95.62 449 ASP B O 1
ATOM 7875 N N . GLN B 1 450 ? -25.203 -18.312 -3.133 1 96.19 450 GLN B N 1
ATOM 7876 C CA . GLN B 1 450 ? -25.781 -17.406 -4.125 1 96.19 450 GLN B CA 1
ATOM 7877 C C . GLN B 1 450 ? -25.344 -15.961 -3.871 1 96.19 450 GLN B C 1
ATOM 7879 O O . GLN B 1 450 ? -24.984 -15.242 -4.809 1 96.19 450 GLN B O 1
ATOM 7884 N N . SER B 1 451 ? -25.359 -15.617 -2.641 1 95.5 451 SER B N 1
ATOM 7885 C CA . SER B 1 451 ? -24.938 -14.258 -2.289 1 95.5 451 SER B CA 1
ATOM 7886 C C . SER B 1 451 ? -23.484 -14.008 -2.668 1 95.5 451 SER B C 1
ATOM 7888 O O . SER B 1 451 ? -23.141 -12.938 -3.178 1 95.5 451 SER B O 1
ATOM 7890 N N . MET B 1 452 ? -22.641 -14.953 -2.418 1 96.38 452 MET B N 1
ATOM 7891 C CA . MET B 1 452 ? -21.234 -14.812 -2.779 1 96.38 452 MET B CA 1
ATOM 7892 C C . MET B 1 452 ? -21.062 -14.789 -4.293 1 96.38 452 MET B C 1
ATOM 7894 O O . MET B 1 452 ? -20.25 -14.023 -4.82 1 96.38 452 MET B O 1
ATOM 7898 N N . ALA B 1 453 ? -21.828 -15.617 -4.98 1 96.62 453 ALA B N 1
ATOM 7899 C CA . ALA B 1 453 ? -21.781 -15.641 -6.441 1 96.62 453 ALA B CA 1
ATOM 7900 C C . ALA B 1 453 ? -22.219 -14.297 -7.023 1 96.62 453 ALA B C 1
ATOM 7902 O O . ALA B 1 453 ? -21.641 -13.828 -8.008 1 96.62 453 ALA B O 1
ATOM 7903 N N . ASP B 1 454 ? -23.219 -13.664 -6.426 1 94.75 454 ASP B N 1
ATOM 7904 C CA . ASP B 1 454 ? -23.688 -12.359 -6.879 1 94.75 454 ASP B CA 1
ATOM 7905 C C . ASP B 1 454 ? -22.594 -11.297 -6.754 1 94.75 454 ASP B C 1
ATOM 7907 O O . ASP B 1 454 ? -22.562 -10.344 -7.539 1 94.75 454 ASP B O 1
ATOM 7911 N N . LYS B 1 455 ? -21.734 -11.531 -5.832 1 93.75 455 LYS B N 1
ATOM 7912 C CA . LYS B 1 455 ? -20.625 -10.602 -5.605 1 93.75 455 LYS B CA 1
ATOM 7913 C C . LYS B 1 455 ? -19.391 -11 -6.402 1 93.75 455 LYS B C 1
ATOM 7915 O O . LYS B 1 455 ? -18.328 -10.383 -6.27 1 93.75 455 LYS B O 1
ATOM 7920 N N . GLY B 1 456 ? -19.484 -12.086 -7.145 1 96.94 456 GLY B N 1
ATOM 7921 C CA . GLY B 1 456 ? -18.391 -12.523 -7.988 1 96.94 456 GLY B CA 1
ATOM 7922 C C . GLY B 1 456 ? -17.375 -13.375 -7.246 1 96.94 456 GLY B C 1
ATOM 7923 O O . GLY B 1 456 ? -16.203 -13.453 -7.652 1 96.94 456 GLY B O 1
ATOM 7924 N N . HIS B 1 457 ? -17.797 -13.961 -6.105 1 98.38 457 HIS B N 1
ATOM 7925 C CA . HIS B 1 457 ? -16.875 -14.711 -5.262 1 98.38 457 HIS B CA 1
ATOM 7926 C C . HIS B 1 457 ? -17.406 -16.109 -4.961 1 98.38 457 HIS B C 1
ATOM 7928 O O . HIS B 1 457 ? -18.516 -16.453 -5.375 1 98.38 457 HIS B O 1
ATOM 7934 N N . SER B 1 458 ? -16.609 -16.922 -4.297 1 98.69 458 SER B N 1
ATOM 7935 C CA . SER B 1 458 ? -16.969 -18.297 -3.957 1 98.69 458 SER B CA 1
ATOM 7936 C C . SER B 1 458 ? -16.984 -18.5 -2.445 1 98.69 458 SER B C 1
ATOM 7938 O O . SER B 1 458 ? -16.344 -17.75 -1.704 1 98.69 458 SER B O 1
ATOM 7940 N N . THR B 1 459 ? -17.797 -19.5 -2.031 1 98.62 459 THR B N 1
ATOM 7941 C CA . THR B 1 459 ? -17.703 -20.031 -0.676 1 98.62 459 THR B CA 1
ATOM 7942 C C . THR B 1 459 ? -16.703 -21.172 -0.611 1 98.62 459 THR B C 1
ATOM 7944 O O . THR B 1 459 ? -16.281 -21.703 -1.645 1 98.62 459 THR B O 1
ATOM 7947 N N . ALA B 1 460 ? -16.344 -21.516 0.596 1 98.69 460 ALA B N 1
ATOM 7948 C CA . ALA B 1 460 ? -15.438 -22.656 0.754 1 98.69 460 ALA B CA 1
ATOM 7949 C C . ALA B 1 460 ? -16.062 -23.938 0.208 1 98.69 460 ALA B C 1
ATOM 7951 O O . ALA B 1 460 ? -15.383 -24.734 -0.447 1 98.69 460 ALA B O 1
ATOM 7952 N N . ARG B 1 461 ? -17.266 -24.125 0.435 1 98.62 461 ARG B N 1
ATOM 7953 C CA . ARG B 1 461 ? -17.969 -25.312 -0.057 1 98.62 461 ARG B CA 1
ATOM 7954 C C . ARG B 1 461 ? -18 -25.344 -1.581 1 98.62 461 ARG B C 1
ATOM 7956 O O . ARG B 1 461 ? -17.781 -26.391 -2.197 1 98.62 461 ARG B O 1
ATOM 7963 N N . SER B 1 462 ? -18.328 -24.203 -2.16 1 98.38 462 SER B N 1
ATOM 7964 C CA . SER B 1 462 ? -18.406 -24.141 -3.615 1 98.38 462 SER B CA 1
ATOM 7965 C C . SER B 1 462 ? -17.031 -24.375 -4.25 1 98.38 462 SER B C 1
ATOM 7967 O O . SER B 1 462 ? -16.938 -24.969 -5.328 1 98.38 462 SER B O 1
ATOM 7969 N N . ALA B 1 463 ? -16 -23.906 -3.625 1 98.75 463 ALA B N 1
ATOM 7970 C CA . ALA B 1 463 ? -14.648 -24.172 -4.098 1 98.75 463 ALA B CA 1
ATOM 7971 C C . ALA B 1 463 ? -14.336 -25.656 -4.07 1 98.75 463 ALA B C 1
ATOM 7973 O O . ALA B 1 463 ? -13.758 -26.203 -5.02 1 98.75 463 ALA B O 1
ATOM 7974 N N . ALA B 1 464 ? -14.727 -26.297 -2.99 1 98.69 464 ALA B N 1
ATOM 7975 C CA . ALA B 1 464 ? -14.531 -27.734 -2.871 1 98.69 464 ALA B CA 1
ATOM 7976 C C . ALA B 1 464 ? -15.344 -28.5 -3.916 1 98.69 464 ALA B C 1
ATOM 7978 O O . ALA B 1 464 ? -14.875 -29.484 -4.492 1 98.69 464 ALA B O 1
ATOM 7979 N N . ALA B 1 465 ? -16.547 -28.031 -4.109 1 98.31 465 ALA B N 1
ATOM 7980 C CA . ALA B 1 465 ? -17.391 -28.656 -5.129 1 98.31 465 ALA B CA 1
ATOM 7981 C C . ALA B 1 465 ? -16.734 -28.578 -6.504 1 98.31 465 ALA B C 1
ATOM 7983 O O . ALA B 1 465 ? -16.734 -29.562 -7.246 1 98.31 465 ALA B O 1
ATOM 7984 N N . PHE B 1 466 ? -16.266 -27.469 -6.844 1 98.31 466 PHE B N 1
ATOM 7985 C CA . PHE B 1 466 ? -15.57 -27.328 -8.125 1 98.31 466 PHE B CA 1
ATOM 7986 C C . PHE B 1 466 ? -14.352 -28.234 -8.172 1 98.31 466 PHE B C 1
ATOM 7988 O O . PHE B 1 466 ? -14.109 -28.922 -9.172 1 98.31 466 PHE B O 1
ATOM 7995 N N . ALA B 1 467 ? -13.547 -28.172 -7.09 1 98.5 467 ALA B N 1
ATOM 7996 C CA . ALA B 1 467 ? -12.336 -29 -7.016 1 98.5 467 ALA B CA 1
ATOM 7997 C C . ALA B 1 467 ? -12.656 -30.469 -7.277 1 98.5 467 ALA B C 1
ATOM 7999 O O . ALA B 1 467 ? -11.867 -31.172 -7.902 1 98.5 467 ALA B O 1
ATOM 8000 N N . SER B 1 468 ? -13.789 -30.922 -6.848 1 97.19 468 SER B N 1
ATOM 8001 C CA . SER B 1 468 ? -14.203 -32.312 -7.043 1 97.19 468 SER B CA 1
ATOM 8002 C C . SER B 1 468 ? -14.422 -32.625 -8.516 1 97.19 468 SER B C 1
ATOM 8004 O O . SER B 1 468 ? -14.133 -33.719 -8.977 1 97.19 468 SER B O 1
ATOM 8006 N N . THR B 1 469 ? -14.883 -31.656 -9.273 1 95.94 469 THR B N 1
ATOM 8007 C CA . THR B 1 469 ? -15.219 -31.875 -10.672 1 95.94 469 THR B CA 1
ATOM 8008 C C . THR B 1 469 ? -13.961 -32.094 -11.508 1 95.94 469 THR B C 1
ATOM 8010 O O . THR B 1 469 ? -14.023 -32.625 -12.609 1 95.94 469 THR B O 1
ATOM 8013 N N . ILE B 1 470 ? -12.836 -31.656 -10.992 1 95.81 470 ILE B N 1
ATOM 8014 C CA . ILE B 1 470 ? -11.609 -31.781 -11.781 1 95.81 470 ILE B CA 1
ATOM 8015 C C . ILE B 1 470 ? -10.648 -32.719 -11.07 1 95.81 470 ILE B C 1
ATOM 8017 O O . ILE B 1 470 ? -9.477 -32.844 -11.445 1 95.81 470 ILE B O 1
ATOM 8021 N N . GLY B 1 471 ? -11.094 -33.344 -10 1 93.38 471 GLY B N 1
ATOM 8022 C CA . GLY B 1 471 ? -10.312 -34.344 -9.305 1 93.38 471 GLY B CA 1
ATOM 8023 C C . GLY B 1 471 ? -9.047 -33.781 -8.68 1 93.38 471 GLY B C 1
ATOM 8024 O O . GLY B 1 471 ? -7.988 -34.406 -8.75 1 93.38 471 GLY B O 1
ATOM 8025 N N . ALA B 1 472 ? -9.094 -32.594 -8.18 1 97 472 ALA B N 1
ATOM 8026 C CA . ALA B 1 472 ? -7.926 -32 -7.523 1 97 472 ALA B CA 1
ATOM 8027 C C . ALA B 1 472 ? -7.488 -32.844 -6.336 1 97 472 ALA B C 1
ATOM 8029 O O . ALA B 1 472 ? -8.32 -33.344 -5.574 1 97 472 ALA B O 1
ATOM 8030 N N . ARG B 1 473 ? -6.195 -33.031 -6.184 1 96.56 473 ARG B N 1
ATOM 8031 C CA . ARG B 1 473 ? -5.676 -33.844 -5.07 1 96.56 473 ARG B CA 1
ATOM 8032 C C . ARG B 1 473 ? -5.531 -32.969 -3.816 1 96.56 473 ARG B C 1
ATOM 8034 O O . ARG B 1 473 ? -5.633 -33.469 -2.697 1 96.56 473 ARG B O 1
ATOM 8041 N N . GLN B 1 474 ? -5.246 -31.781 -4.027 1 97.88 474 GLN B N 1
ATOM 8042 C CA . GLN B 1 474 ? -5.031 -30.812 -2.965 1 97.88 474 GLN B CA 1
ATOM 8043 C C . GLN B 1 474 ? -5.742 -29.484 -3.271 1 97.88 474 GLN B C 1
ATOM 8045 O O . GLN B 1 474 ? -5.59 -28.938 -4.359 1 97.88 474 GLN B O 1
ATOM 8050 N N . LEU B 1 475 ? -6.582 -29.062 -2.338 1 98.75 475 LEU B N 1
ATOM 8051 C CA . LEU B 1 475 ? -7.266 -27.766 -2.418 1 98.75 475 LEU B CA 1
ATOM 8052 C C . LEU B 1 475 ? -6.758 -26.828 -1.336 1 98.75 475 LEU B C 1
ATOM 8054 O O . LEU B 1 475 ? -6.844 -27.125 -0.145 1 98.75 475 LEU B O 1
ATOM 8058 N N . VAL B 1 476 ? -6.18 -25.719 -1.718 1 98.81 476 VAL B N 1
ATOM 8059 C CA . VAL B 1 476 ? -5.746 -24.688 -0.79 1 98.81 476 VAL B CA 1
ATOM 8060 C C . VAL B 1 476 ? -6.68 -23.484 -0.89 1 98.81 476 VAL B C 1
ATOM 8062 O O . VAL B 1 476 ? -6.77 -22.844 -1.941 1 98.81 476 VAL B O 1
ATOM 8065 N N . LEU B 1 477 ? -7.336 -23.203 0.21 1 98.75 477 LEU B N 1
ATOM 8066 C CA . LEU B 1 477 ? -8.266 -22.078 0.253 1 98.75 477 LEU B CA 1
ATOM 8067 C C . LEU B 1 477 ? -7.559 -20.797 0.682 1 98.75 477 LEU B C 1
ATOM 8069 O O . LEU B 1 477 ? -6.691 -20.828 1.559 1 98.75 477 LEU B O 1
ATOM 8073 N N . ASN B 1 478 ? -7.977 -19.688 0.013 1 97.94 478 ASN B N 1
ATOM 8074 C CA . ASN B 1 478 ? -7.344 -18.391 0.229 1 97.94 478 ASN B CA 1
ATOM 8075 C C . ASN B 1 478 ? -8.344 -17.25 0.056 1 97.94 478 ASN B C 1
ATOM 8077 O O . ASN B 1 478 ? -9.531 -17.484 -0.134 1 97.94 478 ASN B O 1
ATOM 8081 N N . HIS B 1 479 ? -7.949 -15.945 0.256 1 98.62 479 HIS B N 1
ATOM 8082 C CA . HIS B 1 479 ? -8.742 -14.75 -0.021 1 98.62 479 HIS B CA 1
ATOM 8083 C C . HIS B 1 479 ? -9.992 -14.703 0.853 1 98.62 479 HIS B C 1
ATOM 8085 O O . HIS B 1 479 ? -11.109 -14.586 0.343 1 98.62 479 HIS B O 1
ATOM 8091 N N . PHE B 1 480 ? -9.852 -14.844 2.123 1 98.38 480 PHE B N 1
ATOM 8092 C CA . PHE B 1 480 ? -10.938 -14.914 3.088 1 98.38 480 PHE B CA 1
ATOM 8093 C C . PHE B 1 480 ? -11.477 -13.523 3.404 1 98.38 480 PHE B C 1
ATOM 8095 O O . PHE B 1 480 ? -10.703 -12.57 3.533 1 98.38 480 PHE B O 1
ATOM 8102 N N . SER B 1 481 ? -12.75 -13.453 3.496 1 97.06 481 SER B N 1
ATOM 8103 C CA . SER B 1 481 ? -13.305 -12.234 4.078 1 97.06 481 SER B CA 1
ATOM 8104 C C . SER B 1 481 ? -12.641 -11.906 5.41 1 97.06 481 SER B C 1
ATOM 8106 O O . SER B 1 481 ? -12.336 -12.812 6.195 1 97.06 481 SER B O 1
ATOM 8108 N N . GLN B 1 482 ? -12.5 -10.586 5.652 1 93.69 482 GLN B N 1
ATOM 8109 C CA . GLN B 1 482 ? -11.82 -10.141 6.859 1 93.69 482 GLN B CA 1
ATOM 8110 C C . GLN B 1 482 ? -12.602 -10.531 8.109 1 93.69 482 GLN B C 1
ATOM 8112 O O . GLN B 1 482 ? -12.07 -10.484 9.219 1 93.69 482 GLN B O 1
ATOM 8117 N N . ARG B 1 483 ? -13.828 -10.945 7.996 1 94.06 483 ARG B N 1
ATOM 8118 C CA . ARG B 1 483 ? -14.648 -11.367 9.133 1 94.06 483 ARG B CA 1
ATOM 8119 C C . ARG B 1 483 ? -14.133 -12.672 9.727 1 94.06 483 ARG B C 1
ATOM 8121 O O . ARG B 1 483 ? -14.43 -12.992 10.875 1 94.06 483 ARG B O 1
ATOM 8128 N N . PHE B 1 484 ? -13.469 -13.445 8.914 1 95.81 484 PHE B N 1
ATOM 8129 C CA . PHE B 1 484 ? -12.945 -14.719 9.398 1 95.81 484 PHE B CA 1
ATOM 8130 C C . PHE B 1 484 ? -11.578 -14.523 10.039 1 95.81 484 PHE B C 1
ATOM 8132 O O . PHE B 1 484 ? -10.578 -14.328 9.344 1 95.81 484 PHE B O 1
ATOM 8139 N N . ILE B 1 485 ? -11.539 -14.594 11.297 1 93.5 485 ILE B N 1
ATOM 8140 C CA . ILE B 1 485 ? -10.305 -14.289 12.023 1 93.5 485 ILE B CA 1
ATOM 8141 C C . ILE B 1 485 ? -9.75 -15.57 12.656 1 93.5 485 ILE B C 1
ATOM 8143 O O . ILE B 1 485 ? -10.445 -16.578 12.719 1 93.5 485 ILE B O 1
ATOM 8147 N N . ASP B 1 486 ? -8.539 -15.422 13.016 1 90.69 486 ASP B N 1
ATOM 8148 C CA . ASP B 1 486 ? -7.863 -16.547 13.664 1 90.69 486 ASP B CA 1
ATOM 8149 C C . ASP B 1 486 ? -8.68 -17.062 14.852 1 90.69 486 ASP B C 1
ATOM 8151 O O . ASP B 1 486 ? -9.242 -16.266 15.609 1 90.69 486 ASP B O 1
ATOM 8155 N N . ASP B 1 487 ? -8.688 -18.297 15.023 1 90.12 487 ASP B N 1
ATOM 8156 C CA . ASP B 1 487 ? -9.523 -18.922 16.031 1 90.12 487 ASP B CA 1
ATOM 8157 C C . ASP B 1 487 ? -9.156 -18.438 17.438 1 90.12 487 ASP B C 1
ATOM 8159 O O . ASP B 1 487 ? -10.031 -18.172 18.25 1 90.12 487 ASP B O 1
ATOM 8163 N N . GLU B 1 488 ? -7.875 -18.328 17.703 1 86.19 488 GLU B N 1
ATOM 8164 C CA . GLU B 1 488 ? -7.43 -17.875 19.016 1 86.19 488 GLU B CA 1
ATOM 8165 C C . GLU B 1 488 ? -7.816 -16.422 19.266 1 86.19 488 GLU B C 1
ATOM 8167 O O . GLU B 1 488 ? -8.234 -16.062 20.359 1 86.19 488 GLU B O 1
ATOM 8172 N N . VAL B 1 489 ? -7.617 -15.656 18.203 1 85.25 489 VAL B N 1
ATOM 8173 C CA . VAL B 1 489 ? -7.977 -14.242 18.312 1 85.25 489 VAL B CA 1
ATOM 8174 C C . VAL B 1 489 ? -9.484 -14.109 18.531 1 85.25 489 VAL B C 1
ATOM 8176 O O . VAL B 1 489 ? -9.922 -13.289 19.344 1 85.25 489 VAL B O 1
ATOM 8179 N N . PHE B 1 490 ? -10.219 -14.875 17.812 1 87.88 490 PHE B N 1
ATOM 8180 C CA . PHE B 1 490 ? -11.672 -14.859 17.922 1 87.88 490 PHE B CA 1
ATOM 8181 C C . PHE B 1 490 ? -12.102 -15.164 19.344 1 87.88 490 PHE B C 1
ATOM 8183 O O . PHE B 1 490 ? -12.977 -14.492 19.891 1 87.88 490 PHE B O 1
ATOM 8190 N N . LEU B 1 491 ? -11.5 -16.109 20 1 84.19 491 LEU B N 1
ATOM 8191 C CA . LEU B 1 491 ? -11.875 -16.578 21.328 1 84.19 491 LEU B CA 1
ATOM 8192 C C . LEU B 1 491 ? -11.359 -15.625 22.406 1 84.19 491 LEU B C 1
ATOM 8194 O O . LEU B 1 491 ? -12.102 -15.258 23.312 1 84.19 491 LEU B O 1
ATOM 8198 N N . THR B 1 492 ? -10.117 -15.148 22.281 1 84.25 492 THR B N 1
ATOM 8199 C CA . THR B 1 492 ? -9.453 -14.406 23.344 1 84.25 492 THR B CA 1
ATOM 8200 C C . THR B 1 492 ? -9.922 -12.953 23.359 1 84.25 492 THR B C 1
ATOM 8202 O O . THR B 1 492 ? -10.016 -12.336 24.422 1 84.25 492 THR B O 1
ATOM 8205 N N . GLN B 1 493 ? -10.242 -12.445 22.219 1 78.94 493 GLN B N 1
ATOM 8206 C CA . GLN B 1 493 ? -10.586 -11.031 22.156 1 78.94 493 GLN B CA 1
ATOM 8207 C C . GLN B 1 493 ? -12.094 -10.82 22.188 1 78.94 493 GLN B C 1
ATOM 8209 O O . GLN B 1 493 ? -12.578 -9.688 22.141 1 78.94 493 GLN B O 1
ATOM 8214 N N . GLY B 1 494 ? -12.797 -11.82 22.391 1 79 494 GLY B N 1
ATOM 8215 C CA . GLY B 1 494 ? -14.242 -11.711 22.516 1 79 494 GLY B CA 1
ATOM 8216 C C . GLY B 1 494 ? -14.891 -10.961 21.359 1 79 494 GLY B C 1
ATOM 8217 O O . GLY B 1 494 ? -15.688 -10.047 21.578 1 79 494 GLY B O 1
ATOM 8218 N N . LYS B 1 495 ? -14.516 -11.328 20.172 1 80.44 495 LYS B N 1
ATOM 8219 C CA . LYS B 1 495 ? -15.047 -10.641 19 1 80.44 495 LYS B CA 1
ATOM 8220 C C . LYS B 1 495 ? -16.531 -10.922 18.828 1 80.44 495 LYS B C 1
ATOM 8222 O O . LYS B 1 495 ? -17 -12.016 19.141 1 80.44 495 LYS B O 1
ATOM 8227 N N . ASP B 1 496 ? -17.281 -9.969 18.344 1 84.88 496 ASP B N 1
ATOM 8228 C CA . ASP B 1 496 ? -18.719 -10.07 18.125 1 84.88 496 ASP B CA 1
ATOM 8229 C C . ASP B 1 496 ? -19.031 -11.109 17.047 1 84.88 496 ASP B C 1
ATOM 8231 O O . ASP B 1 496 ? -18.688 -10.914 15.875 1 84.88 496 ASP B O 1
ATOM 8235 N N . PRO B 1 497 ? -19.703 -12.148 17.422 1 85.06 497 PRO B N 1
ATOM 8236 C CA . PRO B 1 497 ? -20 -13.203 16.453 1 85.06 497 PRO B CA 1
ATOM 8237 C C . PRO B 1 497 ? -20.922 -12.727 15.32 1 85.06 497 PRO B C 1
ATOM 8239 O O . PRO B 1 497 ? -21.062 -13.414 14.305 1 85.06 497 PRO B O 1
ATOM 8242 N N . ALA B 1 498 ? -21.516 -11.633 15.516 1 85.31 498 ALA B N 1
ATOM 8243 C CA . ALA B 1 498 ? -22.344 -11.062 14.445 1 85.31 498 ALA B CA 1
ATOM 8244 C C . ALA B 1 498 ? -21.469 -10.516 13.32 1 85.31 498 ALA B C 1
ATOM 8246 O O . ALA B 1 498 ? -21.906 -10.469 12.164 1 85.31 498 ALA B O 1
ATOM 8247 N N . ASN B 1 499 ? -20.234 -10.234 13.648 1 87.81 499 ASN B N 1
ATOM 8248 C CA . ASN B 1 499 ? -19.391 -9.547 12.68 1 87.81 499 ASN B CA 1
ATOM 8249 C C . ASN B 1 499 ? -18.156 -10.383 12.312 1 87.81 499 ASN B C 1
ATOM 8251 O O . ASN B 1 499 ? -17.516 -10.117 11.297 1 87.81 499 ASN B O 1
ATOM 8255 N N . TYR B 1 500 ? -17.938 -11.375 13.195 1 91.75 500 TYR B N 1
ATOM 8256 C CA . TYR B 1 500 ? -16.719 -12.156 12.977 1 91.75 500 TYR B CA 1
ATOM 8257 C C . TYR B 1 500 ? -17.016 -13.648 13.102 1 91.75 500 TYR B C 1
ATOM 8259 O O . TYR B 1 500 ? -17.969 -14.047 13.75 1 91.75 500 TYR B O 1
ATOM 8267 N N . SER B 1 501 ? -16.266 -14.414 12.43 1 94.38 501 SER B N 1
ATOM 8268 C CA . SER B 1 501 ? -16.297 -15.867 12.492 1 94.38 501 SER B CA 1
ATOM 8269 C C . SER B 1 501 ? -14.891 -16.453 12.547 1 94.38 501 SER B C 1
ATOM 8271 O O . SER B 1 501 ? -13.914 -15.773 12.219 1 94.38 501 SER B O 1
ATOM 8273 N N . LYS B 1 502 ? -14.844 -17.656 13.031 1 94.56 502 LYS B N 1
ATOM 8274 C CA . LYS B 1 502 ? -13.578 -18.375 13.055 1 94.56 502 LYS B CA 1
ATOM 8275 C C . LYS B 1 502 ? -13.172 -18.812 11.648 1 94.56 502 LYS B C 1
ATOM 8277 O O . LYS B 1 502 ? -14.008 -19.281 10.867 1 94.56 502 LYS B O 1
ATOM 8282 N N . VAL B 1 503 ? -11.93 -18.688 11.383 1 95.62 503 VAL B N 1
ATOM 8283 C CA . VAL B 1 503 ? -11.438 -19.078 10.062 1 95.62 503 VAL B CA 1
ATOM 8284 C C . VAL B 1 503 ? -11.609 -20.578 9.867 1 95.62 503 VAL B C 1
ATOM 8286 O O . VAL B 1 503 ? -11.844 -21.047 8.75 1 95.62 503 VAL B O 1
ATOM 8289 N N . SER B 1 504 ? -11.617 -21.391 10.922 1 95.25 504 SER B N 1
ATOM 8290 C CA . SER B 1 504 ? -11.766 -22.844 10.852 1 95.25 504 SER B CA 1
ATOM 8291 C C . SER B 1 504 ? -13.141 -23.234 10.305 1 95.25 504 SER B C 1
ATOM 8293 O O . SER B 1 504 ? -13.328 -24.328 9.789 1 95.25 504 SER B O 1
ATOM 8295 N N . SER B 1 505 ? -14.039 -22.312 10.461 1 96.94 505 SER B N 1
ATOM 8296 C CA . SER B 1 505 ? -15.375 -22.594 9.938 1 96.94 505 SER B CA 1
ATOM 8297 C C . SER B 1 505 ? -15.352 -22.766 8.422 1 96.94 505 SER B C 1
ATOM 8299 O O . SER B 1 505 ? -16.203 -23.453 7.859 1 96.94 505 SER B O 1
ATOM 8301 N N . LEU B 1 506 ? -14.398 -22.156 7.773 1 98.19 506 LEU B N 1
ATOM 8302 C CA . LEU B 1 506 ? -14.266 -22.297 6.324 1 98.19 506 LEU B CA 1
ATOM 8303 C C . LEU B 1 506 ? -13.789 -23.688 5.949 1 98.19 506 LEU B C 1
ATOM 8305 O O . LEU B 1 506 ? -14.188 -24.234 4.914 1 98.19 506 LEU B O 1
ATOM 8309 N N . LEU B 1 507 ? -12.93 -24.219 6.773 1 98 507 LEU B N 1
ATOM 8310 C CA . LEU B 1 507 ? -12.484 -25.578 6.547 1 98 507 LEU B CA 1
ATOM 8311 C C . LEU B 1 507 ? -13.648 -26.562 6.66 1 98 507 LEU B C 1
ATOM 8313 O O . LEU B 1 507 ? -13.789 -27.469 5.832 1 98 507 LEU B O 1
ATOM 8317 N N . GLU B 1 508 ? -14.445 -26.359 7.66 1 97.69 508 GLU B N 1
ATOM 8318 C CA . GLU B 1 508 ? -15.625 -27.188 7.855 1 97.69 508 GLU B CA 1
ATOM 8319 C C . GLU B 1 508 ? -16.594 -27.047 6.688 1 97.69 508 GLU B C 1
ATOM 8321 O O . GLU B 1 508 ? -17.203 -28.031 6.25 1 97.69 508 GLU B O 1
ATOM 8326 N N . ASP B 1 509 ? -16.672 -25.828 6.281 1 98.5 509 ASP B N 1
ATOM 8327 C CA . ASP B 1 509 ? -17.547 -25.562 5.148 1 98.5 509 ASP B CA 1
ATOM 8328 C C . ASP B 1 509 ? -17.078 -26.297 3.898 1 98.5 509 ASP B C 1
ATOM 8330 O O . ASP B 1 509 ? -17.891 -26.906 3.193 1 98.5 509 ASP B O 1
ATOM 8334 N N . ALA B 1 510 ? -15.836 -26.281 3.605 1 98.69 510 ALA B N 1
ATOM 8335 C CA . ALA B 1 510 ? -15.273 -27 2.461 1 98.69 510 ALA B CA 1
ATOM 8336 C C . ALA B 1 510 ? -15.461 -28.5 2.609 1 98.69 510 ALA B C 1
ATOM 8338 O O . ALA B 1 510 ? -15.82 -29.188 1.649 1 98.69 510 ALA B O 1
ATOM 8339 N N . LYS B 1 511 ? -15.312 -29.016 3.805 1 97.31 511 LYS B N 1
ATOM 8340 C CA . LYS B 1 511 ? -15.391 -30.438 4.078 1 97.31 511 LYS B CA 1
ATOM 8341 C C . LYS B 1 511 ? -16.828 -30.938 4.023 1 97.31 511 LYS B C 1
ATOM 8343 O O . LYS B 1 511 ? -17.078 -32.125 3.922 1 97.31 511 LYS B O 1
ATOM 8348 N N . SER B 1 512 ? -17.688 -30.047 4.145 1 97.5 512 SER B N 1
ATOM 8349 C CA . SER B 1 512 ? -19.094 -30.422 4.035 1 97.5 512 SER B CA 1
ATOM 8350 C C . SER B 1 512 ? -19.438 -30.922 2.633 1 97.5 512 SER B C 1
ATOM 8352 O O . SER B 1 512 ? -20.453 -31.578 2.428 1 97.5 512 SER B O 1
ATOM 8354 N N . CYS B 1 513 ? -18.625 -30.5 1.695 1 97.5 513 CYS B N 1
ATOM 8355 C CA . CYS B 1 513 ? -18.75 -31.078 0.361 1 97.5 513 CYS B CA 1
ATOM 8356 C C . CYS B 1 513 ? -18.219 -32.5 0.33 1 97.5 513 CYS B C 1
ATOM 8358 O O . CYS B 1 513 ? -17.031 -32.719 0.056 1 97.5 513 CYS B O 1
ATOM 8360 N N . LYS B 1 514 ? -19.031 -33.469 0.358 1 95.06 514 LYS B N 1
ATOM 8361 C CA . LYS B 1 514 ? -18.641 -34.875 0.506 1 95.06 514 LYS B CA 1
ATOM 8362 C C . LYS B 1 514 ? -18.062 -35.438 -0.792 1 95.06 514 LYS B C 1
ATOM 8364 O O . LYS B 1 514 ? -17.312 -36.406 -0.776 1 95.06 514 LYS B O 1
ATOM 8369 N N . GLU B 1 515 ? -18.359 -34.781 -1.841 1 95.75 515 GLU B N 1
ATOM 8370 C CA . GLU B 1 515 ? -17.891 -35.25 -3.143 1 95.75 515 GLU B CA 1
ATOM 8371 C C . GLU B 1 515 ? -16.391 -35.031 -3.285 1 95.75 515 GLU B C 1
ATOM 8373 O O . GLU B 1 515 ? -15.727 -35.688 -4.082 1 95.75 515 GLU B O 1
ATOM 8378 N N . PHE B 1 516 ? -15.859 -34.062 -2.586 1 97 516 PHE B N 1
ATOM 8379 C CA . PHE B 1 516 ? -14.438 -33.781 -2.717 1 97 516 PHE B CA 1
ATOM 8380 C C . PHE B 1 516 ? -13.609 -34.719 -1.845 1 97 516 PHE B C 1
ATOM 8382 O O . PHE B 1 516 ? -13.75 -34.719 -0.621 1 97 516 PHE B O 1
ATOM 8389 N N . GLU B 1 517 ? -12.719 -35.438 -2.471 1 93.94 517 GLU B N 1
ATOM 8390 C CA . GLU B 1 517 ? -11.961 -36.469 -1.776 1 93.94 517 GLU B CA 1
ATOM 8391 C C . GLU B 1 517 ? -10.523 -36.031 -1.514 1 93.94 517 GLU B C 1
ATOM 8393 O O . GLU B 1 517 ? -9.766 -36.719 -0.839 1 93.94 517 GLU B O 1
ATOM 8398 N N . GLY B 1 518 ? -10.07 -34.906 -2.039 1 95.62 518 GLY B N 1
ATOM 8399 C CA . GLY B 1 518 ? -8.711 -34.438 -1.857 1 95.62 518 GLY B CA 1
ATOM 8400 C C . GLY B 1 518 ? -8.477 -33.812 -0.509 1 95.62 518 GLY B C 1
ATOM 8401 O O . GLY B 1 518 ? -9.383 -33.75 0.323 1 95.62 518 GLY B O 1
ATOM 8402 N N . GLU B 1 519 ? -7.242 -33.344 -0.292 1 96.69 519 GLU B N 1
ATOM 8403 C CA . GLU B 1 519 ? -6.875 -32.656 0.936 1 96.69 519 GLU B CA 1
ATOM 8404 C C . GLU B 1 519 ? -7.246 -31.172 0.86 1 96.69 519 GLU B C 1
ATOM 8406 O O . GLU B 1 519 ? -7.047 -30.531 -0.173 1 96.69 519 GLU B O 1
ATOM 8411 N N . VAL B 1 520 ? -7.793 -30.688 1.943 1 98.19 520 VAL B N 1
ATOM 8412 C CA . VAL B 1 520 ? -8.141 -29.266 2.004 1 98.19 520 VAL B CA 1
ATOM 8413 C C . VAL B 1 520 ? -7.238 -28.547 3.004 1 98.19 520 VAL B C 1
ATOM 8415 O O . VAL B 1 520 ? -7.078 -29 4.141 1 98.19 520 VAL B O 1
ATOM 8418 N N . HIS B 1 521 ? -6.637 -27.484 2.578 1 97.94 521 HIS B N 1
ATOM 8419 C CA . HIS B 1 521 ? -5.797 -26.656 3.432 1 97.94 521 HIS B CA 1
ATOM 8420 C C . HIS B 1 521 ? -6.305 -25.219 3.479 1 97.94 521 HIS B C 1
ATOM 8422 O O . HIS B 1 521 ? -6.758 -24.688 2.463 1 97.94 521 HIS B O 1
ATOM 8428 N N . LEU B 1 522 ? -6.258 -24.656 4.652 1 97.94 522 LEU B N 1
ATOM 8429 C CA . LEU B 1 522 ? -6.469 -23.219 4.805 1 97.94 522 LEU B CA 1
ATOM 8430 C C . LEU B 1 522 ? -5.145 -22.469 4.73 1 97.94 522 LEU B C 1
ATOM 8432 O O . LEU B 1 522 ? -4.176 -22.828 5.402 1 97.94 522 LEU B O 1
ATOM 8436 N N . SER B 1 523 ? -5.148 -21.469 3.912 1 97.81 523 SER B N 1
ATOM 8437 C CA . SER B 1 523 ? -3.977 -20.594 3.93 1 97.81 523 SER B CA 1
ATOM 8438 C C . SER B 1 523 ? -4 -19.656 5.137 1 97.81 523 SER B C 1
ATOM 8440 O O . SER B 1 523 ? -5.02 -19.547 5.816 1 97.81 523 SER B O 1
ATOM 8442 N N . ASP B 1 524 ? -2.91 -19.172 5.461 1 97.12 524 ASP B N 1
ATOM 8443 C CA . ASP B 1 524 ? -2.693 -18.141 6.469 1 97.12 524 ASP B CA 1
ATOM 8444 C C . ASP B 1 524 ? -1.463 -17.297 6.141 1 97.12 524 ASP B C 1
ATOM 8446 O O . ASP B 1 524 ? -0.587 -17.734 5.391 1 97.12 524 ASP B O 1
ATOM 8450 N N . ASP B 1 525 ? -1.493 -16.109 6.609 1 97.62 525 ASP B N 1
ATOM 8451 C CA . ASP B 1 525 ? -0.314 -15.281 6.359 1 97.62 525 ASP B CA 1
ATOM 8452 C C . ASP B 1 525 ? 0.951 -15.961 6.879 1 97.62 525 ASP B C 1
ATOM 8454 O O . ASP B 1 525 ? 1.02 -16.344 8.047 1 97.62 525 ASP B O 1
ATOM 8458 N N . PHE B 1 526 ? 1.901 -16.203 5.969 1 96.69 526 PHE B N 1
ATOM 8459 C CA . PHE B 1 526 ? 3.244 -16.719 6.191 1 96.69 526 PHE B CA 1
ATOM 8460 C C . PHE B 1 526 ? 3.223 -18.25 6.285 1 96.69 526 PHE B C 1
ATOM 8462 O O . PHE B 1 526 ? 4.25 -18.875 6.551 1 96.69 526 PHE B O 1
ATOM 8469 N N . LYS B 1 527 ? 2.105 -18.797 6.133 1 96.94 527 LYS B N 1
ATOM 8470 C CA . LYS B 1 527 ? 2.025 -20.266 6.117 1 96.94 527 LYS B CA 1
ATOM 8471 C C . LYS B 1 527 ? 2.674 -20.828 4.859 1 96.94 527 LYS B C 1
ATOM 8473 O O . LYS B 1 527 ? 2.49 -20.297 3.764 1 96.94 527 LYS B O 1
ATOM 8478 N N . ILE B 1 528 ? 3.449 -21.844 5.039 1 96.62 528 ILE B N 1
ATOM 8479 C CA . ILE B 1 528 ? 4.074 -22.594 3.947 1 96.62 528 ILE B CA 1
ATOM 8480 C C . ILE B 1 528 ? 3.328 -23.906 3.717 1 96.62 528 ILE B C 1
ATOM 8482 O O . ILE B 1 528 ? 3.188 -24.719 4.633 1 96.62 528 ILE B O 1
ATOM 8486 N N . ILE B 1 529 ? 2.834 -24.109 2.543 1 96.75 529 ILE B N 1
ATOM 8487 C CA . ILE B 1 529 ? 2.098 -25.312 2.193 1 96.75 529 ILE B CA 1
ATOM 8488 C C . ILE B 1 529 ? 2.83 -26.062 1.082 1 96.75 529 ILE B C 1
ATOM 8490 O O . ILE B 1 529 ? 2.895 -25.594 -0.055 1 96.75 529 ILE B O 1
ATOM 8494 N N . PRO B 1 530 ? 3.312 -27.234 1.39 1 95.06 530 PRO B N 1
ATOM 8495 C CA . PRO B 1 530 ? 3.949 -28.031 0.333 1 95.06 530 PRO B CA 1
ATOM 8496 C C . PRO B 1 530 ? 2.955 -28.516 -0.718 1 95.06 530 PRO B C 1
ATOM 8498 O O . PRO B 1 530 ? 1.828 -28.891 -0.382 1 95.06 530 PRO B O 1
ATOM 8501 N N . ILE B 1 531 ? 3.367 -28.453 -1.935 1 95.69 531 ILE B N 1
ATOM 8502 C CA . ILE B 1 531 ? 2.555 -29.031 -3.004 1 95.69 531 ILE B CA 1
ATOM 8503 C C . ILE B 1 531 ? 2.703 -30.547 -3.014 1 95.69 531 ILE B C 1
ATOM 8505 O O . ILE B 1 531 ? 3.807 -31.062 -2.844 1 95.69 531 ILE B O 1
ATOM 8509 N N . VAL B 1 532 ? 1.653 -31.25 -3.227 1 92.31 532 VAL B N 1
ATOM 8510 C CA . VAL B 1 532 ? 1.651 -32.688 -3.225 1 92.31 532 VAL B CA 1
ATOM 8511 C C . VAL B 1 532 ? 2.658 -33.219 -4.25 1 92.31 532 VAL B C 1
ATOM 8513 O O . VAL B 1 532 ? 2.924 -32.562 -5.258 1 92.31 532 VAL B O 1
ATOM 8516 N N . GLY B 1 533 ? 3.154 -34.375 -4.016 1 87.12 533 GLY B N 1
ATOM 8517 C CA . GLY B 1 533 ? 4.215 -34.938 -4.824 1 87.12 533 GLY B CA 1
ATOM 8518 C C . GLY B 1 533 ? 3.742 -35.406 -6.195 1 87.12 533 GLY B C 1
ATOM 8519 O O . GLY B 1 533 ? 2.539 -35.438 -6.457 1 87.12 533 GLY B O 1
ATOM 8520 N N . ASN B 1 534 ? 4.695 -35.656 -7.047 1 85.56 534 ASN B N 1
ATOM 8521 C CA . ASN B 1 534 ? 4.422 -36.156 -8.391 1 85.56 534 ASN B CA 1
ATOM 8522 C C . ASN B 1 534 ? 3.777 -37.531 -8.367 1 85.56 534 ASN B C 1
ATOM 8524 O O . ASN B 1 534 ? 3.977 -38.281 -7.418 1 85.56 534 ASN B O 1
ATOM 8528 N N . VAL B 1 535 ? 3.02 -37.781 -9.336 1 85.69 535 VAL B N 1
ATOM 8529 C CA . VAL B 1 535 ? 2.379 -39.094 -9.438 1 85.69 535 VAL B CA 1
ATOM 8530 C C . VAL B 1 535 ? 2.67 -39.719 -10.812 1 85.69 535 VAL B C 1
ATOM 8532 O O . VAL B 1 535 ? 3.129 -39.031 -11.719 1 85.69 535 VAL B O 1
ATOM 8535 N N . GLU B 1 536 ? 2.48 -41.031 -10.828 1 81.06 536 GLU B N 1
ATOM 8536 C CA . GLU B 1 536 ? 2.697 -41.719 -12.102 1 81.06 536 GLU B CA 1
ATOM 8537 C C . GLU B 1 536 ? 1.689 -41.25 -13.156 1 81.06 536 GLU B C 1
ATOM 8539 O O . GLU B 1 536 ? 0.581 -40.812 -12.812 1 81.06 536 GLU B O 1
ATOM 8544 N N . ASP B 1 537 ? 2.152 -41.375 -14.352 1 73.38 537 ASP B N 1
ATOM 8545 C CA . ASP B 1 537 ? 1.293 -41 -15.461 1 73.38 537 ASP B CA 1
ATOM 8546 C C . ASP B 1 537 ? 0.089 -41.938 -15.586 1 73.38 537 ASP B C 1
ATOM 8548 O O . ASP B 1 537 ? 0.183 -43.125 -15.266 1 73.38 537 ASP B O 1
ATOM 8552 N N . GLY B 1 538 ? -1.14 -41.5 -15.906 1 67.62 538 GLY B N 1
ATOM 8553 C CA . GLY B 1 538 ? -2.326 -42.312 -16.125 1 67.62 538 GLY B CA 1
ATOM 8554 C C . GLY B 1 538 ? -3.414 -42.062 -15.102 1 67.62 538 GLY B C 1
ATOM 8555 O O . GLY B 1 538 ? -4.438 -42.75 -15.094 1 67.62 538 GLY B O 1
ATOM 8556 N N . ASP B 1 539 ? -3.221 -41.156 -14.312 1 68.25 539 ASP B N 1
ATOM 8557 C CA . ASP B 1 539 ? -4.195 -40.906 -13.258 1 68.25 539 ASP B CA 1
ATOM 8558 C C . ASP B 1 539 ? -5.227 -39.875 -13.695 1 68.25 539 ASP B C 1
ATOM 8560 O O . ASP B 1 539 ? -5.809 -39.156 -12.859 1 68.25 539 ASP B O 1
ATOM 8564 N N . ASP B 1 540 ? -5.523 -39.812 -14.906 1 77.12 540 ASP B N 1
ATOM 8565 C CA . ASP B 1 540 ? -6.504 -38.844 -15.414 1 77.12 540 ASP B CA 1
ATOM 8566 C C . ASP B 1 540 ? -7.93 -39.344 -15.164 1 77.12 540 ASP B C 1
ATOM 8568 O O . ASP B 1 540 ? -8.156 -40.531 -14.969 1 77.12 540 ASP B O 1
ATOM 8572 N N . LEU B 1 541 ? -8.805 -38.375 -14.977 1 78.5 541 LEU B N 1
ATOM 8573 C CA . LEU B 1 541 ? -10.203 -38.719 -14.734 1 78.5 541 LEU B CA 1
ATOM 8574 C C . LEU B 1 541 ? -10.922 -39.062 -16.031 1 78.5 541 LEU B C 1
ATOM 8576 O O . LEU B 1 541 ? -10.781 -38.344 -17.031 1 78.5 541 LEU B O 1
ATOM 8580 N N . GLU B 1 542 ? -11.562 -40.25 -16.078 1 76.06 542 GLU B N 1
ATOM 8581 C CA . GLU B 1 542 ? -12.375 -40.594 -17.234 1 76.06 542 GLU B CA 1
ATOM 8582 C C . GLU B 1 542 ? -13.781 -40.031 -17.125 1 76.06 542 GLU B C 1
ATOM 8584 O O . GLU B 1 542 ? -14.359 -40 -16.047 1 76.06 542 GLU B O 1
ATOM 8589 N N . THR B 1 543 ? -14.148 -38.969 -17.859 1 65.25 543 THR B N 1
ATOM 8590 C CA . THR B 1 543 ? -15.484 -38.375 -17.797 1 65.25 543 THR B CA 1
ATOM 8591 C C . THR B 1 543 ? -16.453 -39.156 -18.703 1 65.25 543 THR B C 1
ATOM 8593 O O . THR B 1 543 ? -16.094 -39.5 -19.828 1 65.25 543 THR B O 1
ATOM 8596 N N . ASP B 1 544 ? -17.359 -40 -18.188 1 47.31 544 ASP B N 1
ATOM 8597 C CA . ASP B 1 544 ? -18.422 -40.594 -19 1 47.31 544 ASP B CA 1
ATOM 8598 C C . ASP B 1 544 ? -19.266 -39.5 -19.672 1 47.31 544 ASP B C 1
ATOM 8600 O O . ASP B 1 544 ? -19.922 -38.719 -18.984 1 47.31 544 ASP B O 1
ATOM 8604 N N . ILE B 1 545 ? -18.797 -38.781 -20.484 1 40.81 545 ILE B N 1
ATOM 8605 C CA . ILE B 1 545 ? -19.812 -38 -21.188 1 40.81 545 ILE B CA 1
ATOM 8606 C C . ILE B 1 545 ? -20.875 -38.938 -21.766 1 40.81 545 ILE B C 1
ATOM 8608 O O . ILE B 1 545 ? -20.594 -39.75 -22.625 1 40.81 545 ILE B O 1
ATOM 8612 N N . LYS B 1 546 ? -21.859 -39.312 -20.922 1 34.97 546 LYS B N 1
ATOM 8613 C CA . LYS B 1 546 ? -23.109 -39.656 -21.594 1 34.97 546 LYS B CA 1
ATOM 8614 C C . LYS B 1 546 ? -23.672 -38.438 -22.328 1 34.97 546 LYS B C 1
ATOM 8616 O O . LYS B 1 546 ? -23.656 -37.312 -21.797 1 34.97 546 LYS B O 1
#

Organism: Hymenolepis diminuta (NCBI:txid6216)

Sequence (1092 aa):
MSSYGSRVHKVASIYRRVNGLLKNGALSSKEKPLWFDVYRAFPPKVEPTFGRPLPTDLQVREILYPEDVGRVEFLRRFENASEDLHNLFSPHDNGTCLSKFIAKGRSMGADELIFLGTGAAYPSPHRGASASVLRHSSGVQWLFDCGEGTQIQVQRCAAVRAQKITRIFISHLHGDHVFGLPGMLATISGMREHVTDPRVVHTIEPDKNPGPPDLDIYGPAGLRRFLRSSISLSWSLCHLTYAVHELHPRPDMIDNCYRYWTEIDLDPVRDRRLFFEREGRDIYPDEHGFFRDIVDKENGVKDDRNDFVIHAFMLNHPVPCVGYLLLEPPPLPTLHPDKAIALGVKPGPLMGKLKAGQSVTFERDGKQITVHPSQVLGPQKRGRRVAILGDSRDSSELRRLLQLLCFESRRSRADKKGEKSESKNGNSGIWRLDCLVHEATGHSVEQGDQSMADKGHSTARSAAAFASTIGARQLVLNHFSQRFIDDEVFLTQGKDPANYSKVSSLLEDAKSCKEFEGEVHLSDDFKIIPIVGNVEDGDDLETDIKMSSYGSRVHKVASIYRRVNGLLKNGALSSKEKPLWFDVYRAFPPKVEPTFGRPLPTDLQVREILYPEDVGRVEFLRRFENASEDLHNLFSPHDNGTCLSKFIAKGRSMGADELIFLGTGAAYPSPHRGASASVLRHSSGVQWLFDCGEGTQIQVQRCAAVRAQKITRIFISHLHGDHVFGLPGMLATISGMREHVTDPRVVHTIEPDKNPGPPDLDIYGPAGLRRFLRSSISLSWSLCHLTYAVHELHPRPDMIDNCYRYWTEIDLDPVRDRRLFFEREGRDIYPDEHGFFRDIVDKENGVKDDRNDFVIHAFMLNHPVPCVGYLLLEPPPLPTLHPDKAIALGVKPGPLMGKLKAGQSVTFERDGKQITVHPSQVLGPQKRGRRVAILGDSRDSSELRRLLQLLCFESRRSRADKKGEKSESKNGNSGIWRLDCLVHEATGHSVEQGDQSMADKGHSTARSAAAFASTIGARQLVLNHFSQRFIDDEVFLTQGKDPANYSKVSSLLEDAKSCKEFEGEVHLSDDFKIIPIVGNVEDGDDLETDIK

Solvent-accessible surface area (backbone atoms only — not comparable to full-atom values): 58594 Å² total; per-residue (Å²): 125,88,75,78,74,61,76,75,68,66,70,55,49,70,60,56,51,51,50,46,30,42,73,69,62,75,35,53,83,87,67,53,57,73,61,51,61,48,38,70,73,54,58,68,93,62,75,88,56,89,78,61,69,67,58,87,78,55,73,68,68,71,78,62,47,69,66,52,53,52,47,51,51,46,42,64,72,57,51,78,65,74,75,73,65,87,52,87,80,44,88,77,62,59,66,44,62,62,53,43,42,51,45,48,62,62,42,36,84,53,42,30,39,34,25,46,11,32,16,32,79,46,47,44,89,88,32,30,9,24,21,33,32,45,37,40,54,87,58,46,25,34,34,38,31,24,2,41,46,43,50,32,38,42,74,70,28,86,90,47,54,63,83,38,44,38,37,36,40,34,27,31,50,41,48,27,26,38,53,13,41,69,60,31,50,43,55,39,11,72,74,38,79,54,84,74,64,80,75,45,46,69,72,45,71,58,66,90,78,63,71,56,30,59,27,32,33,39,26,36,66,37,49,59,44,52,49,47,47,56,34,36,70,22,66,58,76,55,29,47,33,30,24,50,32,26,42,46,74,54,72,80,77,48,65,80,24,50,71,71,60,40,62,51,72,72,44,82,67,58,48,51,82,46,50,44,46,47,89,48,50,82,43,60,46,50,98,87,59,34,32,68,56,65,67,49,77,85,62,32,43,84,57,101,59,72,70,47,41,33,32,37,36,61,33,41,25,54,46,74,20,25,27,38,41,38,36,42,57,56,57,74,39,50,64,38,62,67,52,33,42,74,72,64,49,58,89,57,68,62,48,53,38,29,48,73,64,32,65,42,74,48,77,55,95,90,36,82,45,73,49,52,27,82,73,28,39,47,77,63,35,37,36,47,33,37,34,49,48,36,60,28,46,43,63,62,53,56,51,54,49,31,27,50,51,35,42,52,50,50,50,54,53,27,57,73,67,67,45,81,75,66,67,79,78,73,66,38,34,29,44,45,31,40,33,36,36,37,38,22,39,37,34,45,79,82,64,24,51,66,56,29,37,75,70,21,27,23,11,21,23,56,41,29,48,52,38,37,75,41,51,30,47,25,39,36,36,33,33,25,34,74,39,46,32,55,57,65,55,41,64,74,65,64,57,56,69,92,66,35,44,46,43,64,55,38,57,52,35,23,60,65,30,73,78,36,82,44,48,78,42,78,63,39,64,65,40,74,45,74,52,73,76,66,47,58,70,83,69,51,43,76,46,80,77,124,138,78,84,74,75,64,72,76,72,66,71,52,51,70,60,55,49,49,50,47,30,41,72,70,64,77,33,53,82,87,70,52,56,73,61,51,62,48,38,71,74,54,58,68,95,62,74,87,58,88,76,61,68,68,59,90,79,56,73,67,68,71,78,61,46,68,66,52,53,51,45,51,52,46,43,66,73,56,48,77,64,76,74,74,66,84,51,85,79,44,87,77,58,60,64,44,62,61,52,43,42,49,46,46,63,61,42,35,84,53,43,28,39,35,26,47,11,32,15,32,80,46,46,45,90,88,33,30,10,26,21,34,31,44,37,39,55,87,57,48,25,34,34,38,31,24,1,42,47,43,50,34,37,42,73,71,30,88,90,47,55,64,80,38,43,37,37,36,39,34,28,34,52,41,48,29,27,37,55,12,41,68,61,33,49,43,55,40,12,71,76,38,82,53,83,74,64,80,74,44,46,68,71,47,72,57,67,90,80,63,71,58,31,60,26,34,33,38,27,38,67,36,50,60,46,52,51,48,47,54,34,38,69,21,66,59,77,55,29,48,33,29,24,50,30,26,42,46,76,55,73,82,78,47,66,81,26,50,72,72,60,40,63,51,72,73,43,81,68,59,47,52,83,46,51,46,46,48,89,48,50,82,43,59,48,50,96,86,60,34,31,68,57,66,65,49,78,86,64,32,44,85,55,101,60,71,70,48,41,32,33,36,36,60,32,41,23,55,48,75,19,26,28,36,38,39,35,43,58,56,57,73,40,49,64,39,62,69,52,34,42,74,72,66,50,57,89,58,70,60,48,52,37,30,47,72,64,33,67,44,75,48,78,56,95,91,36,85,45,74,49,50,28,83,73,28,39,48,75,64,35,36,37,47,33,37,34,49,46,34,60,29,44,44,62,61,54,57,50,52,50,31,26,50,51,35,43,52,53,51,51,54,54,28,57,74,68,68,46,80,73,66,66,78,79,73,66,40,35,30,43,45,32,40,33,37,36,38,38,22,39,37,35,46,78,83,65,24,52,66,56,30,37,75,71,22,26,22,11,21,24,56,42,29,48,54,40,36,76,41,51,29,46,26,39,36,36,34,33,26,34,75,39,45,33,55,54,65,57,41,64,75,64,64,56,58,69,91,67,35,45,46,41,65,54,39,56,52,34,23,60,65,30,74,79,36,81,43,48,78,42,78,63,39,65,67,39,73,45,75,52,73,77,67,46,59,69,82,68,51,43,76,47,79,78,122

Secondary structure (DSSP, 8-state):
------TTTTS--HHHHHHHHHHTTSS-GGG--HHHHHHHHS--SS---TT----TT-----SS-HHHHHHHHHHHHTTT----S--TT-TT--SHHHHHHHHHHHSSS--EEEEEE-BSSS--SSSPBSEEEEE-TTS-EEEE---TTHHHHHHH-TT--GGGEEEEE----SHHHHTTHHHHHHHHHHTS-----TTTTTTPPPPSS----SEEEEEETTHHHHHHHHHHHTT---SS-EEEEEE---GGGGTTSPPPSS--SPPTTTTPPPTTEEPPPEE---TTS-B-S-S-TTTS---TTTT-EEEEEEEBSSS-EEEEEEEPPPPPPPB-HHHHHHTTPPSSHHHHHHHTT--EEEEETTEEEEE-GGGTB---BPPPEEEEE-S-SB-HHHHHHHHHHHHHHHHHHHHHTT-----TTTT-EEPPPSEEEEE--B-IIIIIHHHHHHTT--BHHHHHHHHHHTT-SEEEEE-B-TTEE-HHHHHHTT--TTT-EETHHHHHHHHT-TT--SEEEE--TT-EEEPPPP-BTT--EE----/------GGGGS--HHHHHHHHHHTTSS-GGG--HHHHHHHHS--SS---TT----TT------S-HHHHHHHHHHHHSTT----S--TT-TT--SHHHHHHHHHHHSSS--EEEEEE-BSSS--SSSPBSEEEEE-TTS-EEEE---TTHHHHHHH-TT--GGGEEEEE----SHHHHTTHHHHHHHHHHTS-----TTTTTTPPPPSSPPPPSEEEEEETTHHHHHHHHHHHTT---SS-EEEEEE---GGGGTTSPPPSS--SPPTTTTPPPTTEEPPPEE---TTS-B-S-S-TTTS---TTTT-EEEEEEEBSSS-EEEEEEEPPPPPPPB-HHHHHHTTPPSSHHHHHHHTT--EEEEETTEEEEE-GGGTB---BPPPEEEEE-S-SB-HHHHHHHHHHHHHHHHHHHHHTT-----TTTT-EEPPPSEEEEE--B-IIIIIHHHHHHTT--BHHHHHHHHHHTT-SEEEEE-B-TTEE-HHHHHHTT--TTT-EETHHHHHHHHT-TT--SEEEE--TT-EEEPPPP-BTT--EE----

Radius of gyration: 35.92 Å; Cα contacts (8 Å, |Δi|>4): 2096; chains: 2; bounding box: 75×117×101 Å